Protein AF-0000000067407314 (afdb_homodimer)

Secondary structure (DSSP, 8-state):
-EEEEEEEETTTTEEEEEEEEPPPGGG-S--EEEEE--TTTB-TIIIIIIIISSSEEEPGGG--EEE-TT-GGGTSEEEEEE-STTSTT-B-S-GGGGGS--HHHHHHHHHHHHHHHHHH-GGGTTSEEEEEEETTHHHHHHHHHHHHHHHHTT-SS-SSEEEEEEEES---BHHHHHHHHHHHHHHTTSS-HHHHHHHHHHHTTS-SSS--HHHHHHHHHHHHHH-SS-TTSTTSPP---------------SSGGG-S-SSHHHHHHHHHHHT-HHHHHHTTSSTT----S---SB-HHHHHT-----SB-HHHHHHHHHTT-EEEEEEETT-SSS-HHHHHHHHHTT-PPEEEEEEEEEETTEEEEEEEEETTEEEEEETT--SSHHHH-HHHHHHHHHHHHHT-PPP-/-EEEEEEEETTTTEEEEEEEEPPPGGG-S--EEEEE--TTTB-TIIIIIIIISSSEEEPGGG--EEE-TT-GGGTSEEEEEE-STTSTT-B-S-GGGGGS--HHHHHHHHHHHHHHHHHH-GGGTTSEEEEEEETTHHHHHHHHHHHHHHHHTT-SS-SSEEEEEEEES---BHHHHHHHHHHHHHHTTSS-HHHHHHHHHHHTTS-SSS--HHHHHHHHHHHHHH-SS-TTSTTSPP---------------SSGGG-S-SSHHHHHHHHHHHT-HHHHHHTTSSTT----S---SB-HHHHHT-----SB-HHHHHHHHHTT-EEEEEEETT-SSS-HHHHHHHHHTT-PPEEEEEEEEEETTEEEEEEEEETTEEEEEETT--SSHHHH-HHHHHHHHHHHHHT-PPP-

Solvent-accessible surface area (backbone atoms only — not comparable to full-atom values): 41002 Å² total; per-residue (Å²): 116,47,55,35,74,42,75,50,34,81,92,48,42,27,25,36,24,38,43,33,38,59,36,48,76,89,47,55,88,46,36,39,34,40,39,31,44,19,68,57,24,18,15,5,52,43,40,43,35,25,56,35,37,22,59,37,30,54,32,76,80,25,77,42,74,41,82,37,93,45,24,48,26,65,69,20,24,37,35,25,38,14,45,41,51,54,6,45,80,8,32,52,73,36,75,67,51,40,57,59,38,30,50,68,60,39,30,52,40,50,50,43,36,52,57,51,46,38,66,73,41,54,88,58,43,57,34,52,26,37,38,31,27,23,32,38,11,26,48,52,41,55,51,32,50,49,52,52,52,62,70,36,60,93,46,92,78,36,59,74,30,70,50,32,38,37,29,26,26,33,50,45,27,31,45,34,33,43,51,18,27,50,50,44,38,41,50,58,54,43,37,40,73,66,48,44,53,45,35,56,75,45,32,35,90,34,44,78,91,63,54,47,71,65,22,47,53,35,49,50,53,36,48,64,28,44,50,78,60,34,53,37,25,60,77,49,82,61,67,75,67,74,71,78,77,72,74,67,62,66,59,84,42,91,47,57,89,57,56,60,54,79,46,68,67,52,48,56,14,41,33,51,34,63,58,32,66,71,51,22,50,76,43,56,36,65,66,85,57,72,64,88,62,82,56,40,50,50,28,64,61,38,46,76,32,52,56,59,69,79,63,54,38,59,68,56,52,54,53,42,33,73,72,67,33,48,38,38,39,35,21,14,49,32,15,57,75,47,12,34,34,8,48,50,44,39,57,56,70,68,69,61,56,74,74,38,72,59,34,42,22,55,55,96,89,32,62,41,24,30,35,33,32,34,70,49,37,36,42,37,40,32,59,70,8,14,46,55,33,36,56,62,32,34,62,62,38,38,52,53,50,51,27,58,78,69,72,43,77,75,54,103,116,48,54,34,74,42,76,50,36,78,90,46,42,27,25,37,25,38,42,35,38,60,36,48,76,88,47,55,89,44,36,39,33,40,37,31,41,18,69,58,24,17,14,4,52,42,40,44,34,25,55,36,38,21,59,38,29,54,34,77,80,26,76,43,73,41,81,37,92,45,24,47,28,67,70,19,24,37,34,25,38,15,45,41,53,55,6,44,80,8,32,53,73,37,73,65,53,41,56,60,38,30,49,66,60,35,28,53,40,50,50,44,37,51,56,50,47,39,66,76,41,55,88,58,43,57,34,51,25,37,38,30,27,24,32,40,10,26,48,52,41,55,52,32,49,49,51,52,50,61,70,35,60,93,45,92,79,36,58,75,30,70,49,32,39,36,29,27,25,34,51,45,26,29,45,34,33,45,52,17,26,49,50,43,38,42,49,59,54,44,37,40,73,64,48,45,53,45,36,56,76,46,33,35,88,34,44,78,90,62,53,47,72,63,22,48,54,37,50,49,54,37,49,63,29,46,51,78,60,36,51,36,26,62,77,48,82,61,68,73,66,74,70,80,76,72,74,68,62,66,62,83,41,91,50,57,89,56,58,59,54,80,45,69,67,52,50,58,14,41,32,50,33,62,58,31,65,70,50,21,50,75,43,55,35,66,67,84,57,72,65,88,62,80,55,40,51,52,28,64,60,37,43,76,32,52,56,58,69,80,63,55,40,59,69,56,50,54,52,43,32,74,70,66,35,47,37,38,40,35,21,14,48,32,15,56,75,46,11,34,34,8,48,51,44,39,57,56,70,67,69,61,57,75,75,40,73,58,34,42,21,54,53,94,89,33,62,41,24,29,34,32,33,34,70,48,37,36,42,37,40,33,60,71,8,14,47,55,34,34,55,63,32,33,63,62,38,38,52,53,50,52,27,58,77,69,72,43,77,75,54,104

Sequence (824 aa):
MYSGYITVNESAGRSLFYLLQEAPEEAQPAPLVLWLNGGPGCSSVAFGASEELGAFLVKPRGAGLVLNEYRWNKVANVLFLDSPAGVGFSYTNTSSDIYTSGDNRTAHDSYTFLAKLFERFPHYKYLDFYIAGESYAGHYVPELSQLVHWRNKGIENPVINFKGFMVGNGLIDDYHDYLGTFESWWNHGIISDNTYRRLKASCLNDSFIRPSPACDAAVDVATAEQDNIDMYSLYTPVCNITSSSSSRRRPRGRYPWMTGSYDPCTAGCSTAYYNRRDVQRALHANVTGAMDYTWATCSHTINTHWHDTPRSMLPIYKELIAAGLRIWVFSGDTDAVVPLAATRHSIGALGLPTTTSWYPWYDDQEVGGWSQVYKGLTLVSIRGAGHEVPLHRLRQALVLFQQFLQGKPMPGMYSGYITVNESAGRSLFYLLQEAPEEAQPAPLVLWLNGGPGCSSVAFGASEELGAFLVKPRGAGLVLNEYRWNKVANVLFLDSPAGVGFSYTNTSSDIYTSGDNRTAHDSYTFLAKLFERFPHYKYLDFYIAGESYAGHYVPELSQLVHWRNKGIENPVINFKGFMVGNGLIDDYHDYLGTFESWWNHGIISDNTYRRLKASCLNDSFIRPSPACDAAVDVATAEQDNIDMYSLYTPVCNITSSSSSRRRPRGRYPWMTGSYDPCTAGCSTAYYNRRDVQRALHANVTGAMDYTWATCSHTINTHWHDTPRSMLPIYKELIAAGLRIWVFSGDTDAVVPLAATRHSIGALGLPTTTSWYPWYDDQEVGGWSQVYKGLTLVSIRGAGHEVPLHRLRQALVLFQQFLQGKPMPG

pLDDT: mean 92.05, std 14.04, range [28.98, 98.94]

Radius of gyration: 29.42 Å; Cα contacts (8 Å, |Δi|>4): 1878; chains: 2; bounding box: 52×91×66 Å

Organism: Triticum aestivum (NCBI:txid4565)

InterPro domains:
  IPR001563 Peptidase S10, serine carboxypeptidase [PF00450] (1-407)
  IPR001563 Peptidase S10, serine carboxypeptidase [PR00724] (68-80)
  IPR001563 Peptidase S10, serine carboxypeptidase [PR00724] (81-91)
  IPR001563 Peptidase S10, serine carboxypeptidase [PR00724] (117-142)
  IPR001563 Peptidase S10, serine carboxypeptidase [PR00724] (377-390)
  IPR001563 Peptidase S10, serine carboxypeptidase [PTHR11802] (2-392)
  IPR018202 Serine carboxypeptidase, serine active site [PS00131] (131-138)
  IPR029058 Alpha/Beta hydrolase fold [G3DSA:3.40.50.1820] (1-241)
  IPR029058 Alpha/Beta hydrolase fold [SSF53474] (1-410)

Foldseek 3Di:
DAWDWDQLDPVFQWIKIKDKDAADPVQPPAAEEEEDEPLPFFFCCLPVQAQFAHQWHQDPLRPDTDGDPLHLNNHHTYMTIRDDAPHFLIHTPHPCCLQEAAQVVRLSSVLSVVVVVCVVPVVNFQGEYEYEYEAQCLRNRLSNLLVVVVVCPPPPRGRHNYFAYEYELYDFAQQLLLVQLLVLCVVVPQADPVLSVQLNVQFNPAAPLDGDPSNQVSVVNSCVSNDPADLQARPDDAQPPPDDPPPPPCPPQSPSNSSADSRNNRQSNSLSNSQDQVNCVVNVGCVVVPPPDRRGRGDPSSSNNHHDDDNHNLVSLLVVLVVVHEYEYEYEQRHSSRHPSSVVSNVVVNVFAWPADWDFADDPNDGQFIWTDTNSYIYTYGYSAGRSRSNRPVNSVSQVSVCSSVVHDGHD/DAWDWDQLDDVFRWIKIKDKDAADPVQPPAAEEEEDEPLPFFFCCLPVQAQFQHQWHQDPLRPDTDGDPLHLNNHHIYMTIRDDAPHFLTHTPHPCCLQEAAQVVRLSSVLSVVVVVCVVPVVNFQGEYEYEYEAQCLRNRLSNVLVVVVVCPPPPRGRHNYFAYEYELYDFAQQLLLVQLLVLCVVVPQADPVLSVQLNVQFNPAAPLDGDPSNQVSVVNSCVSNDPADLQAGPDDAQPPPDDDDPPPCPPQSPSNSSADSRNNRQSNSLSNSQDQVNCVVNVGCVVVPPPDRRGRGDSSSSNNHDDDDNHNLVSLLVVLVVVHEYEYEYEQRHSSRHPSSVVSNVVVNVFAWPADWDFADDPNDGQFIWTDTNSYIYTYGYSAGRSRSNRPVNSVSQVSVCSSVVHDGHD

Nearest PDB structures (foldseek):
  1wht-assembly1_A  TM=9.907E-01  e=1.207E-36  Triticum aestivum
  3sc2-assembly1_A-2  TM=9.926E-01  e=2.208E-35  Triticum aestivum
  4cia-assembly1_A-2  TM=8.808E-01  e=2.335E-35  Homo sapiens
  1ivy-assembly1_A  TM=8.515E-01  e=1.846E-34  Homo sapiens
  1bcs-assembly1_B  TM=9.767E-01  e=6.466E-21  Triticum aestivum

Structure (mmCIF, N/CA/C/O backbone):
data_AF-0000000067407314-model_v1
#
loop_
_entity.id
_entity.type
_entity.pdbx_description
1 polymer Carboxypeptidase
#
loop_
_atom_site.group_PDB
_atom_site.id
_atom_site.type_symbol
_atom_site.label_atom_id
_atom_site.label_alt_id
_atom_site.label_comp_id
_atom_site.label_asym_id
_atom_site.label_entity_id
_atom_site.label_seq_id
_atom_site.pdbx_PDB_ins_code
_atom_site.Cartn_x
_atom_site.Cartn_y
_atom_site.Cartn_z
_atom_site.occupancy
_atom_site.B_iso_or_equiv
_atom_site.auth_seq_id
_atom_site.auth_comp_id
_atom_site.auth_asym_id
_atom_site.auth_atom_id
_atom_site.pdbx_PDB_model_num
ATOM 1 N N . MET A 1 1 ? 7.66 -20.594 -31.953 1 91 1 MET A N 1
ATOM 2 C CA . MET A 1 1 ? 6.648 -20.938 -30.953 1 91 1 MET A CA 1
ATOM 3 C C . MET A 1 1 ? 5.984 -22.266 -31.281 1 91 1 MET A C 1
ATOM 5 O O . MET A 1 1 ? 5.711 -22.562 -32.438 1 91 1 MET A O 1
ATOM 9 N N . TYR A 1 2 ? 5.875 -23.094 -30.266 1 94.56 2 TYR A N 1
ATOM 10 C CA . TYR A 1 2 ? 5.246 -24.406 -30.406 1 94.56 2 TYR A CA 1
ATOM 11 C C . TYR A 1 2 ? 4.09 -24.562 -29.438 1 94.56 2 TYR A C 1
ATOM 13 O O . TYR A 1 2 ? 4.105 -24 -28.344 1 94.56 2 TYR A O 1
ATOM 21 N N . SER A 1 3 ? 3.09 -25.281 -29.906 1 97.25 3 SER A N 1
ATOM 22 C CA . SER A 1 3 ? 1.984 -25.625 -29.016 1 97.25 3 SER A CA 1
ATOM 23 C C . SER A 1 3 ? 1.396 -26.984 -29.391 1 97.25 3 SER A C 1
ATOM 25 O O . SER A 1 3 ? 1.616 -27.484 -30.484 1 97.25 3 SER A O 1
ATOM 27 N N . GLY A 1 4 ? 0.763 -27.562 -28.438 1 96.5 4 GLY A N 1
ATOM 28 C CA . GLY A 1 4 ? 0.138 -28.859 -28.688 1 96.5 4 GLY A CA 1
ATOM 29 C C . GLY A 1 4 ? -0.237 -29.594 -27.422 1 96.5 4 GLY A C 1
ATOM 30 O O . GLY A 1 4 ? -0.38 -28.984 -26.359 1 96.5 4 GLY A O 1
ATOM 31 N N . TYR A 1 5 ? -0.539 -30.875 -27.609 1 97.25 5 TYR A N 1
ATOM 32 C CA . TYR A 1 5 ? -0.979 -31.734 -26.516 1 97.25 5 TYR A CA 1
ATOM 33 C C . TYR A 1 5 ? 0.024 -32.844 -26.25 1 97.25 5 TYR A C 1
ATOM 35 O O . TYR A 1 5 ? 0.645 -33.375 -27.188 1 97.25 5 TYR A O 1
ATOM 43 N N . ILE A 1 6 ? 0.138 -33.125 -25.047 1 98.12 6 ILE A N 1
ATOM 44 C CA . ILE A 1 6 ? 0.835 -34.344 -24.641 1 98.12 6 ILE A CA 1
ATOM 45 C C . ILE A 1 6 ? -0.053 -35.156 -23.703 1 98.12 6 ILE A C 1
ATOM 47 O O . ILE A 1 6 ? -0.49 -34.688 -22.656 1 98.12 6 ILE A O 1
ATOM 51 N N . THR A 1 7 ? -0.304 -36.438 -24.094 1 98.19 7 THR A N 1
ATOM 52 C CA . THR A 1 7 ? -1.104 -37.344 -23.266 1 98.19 7 THR A CA 1
ATOM 53 C C . THR A 1 7 ? -0.282 -37.875 -22.109 1 98.19 7 THR A C 1
ATOM 55 O O . THR A 1 7 ? 0.774 -38.469 -22.312 1 98.19 7 THR A O 1
ATOM 58 N N . VAL A 1 8 ? -0.841 -37.688 -20.906 1 98.62 8 VAL A N 1
ATOM 59 C CA . VAL A 1 8 ? -0.045 -38 -19.719 1 98.62 8 VAL A CA 1
ATOM 60 C C . VAL A 1 8 ? -0.637 -39.25 -19.031 1 98.62 8 VAL A C 1
ATOM 62 O O . VAL A 1 8 ? 0.025 -39.875 -18.203 1 98.62 8 VAL A O 1
ATOM 65 N N . ASN A 1 9 ? -1.83 -39.531 -19.297 1 98.38 9 ASN A N 1
ATOM 66 C CA . ASN A 1 9 ? -2.504 -40.75 -18.844 1 98.38 9 ASN A CA 1
ATOM 67 C C . ASN A 1 9 ? -3.379 -41.344 -19.953 1 98.38 9 ASN A C 1
ATOM 69 O O . ASN A 1 9 ? -4.496 -40.875 -20.188 1 98.38 9 ASN A O 1
ATOM 73 N N . GLU A 1 10 ? -2.943 -42.406 -20.531 1 97.5 10 GLU A N 1
ATOM 74 C CA . GLU A 1 10 ? -3.607 -43 -21.703 1 97.5 10 GLU A CA 1
ATOM 75 C C . GLU A 1 10 ? -4.984 -43.531 -21.328 1 97.5 10 GLU A C 1
ATOM 77 O O . GLU A 1 10 ? -5.945 -43.375 -22.094 1 97.5 10 GLU A O 1
ATOM 82 N N . SER A 1 11 ? -5.051 -44.219 -20.266 1 97.62 11 SER A N 1
ATOM 83 C CA . SER A 1 11 ? -6.297 -44.875 -19.859 1 97.62 11 SER A CA 1
ATOM 84 C C . SER A 1 11 ? -7.387 -43.844 -19.578 1 97.62 11 SER A C 1
ATOM 86 O O . SER A 1 11 ? -8.539 -44.031 -19.969 1 97.62 11 SER A O 1
ATOM 88 N N . ALA A 1 12 ? -6.996 -42.75 -18.922 1 96.88 12 ALA A N 1
ATOM 89 C CA . ALA A 1 12 ? -7.965 -41.719 -18.578 1 96.88 12 ALA A CA 1
ATOM 90 C C . ALA A 1 12 ? -8.148 -40.75 -19.719 1 96.88 12 ALA A C 1
ATOM 92 O O . ALA A 1 12 ? -9.125 -40 -19.766 1 96.88 12 ALA A O 1
ATOM 93 N N . GLY A 1 13 ? -7.188 -40.75 -20.688 1 96.62 13 GLY A N 1
ATOM 94 C CA . GLY A 1 13 ? -7.211 -39.812 -21.781 1 96.62 13 GLY A CA 1
ATOM 95 C C . GLY A 1 13 ? -6.855 -38.406 -21.344 1 96.62 13 GLY A C 1
ATOM 96 O O . GLY A 1 13 ? -7.375 -37.406 -21.891 1 96.62 13 GLY A O 1
ATOM 97 N N . ARG A 1 14 ? -6.102 -38.25 -20.234 1 97.56 14 ARG A N 1
ATOM 98 C CA . ARG A 1 14 ? -5.656 -36.906 -19.812 1 97.56 14 ARG A CA 1
ATOM 99 C C . ARG A 1 14 ? -4.539 -36.406 -20.719 1 97.56 14 ARG A C 1
ATOM 101 O O . ARG A 1 14 ? -3.496 -37.062 -20.844 1 97.56 14 ARG A O 1
ATOM 108 N N . SER A 1 15 ? -4.793 -35.312 -21.328 1 96.94 15 SER A N 1
ATOM 109 C CA . SER A 1 15 ? -3.836 -34.656 -22.219 1 96.94 15 SER A CA 1
ATOM 110 C C . SER A 1 15 ? -3.641 -33.188 -21.828 1 96.94 15 SER A C 1
ATOM 112 O O . SER A 1 15 ? -4.605 -32.438 -21.75 1 96.94 15 SER A O 1
ATOM 114 N N . LEU A 1 16 ? -2.434 -32.812 -21.578 1 98.25 16 LEU A N 1
ATOM 115 C CA . LEU A 1 16 ? -2.125 -31.453 -21.156 1 98.25 16 LEU A CA 1
ATOM 116 C C . LEU A 1 16 ? -1.69 -30.609 -22.359 1 98.25 16 LEU A C 1
ATOM 118 O O . LEU A 1 16 ? -0.945 -31.094 -23.219 1 98.25 16 LEU A O 1
ATOM 122 N N . PHE A 1 17 ? -2.256 -29.453 -22.453 1 98 17 PHE A N 1
ATOM 123 C CA . PHE A 1 17 ? -1.914 -28.5 -23.484 1 98 17 PHE A CA 1
ATOM 124 C C . PHE A 1 17 ? -0.761 -27.609 -23.047 1 98 17 PHE A C 1
ATOM 126 O O . PHE A 1 17 ? -0.708 -27.172 -21.891 1 98 17 PHE A O 1
ATOM 133 N N . TYR A 1 18 ? 0.176 -27.328 -24 1 98.5 18 TYR A N 1
ATOM 134 C CA . TYR A 1 18 ? 1.312 -26.469 -23.688 1 98.5 18 TYR A CA 1
ATOM 135 C C . TYR A 1 18 ? 1.532 -25.438 -24.781 1 98.5 18 TYR A C 1
ATOM 137 O O . TYR A 1 18 ? 1.096 -25.625 -25.922 1 98.5 18 TYR A O 1
ATOM 145 N N . LEU A 1 19 ? 2.023 -24.344 -24.391 1 98.44 19 LEU A N 1
ATOM 146 C CA . LEU A 1 19 ? 2.549 -23.297 -25.266 1 98.44 19 LEU A CA 1
ATOM 147 C C . LEU A 1 19 ? 4.016 -23.031 -24.969 1 98.44 19 LEU A C 1
ATOM 149 O O . LEU A 1 19 ? 4.371 -22.688 -23.844 1 98.44 19 LEU A O 1
ATOM 153 N N . LEU A 1 20 ? 4.895 -23.266 -25.922 1 98.44 20 LEU A N 1
ATOM 154 C CA . LEU A 1 20 ? 6.332 -23.062 -25.781 1 98.44 20 LEU A CA 1
ATOM 155 C C . LEU A 1 20 ? 6.789 -21.859 -26.609 1 98.44 20 LEU A C 1
ATOM 157 O O . LEU A 1 20 ? 6.574 -21.797 -27.812 1 98.44 20 LEU A O 1
ATOM 161 N N . GLN A 1 21 ? 7.344 -20.922 -25.906 1 98.31 21 GLN A N 1
ATOM 162 C CA . GLN A 1 21 ? 7.941 -19.75 -26.531 1 98.31 21 GLN A CA 1
ATOM 163 C C . GLN A 1 21 ? 9.461 -19.766 -26.406 1 98.31 21 GLN A C 1
ATOM 165 O O . GLN A 1 21 ? 9.992 -19.516 -25.312 1 98.31 21 GLN A O 1
ATOM 170 N N . GLU A 1 22 ? 10.148 -19.953 -27.516 1 97.94 22 GLU A N 1
ATOM 171 C CA . GLU A 1 22 ? 11.602 -20.109 -27.5 1 97.94 22 GLU A CA 1
ATOM 172 C C . GLU A 1 22 ? 12.297 -18.75 -27.422 1 97.94 22 GLU A C 1
ATOM 174 O O . GLU A 1 22 ? 11.766 -17.75 -27.906 1 97.94 22 GLU A O 1
ATOM 179 N N . ALA A 1 23 ? 13.453 -18.797 -26.812 1 97.94 23 ALA A N 1
ATOM 180 C CA . ALA A 1 23 ? 14.328 -17.625 -26.891 1 97.94 23 ALA A CA 1
ATOM 181 C C . ALA A 1 23 ? 14.789 -17.391 -28.312 1 97.94 23 ALA A C 1
ATOM 183 O O . ALA A 1 23 ? 14.836 -18.312 -29.125 1 97.94 23 ALA A O 1
ATOM 184 N N . PRO A 1 24 ? 15.125 -16.141 -28.625 1 96.5 24 PRO A N 1
ATOM 185 C CA . PRO A 1 24 ? 15.656 -15.883 -29.969 1 96.5 24 PRO A CA 1
ATOM 186 C C . PRO A 1 24 ? 16.953 -16.625 -30.25 1 96.5 24 PRO A C 1
ATOM 188 O O . PRO A 1 24 ? 17.656 -17.031 -29.312 1 96.5 24 PRO A O 1
ATOM 191 N N . GLU A 1 25 ? 17.25 -16.75 -31.531 1 95.81 25 GLU A N 1
ATOM 192 C CA . GLU A 1 25 ? 18.406 -17.531 -31.953 1 95.81 25 GLU A CA 1
ATOM 193 C C . GLU A 1 25 ? 19.688 -16.969 -31.359 1 95.81 25 GLU A C 1
ATOM 195 O O . GLU A 1 25 ? 20.578 -17.734 -30.969 1 95.81 25 GLU A O 1
ATOM 200 N N . GLU A 1 26 ? 19.703 -15.727 -31.25 1 95.38 26 GLU A N 1
ATOM 201 C CA . GLU A 1 26 ? 20.922 -15.07 -30.766 1 95.38 26 GLU A CA 1
ATOM 202 C C . GLU A 1 26 ? 21.156 -15.359 -29.281 1 95.38 26 GLU A C 1
ATOM 204 O O . GLU A 1 26 ? 22.281 -15.25 -28.797 1 95.38 26 GLU A O 1
ATOM 209 N N . ALA A 1 27 ? 20.094 -15.82 -28.594 1 94.5 27 ALA A N 1
ATOM 210 C CA . AL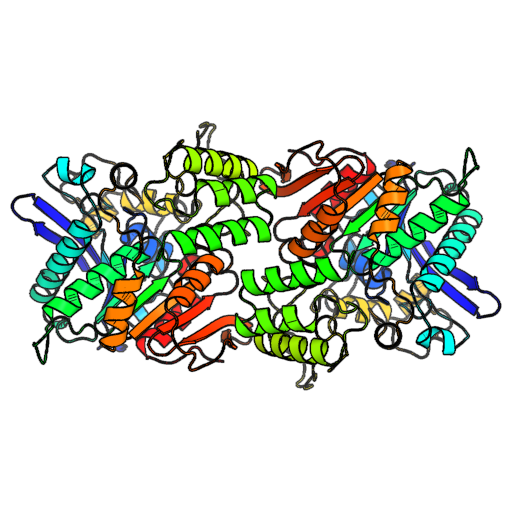A A 1 27 ? 20.188 -16.062 -27.156 1 94.5 27 ALA A CA 1
ATOM 211 C C . ALA A 1 27 ? 20.375 -17.547 -26.859 1 94.5 27 ALA A C 1
ATOM 213 O O . ALA A 1 27 ? 20.594 -17.922 -25.703 1 94.5 27 ALA A O 1
ATOM 214 N N . GLN A 1 28 ? 20.375 -18.312 -27.891 1 94.31 28 GLN A N 1
ATOM 215 C CA . GLN A 1 28 ? 20.516 -19.75 -27.672 1 94.31 28 GLN A CA 1
ATOM 216 C C . GLN A 1 28 ? 21.984 -20.125 -27.547 1 94.31 28 GLN A C 1
ATOM 218 O O . GLN A 1 28 ? 22.859 -19.516 -28.172 1 94.31 28 GLN A O 1
ATOM 223 N N . PRO A 1 29 ? 22.328 -21.109 -26.75 1 95.12 29 PRO A N 1
ATOM 224 C CA . PRO A 1 29 ? 21.438 -21.906 -25.906 1 95.12 29 PRO A CA 1
ATOM 225 C C . PRO A 1 29 ? 20.953 -21.141 -24.672 1 95.12 29 PRO A C 1
ATOM 227 O O . PRO A 1 29 ? 21.719 -20.391 -24.062 1 95.12 29 PRO A O 1
ATOM 230 N N . ALA A 1 30 ? 19.703 -21.297 -24.391 1 97.88 30 ALA A N 1
ATOM 231 C CA . ALA A 1 30 ? 19.047 -20.688 -23.25 1 97.88 30 ALA A CA 1
ATOM 232 C C . ALA A 1 30 ? 18.375 -21.734 -22.375 1 97.88 30 ALA A C 1
ATOM 234 O O . ALA A 1 30 ? 18 -22.812 -22.844 1 97.88 30 ALA A O 1
ATOM 235 N N . PRO A 1 31 ? 18.25 -21.391 -21.109 1 98.5 31 PRO A N 1
ATOM 236 C CA . PRO A 1 31 ? 17.547 -22.344 -20.234 1 98.5 31 PRO A CA 1
ATOM 237 C C . PRO A 1 31 ? 16.094 -22.516 -20.609 1 98.5 31 PRO A C 1
ATOM 239 O O . PRO A 1 31 ? 15.531 -21.703 -21.359 1 98.5 31 PRO A O 1
ATOM 242 N N . LEU A 1 32 ? 15.555 -23.656 -20.172 1 98.75 32 LEU A N 1
ATOM 243 C CA . LEU A 1 32 ? 14.125 -23.922 -20.281 1 98.75 32 LEU A CA 1
ATOM 244 C C . LEU A 1 32 ? 13.438 -23.688 -18.938 1 98.75 32 LEU A C 1
ATOM 246 O O . LEU A 1 32 ? 13.906 -24.156 -17.891 1 98.75 32 LEU A O 1
ATOM 250 N N . VAL A 1 33 ? 12.375 -22.922 -18.953 1 98.88 33 VAL A N 1
ATOM 251 C CA . VAL A 1 33 ? 11.633 -22.625 -17.734 1 98.88 33 VAL A CA 1
ATOM 252 C C . VAL A 1 33 ? 10.164 -23.016 -17.906 1 98.88 33 VAL A C 1
ATOM 254 O O . VAL A 1 33 ? 9.516 -22.594 -18.859 1 98.88 33 VAL A O 1
ATOM 257 N N . LEU A 1 34 ? 9.656 -23.828 -17 1 98.94 34 LEU A N 1
ATOM 258 C CA . LEU A 1 34 ? 8.227 -24.109 -16.938 1 98.94 34 LEU A CA 1
ATOM 259 C C . LEU A 1 34 ? 7.508 -23.094 -16.062 1 98.94 34 LEU A C 1
ATOM 261 O O . LEU A 1 34 ? 7.918 -22.828 -14.93 1 98.94 34 LEU A O 1
ATOM 265 N N . TRP A 1 35 ? 6.504 -22.5 -16.594 1 98.88 35 TRP A N 1
ATOM 266 C CA . TRP A 1 35 ? 5.684 -21.562 -15.844 1 98.88 35 TRP A CA 1
ATOM 267 C C . TRP A 1 35 ? 4.324 -22.172 -15.516 1 98.88 35 TRP A C 1
ATOM 269 O O . TRP A 1 35 ? 3.627 -22.672 -16.406 1 98.88 35 TRP A O 1
ATOM 279 N N . LEU A 1 36 ? 3.934 -22.016 -14.219 1 98.69 36 LEU A N 1
ATOM 280 C CA . LEU A 1 36 ? 2.662 -22.547 -13.734 1 98.69 36 LEU A CA 1
ATOM 281 C C . LEU A 1 36 ? 1.888 -21.469 -12.977 1 98.69 36 LEU A C 1
ATOM 283 O O . LEU A 1 36 ? 2.33 -21.016 -11.914 1 98.69 36 LEU A O 1
ATOM 287 N N . ASN A 1 37 ? 0.769 -21.094 -13.477 1 96.25 37 ASN A N 1
ATOM 288 C CA . ASN A 1 37 ? -0.153 -20.266 -12.703 1 96.25 37 ASN A CA 1
ATOM 289 C C . ASN A 1 37 ? -0.918 -21.094 -11.68 1 96.25 37 ASN A C 1
ATOM 291 O O . ASN A 1 37 ? -0.921 -22.328 -11.742 1 96.25 37 ASN A O 1
ATOM 295 N N . GLY A 1 38 ? -1.511 -20.391 -10.781 1 93.69 38 GLY A N 1
ATOM 296 C CA . GLY A 1 38 ? -2.152 -21.094 -9.672 1 93.69 38 GLY A CA 1
ATOM 297 C C . GLY A 1 38 ? -3.637 -21.312 -9.891 1 93.69 38 GLY A C 1
ATOM 298 O O . GLY A 1 38 ? -4.051 -21.812 -10.93 1 93.69 38 GLY A O 1
ATOM 299 N N . GLY A 1 39 ? -4.285 -20.953 -9.031 1 88.69 39 GLY A N 1
ATOM 300 C CA . GLY A 1 39 ? -5.711 -21.203 -8.93 1 88.69 39 GLY A CA 1
ATOM 301 C C . GLY A 1 39 ? -6.117 -21.812 -7.594 1 88.69 39 GLY A C 1
ATOM 302 O O . GLY A 1 39 ? -6.148 -21.109 -6.578 1 88.69 39 GLY A O 1
ATOM 303 N N . PRO A 1 40 ? -6.078 -22.969 -7.434 1 92.38 40 PRO A N 1
ATOM 304 C CA . PRO A 1 40 ? -5.781 -24 -8.438 1 92.38 40 PRO A CA 1
ATOM 305 C C . PRO A 1 40 ? -6.781 -24 -9.594 1 92.38 40 PRO A C 1
ATOM 307 O O . PRO A 1 40 ? -7.91 -23.531 -9.438 1 92.38 40 PRO A O 1
ATOM 310 N N . GLY A 1 41 ? -6.266 -24.422 -10.688 1 93.12 41 GLY A N 1
ATOM 311 C CA . GLY A 1 41 ? -7.137 -24.641 -11.828 1 93.12 41 GLY A CA 1
ATOM 312 C C . GLY A 1 41 ? -7.188 -23.469 -12.781 1 93.12 41 GLY A C 1
ATOM 313 O O . GLY A 1 41 ? -8.203 -23.234 -13.453 1 93.12 41 GLY A O 1
ATOM 314 N N . CYS A 1 42 ? -6.109 -22.656 -12.789 1 93.88 42 CYS A N 1
ATOM 315 C CA . CYS A 1 42 ? -6.09 -21.531 -13.711 1 93.88 42 CYS A CA 1
ATOM 316 C C . CYS A 1 42 ? -5.031 -21.734 -14.797 1 93.88 42 CYS A C 1
ATOM 318 O O . CYS A 1 42 ? -3.979 -22.312 -14.539 1 93.88 42 CYS A O 1
ATOM 320 N N . SER A 1 43 ? -5.289 -21.188 -15.914 1 95.81 43 SER A N 1
ATOM 321 C CA . SER A 1 43 ? -4.527 -21.453 -17.125 1 95.81 43 SER A CA 1
ATOM 322 C C . SER A 1 43 ? -3.238 -20.625 -17.156 1 95.81 43 SER A C 1
ATOM 324 O O . SER A 1 43 ? -3.268 -19.406 -17.016 1 95.81 43 SER A O 1
ATOM 326 N N . SER A 1 44 ? -2.137 -21.266 -17.422 1 97.38 44 SER A N 1
ATOM 327 C CA . SER A 1 44 ? -0.858 -20.578 -17.609 1 97.38 44 SER A CA 1
ATOM 328 C C . SER A 1 44 ? -0.781 -19.906 -18.969 1 97.38 44 SER A C 1
ATOM 330 O O . SER A 1 44 ? -0.019 -18.953 -19.156 1 97.38 44 SER A O 1
ATOM 332 N N . VAL A 1 45 ? -1.57 -20.391 -19.906 1 96.38 45 VAL A N 1
ATOM 333 C CA . VAL A 1 45 ? -1.636 -19.797 -21.219 1 96.38 45 VAL A CA 1
ATOM 334 C C . VAL A 1 45 ? -2.4 -18.469 -21.156 1 96.38 45 VAL A C 1
ATOM 336 O O . VAL A 1 45 ? -2.002 -17.484 -21.781 1 96.38 45 VAL A O 1
ATOM 339 N N . ALA A 1 46 ? -3.463 -18.5 -20.375 1 93.12 46 ALA A N 1
ATOM 340 C CA . ALA A 1 46 ? -4.27 -17.297 -20.219 1 93.12 46 ALA A CA 1
ATOM 341 C C . ALA A 1 46 ? -3.473 -16.188 -19.547 1 93.12 46 ALA A C 1
ATOM 343 O O . ALA A 1 46 ? -3.391 -15.07 -20.062 1 93.12 46 ALA A O 1
ATOM 344 N N . PHE A 1 47 ? -2.895 -16.5 -18.422 1 93.75 47 PHE A N 1
ATOM 345 C CA . PHE A 1 47 ? -2.262 -15.477 -17.594 1 93.75 47 PHE A CA 1
ATOM 346 C C . PHE A 1 47 ? -0.787 -15.328 -17.953 1 93.75 47 PHE A C 1
ATOM 348 O O . PHE A 1 47 ? -0.408 -14.422 -18.703 1 93.75 47 PHE A O 1
ATOM 355 N N . GLY A 1 48 ? 0.003 -16.281 -17.656 1 96.44 48 GLY A N 1
ATOM 356 C CA . GLY A 1 48 ? 1.436 -16.234 -17.906 1 96.44 48 GLY A CA 1
ATOM 357 C C . GLY A 1 48 ? 1.787 -15.852 -19.328 1 96.44 48 GLY A C 1
ATOM 358 O O . GLY A 1 48 ? 2.457 -14.844 -19.562 1 96.44 48 GLY A O 1
ATOM 359 N N . ALA A 1 49 ? 1.246 -16.516 -20.25 1 97.06 49 ALA A N 1
ATOM 360 C CA . ALA A 1 49 ? 1.659 -16.344 -21.641 1 97.06 49 ALA A CA 1
ATOM 361 C C . ALA A 1 49 ? 1.027 -15.102 -22.266 1 97.06 49 ALA A C 1
ATOM 363 O O . ALA A 1 49 ? 1.638 -14.445 -23.109 1 97.06 49 ALA A O 1
ATOM 364 N N . SER A 1 50 ? -0.16 -14.766 -21.797 1 95.06 50 SER A N 1
ATOM 365 C CA . SER A 1 50 ? -0.919 -13.828 -22.609 1 95.06 50 SER A CA 1
ATOM 366 C C . SER A 1 50 ? -1.158 -12.516 -21.875 1 95.06 50 SER A C 1
ATOM 368 O O . SER A 1 50 ? -1.52 -11.508 -22.5 1 95.06 50 SER A O 1
ATOM 370 N N . GLU A 1 51 ? -0.974 -12.547 -20.594 1 93.06 51 GLU A N 1
ATOM 371 C CA . GLU A 1 51 ? -1.281 -11.336 -19.844 1 93.06 51 GLU A CA 1
ATOM 372 C C . GLU A 1 51 ? -0.077 -10.867 -19.031 1 93.06 51 GLU A C 1
ATOM 374 O O . GLU A 1 51 ? -0.02 -9.719 -18.609 1 93.06 51 GLU A O 1
ATOM 379 N N . GLU A 1 52 ? 0.908 -11.695 -18.844 1 95.12 52 GLU A N 1
ATOM 380 C CA . GLU A 1 52 ? 1.979 -11.391 -17.891 1 95.12 52 GLU A CA 1
ATOM 381 C C . GLU A 1 52 ? 3.34 -11.398 -18.594 1 95.12 52 GLU A C 1
ATOM 383 O O . GLU A 1 52 ? 3.812 -10.359 -19.047 1 95.12 52 GLU A O 1
ATOM 388 N N . LEU A 1 53 ? 4.012 -12.5 -18.734 1 98.06 53 LEU A N 1
ATOM 389 C CA . LEU A 1 53 ? 5.438 -12.57 -19.047 1 98.06 53 LEU A CA 1
ATOM 390 C C . LEU A 1 53 ? 5.672 -13.133 -20.438 1 98.06 53 LEU A C 1
ATOM 392 O O . LEU A 1 53 ? 6.816 -13.25 -20.875 1 98.06 53 LEU A O 1
ATOM 396 N N . GLY A 1 54 ? 4.652 -13.461 -21.188 1 98.06 54 GLY A N 1
ATOM 397 C CA . GLY A 1 54 ? 4.793 -14.086 -22.5 1 98.06 54 GLY A CA 1
ATOM 398 C C . GLY A 1 54 ? 5.27 -13.117 -23.562 1 98.06 54 GLY A C 1
ATOM 399 O O . GLY A 1 54 ? 5.379 -11.914 -23.312 1 98.06 54 GLY A O 1
ATOM 400 N N . ALA A 1 55 ? 5.504 -13.688 -24.719 1 97.69 55 ALA A N 1
ATOM 401 C CA . ALA A 1 55 ? 6.027 -12.93 -25.859 1 97.69 55 ALA A CA 1
ATOM 402 C C . ALA A 1 55 ? 5.012 -11.906 -26.344 1 97.69 55 ALA A C 1
ATOM 404 O O . ALA A 1 55 ? 5.387 -10.812 -26.781 1 97.69 55 ALA A O 1
ATOM 405 N N . PHE A 1 56 ? 3.717 -12.32 -26.25 1 95.56 56 PHE A N 1
ATOM 406 C CA . PHE A 1 56 ? 2.643 -11.461 -26.719 1 95.56 56 PHE A CA 1
ATOM 407 C C . PHE A 1 56 ? 1.569 -11.289 -25.656 1 95.56 56 PHE A C 1
ATOM 409 O O . PHE A 1 56 ? 1.243 -12.242 -24.938 1 95.56 56 PHE A O 1
ATOM 416 N N . LEU A 1 57 ? 1.055 -10.078 -25.594 1 93.69 57 LEU A N 1
ATOM 417 C CA . LEU A 1 57 ? -0.048 -9.789 -24.688 1 93.69 57 LEU A CA 1
ATOM 418 C C . LEU A 1 57 ? -1.349 -9.578 -25.453 1 93.69 57 LEU A C 1
ATOM 420 O O . LEU A 1 57 ? -1.348 -8.984 -26.531 1 93.69 57 LEU A O 1
ATOM 424 N N . VAL A 1 58 ? -2.359 -10.062 -24.875 1 91.75 58 VAL A N 1
ATOM 425 C CA . VAL A 1 58 ? -3.668 -9.922 -25.5 1 91.75 58 VAL A CA 1
ATOM 426 C C . VAL A 1 58 ? -4.168 -8.484 -25.344 1 91.75 58 VAL A C 1
ATOM 428 O O . VAL A 1 58 ? -4.113 -7.922 -24.25 1 91.75 58 VAL A O 1
ATOM 431 N N . LYS A 1 59 ? -4.625 -7.859 -26.359 1 86.12 59 LYS A N 1
ATOM 432 C CA . LYS A 1 59 ? -5.195 -6.516 -26.359 1 86.12 59 LYS A CA 1
ATOM 433 C C . LYS A 1 59 ? -6.582 -6.508 -25.734 1 86.12 59 LYS A C 1
ATOM 435 O O . LYS A 1 59 ? -7.223 -7.559 -25.609 1 86.12 59 LYS A O 1
ATOM 440 N N . PRO A 1 60 ? -7.051 -5.371 -25.375 1 80.75 60 PRO A N 1
ATOM 441 C CA . PRO A 1 60 ? -8.406 -5.285 -24.844 1 80.75 60 PRO A CA 1
ATOM 442 C C . PRO A 1 60 ? -9.453 -5.906 -25.766 1 80.75 60 PRO A C 1
ATOM 444 O O . PRO A 1 60 ? -9.312 -5.848 -26.984 1 80.75 60 PRO A O 1
ATOM 447 N N . ARG A 1 61 ? -10.422 -6.539 -25.281 1 79.06 61 ARG A N 1
ATOM 448 C CA . ARG A 1 61 ? -11.562 -7.152 -25.938 1 79.06 61 ARG A CA 1
ATOM 449 C C . ARG A 1 61 ? -11.117 -8.297 -26.844 1 79.06 61 ARG A C 1
ATOM 451 O O . ARG A 1 61 ? -11.852 -8.711 -27.75 1 79.06 61 ARG A O 1
ATOM 458 N N . GLY A 1 62 ? -9.82 -8.727 -26.672 1 81.19 62 GLY A N 1
ATOM 459 C CA . GLY A 1 62 ? -9.305 -9.852 -27.438 1 81.19 62 GLY A CA 1
ATOM 460 C C . GLY A 1 62 ? -9.031 -9.523 -28.891 1 81.19 62 GLY A C 1
ATOM 461 O O . GLY A 1 62 ? -9.055 -10.406 -29.75 1 81.19 62 GLY A O 1
ATOM 462 N N . ALA A 1 63 ? -8.805 -8.305 -29.203 1 83.56 63 ALA A N 1
ATOM 463 C CA . ALA A 1 63 ? -8.758 -7.801 -30.578 1 83.56 63 ALA A CA 1
ATOM 464 C C . ALA A 1 63 ? -7.48 -8.25 -31.281 1 83.56 63 ALA A C 1
ATOM 466 O O . ALA A 1 63 ? -7.379 -8.172 -32.5 1 83.56 63 ALA A O 1
ATOM 467 N N . GLY A 1 64 ? -6.562 -8.758 -30.5 1 88.69 64 GLY A N 1
ATOM 468 C CA . GLY A 1 64 ? -5.289 -9.172 -31.078 1 88.69 64 GLY A CA 1
ATOM 469 C C . GLY A 1 64 ? -4.168 -9.227 -30.047 1 88.69 64 GLY A C 1
ATOM 470 O O . GLY A 1 64 ? -4.422 -9.359 -28.844 1 88.69 64 GLY A O 1
ATOM 471 N N . LEU A 1 65 ? -2.984 -9.359 -30.641 1 93.31 65 LEU A N 1
ATOM 472 C CA . LEU A 1 65 ? -1.804 -9.484 -29.797 1 93.31 65 LEU A CA 1
ATOM 473 C C . LEU A 1 65 ? -0.851 -8.32 -30.016 1 93.31 65 LEU A C 1
ATOM 475 O O . LEU A 1 65 ? -0.821 -7.727 -31.094 1 93.31 65 LEU A O 1
ATOM 479 N N . VAL A 1 66 ? -0.216 -7.949 -28.984 1 93.88 66 VAL A N 1
ATOM 480 C CA . VAL A 1 66 ? 0.86 -6.965 -29.078 1 93.88 66 VAL A CA 1
ATOM 481 C C . VAL A 1 66 ? 2.143 -7.555 -28.484 1 93.88 66 VAL A C 1
ATOM 483 O O . VAL A 1 66 ? 2.104 -8.281 -27.484 1 93.88 66 VAL A O 1
ATOM 486 N N . LEU A 1 67 ? 3.281 -7.23 -29.109 1 96.12 67 LEU A N 1
ATOM 487 C CA . LEU A 1 67 ? 4.57 -7.727 -28.641 1 96.12 67 LEU A CA 1
ATOM 488 C C . LEU A 1 67 ? 4.883 -7.18 -27.25 1 96.12 67 LEU A C 1
ATOM 490 O O . LEU A 1 67 ? 4.742 -5.98 -27 1 96.12 67 LEU A O 1
ATOM 494 N N . ASN A 1 68 ? 5.266 -8.047 -26.375 1 97.12 68 ASN A N 1
ATOM 495 C CA . ASN A 1 68 ? 5.691 -7.68 -25.016 1 97.12 68 ASN A CA 1
ATOM 496 C C . ASN A 1 68 ? 7.172 -7.309 -24.984 1 97.12 68 ASN A C 1
ATOM 498 O O . ASN A 1 68 ? 8.039 -8.172 -25.125 1 97.12 68 ASN A O 1
ATOM 502 N N . GLU A 1 69 ? 7.453 -6.066 -24.672 1 96.56 69 GLU A N 1
ATOM 503 C CA . GLU A 1 69 ? 8.836 -5.598 -24.656 1 96.56 69 GLU A CA 1
ATOM 504 C C . GLU A 1 69 ? 9.609 -6.199 -23.484 1 96.56 69 GLU A C 1
ATOM 506 O O . GLU A 1 69 ? 10.844 -6.238 -23.5 1 96.56 69 GLU A O 1
ATOM 511 N N . TYR A 1 70 ? 8.898 -6.688 -22.562 1 97.62 70 TYR A N 1
ATOM 512 C CA . TYR A 1 70 ? 9.531 -7.23 -21.375 1 97.62 70 TYR A CA 1
ATOM 513 C C . TYR A 1 70 ? 9.25 -8.719 -21.234 1 97.62 70 TYR A C 1
ATOM 515 O O . TYR A 1 70 ? 9.109 -9.234 -20.125 1 97.62 70 TYR A O 1
ATOM 523 N N . ARG A 1 71 ? 9.188 -9.359 -22.312 1 98.44 71 ARG A N 1
ATOM 524 C CA . ARG A 1 71 ? 8.93 -10.797 -22.406 1 98.44 71 ARG A CA 1
ATOM 525 C C . ARG A 1 71 ? 10.094 -11.594 -21.812 1 98.44 71 ARG A C 1
ATOM 527 O O . ARG A 1 71 ? 11.258 -11.227 -21.984 1 98.44 71 ARG A O 1
ATOM 534 N N . TRP A 1 72 ? 9.75 -12.656 -21.125 1 98.81 72 TRP A N 1
ATOM 535 C CA . TRP A 1 72 ? 10.766 -13.469 -20.469 1 98.81 72 TRP A CA 1
ATOM 536 C C . TRP A 1 72 ? 11.523 -14.32 -21.469 1 98.81 72 TRP A C 1
ATOM 538 O O . TRP A 1 72 ? 12.664 -14.719 -21.219 1 98.81 72 TRP A O 1
ATOM 548 N N . ASN A 1 73 ? 10.945 -14.562 -22.672 1 98.5 73 ASN A N 1
ATOM 549 C CA . ASN A 1 73 ? 11.641 -15.414 -23.641 1 98.5 73 ASN A CA 1
ATOM 550 C C . ASN A 1 73 ? 12.797 -14.68 -24.297 1 98.5 73 ASN A C 1
ATOM 552 O O . ASN A 1 73 ? 13.461 -15.227 -25.188 1 98.5 73 ASN A O 1
ATOM 556 N N . LYS A 1 74 ? 13.055 -13.484 -23.875 1 98.19 74 LYS A N 1
ATOM 557 C CA . LYS A 1 74 ? 14.297 -12.82 -24.266 1 98.19 74 LYS A CA 1
ATOM 558 C C . LYS A 1 74 ? 15.516 -13.578 -23.734 1 98.19 74 LYS A C 1
ATOM 560 O O . LYS A 1 74 ? 16.578 -13.539 -24.344 1 98.19 74 LYS A O 1
ATOM 565 N N . VAL A 1 75 ? 15.297 -14.312 -22.625 1 98.31 75 VAL A N 1
ATOM 566 C CA . VAL A 1 75 ? 16.484 -14.844 -21.969 1 98.31 75 VAL A CA 1
ATOM 567 C C . VAL A 1 75 ? 16.297 -16.328 -21.656 1 98.31 75 VAL A C 1
ATOM 569 O O . VAL A 1 75 ? 17.203 -16.984 -21.172 1 98.31 75 VAL A O 1
ATOM 572 N N . ALA A 1 76 ? 15.148 -16.875 -21.969 1 98.75 76 ALA A N 1
ATOM 573 C CA . ALA A 1 76 ? 14.883 -18.281 -21.703 1 98.75 76 ALA A CA 1
ATOM 574 C C . ALA A 1 76 ? 13.844 -18.844 -22.672 1 98.75 76 ALA A C 1
ATOM 576 O O . ALA A 1 76 ? 13.094 -18.094 -23.281 1 98.75 76 ALA A O 1
ATOM 577 N N . ASN A 1 77 ? 13.891 -20.156 -22.953 1 98.62 77 ASN A N 1
ATOM 578 C CA . ASN A 1 77 ? 12.734 -20.859 -23.5 1 98.62 77 ASN A CA 1
ATOM 579 C C . ASN A 1 77 ? 11.648 -21.047 -22.438 1 98.62 77 ASN A C 1
ATOM 581 O O . ASN A 1 77 ? 11.891 -21.656 -21.391 1 98.62 77 ASN A O 1
ATOM 585 N N . VAL A 1 78 ? 10.477 -20.516 -22.688 1 98.88 78 VAL A N 1
ATOM 586 C CA . VAL A 1 78 ? 9.453 -20.531 -21.641 1 98.88 78 VAL A CA 1
ATOM 587 C C . VAL A 1 78 ? 8.312 -21.469 -22.062 1 98.88 78 VAL A C 1
ATOM 589 O O . VAL A 1 78 ? 7.727 -21.297 -23.125 1 98.88 78 VAL A O 1
ATOM 592 N N . LEU A 1 79 ? 8.078 -22.359 -21.203 1 98.81 79 LEU A N 1
ATOM 593 C CA . LEU A 1 79 ? 7.031 -23.359 -21.391 1 98.81 79 LEU A CA 1
ATOM 594 C C . LEU A 1 79 ? 5.84 -23.062 -20.469 1 98.81 79 LEU A C 1
ATOM 596 O O . LEU A 1 79 ? 5.984 -23.031 -19.25 1 98.81 79 LEU A O 1
ATOM 600 N N . PHE A 1 80 ? 4.676 -22.797 -21.062 1 98.75 80 PHE A N 1
ATOM 601 C CA . PHE A 1 80 ? 3.432 -22.578 -20.328 1 98.75 80 PHE A CA 1
ATOM 602 C C . PHE A 1 80 ? 2.559 -23.828 -20.375 1 98.75 80 PHE A C 1
ATOM 604 O O . PHE A 1 80 ? 2.244 -24.328 -21.453 1 98.75 80 PHE A O 1
ATOM 611 N N . LEU A 1 81 ? 2.158 -24.25 -19.219 1 98.81 81 LEU A N 1
ATOM 612 C CA . LEU A 1 81 ? 1.416 -25.5 -19.141 1 98.81 81 LEU A CA 1
ATOM 613 C C . LEU A 1 81 ? 0.053 -25.297 -18.5 1 98.81 81 LEU A C 1
ATOM 615 O O . LEU A 1 81 ? -0.036 -24.766 -17.391 1 98.81 81 LEU A O 1
ATOM 619 N N . ASP A 1 82 ? -0.973 -25.672 -19.234 1 97.81 82 ASP A N 1
ATOM 620 C CA . ASP A 1 82 ? -2.295 -25.734 -18.609 1 97.81 82 ASP A CA 1
ATOM 621 C C . ASP A 1 82 ? -2.461 -27.031 -17.812 1 97.81 82 ASP A C 1
ATOM 623 O O . ASP A 1 82 ? -2.676 -28.094 -18.375 1 97.81 82 ASP A O 1
ATOM 627 N N . SER A 1 83 ? -2.352 -26.891 -16.594 1 97.19 83 SER A N 1
ATOM 628 C CA . SER A 1 83 ? -2.49 -28.016 -15.68 1 97.19 83 SER A CA 1
ATOM 629 C C . SER A 1 83 ? -3.355 -27.656 -14.477 1 97.19 83 SER A C 1
ATOM 631 O O . SER A 1 83 ? -3.375 -26.5 -14.047 1 97.19 83 SER A O 1
ATOM 633 N N . PRO A 1 84 ? -4.129 -28.734 -13.945 1 97.25 84 PRO A N 1
ATOM 634 C CA . PRO A 1 84 ? -4.312 -30.125 -14.375 1 97.25 84 PRO A CA 1
ATOM 635 C C . PRO A 1 84 ? -5.254 -30.25 -15.57 1 97.25 84 PRO A C 1
ATOM 637 O O . PRO A 1 84 ? -5.633 -29.234 -16.172 1 97.25 84 PRO A O 1
ATOM 640 N N . ALA A 1 85 ? -5.461 -31.5 -16 1 96.5 85 ALA A N 1
ATOM 641 C CA . ALA A 1 85 ? -6.461 -31.734 -17.031 1 96.5 85 ALA A CA 1
ATOM 642 C C . ALA A 1 85 ? -7.797 -31.094 -16.656 1 96.5 85 ALA A C 1
ATOM 644 O O . ALA A 1 85 ? -8.242 -31.203 -15.516 1 96.5 85 ALA A O 1
ATOM 645 N N . GLY A 1 86 ? -8.375 -30.406 -17.594 1 94.06 86 GLY A N 1
ATOM 646 C CA . GLY A 1 86 ? -9.602 -29.656 -17.344 1 94.06 86 GLY A CA 1
ATOM 647 C C . GLY A 1 86 ? -9.383 -28.156 -17.281 1 94.06 86 GLY A C 1
ATOM 648 O O . GLY A 1 86 ? -10.344 -27.391 -17.297 1 94.06 86 GLY A O 1
ATOM 649 N N . VAL A 1 87 ? -8.141 -27.75 -17.281 1 95.25 87 VAL A N 1
ATOM 650 C CA . VAL A 1 87 ? -7.785 -26.328 -17.25 1 95.25 87 VAL A CA 1
ATOM 651 C C . VAL A 1 87 ? -7.406 -25.844 -18.641 1 95.25 87 VAL A C 1
ATOM 653 O O . VAL A 1 87 ? -6.621 -26.5 -19.344 1 95.25 87 VAL A O 1
ATOM 656 N N . GLY A 1 88 ? -7.945 -24.672 -19.016 1 94.62 88 GLY A N 1
ATOM 657 C CA . GLY A 1 88 ? -7.645 -24.141 -20.344 1 94.62 88 GLY A CA 1
ATOM 658 C C . GLY A 1 88 ? -7.965 -25.125 -21.453 1 94.62 88 GLY A C 1
ATOM 659 O O . GLY A 1 88 ? -9.086 -25.625 -21.547 1 94.62 88 GLY A O 1
ATOM 660 N N . PHE A 1 89 ? -6.953 -25.422 -22.234 1 96.19 89 PHE A N 1
ATOM 661 C CA . PHE A 1 89 ? -7.168 -26.312 -23.375 1 96.19 89 PHE A CA 1
ATOM 662 C C . PHE A 1 89 ? -6.891 -27.75 -22.984 1 96.19 89 PHE A C 1
ATOM 664 O O . PHE A 1 89 ? -7.176 -28.672 -23.766 1 96.19 89 PHE A O 1
ATOM 671 N N . SER A 1 90 ? -6.32 -27.969 -21.812 1 96.25 90 SER A N 1
ATOM 672 C CA . SER A 1 90 ? -6.078 -29.344 -21.375 1 96.25 90 SER A CA 1
ATOM 673 C C . SER A 1 90 ? -7.387 -30.078 -21.141 1 96.25 90 SER A C 1
ATOM 675 O O . SER A 1 90 ? -8.375 -29.484 -20.719 1 96.25 90 SER A O 1
ATOM 677 N N . TYR A 1 91 ? -7.352 -31.422 -21.359 1 94.81 91 TYR A N 1
ATOM 678 C CA . TYR A 1 91 ? -8.617 -32.156 -21.266 1 94.81 91 TYR A CA 1
ATOM 679 C C . TYR A 1 91 ? -8.391 -33.562 -20.781 1 94.81 91 TYR A C 1
ATOM 681 O O . TYR A 1 91 ? -7.25 -34.031 -20.656 1 94.81 91 TYR A O 1
ATOM 689 N N . THR A 1 92 ? -9.461 -34.188 -20.391 1 95.25 92 THR A N 1
ATOM 690 C CA . THR A 1 92 ? -9.523 -35.594 -20.047 1 95.25 92 THR A CA 1
ATOM 691 C C . THR A 1 92 ? -10.734 -36.281 -20.703 1 95.25 92 THR A C 1
ATOM 693 O O . THR A 1 92 ? -11.734 -35.594 -20.984 1 95.25 92 THR A O 1
ATOM 696 N N . ASN A 1 93 ? -10.609 -37.531 -21 1 93.69 93 ASN A N 1
ATOM 697 C CA . ASN A 1 93 ? -11.742 -38.312 -21.516 1 93.69 93 ASN A CA 1
ATOM 698 C C . ASN A 1 93 ? -12.492 -39 -20.375 1 93.69 93 ASN A C 1
ATOM 700 O O . ASN A 1 93 ? -13.461 -39.719 -20.625 1 93.69 93 ASN A O 1
ATOM 704 N N . THR A 1 94 ? -12.039 -38.781 -19.203 1 95.38 94 THR A N 1
ATOM 705 C CA . THR A 1 94 ? -12.68 -39.312 -18 1 95.38 94 THR A CA 1
ATOM 706 C C . THR A 1 94 ? -13.258 -38.156 -17.156 1 95.38 94 THR A C 1
ATOM 708 O O . THR A 1 94 ? -12.531 -37.469 -16.438 1 95.38 94 THR A O 1
ATOM 711 N N . SER A 1 95 ? -14.547 -38.062 -17.172 1 91.25 95 SER A N 1
ATOM 712 C CA . SER A 1 95 ? -15.25 -36.938 -16.609 1 91.25 95 SER A CA 1
ATOM 713 C C . SER A 1 95 ? -14.969 -36.781 -15.109 1 91.25 95 SER A C 1
ATOM 715 O O . SER A 1 95 ? -14.898 -35.688 -14.586 1 91.25 95 SER A O 1
ATOM 717 N N . SER A 1 96 ? -14.797 -37.906 -14.414 1 94.62 96 SER A N 1
ATOM 718 C CA . SER A 1 96 ? -14.586 -37.875 -12.969 1 94.62 96 SER A CA 1
ATOM 719 C C . SER A 1 96 ? -13.281 -37.156 -12.617 1 94.62 96 SER A C 1
ATOM 721 O O . SER A 1 96 ? -13.117 -36.688 -11.492 1 94.62 96 SER A O 1
ATOM 723 N N . ASP A 1 97 ? -12.305 -37.094 -13.586 1 94.88 97 ASP A N 1
ATOM 724 C CA . ASP A 1 97 ? -11.016 -36.469 -13.336 1 94.88 97 ASP A CA 1
ATOM 725 C C . ASP A 1 97 ? -11.172 -34.969 -12.984 1 94.88 97 ASP A C 1
ATOM 727 O O . ASP A 1 97 ? -10.391 -34.438 -12.211 1 94.88 97 ASP A O 1
ATOM 731 N N . ILE A 1 98 ? -12.227 -34.375 -13.492 1 93.06 98 ILE A N 1
ATOM 732 C CA . ILE A 1 98 ? -12.438 -32.938 -13.297 1 93.06 98 ILE A CA 1
ATOM 733 C C . ILE A 1 98 ? -12.891 -32.688 -11.867 1 93.06 98 ILE A C 1
ATOM 735 O O . ILE A 1 98 ? -12.648 -31.609 -11.32 1 93.06 98 ILE A O 1
ATOM 739 N N . TYR A 1 99 ? -13.477 -33.688 -11.203 1 95.06 99 TYR A N 1
ATOM 740 C CA . TYR A 1 99 ? -14.047 -33.5 -9.875 1 95.06 99 TYR A CA 1
ATOM 741 C C . TYR A 1 99 ? -13.117 -34.062 -8.797 1 95.06 99 TYR A C 1
ATOM 743 O O . TYR A 1 99 ? -13.398 -33.938 -7.602 1 95.06 99 TYR A O 1
ATOM 751 N N . THR A 1 100 ? -12.016 -34.656 -9.227 1 95.88 100 THR A N 1
ATOM 752 C CA . THR A 1 100 ? -11.18 -35.344 -8.234 1 95.88 100 THR A CA 1
ATOM 753 C C . THR A 1 100 ? -9.734 -34.844 -8.344 1 95.88 100 THR A C 1
ATOM 755 O O . THR A 1 100 ? -8.82 -35.531 -7.836 1 95.88 100 THR A O 1
ATOM 758 N N . SER A 1 101 ? -9.508 -33.781 -9.039 1 95.5 101 SER A N 1
ATOM 759 C CA . SER A 1 101 ? -8.156 -33.25 -9.195 1 95.5 101 SER A CA 1
ATOM 760 C C . SER A 1 101 ? -7.59 -32.781 -7.859 1 95.5 101 SER A C 1
ATOM 762 O O . SER A 1 101 ? -8.344 -32.375 -6.969 1 95.5 101 SER A O 1
ATOM 764 N N . GLY A 1 102 ? -6.324 -32.844 -7.668 1 96.75 102 GLY A N 1
ATOM 765 C CA . GLY A 1 102 ? -5.566 -32.406 -6.512 1 96.75 102 GLY A CA 1
ATOM 766 C C . GLY A 1 102 ? -4.086 -32.25 -6.789 1 96.75 102 GLY A C 1
ATOM 767 O O . GLY A 1 102 ? -3.646 -32.375 -7.938 1 96.75 102 GLY A O 1
ATOM 768 N N . ASP A 1 103 ? -3.375 -31.984 -5.754 1 97.75 103 ASP A N 1
ATOM 769 C CA . ASP A 1 103 ? -1.949 -31.703 -5.879 1 97.75 103 ASP A CA 1
ATOM 770 C C . ASP A 1 103 ? -1.186 -32.906 -6.387 1 97.75 103 ASP A C 1
ATOM 772 O O . ASP A 1 103 ? -0.349 -32.812 -7.285 1 97.75 103 ASP A O 1
ATOM 776 N N . ASN A 1 104 ? -1.459 -34 -5.793 1 98.12 104 ASN A N 1
ATOM 777 C CA . ASN A 1 104 ? -0.7 -35.219 -6.105 1 98.12 104 ASN A CA 1
ATOM 778 C C . ASN A 1 104 ? -0.807 -35.562 -7.586 1 98.12 104 ASN A C 1
ATOM 780 O O . ASN A 1 104 ? 0.209 -35.75 -8.258 1 98.12 104 ASN A O 1
ATOM 784 N N . ARG A 1 105 ? -1.99 -35.688 -8.109 1 98 105 ARG A N 1
ATOM 785 C CA . ARG A 1 105 ? -2.178 -36.031 -9.523 1 98 105 ARG A CA 1
ATOM 786 C C . ARG A 1 105 ? -1.584 -34.938 -10.422 1 98 105 ARG A C 1
ATOM 788 O O . ARG A 1 105 ? -1.006 -35.25 -11.469 1 98 105 ARG A O 1
ATOM 795 N N . THR A 1 106 ? -1.792 -33.688 -10.047 1 98.44 106 THR A N 1
ATOM 796 C CA . THR A 1 106 ? -1.264 -32.594 -10.844 1 98.44 106 THR A CA 1
ATOM 797 C C . THR A 1 106 ? 0.255 -32.688 -10.961 1 98.44 106 THR A C 1
ATOM 799 O O . THR A 1 106 ? 0.811 -32.531 -12.047 1 98.44 106 THR A O 1
ATOM 802 N N . ALA A 1 107 ? 0.969 -32.969 -9.852 1 98.69 107 ALA A N 1
ATOM 803 C CA . ALA A 1 107 ? 2.424 -33.094 -9.859 1 98.69 107 ALA A CA 1
ATOM 804 C C . ALA A 1 107 ? 2.867 -34.25 -10.742 1 98.69 107 ALA A C 1
ATOM 806 O O . ALA A 1 107 ? 3.785 -34.125 -11.547 1 98.69 107 ALA A O 1
ATOM 807 N N . HIS A 1 108 ? 2.201 -35.375 -10.664 1 98.69 108 HIS A N 1
ATOM 808 C CA . HIS A 1 108 ? 2.605 -36.562 -11.398 1 98.69 108 HIS A CA 1
ATOM 809 C C . HIS A 1 108 ? 2.291 -36.438 -12.883 1 98.69 108 HIS A C 1
ATOM 811 O O . HIS A 1 108 ? 3.08 -36.844 -13.734 1 98.69 108 HIS A O 1
ATOM 817 N N . ASP A 1 109 ? 1.112 -35.875 -13.164 1 98.81 109 ASP A N 1
ATOM 818 C CA . ASP A 1 109 ? 0.79 -35.625 -14.562 1 98.81 109 ASP A CA 1
ATOM 819 C C . ASP A 1 109 ? 1.778 -34.625 -15.18 1 98.81 109 ASP A C 1
ATOM 821 O O . ASP A 1 109 ? 2.193 -34.812 -16.328 1 98.81 109 ASP A O 1
ATOM 825 N N . SER A 1 110 ? 2.145 -33.625 -14.414 1 98.88 110 SER A N 1
ATOM 826 C CA . SER A 1 110 ? 3.094 -32.656 -14.906 1 98.88 110 SER A CA 1
ATOM 827 C C . SER A 1 110 ? 4.473 -33.25 -15.125 1 98.88 110 SER A C 1
ATOM 829 O O . SER A 1 110 ? 5.172 -32.906 -16.078 1 98.88 110 SER A O 1
ATOM 831 N N . TYR A 1 111 ? 4.883 -34.094 -14.211 1 98.81 111 TYR A N 1
ATOM 832 C CA . TYR A 1 111 ? 6.156 -34.781 -14.406 1 98.81 111 TYR A CA 1
ATOM 833 C C . TYR A 1 111 ? 6.141 -35.625 -15.672 1 98.81 111 TYR A C 1
ATOM 835 O O . TYR A 1 111 ? 7.094 -35.594 -16.453 1 98.81 111 TYR A O 1
ATOM 843 N N . THR A 1 112 ? 5.055 -36.406 -15.883 1 98.75 112 THR A N 1
ATOM 844 C CA . THR A 1 112 ? 4.926 -37.25 -17.078 1 98.75 112 THR A CA 1
ATOM 845 C C . THR A 1 112 ? 4.957 -36.375 -18.344 1 98.75 112 THR A C 1
ATOM 847 O O . THR A 1 112 ? 5.566 -36.75 -19.344 1 98.75 112 THR A O 1
ATOM 850 N N . PHE A 1 113 ? 4.281 -35.312 -18.266 1 98.81 113 PHE A N 1
ATOM 851 C CA . PHE A 1 113 ? 4.305 -34.344 -19.375 1 98.81 113 PHE A CA 1
ATOM 852 C C . PHE A 1 113 ? 5.734 -33.938 -19.719 1 98.81 113 PHE A C 1
ATOM 854 O O . PHE A 1 113 ? 6.129 -33.969 -20.875 1 98.81 113 PHE A O 1
ATOM 861 N N . LEU A 1 114 ? 6.531 -33.531 -18.672 1 98.81 114 LEU A N 1
ATOM 862 C CA . LEU A 1 114 ? 7.91 -33.094 -18.875 1 98.81 114 LEU A CA 1
ATOM 863 C C . LEU A 1 114 ? 8.742 -34.219 -19.484 1 98.81 114 LEU A C 1
ATOM 865 O O . LEU A 1 114 ? 9.492 -34 -20.438 1 98.81 114 LEU A O 1
ATOM 869 N N . ALA A 1 115 ? 8.586 -35.406 -18.984 1 97.94 115 ALA A N 1
ATOM 870 C CA . ALA A 1 115 ? 9.328 -36.562 -19.516 1 97.94 115 ALA A CA 1
ATOM 871 C C . ALA A 1 115 ? 9.039 -36.781 -21 1 97.94 115 ALA A C 1
ATOM 873 O O . ALA A 1 115 ? 9.953 -36.969 -21.797 1 97.94 115 ALA A O 1
ATOM 874 N N . LYS A 1 116 ? 7.805 -36.719 -21.328 1 98.25 116 LYS A N 1
ATOM 875 C CA . LYS A 1 116 ? 7.398 -36.938 -22.719 1 98.25 116 LYS A CA 1
ATOM 876 C C . LYS A 1 116 ? 7.781 -35.75 -23.609 1 98.25 116 LYS A C 1
ATOM 878 O O . LYS A 1 116 ? 8.102 -35.938 -24.781 1 98.25 116 LYS A O 1
ATOM 883 N N . LEU A 1 117 ? 7.684 -34.531 -23.016 1 98 117 LEU A N 1
ATOM 884 C CA . LEU A 1 117 ? 8.109 -33.375 -23.766 1 98 117 LEU A CA 1
ATOM 885 C C . LEU A 1 117 ? 9.562 -33.5 -24.203 1 98 117 LEU A C 1
ATOM 887 O O . LEU A 1 117 ? 9.898 -33.188 -25.344 1 98 117 LEU A O 1
ATOM 891 N N . PHE A 1 118 ? 10.438 -33.906 -23.266 1 97.25 118 PHE A N 1
ATOM 892 C CA . PHE A 1 118 ? 11.867 -34 -23.547 1 97.25 118 PHE A CA 1
ATOM 893 C C . PHE A 1 118 ? 12.141 -35.125 -24.531 1 97.25 118 PHE A C 1
ATOM 895 O O . PHE A 1 118 ? 13.125 -35.094 -25.266 1 97.25 118 PHE A O 1
ATOM 902 N N . GLU A 1 119 ? 11.281 -36.094 -24.562 1 96.75 119 GLU A N 1
ATOM 903 C CA . GLU A 1 119 ? 11.383 -37.125 -25.578 1 96.75 119 GLU A CA 1
ATOM 904 C C . GLU A 1 119 ? 11 -36.594 -26.953 1 96.75 119 GLU A C 1
ATOM 906 O O . GLU A 1 119 ? 11.648 -36.906 -27.953 1 96.75 119 GLU A O 1
ATOM 911 N N . ARG A 1 120 ? 10.016 -35.844 -26.953 1 95.94 120 ARG A N 1
ATOM 912 C CA . ARG A 1 120 ? 9.5 -35.25 -28.203 1 95.94 120 ARG A CA 1
ATOM 913 C C . ARG A 1 120 ? 10.445 -34.219 -28.75 1 95.94 120 ARG A C 1
ATOM 915 O O . ARG A 1 120 ? 10.594 -34.062 -29.969 1 95.94 120 ARG A O 1
ATOM 922 N N . PHE A 1 121 ? 11.039 -33.406 -27.844 1 96.12 121 PHE A N 1
ATOM 923 C CA . PHE A 1 121 ? 11.961 -32.344 -28.219 1 96.12 121 PHE A CA 1
ATOM 924 C C . PHE A 1 121 ? 13.328 -32.562 -27.578 1 96.12 121 PHE A C 1
ATOM 926 O O . PHE A 1 121 ? 13.703 -31.844 -26.656 1 96.12 121 PHE A O 1
ATOM 933 N N . PRO A 1 122 ? 14.133 -33.375 -28.125 1 95.94 122 PRO A N 1
ATOM 934 C CA . PRO A 1 122 ? 15.383 -33.781 -27.484 1 95.94 122 PRO A CA 1
ATOM 935 C C . PRO A 1 122 ? 16.391 -32.656 -27.375 1 95.94 122 PRO A C 1
ATOM 937 O O . PRO A 1 122 ? 17.312 -32.719 -26.547 1 95.94 122 PRO A O 1
ATOM 940 N N . HIS A 1 123 ? 16.281 -31.641 -28.172 1 94.38 123 HIS A N 1
ATOM 941 C CA . HIS A 1 123 ? 17.234 -30.547 -28.125 1 94.38 123 HIS A CA 1
ATOM 942 C C . HIS A 1 123 ? 17.094 -29.734 -26.844 1 94.38 123 HIS A C 1
ATOM 944 O O . HIS A 1 123 ? 17.953 -28.922 -26.516 1 94.38 123 HIS A O 1
ATOM 950 N N . TYR A 1 124 ? 16.078 -29.953 -26.094 1 96.19 124 TYR A N 1
ATOM 951 C CA . TYR A 1 124 ? 15.914 -29.297 -24.797 1 96.19 124 TYR A CA 1
ATOM 952 C C . TYR A 1 124 ? 16.516 -30.125 -23.688 1 96.19 124 TYR A C 1
ATOM 954 O O . TYR A 1 124 ? 16.656 -29.656 -22.547 1 96.19 124 TYR A O 1
ATOM 962 N N . LYS A 1 125 ? 16.891 -31.312 -23.969 1 95.88 125 LYS A N 1
ATOM 963 C CA . LYS A 1 125 ? 17.5 -32.188 -22.969 1 95.88 125 LYS A CA 1
ATOM 964 C C . LYS A 1 125 ? 18.797 -31.578 -22.422 1 95.88 125 LYS A C 1
ATOM 966 O O . LYS A 1 125 ? 19.562 -30.969 -23.188 1 95.88 125 LYS A O 1
ATOM 971 N N . TYR A 1 126 ? 19.016 -31.656 -21.172 1 94.94 126 TYR A N 1
ATOM 972 C CA . TYR A 1 126 ? 20.266 -31.344 -20.484 1 94.94 126 TYR A CA 1
ATOM 973 C C . TYR A 1 126 ? 20.453 -29.844 -20.344 1 94.94 126 TYR A C 1
ATOM 975 O O . TYR A 1 126 ? 21.391 -29.391 -19.688 1 94.94 126 TYR A O 1
ATOM 983 N N . LEU A 1 127 ? 19.547 -29.062 -21.016 1 97.06 127 LEU A N 1
ATOM 984 C CA . LEU A 1 127 ? 19.578 -27.641 -20.719 1 97.06 127 LEU A CA 1
ATOM 985 C C . LEU A 1 127 ? 19.219 -27.359 -19.266 1 97.06 127 LEU A C 1
ATOM 987 O O . LEU A 1 127 ? 18.516 -28.156 -18.641 1 97.06 127 LEU A O 1
ATOM 991 N N . ASP A 1 128 ? 19.844 -26.297 -18.719 1 98.19 128 ASP A N 1
ATOM 992 C CA . ASP A 1 128 ? 19.359 -25.891 -17.391 1 98.19 128 ASP A CA 1
ATOM 993 C C . ASP A 1 128 ? 17.844 -25.75 -17.391 1 98.19 128 ASP A C 1
ATOM 995 O O . ASP A 1 128 ? 17.266 -25.109 -18.266 1 98.19 128 ASP A O 1
ATOM 999 N N . PHE A 1 129 ? 17.219 -26.375 -16.438 1 98.75 129 PHE A N 1
ATOM 1000 C CA . PHE A 1 129 ? 15.758 -26.391 -16.344 1 98.75 129 PHE A CA 1
ATOM 1001 C C . PHE A 1 129 ? 15.289 -25.812 -15.016 1 98.75 129 PHE A C 1
ATOM 1003 O O . PHE A 1 129 ? 15.852 -26.125 -13.961 1 98.75 129 PHE A O 1
ATOM 1010 N N . TYR A 1 130 ? 14.367 -24.938 -15.055 1 98.94 130 TYR A N 1
ATOM 1011 C CA . TYR A 1 130 ? 13.773 -24.312 -13.875 1 98.94 130 TYR A CA 1
ATOM 1012 C C . TYR A 1 130 ? 12.25 -24.422 -13.906 1 98.94 130 TYR A C 1
ATOM 1014 O O . TYR A 1 130 ? 11.656 -24.562 -14.977 1 98.94 130 TYR A O 1
ATOM 1022 N N . ILE A 1 131 ? 11.641 -24.406 -12.766 1 98.94 131 ILE A N 1
ATOM 1023 C CA . ILE A 1 131 ? 10.188 -24.344 -12.625 1 98.94 131 ILE A CA 1
ATOM 1024 C C . ILE A 1 131 ? 9.797 -23.062 -11.883 1 98.94 131 ILE A C 1
ATOM 1026 O O . ILE A 1 131 ? 10.344 -22.766 -10.82 1 98.94 131 ILE A O 1
ATOM 1030 N N . ALA A 1 132 ? 8.938 -22.312 -12.445 1 98.94 132 ALA A N 1
ATOM 1031 C CA . ALA A 1 132 ? 8.469 -21.062 -11.844 1 98.94 132 ALA A CA 1
ATOM 1032 C C . ALA A 1 132 ? 6.949 -20.984 -11.867 1 98.94 132 ALA A C 1
ATOM 1034 O O . ALA A 1 132 ? 6.293 -21.656 -12.656 1 98.94 132 ALA A O 1
ATOM 1035 N N . GLY A 1 133 ? 6.402 -20.234 -11.016 1 98.75 133 GLY A N 1
ATOM 1036 C CA . GLY A 1 133 ? 4.961 -20.031 -10.953 1 98.75 133 GLY A CA 1
ATOM 1037 C C . GLY A 1 133 ? 4.539 -19.016 -9.922 1 98.75 133 GLY A C 1
ATOM 1038 O O . GLY A 1 133 ? 5.383 -18.312 -9.359 1 98.75 133 GLY A O 1
ATOM 1039 N N . GLU A 1 134 ? 3.232 -18.844 -9.766 1 97.88 134 GLU A N 1
ATOM 1040 C CA . GLU A 1 134 ? 2.721 -17.875 -8.812 1 97.88 134 GLU A CA 1
ATOM 1041 C C . GLU A 1 134 ? 1.406 -18.344 -8.195 1 97.88 134 GLU A C 1
ATOM 1043 O O . GLU A 1 134 ? 0.747 -19.234 -8.727 1 97.88 134 GLU A O 1
ATOM 1048 N N . SER A 1 135 ? 1.075 -17.75 -7.098 1 96.62 135 SER A N 1
ATOM 1049 C CA . SER A 1 135 ? -0.198 -18.016 -6.438 1 96.62 135 SER A CA 1
ATOM 1050 C C . SER A 1 135 ? -0.26 -19.438 -5.91 1 96.62 135 SER A C 1
ATOM 1052 O O . SER A 1 135 ? 0.641 -19.891 -5.195 1 96.62 135 SER A O 1
ATOM 1054 N N . TYR A 1 136 ? -1.214 -20.219 -6.293 1 96.75 136 TYR A N 1
ATOM 1055 C CA . TYR A 1 136 ? -1.307 -21.578 -5.805 1 96.75 136 TYR A CA 1
ATOM 1056 C C . TYR A 1 136 ? -0.152 -22.422 -6.328 1 96.75 136 TYR A C 1
ATOM 1058 O O . TYR A 1 136 ? 0.104 -23.531 -5.824 1 96.75 136 TYR A O 1
ATOM 1066 N N . ALA A 1 137 ? 0.555 -21.891 -7.297 1 97.94 137 ALA A N 1
ATOM 1067 C CA . ALA A 1 137 ? 1.771 -22.578 -7.727 1 97.94 137 ALA A CA 1
ATOM 1068 C C . ALA A 1 137 ? 2.789 -22.656 -6.594 1 97.94 137 ALA A C 1
ATOM 1070 O O . ALA A 1 137 ? 3.789 -23.359 -6.695 1 97.94 137 ALA A O 1
ATOM 1071 N N . GLY A 1 138 ? 2.463 -22 -5.535 1 98.44 138 GLY A N 1
ATOM 1072 C CA . GLY A 1 138 ? 3.199 -22.266 -4.309 1 98.44 138 GLY A CA 1
ATOM 1073 C C . GLY A 1 138 ? 3.088 -23.703 -3.846 1 98.44 138 GLY A C 1
ATOM 1074 O O . GLY A 1 138 ? 3.869 -24.141 -3.006 1 98.44 138 GLY A O 1
ATOM 1075 N N . HIS A 1 139 ? 2.174 -24.422 -4.336 1 98.38 139 HIS A N 1
ATOM 1076 C CA . HIS A 1 139 ? 2.053 -25.859 -4.137 1 98.38 139 HIS A CA 1
ATOM 1077 C C . HIS A 1 139 ? 2.555 -26.625 -5.355 1 98.38 139 HIS A C 1
ATOM 1079 O O . HIS A 1 139 ? 3.363 -27.547 -5.227 1 98.38 139 HIS A O 1
ATOM 1085 N N . TYR A 1 140 ? 2.15 -26.203 -6.543 1 98.69 140 TYR A N 1
ATOM 1086 C CA . TYR A 1 140 ? 2.494 -26.891 -7.773 1 98.69 140 TYR A CA 1
ATOM 1087 C C . TYR A 1 140 ? 4.004 -27 -7.941 1 98.69 140 TYR A C 1
ATOM 1089 O O . TYR A 1 140 ? 4.535 -28.078 -8.195 1 98.69 140 TYR A O 1
ATOM 1097 N N . VAL A 1 141 ? 4.648 -25.875 -7.77 1 98.94 141 VAL A N 1
ATOM 1098 C CA . VAL A 1 141 ? 6.055 -25.734 -8.125 1 98.94 141 VAL A CA 1
ATOM 1099 C C . VAL A 1 141 ? 6.91 -26.578 -7.18 1 98.94 141 VAL A C 1
ATOM 1101 O O . VAL A 1 141 ? 7.688 -27.422 -7.621 1 98.94 141 VAL A O 1
ATOM 1104 N N . PRO A 1 142 ? 6.77 -26.438 -5.883 1 98.94 142 PRO A N 1
ATOM 1105 C CA . PRO A 1 142 ? 7.605 -27.25 -5.012 1 98.94 142 PRO A CA 1
ATOM 1106 C C . PRO A 1 142 ? 7.301 -28.75 -5.137 1 98.94 142 PRO A C 1
ATOM 1108 O O . PRO A 1 142 ? 8.211 -29.578 -5.074 1 98.94 142 PRO A O 1
ATOM 1111 N N . GLU A 1 143 ? 6.09 -29.109 -5.312 1 98.88 143 GLU A N 1
ATOM 1112 C CA . GLU A 1 143 ? 5.746 -30.531 -5.387 1 98.88 143 GLU A CA 1
ATOM 1113 C C . GLU A 1 143 ? 6.305 -31.172 -6.656 1 98.88 143 GLU A C 1
ATOM 1115 O O . GLU A 1 143 ? 6.832 -32.281 -6.617 1 98.88 143 GLU A O 1
ATOM 1120 N N . LEU A 1 144 ? 6.121 -30.484 -7.754 1 98.94 144 LEU A N 1
ATOM 1121 C CA . LEU A 1 144 ? 6.723 -30.984 -8.984 1 98.94 144 LEU A CA 1
ATOM 1122 C C . LEU A 1 144 ? 8.242 -31 -8.875 1 98.94 144 LEU A C 1
ATOM 1124 O O . LEU A 1 144 ? 8.891 -31.953 -9.336 1 98.94 144 LEU A O 1
ATOM 1128 N N . SER A 1 145 ? 8.812 -29.969 -8.297 1 98.94 145 SER A N 1
ATOM 1129 C CA . SER A 1 145 ? 10.25 -29.891 -8.102 1 98.94 145 SER A CA 1
ATOM 1130 C C . SER A 1 145 ? 10.766 -31.062 -7.281 1 98.94 145 SER A C 1
ATOM 1132 O O . SER A 1 145 ? 11.812 -31.641 -7.594 1 98.94 145 SER A O 1
ATOM 1134 N N . GLN A 1 146 ? 10.031 -31.359 -6.234 1 98.88 146 GLN A N 1
ATOM 1135 C CA . GLN A 1 146 ? 10.406 -32.5 -5.391 1 98.88 146 GLN A CA 1
ATOM 1136 C C . GLN A 1 146 ? 10.398 -33.812 -6.184 1 98.88 146 GLN A C 1
ATOM 1138 O O . GLN A 1 146 ? 11.32 -34.625 -6.059 1 98.88 146 GLN A O 1
ATOM 1143 N N . LEU A 1 147 ? 9.391 -34.031 -6.949 1 98.81 147 LEU A N 1
ATOM 1144 C CA . LEU A 1 147 ? 9.266 -35.219 -7.766 1 98.81 147 LEU A CA 1
ATOM 1145 C C . LEU A 1 147 ? 10.422 -35.312 -8.758 1 98.81 147 LEU A C 1
ATOM 1147 O O . LEU A 1 147 ? 11.008 -36.406 -8.93 1 98.81 147 LEU A O 1
ATOM 1151 N N . VAL A 1 148 ? 10.742 -34.219 -9.43 1 98.81 148 VAL A N 1
ATOM 1152 C CA . VAL A 1 148 ? 11.859 -34.188 -10.367 1 98.81 148 VAL A CA 1
ATOM 1153 C C . VAL A 1 148 ? 13.156 -34.531 -9.633 1 98.81 148 VAL A C 1
ATOM 1155 O O . VAL A 1 148 ? 13.969 -35.312 -10.125 1 98.81 148 VAL A O 1
ATOM 1158 N N . HIS A 1 149 ? 13.344 -33.906 -8.484 1 98.56 149 HIS A N 1
ATOM 1159 C CA . HIS A 1 149 ? 14.531 -34.156 -7.664 1 98.56 149 HIS A CA 1
ATOM 1160 C C . HIS A 1 149 ? 14.656 -35.625 -7.312 1 98.56 149 HIS A C 1
ATOM 1162 O O . HIS A 1 149 ? 15.734 -36.219 -7.445 1 98.56 149 HIS A O 1
ATOM 1168 N N . TRP A 1 150 ? 13.539 -36.25 -6.883 1 98.56 150 TRP A N 1
ATOM 1169 C CA . TRP A 1 150 ? 13.531 -37.656 -6.508 1 98.56 150 TRP A CA 1
ATOM 1170 C C . TRP A 1 150 ? 13.875 -38.531 -7.707 1 98.56 150 TRP A C 1
ATOM 1172 O O . TRP A 1 150 ? 14.617 -39.531 -7.578 1 98.56 150 TRP A O 1
ATOM 1182 N N . ARG A 1 151 ? 13.352 -38.188 -8.844 1 97.94 151 ARG A N 1
ATOM 1183 C CA . ARG A 1 151 ? 13.555 -39 -10.047 1 97.94 151 ARG A CA 1
ATOM 1184 C C . ARG A 1 151 ? 14.969 -38.844 -10.578 1 97.94 151 ARG A C 1
ATOM 1186 O O . ARG A 1 151 ? 15.477 -39.719 -11.273 1 97.94 151 ARG A O 1
ATOM 1193 N N . ASN A 1 152 ? 15.555 -37.75 -10.297 1 97.81 152 ASN A N 1
ATOM 1194 C CA . ASN A 1 152 ? 16.906 -37.469 -10.75 1 97.81 152 ASN A CA 1
ATOM 1195 C C . ASN A 1 152 ? 17.953 -38.094 -9.82 1 97.81 152 ASN A C 1
ATOM 1197 O O . ASN A 1 152 ? 19.125 -38.188 -10.164 1 97.81 152 ASN A O 1
ATOM 1201 N N . LYS A 1 153 ? 17.562 -38.5 -8.656 1 95.62 153 LYS A N 1
ATOM 1202 C CA . LYS A 1 153 ? 18.516 -38.969 -7.668 1 95.62 153 LYS A CA 1
ATOM 1203 C C . LYS A 1 153 ? 19.328 -40.156 -8.219 1 95.62 153 LYS A C 1
ATOM 1205 O O . LYS A 1 153 ? 18.766 -41.094 -8.766 1 95.62 153 LYS A O 1
ATOM 1210 N N . GLY A 1 154 ? 20.625 -40.062 -8.141 1 94.31 154 GLY A N 1
ATOM 1211 C CA . GLY A 1 154 ? 21.5 -41.156 -8.547 1 94.31 154 GLY A CA 1
ATOM 1212 C C . GLY A 1 154 ? 21.828 -41.125 -10.031 1 94.31 154 GLY A C 1
ATOM 1213 O O . GLY A 1 154 ? 22.594 -41.969 -10.508 1 94.31 154 GLY A O 1
ATOM 1214 N N . ILE A 1 155 ? 21.234 -40.188 -10.672 1 94.31 155 ILE A N 1
ATOM 1215 C CA . ILE A 1 155 ? 21.531 -40.062 -12.094 1 94.31 155 ILE A CA 1
ATOM 1216 C C . ILE A 1 155 ? 22.531 -38.938 -12.32 1 94.31 155 ILE A C 1
ATOM 1218 O O . ILE A 1 155 ? 22.281 -37.781 -11.961 1 94.31 155 ILE A O 1
ATOM 1222 N N . GLU A 1 156 ? 23.734 -39.188 -12.797 1 91.19 156 GLU A N 1
ATOM 1223 C CA . GLU A 1 156 ? 24.812 -38.219 -12.953 1 91.19 156 GLU A CA 1
ATOM 1224 C C . GLU A 1 156 ? 24.422 -37.094 -13.922 1 91.19 156 GLU A C 1
ATOM 1226 O O . GLU A 1 156 ? 24.672 -35.906 -13.656 1 91.19 156 GLU A O 1
ATOM 1231 N N . ASN A 1 157 ? 23.797 -37.438 -15.07 1 92.5 157 ASN A N 1
ATOM 1232 C CA . ASN A 1 157 ? 23.375 -36.469 -16.062 1 92.5 157 ASN A CA 1
ATOM 1233 C C . ASN A 1 157 ? 21.922 -36.688 -16.469 1 92.5 157 ASN A C 1
ATOM 1235 O O . ASN A 1 157 ? 21.641 -37.125 -17.578 1 92.5 157 ASN A O 1
ATOM 1239 N N . PRO A 1 158 ? 21.094 -36.188 -15.547 1 95.5 158 PRO A N 1
ATOM 1240 C CA . PRO A 1 158 ? 19.688 -36.469 -15.836 1 95.5 158 PRO A CA 1
ATOM 1241 C C . PRO A 1 158 ? 19.172 -35.656 -17.031 1 95.5 158 PRO A C 1
ATOM 1243 O O . PRO A 1 158 ? 19.609 -34.5 -17.25 1 95.5 158 PRO A O 1
ATOM 1246 N N . VAL A 1 159 ? 18.219 -36.188 -17.719 1 94.62 159 VAL A N 1
ATOM 1247 C CA . VAL A 1 159 ? 17.594 -35.562 -18.875 1 94.62 159 VAL A CA 1
ATOM 1248 C C . VAL A 1 159 ? 16.953 -34.25 -18.469 1 94.62 159 VAL A C 1
ATOM 1250 O O . VAL A 1 159 ? 17.109 -33.219 -19.156 1 94.62 159 VAL A O 1
ATOM 1253 N N . ILE A 1 160 ? 16.266 -34.25 -17.375 1 97.81 160 ILE A N 1
ATOM 1254 C CA . ILE A 1 160 ? 15.758 -33.031 -16.781 1 97.81 160 ILE A CA 1
ATOM 1255 C C . ILE A 1 160 ? 16.812 -32.406 -15.859 1 97.81 160 ILE A C 1
ATOM 1257 O O . ILE A 1 160 ? 16.906 -32.781 -14.688 1 97.81 160 ILE A O 1
ATOM 1261 N N . ASN A 1 161 ? 17.625 -31.531 -16.391 1 97.94 161 ASN A N 1
ATOM 1262 C CA . ASN A 1 161 ? 18.703 -30.891 -15.641 1 97.94 161 ASN A CA 1
ATOM 1263 C C . ASN A 1 161 ? 18.188 -29.797 -14.727 1 97.94 161 ASN A C 1
ATOM 1265 O O . ASN A 1 161 ? 18.5 -28.609 -14.922 1 97.94 161 ASN A O 1
ATOM 1269 N N . PHE A 1 162 ? 17.5 -30.25 -13.742 1 98.56 162 PHE A N 1
ATOM 1270 C CA . PHE A 1 162 ? 16.75 -29.375 -12.852 1 98.56 162 PHE A CA 1
ATOM 1271 C C . PHE A 1 162 ? 17.688 -28.578 -11.953 1 98.56 162 PHE A C 1
ATOM 1273 O O . PHE A 1 162 ? 18.484 -29.156 -11.211 1 98.56 162 PHE A O 1
ATOM 1280 N N . LYS A 1 163 ? 17.562 -27.188 -11.969 1 98.5 163 LYS A N 1
ATOM 1281 C CA . LYS A 1 163 ? 18.516 -26.328 -11.281 1 98.5 163 LYS A CA 1
ATOM 1282 C C . LYS A 1 163 ? 17.844 -25.562 -10.141 1 98.5 163 LYS A C 1
ATOM 1284 O O . LYS A 1 163 ? 18.531 -25.031 -9.258 1 98.5 163 LYS A O 1
ATOM 1289 N N . GLY A 1 164 ? 16.547 -25.453 -10.125 1 98.75 164 GLY A N 1
ATOM 1290 C CA . GLY A 1 164 ? 15.906 -24.688 -9.07 1 98.75 164 GLY A CA 1
ATOM 1291 C C . GLY A 1 164 ? 14.523 -24.188 -9.461 1 98.75 164 GLY A C 1
ATOM 1292 O O . GLY A 1 164 ? 14.023 -24.516 -10.539 1 98.75 164 GLY A O 1
ATOM 1293 N N . PHE A 1 165 ? 13.852 -23.406 -8.555 1 98.94 165 PHE A N 1
ATOM 1294 C CA . PHE A 1 165 ? 12.508 -22.922 -8.852 1 98.94 165 PHE A CA 1
ATOM 1295 C C . PHE A 1 165 ? 12.281 -21.547 -8.242 1 98.94 165 PHE A C 1
ATOM 1297 O O . PHE A 1 165 ? 13.062 -21.109 -7.398 1 98.94 165 PHE A O 1
ATOM 1304 N N . MET A 1 166 ? 11.266 -20.891 -8.68 1 98.88 166 MET A N 1
ATOM 1305 C CA . MET A 1 166 ? 10.859 -19.562 -8.234 1 98.88 166 MET A CA 1
ATOM 1306 C C . MET A 1 166 ? 9.344 -19.469 -8.109 1 98.88 166 MET A C 1
ATOM 1308 O O . MET A 1 166 ? 8.617 -19.922 -8.992 1 98.88 166 MET A O 1
ATOM 1312 N N . VAL A 1 167 ? 8.906 -18.906 -6.98 1 98.88 167 VAL A N 1
ATOM 1313 C CA . VAL A 1 167 ? 7.465 -18.812 -6.742 1 98.88 167 VAL A CA 1
ATOM 1314 C C . VAL A 1 167 ? 7.102 -17.375 -6.367 1 98.88 167 VAL A C 1
ATOM 1316 O O . VAL A 1 167 ? 7.734 -16.766 -5.496 1 98.88 167 VAL A O 1
ATOM 1319 N N . GLY A 1 168 ? 6.055 -16.812 -6.996 1 98.69 168 GLY A N 1
ATOM 1320 C CA . GLY A 1 168 ? 5.59 -15.453 -6.73 1 98.69 168 GLY A CA 1
ATOM 1321 C C . GLY A 1 168 ? 4.27 -15.414 -5.98 1 98.69 168 GLY A C 1
ATOM 1322 O O . GLY A 1 168 ? 3.305 -16.078 -6.375 1 98.69 168 GLY A O 1
ATOM 1323 N N . ASN A 1 169 ? 4.25 -14.594 -4.945 1 98.12 169 ASN A N 1
ATOM 1324 C CA . ASN A 1 169 ? 3.039 -14.484 -4.137 1 98.12 169 ASN A CA 1
ATOM 1325 C C . ASN A 1 169 ? 2.346 -15.836 -3.98 1 98.12 169 ASN A C 1
ATOM 1327 O O . ASN A 1 169 ? 1.143 -15.953 -4.219 1 98.12 169 ASN A O 1
ATOM 1331 N N . GLY A 1 170 ? 3.131 -16.828 -3.574 1 98.31 170 GLY A N 1
ATOM 1332 C CA . GLY A 1 170 ? 2.674 -18.219 -3.553 1 98.31 170 GLY A CA 1
ATOM 1333 C C . GLY A 1 170 ? 2.09 -18.625 -2.215 1 98.31 170 GLY A C 1
ATOM 1334 O O . GLY A 1 170 ? 2.59 -18.234 -1.162 1 98.31 170 GLY A O 1
ATOM 1335 N N . LEU A 1 171 ? 1.068 -19.422 -2.295 1 98.06 171 LEU A N 1
ATOM 1336 C CA . LEU A 1 171 ? 0.621 -20.109 -1.087 1 98.06 171 LEU A CA 1
ATOM 1337 C C . LEU A 1 171 ? 1.648 -21.141 -0.636 1 98.06 171 LEU A C 1
ATOM 1339 O O . LEU A 1 171 ? 2.008 -22.031 -1.4 1 98.06 171 LEU A O 1
ATOM 1343 N N . ILE A 1 172 ? 2.109 -21.031 0.621 1 98.62 172 ILE A N 1
ATOM 1344 C CA . ILE A 1 172 ? 3.232 -21.875 1.032 1 98.62 172 ILE A CA 1
ATOM 1345 C C . ILE A 1 172 ? 2.859 -22.656 2.287 1 98.62 172 ILE A C 1
ATOM 1347 O O . ILE A 1 172 ? 3.15 -23.844 2.391 1 98.62 172 ILE A O 1
ATOM 1351 N N . ASP A 1 173 ? 2.254 -21.938 3.246 1 98.56 173 ASP A N 1
ATOM 1352 C CA . ASP A 1 173 ? 1.949 -22.484 4.566 1 98.56 173 ASP A CA 1
ATOM 1353 C C . ASP A 1 173 ? 0.66 -21.875 5.121 1 98.56 173 ASP A C 1
ATOM 1355 O O . ASP A 1 173 ? 0.608 -20.688 5.438 1 98.56 173 ASP A O 1
ATOM 1359 N N . ASP A 1 174 ? -0.319 -22.75 5.371 1 97.62 174 ASP A N 1
ATOM 1360 C CA . ASP A 1 174 ? -1.662 -22.281 5.695 1 97.62 174 ASP A CA 1
ATOM 1361 C C . ASP A 1 174 ? -1.638 -21.328 6.891 1 97.62 174 ASP A C 1
ATOM 1363 O O . ASP A 1 174 ? -2.193 -20.234 6.828 1 97.62 174 ASP A O 1
ATOM 1367 N N . TYR A 1 175 ? -0.992 -21.703 7.996 1 98.31 175 TYR A N 1
ATOM 1368 C CA . TYR A 1 175 ? -1.016 -20.906 9.219 1 98.31 175 TYR A CA 1
ATOM 1369 C C . TYR A 1 175 ? -0.392 -19.531 8.992 1 98.31 175 TYR A C 1
ATOM 1371 O O . TYR A 1 175 ? -1.013 -18.5 9.281 1 98.31 175 TYR A O 1
ATOM 1379 N N . HIS A 1 176 ? 0.823 -19.5 8.469 1 98.62 176 HIS A N 1
ATOM 1380 C CA . HIS A 1 176 ? 1.559 -18.266 8.312 1 98.62 176 HIS A CA 1
ATOM 1381 C C . HIS A 1 176 ? 0.963 -17.406 7.199 1 98.62 176 HIS A C 1
ATOM 1383 O O . HIS A 1 176 ? 0.983 -16.172 7.277 1 98.62 176 HIS A O 1
ATOM 1389 N N . ASP A 1 177 ? 0.462 -18.062 6.164 1 98.31 177 ASP A N 1
ATOM 1390 C CA . ASP A 1 177 ? -0.206 -17.312 5.102 1 98.31 177 ASP A CA 1
ATOM 1391 C C . ASP A 1 177 ? -1.457 -16.609 5.621 1 98.31 177 ASP A C 1
ATOM 1393 O O . ASP A 1 177 ? -1.694 -15.445 5.312 1 98.31 177 ASP A O 1
ATOM 1397 N N . TYR A 1 178 ? -2.287 -17.344 6.441 1 98.31 178 TYR A N 1
ATOM 1398 C CA . TYR A 1 178 ? -3.436 -16.703 7.07 1 98.31 178 TYR A CA 1
ATOM 1399 C C . TYR A 1 178 ? -3 -15.539 7.953 1 98.31 178 TYR A C 1
ATOM 1401 O O . TYR A 1 178 ? -3.561 -14.445 7.867 1 98.31 178 TYR A O 1
ATOM 1409 N N . LEU A 1 179 ? -2.01 -15.797 8.797 1 98.56 179 LEU A N 1
ATOM 1410 C CA . LEU A 1 179 ? -1.52 -14.789 9.734 1 98.56 179 LEU A CA 1
ATOM 1411 C C . LEU A 1 179 ? -1.135 -13.508 8.992 1 98.56 179 LEU A C 1
ATOM 1413 O O . LEU A 1 179 ? -1.606 -12.422 9.336 1 98.56 179 LEU A O 1
ATOM 1417 N N . GLY A 1 180 ? -0.265 -13.688 7.977 1 98.62 180 GLY A N 1
ATOM 1418 C CA . GLY A 1 180 ? 0.204 -12.539 7.223 1 98.62 180 GLY A CA 1
ATOM 1419 C C . GLY A 1 180 ? -0.895 -11.852 6.43 1 98.62 180 GLY A C 1
ATOM 1420 O O . GLY A 1 180 ? -0.895 -10.633 6.285 1 98.62 180 GLY A O 1
ATOM 1421 N N . THR A 1 181 ? -1.811 -12.602 5.891 1 98.5 181 THR A N 1
ATOM 1422 C CA . THR A 1 181 ? -2.906 -12.055 5.102 1 98.5 181 THR A CA 1
ATOM 1423 C C . THR A 1 181 ? -3.799 -11.164 5.961 1 98.5 181 THR A C 1
ATOM 1425 O O . THR A 1 181 ? -4.109 -10.031 5.582 1 98.5 181 THR A O 1
ATOM 1428 N N . PHE A 1 182 ? -4.18 -11.656 7.141 1 98.62 182 PHE A N 1
ATOM 1429 C CA . PHE A 1 182 ? -5.074 -10.898 8 1 98.62 182 PHE A CA 1
ATOM 1430 C C . PHE A 1 182 ? -4.379 -9.648 8.539 1 98.62 182 PHE A C 1
ATOM 1432 O O . PHE A 1 182 ? -4.996 -8.594 8.656 1 98.62 182 PHE A O 1
ATOM 1439 N N . GLU A 1 183 ? -3.086 -9.789 8.867 1 98.38 183 GLU A N 1
ATOM 1440 C CA . GLU A 1 183 ? -2.309 -8.625 9.266 1 98.38 183 GLU A CA 1
ATOM 1441 C C . GLU A 1 183 ? -2.285 -7.57 8.164 1 98.38 183 GLU A C 1
ATOM 1443 O O . GLU A 1 183 ? -2.443 -6.375 8.43 1 98.38 183 GLU A O 1
ATOM 1448 N N . SER A 1 184 ? -2.047 -8.031 6.984 1 98.5 184 SER A N 1
ATOM 1449 C CA . SER A 1 184 ? -1.989 -7.125 5.84 1 98.5 184 SER A CA 1
ATOM 1450 C C . SER A 1 184 ? -3.328 -6.426 5.617 1 98.5 184 SER A C 1
ATOM 1452 O O . SER A 1 184 ? -3.371 -5.219 5.367 1 98.5 184 SER A O 1
ATOM 1454 N N . TRP A 1 185 ? -4.43 -7.203 5.676 1 98.44 185 TRP A N 1
ATOM 1455 C CA . TRP A 1 185 ? -5.754 -6.625 5.488 1 98.44 185 TRP A CA 1
ATOM 1456 C C . TRP A 1 185 ? -6.016 -5.527 6.516 1 98.44 185 TRP A C 1
ATOM 1458 O O . TRP A 1 185 ? -6.547 -4.465 6.176 1 98.44 185 TRP A O 1
ATOM 1468 N N . TRP A 1 186 ? -5.656 -5.801 7.742 1 98.69 186 TRP A N 1
ATOM 1469 C CA . TRP A 1 186 ? -5.875 -4.816 8.797 1 98.69 186 TRP A CA 1
ATOM 1470 C C . TRP A 1 186 ? -4.996 -3.588 8.586 1 98.69 186 TRP A C 1
ATOM 1472 O O . TRP A 1 186 ? -5.469 -2.453 8.695 1 98.69 186 TRP A O 1
ATOM 1482 N N . ASN A 1 187 ? -3.748 -3.805 8.258 1 97.81 187 ASN A N 1
ATOM 1483 C CA . ASN A 1 187 ? -2.781 -2.721 8.117 1 97.81 187 ASN A CA 1
ATOM 1484 C C . ASN A 1 187 ? -3.125 -1.814 6.938 1 97.81 187 ASN A C 1
ATOM 1486 O O . ASN A 1 187 ? -2.895 -0.605 6.992 1 97.81 187 ASN A O 1
ATOM 1490 N N . HIS A 1 188 ? -3.652 -2.402 5.906 1 97.31 188 HIS A N 1
ATOM 1491 C CA . HIS A 1 188 ? -4.039 -1.625 4.734 1 97.31 188 HIS A CA 1
ATOM 1492 C C . HIS A 1 188 ? -5.418 -1.005 4.914 1 97.31 188 HIS A C 1
ATOM 1494 O O . HIS A 1 188 ? -5.883 -0.255 4.055 1 97.31 188 HIS A O 1
ATOM 1500 N N . GLY A 1 189 ? -6.098 -1.34 5.973 1 97.62 189 GLY A N 1
ATOM 1501 C CA . GLY A 1 189 ? -7.328 -0.663 6.344 1 97.62 189 GLY A CA 1
ATOM 1502 C C . GLY A 1 189 ? -8.555 -1.242 5.668 1 97.62 189 GLY A C 1
ATOM 1503 O O . GLY A 1 189 ? -9.602 -0.589 5.598 1 97.62 189 GLY A O 1
ATOM 1504 N N . ILE A 1 190 ? -8.461 -2.488 5.156 1 98.06 190 ILE A N 1
ATOM 1505 C CA . ILE A 1 190 ? -9.594 -2.951 4.363 1 98.06 190 ILE A CA 1
ATOM 1506 C C . ILE A 1 190 ? -10.492 -3.846 5.215 1 98.06 190 ILE A C 1
ATOM 1508 O O . ILE A 1 190 ? -11.477 -4.398 4.719 1 98.06 190 ILE A O 1
ATOM 1512 N N . ILE A 1 191 ? -10.148 -4.047 6.504 1 98.5 191 ILE A N 1
ATOM 1513 C CA . ILE A 1 191 ? -11.039 -4.719 7.445 1 98.5 191 ILE A CA 1
ATOM 1514 C C . ILE A 1 191 ? -10.992 -4.004 8.797 1 98.5 191 ILE A C 1
ATOM 1516 O O . ILE A 1 191 ? -10.031 -3.291 9.094 1 98.5 191 ILE A O 1
ATOM 1520 N N . SER A 1 192 ? -12.039 -4.184 9.594 1 98.25 192 SER A N 1
ATOM 1521 C CA . SER A 1 192 ? -12.148 -3.588 10.922 1 98.25 192 SER A CA 1
ATOM 1522 C C . SER A 1 192 ? -11.328 -4.367 11.945 1 98.25 192 SER A C 1
ATOM 1524 O O . SER A 1 192 ? -10.859 -5.469 11.664 1 98.25 192 SER A O 1
ATOM 1526 N N . ASP A 1 193 ? -11.164 -3.76 13.125 1 97.75 193 ASP A N 1
ATOM 1527 C CA . ASP A 1 193 ? -10.562 -4.445 14.258 1 97.75 193 ASP A CA 1
ATOM 1528 C C . ASP A 1 193 ? -11.32 -5.727 14.594 1 97.75 193 ASP A C 1
ATOM 1530 O O . ASP A 1 193 ? -10.711 -6.766 14.867 1 97.75 193 ASP A O 1
ATOM 1534 N N . ASN A 1 194 ? -12.602 -5.613 14.633 1 97.38 194 ASN A N 1
ATOM 1535 C CA . ASN A 1 194 ? -13.43 -6.754 14.992 1 97.38 194 ASN A CA 1
ATOM 1536 C C . ASN A 1 194 ? -13.281 -7.898 13.992 1 97.38 194 ASN A C 1
ATOM 1538 O O . ASN A 1 194 ? -13.156 -9.062 14.383 1 97.38 194 ASN A O 1
ATOM 1542 N N . THR A 1 195 ? -13.359 -7.574 12.734 1 98.38 195 THR A N 1
ATOM 1543 C CA . THR A 1 195 ? -13.195 -8.586 11.695 1 98.38 195 THR A CA 1
ATOM 1544 C C . THR A 1 195 ? -11.82 -9.227 11.781 1 98.38 195 THR A C 1
ATOM 1546 O O . THR A 1 195 ? -11.688 -10.445 11.617 1 98.38 195 THR A O 1
ATOM 1549 N N . TYR A 1 196 ? -10.82 -8.414 12.031 1 98.62 196 TYR A N 1
ATOM 1550 C CA . TYR A 1 196 ? -9.461 -8.914 12.188 1 98.62 196 TYR A CA 1
ATOM 1551 C C . TYR A 1 196 ? -9.391 -9.961 13.297 1 98.62 196 TYR A C 1
ATOM 1553 O O . TYR A 1 196 ? -8.82 -11.039 13.102 1 98.62 196 TYR A O 1
ATOM 1561 N N . ARG A 1 197 ? -9.938 -9.695 14.438 1 98.19 197 ARG A N 1
ATOM 1562 C CA . ARG A 1 197 ? -9.953 -10.617 15.57 1 98.19 197 ARG A CA 1
ATOM 1563 C C . ARG A 1 197 ? -10.742 -11.883 15.242 1 98.19 197 ARG A C 1
ATOM 1565 O O . ARG A 1 197 ? -10.312 -12.984 15.578 1 98.19 197 ARG A O 1
ATOM 1572 N N . ARG A 1 198 ? -11.867 -11.719 14.586 1 98.19 198 ARG A N 1
ATOM 1573 C CA . ARG A 1 198 ? -12.711 -12.852 14.219 1 98.19 198 ARG A CA 1
ATOM 1574 C C . ARG A 1 198 ? -11.992 -13.781 13.258 1 98.19 198 ARG A C 1
ATOM 1576 O O . ARG A 1 198 ? -12.078 -15.008 13.383 1 98.19 198 ARG A O 1
ATOM 1583 N N . LEU A 1 199 ? -11.328 -13.227 12.289 1 98.56 199 LEU A N 1
ATOM 1584 C CA . LEU A 1 199 ? -10.578 -14.016 11.32 1 98.56 199 LEU A CA 1
ATOM 1585 C C . LEU A 1 199 ? -9.484 -14.828 12.008 1 98.56 199 LEU A C 1
ATOM 1587 O O . LEU A 1 199 ? -9.344 -16.031 11.758 1 98.56 199 LEU A O 1
ATOM 1591 N N . LYS A 1 200 ? -8.711 -14.164 12.867 1 98.5 200 LYS A N 1
ATOM 1592 C CA . LYS A 1 200 ? -7.645 -14.859 13.578 1 98.5 200 LYS A CA 1
ATOM 1593 C C . LYS A 1 200 ? -8.203 -15.992 14.438 1 98.5 200 LYS A C 1
ATOM 1595 O O . LYS A 1 200 ? -7.641 -17.094 14.477 1 98.5 200 LYS A O 1
ATOM 1600 N N . ALA A 1 201 ? -9.32 -15.773 15.086 1 98.44 201 ALA A N 1
ATOM 1601 C CA . ALA A 1 201 ? -9.922 -16.75 15.984 1 98.44 201 ALA A CA 1
ATOM 1602 C C . ALA A 1 201 ? -10.484 -17.938 15.211 1 98.44 201 ALA A C 1
ATOM 1604 O O . ALA A 1 201 ? -10.453 -19.078 15.688 1 98.44 201 ALA A O 1
ATOM 1605 N N . SER A 1 202 ? -10.914 -17.688 14.016 1 98.06 202 SER A N 1
ATOM 1606 C CA . SER A 1 202 ? -11.695 -18.703 13.32 1 98.06 202 SER A CA 1
ATOM 1607 C C . SER A 1 202 ? -10.875 -19.406 12.25 1 98.06 202 SER A C 1
ATOM 1609 O O . SER A 1 202 ? -11.18 -20.531 11.859 1 98.06 202 SER A O 1
ATOM 1611 N N . CYS A 1 203 ? -9.773 -18.797 11.742 1 98.06 203 CYS A N 1
ATOM 1612 C CA . CYS A 1 203 ? -9.25 -19.297 10.477 1 98.06 203 CYS A CA 1
ATOM 1613 C C . CYS A 1 203 ? -7.801 -19.75 10.633 1 98.06 203 CYS A C 1
ATOM 1615 O O . CYS A 1 203 ? -7.309 -20.547 9.828 1 98.06 203 CYS A O 1
ATOM 1617 N N . LEU A 1 204 ? -7.031 -19.281 11.586 1 97.81 204 LEU A N 1
ATOM 1618 C CA . LEU A 1 204 ? -5.582 -19.422 11.609 1 97.81 204 LEU A CA 1
ATOM 1619 C C . LEU A 1 204 ? -5.18 -20.891 11.555 1 97.81 204 LEU A C 1
ATOM 1621 O O . LEU A 1 204 ? -4.133 -21.234 10.992 1 97.81 204 LEU A O 1
ATOM 1625 N N . ASN A 1 205 ? -5.98 -21.812 12.094 1 96.5 205 ASN A N 1
ATOM 1626 C CA . ASN A 1 205 ? -5.621 -23.219 12.125 1 96.5 205 ASN A CA 1
ATOM 1627 C C . ASN A 1 205 ? -6.406 -24.016 11.086 1 96.5 205 ASN A C 1
ATOM 1629 O O . ASN A 1 205 ? -6.43 -25.25 11.141 1 96.5 205 ASN A O 1
ATOM 1633 N N . ASP A 1 206 ? -7.039 -23.344 10.188 1 95.06 206 ASP A N 1
ATOM 1634 C CA . ASP A 1 206 ? -7.801 -24 9.125 1 95.06 206 ASP A CA 1
ATOM 1635 C C . ASP A 1 206 ? -6.957 -24.172 7.867 1 95.06 206 ASP A C 1
ATOM 1637 O O . ASP A 1 206 ? -5.844 -23.641 7.781 1 95.06 206 ASP A O 1
ATOM 1641 N N . SER A 1 207 ? -7.547 -25.016 6.945 1 92.75 207 SER A N 1
ATOM 1642 C CA . SER A 1 207 ? -6.984 -25.094 5.602 1 92.75 207 SER A CA 1
ATOM 1643 C C . SER A 1 207 ? -7.328 -23.859 4.781 1 92.75 207 SER A C 1
ATOM 1645 O O . SER A 1 207 ? -8.453 -23.359 4.844 1 92.75 207 SER A O 1
ATOM 1647 N N . PHE A 1 208 ? -6.309 -23.391 4.129 1 90.69 208 PHE A N 1
ATOM 1648 C CA . PHE A 1 208 ? -6.52 -22.219 3.277 1 90.69 208 PHE A CA 1
ATOM 1649 C C . PHE A 1 208 ? -7.453 -22.547 2.123 1 90.69 208 PHE A C 1
ATOM 1651 O O . PHE A 1 208 ? -8.219 -21.703 1.673 1 90.69 208 PHE A O 1
ATOM 1658 N N . ILE A 1 209 ? -7.434 -23.781 1.604 1 88.25 209 ILE A N 1
ATOM 1659 C CA . ILE A 1 209 ? -8.164 -24.203 0.417 1 88.25 209 ILE A CA 1
ATOM 1660 C C . ILE A 1 209 ? -9.516 -24.797 0.827 1 88.25 209 ILE A C 1
ATOM 1662 O O . ILE A 1 209 ? -10.477 -24.75 0.059 1 88.25 209 ILE A O 1
ATOM 1666 N N . ARG A 1 210 ? -9.633 -25.344 2.061 1 88.62 210 ARG A N 1
ATOM 1667 C CA . ARG A 1 210 ? -10.859 -25.906 2.6 1 88.62 210 ARG A CA 1
ATOM 1668 C C . ARG A 1 210 ? -11.156 -25.359 3.988 1 88.62 210 ARG A C 1
ATOM 1670 O O . ARG A 1 210 ? -11.125 -26.094 4.977 1 88.62 210 ARG A O 1
ATOM 1677 N N . PRO A 1 211 ? -11.516 -24.125 3.963 1 92.19 211 PRO A N 1
ATOM 1678 C CA . PRO A 1 211 ? -11.781 -23.516 5.266 1 92.19 211 PRO A CA 1
ATOM 1679 C C . PRO A 1 211 ? -13.031 -24.078 5.938 1 92.19 211 PRO A C 1
ATOM 1681 O O . PRO A 1 211 ? -13.93 -24.578 5.258 1 92.19 211 PRO A O 1
ATOM 1684 N N . SER A 1 212 ? -13.07 -24.062 7.273 1 94.25 212 SER A N 1
ATOM 1685 C CA . SER A 1 212 ? -14.25 -24.438 8.039 1 94.25 212 SER A CA 1
ATOM 1686 C C . SER A 1 212 ? -15.391 -23.453 7.82 1 94.25 212 SER A C 1
ATOM 1688 O O . SER A 1 212 ? -15.172 -22.344 7.352 1 94.25 212 SER A O 1
ATOM 1690 N N . PRO A 1 213 ? -16.594 -23.891 8.141 1 95 213 PRO A N 1
ATOM 1691 C CA . PRO A 1 213 ? -17.719 -22.969 8.031 1 95 213 PRO A CA 1
ATOM 1692 C C . PRO A 1 213 ? -17.531 -21.688 8.859 1 95 213 PRO A C 1
ATOM 1694 O O . PRO A 1 213 ? -17.922 -20.609 8.438 1 95 213 PRO A O 1
ATOM 1697 N N . ALA A 1 214 ? -16.953 -21.812 10.062 1 96.81 214 ALA A N 1
ATOM 1698 C CA . ALA A 1 214 ? -16.688 -20.656 10.898 1 96.81 214 ALA A CA 1
ATOM 1699 C C . ALA A 1 214 ? -15.727 -19.688 10.219 1 96.81 214 ALA A C 1
ATOM 1701 O O . ALA A 1 214 ? -15.906 -18.469 10.289 1 96.81 214 ALA A O 1
ATOM 1702 N N . CYS A 1 215 ? -14.703 -20.203 9.609 1 96.94 215 CYS A N 1
ATOM 1703 C CA . CYS A 1 215 ? -13.758 -19.391 8.859 1 96.94 215 CYS A CA 1
ATOM 1704 C C . CYS A 1 215 ? -14.445 -18.734 7.66 1 96.94 215 CYS A C 1
ATOM 1706 O O . CYS A 1 215 ? -14.25 -17.547 7.398 1 96.94 215 CYS A O 1
ATOM 1708 N N . ASP A 1 216 ? -15.219 -19.469 7 1 94.94 216 ASP A N 1
ATOM 1709 C CA . ASP A 1 216 ? -15.961 -18.938 5.859 1 94.94 216 ASP A CA 1
ATOM 1710 C C . ASP A 1 216 ? -16.844 -17.766 6.277 1 94.94 216 ASP A C 1
ATOM 1712 O O . ASP A 1 216 ? -16.922 -16.75 5.566 1 94.94 216 ASP A O 1
ATOM 1716 N N . ALA A 1 217 ? -17.516 -17.938 7.371 1 96.25 217 ALA A N 1
ATOM 1717 C CA . ALA A 1 217 ? -18.391 -16.875 7.871 1 96.25 217 ALA A CA 1
ATOM 1718 C C . ALA A 1 217 ? -17.578 -15.609 8.172 1 96.25 217 ALA A C 1
ATOM 1720 O O . ALA A 1 217 ? -18.047 -14.5 7.895 1 96.25 217 ALA A O 1
ATOM 1721 N N . ALA A 1 218 ? -16.422 -15.773 8.781 1 97.25 218 ALA A N 1
ATOM 1722 C CA . ALA A 1 218 ? -15.562 -14.633 9.086 1 97.25 218 ALA A CA 1
ATOM 1723 C C . ALA A 1 218 ? -15.07 -13.961 7.809 1 97.25 218 ALA A C 1
ATOM 1725 O O . ALA A 1 218 ? -15.016 -12.734 7.73 1 97.25 218 ALA A O 1
ATOM 1726 N N . VAL A 1 219 ? -14.734 -14.742 6.84 1 96.19 219 VAL A N 1
ATOM 1727 C CA . VAL A 1 219 ? -14.25 -14.219 5.566 1 96.19 219 VAL A CA 1
ATOM 1728 C C . VAL A 1 219 ? -15.383 -13.477 4.852 1 96.19 219 VAL A C 1
ATOM 1730 O O . VAL A 1 219 ? -15.141 -12.469 4.18 1 96.19 219 VAL A O 1
ATOM 1733 N N . ASP A 1 220 ? -16.578 -13.953 4.973 1 94.94 220 ASP A N 1
ATOM 1734 C CA . ASP A 1 220 ? -17.734 -13.273 4.387 1 94.94 220 ASP A CA 1
ATOM 1735 C C . ASP A 1 220 ? -17.875 -11.859 4.949 1 94.94 220 ASP A C 1
ATOM 1737 O O . ASP A 1 220 ? -18.172 -10.914 4.207 1 94.94 220 ASP A O 1
ATOM 1741 N N . VAL A 1 221 ? -17.734 -11.75 6.23 1 96.38 221 VAL A N 1
ATOM 1742 C CA . VAL A 1 221 ? -17.812 -10.445 6.867 1 96.38 221 VAL A CA 1
ATOM 1743 C C . VAL A 1 221 ? -16.703 -9.539 6.32 1 96.38 221 VAL A C 1
ATOM 1745 O O . VAL A 1 221 ? -16.953 -8.375 6.008 1 96.38 221 VAL A O 1
ATOM 1748 N N . ALA A 1 222 ? -15.5 -10.078 6.207 1 97.5 222 ALA A N 1
ATOM 1749 C CA . ALA A 1 222 ? -14.375 -9.328 5.668 1 97.5 222 ALA A CA 1
ATOM 1750 C C . ALA A 1 222 ? -14.656 -8.852 4.246 1 97.5 222 ALA A C 1
ATOM 1752 O O . ALA A 1 222 ? -14.375 -7.703 3.896 1 97.5 222 ALA A O 1
ATOM 1753 N N . THR A 1 223 ? -15.172 -9.734 3.443 1 94.5 223 THR A N 1
ATOM 1754 C CA . THR A 1 223 ? -15.469 -9.422 2.051 1 94.5 223 THR A CA 1
ATOM 1755 C C . THR A 1 223 ? -16.484 -8.289 1.954 1 94.5 223 THR A C 1
ATOM 1757 O O . THR A 1 223 ? -16.375 -7.41 1.099 1 94.5 223 THR A O 1
ATOM 1760 N N . ALA A 1 224 ? -17.453 -8.352 2.785 1 94.12 224 ALA A N 1
ATOM 1761 C CA . ALA A 1 224 ? -18.469 -7.297 2.814 1 94.12 224 ALA A CA 1
ATOM 1762 C C . ALA A 1 224 ? -17.844 -5.957 3.189 1 94.12 224 ALA A C 1
ATOM 1764 O O . ALA A 1 224 ? -18.234 -4.914 2.648 1 94.12 224 ALA A O 1
ATOM 1765 N N . GLU A 1 225 ? -16.891 -5.961 4.082 1 96.5 225 GLU A N 1
ATOM 1766 C CA . GLU A 1 225 ? -16.203 -4.734 4.484 1 96.5 225 GLU A CA 1
ATOM 1767 C C . GLU A 1 225 ? -15.312 -4.219 3.365 1 96.5 225 GLU A C 1
ATOM 1769 O O . GLU A 1 225 ? -15.188 -3.006 3.172 1 96.5 225 GLU A O 1
ATOM 1774 N N . GLN A 1 226 ? -14.602 -5.09 2.717 1 95.31 226 GLN A N 1
ATOM 1775 C CA . GLN A 1 226 ? -13.688 -4.723 1.645 1 95.31 226 GLN A CA 1
ATOM 1776 C C . GLN A 1 226 ? -14.438 -4.156 0.445 1 95.31 226 GLN A C 1
ATOM 1778 O O . GLN A 1 226 ? -14.102 -3.084 -0.059 1 95.31 226 GLN A O 1
ATOM 1783 N N . ASP A 1 227 ? -15.414 -4.887 0.084 1 90.62 227 ASP A N 1
ATOM 1784 C CA . ASP A 1 227 ? -16.359 -4.57 -0.983 1 90.62 227 ASP A CA 1
ATOM 1785 C C . ASP A 1 227 ? -15.648 -4.484 -2.334 1 90.62 227 ASP A C 1
ATOM 1787 O O . ASP A 1 227 ? -14.859 -5.367 -2.684 1 90.62 227 ASP A O 1
ATOM 1791 N N . ASN A 1 228 ? -15.93 -3.475 -3.182 1 86.88 228 ASN A N 1
ATOM 1792 C CA . ASN A 1 228 ? -15.586 -3.447 -4.598 1 86.88 228 ASN A CA 1
ATOM 1793 C C . ASN A 1 228 ? -14.172 -2.92 -4.824 1 86.88 228 ASN A C 1
ATOM 1795 O O . ASN A 1 228 ? -13.992 -1.872 -5.449 1 86.88 228 ASN A O 1
ATOM 1799 N N . ILE A 1 229 ? -13.203 -3.646 -4.371 1 90.5 229 ILE A N 1
ATOM 1800 C CA . ILE A 1 229 ? -11.812 -3.348 -4.676 1 90.5 229 ILE A CA 1
ATOM 1801 C C . ILE A 1 229 ? -11.156 -4.555 -5.34 1 90.5 229 ILE A C 1
ATOM 1803 O O . ILE A 1 229 ? -11.688 -5.668 -5.285 1 90.5 229 ILE A O 1
ATOM 1807 N N . ASP A 1 230 ? -10.109 -4.328 -6.059 1 88 230 ASP A N 1
ATOM 1808 C CA . ASP A 1 230 ? -9.312 -5.402 -6.641 1 88 230 ASP A CA 1
ATOM 1809 C C . ASP A 1 230 ? -8.336 -5.98 -5.617 1 88 230 ASP A C 1
ATOM 1811 O O . ASP A 1 230 ? -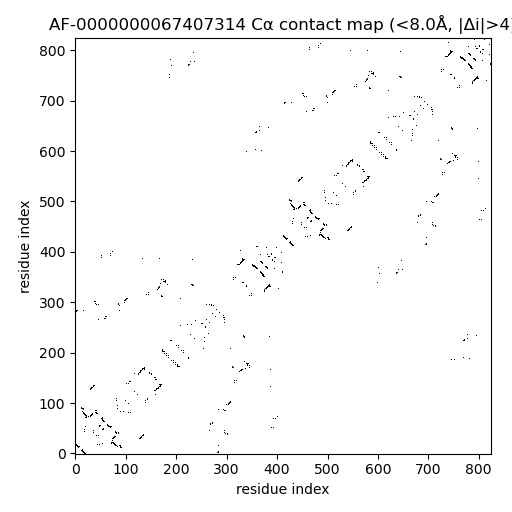7.293 -5.383 -5.348 1 88 230 ASP A O 1
ATOM 1815 N N . MET A 1 231 ? -8.641 -7.141 -5.086 1 91.94 231 MET A N 1
ATOM 1816 C CA . MET A 1 231 ? -7.801 -7.762 -4.066 1 91.94 231 MET A CA 1
ATOM 1817 C C . MET A 1 231 ? -6.445 -8.148 -4.645 1 91.94 231 MET A C 1
ATOM 1819 O O . MET A 1 231 ? -5.48 -8.344 -3.904 1 91.94 231 MET A O 1
ATOM 1823 N N . TYR A 1 232 ? -6.312 -8.25 -5.953 1 91.38 232 TYR A N 1
ATOM 1824 C CA . TYR A 1 232 ? -5.082 -8.672 -6.613 1 91.38 232 TYR A CA 1
ATOM 1825 C C . TYR A 1 232 ? -4.145 -7.492 -6.832 1 91.38 232 TYR A C 1
ATOM 1827 O O . TYR A 1 232 ? -2.996 -7.668 -7.238 1 91.38 232 TYR A O 1
ATOM 1835 N N . SER A 1 233 ? -4.641 -6.324 -6.57 1 91.75 233 SER A N 1
ATOM 1836 C CA . SER A 1 233 ? -3.875 -5.086 -6.656 1 91.75 233 SER A CA 1
ATOM 1837 C C . SER A 1 233 ? -4.57 -3.951 -5.91 1 91.75 233 SER A C 1
ATOM 1839 O O . SER A 1 233 ? -5.297 -3.158 -6.516 1 91.75 233 SER A O 1
ATOM 1841 N N . LEU A 1 234 ? -4.309 -3.711 -4.727 1 92.75 234 LEU A N 1
ATOM 1842 C CA . LEU A 1 234 ? -5.082 -2.938 -3.76 1 92.75 234 LEU A CA 1
ATOM 1843 C C . LEU A 1 234 ? -5.281 -1.507 -4.246 1 92.75 234 LEU A C 1
ATOM 1845 O O . LEU A 1 234 ? -6.332 -0.906 -4.004 1 92.75 234 LEU A O 1
ATOM 1849 N N . TYR A 1 235 ? -4.395 -0.93 -4.941 1 90.69 235 TYR A N 1
ATOM 1850 C CA . TYR A 1 235 ? -4.473 0.502 -5.207 1 90.69 235 TYR A CA 1
ATOM 1851 C C . TYR A 1 235 ? -4.695 0.77 -6.691 1 90.69 235 TYR A C 1
ATOM 1853 O O . TYR A 1 235 ? -4.578 1.909 -7.148 1 90.69 235 TYR A O 1
ATOM 1861 N N . THR A 1 236 ? -5.023 -0.327 -7.418 1 86.06 236 THR A N 1
ATOM 1862 C CA . THR A 1 236 ? -5.422 -0.197 -8.812 1 86.06 236 THR A CA 1
ATOM 1863 C C . THR A 1 236 ? -6.93 -0.006 -8.938 1 86.06 236 THR A C 1
ATOM 1865 O O . THR A 1 236 ? -7.699 -0.643 -8.211 1 86.06 236 THR A O 1
ATOM 1868 N N . PRO A 1 237 ? -7.344 0.932 -9.812 1 79.38 237 PRO A N 1
ATOM 1869 C CA . PRO A 1 237 ? -8.781 1.076 -10.039 1 79.38 237 PRO A CA 1
ATOM 1870 C C . PRO A 1 237 ? -9.438 -0.208 -10.539 1 79.38 237 PRO A C 1
ATOM 1872 O O . PRO A 1 237 ? -8.805 -0.98 -11.266 1 79.38 237 PRO A O 1
ATOM 1875 N N . VAL A 1 238 ? -10.688 -0.358 -10.102 1 77.44 238 VAL A N 1
ATOM 1876 C CA . VAL A 1 238 ? -11.438 -1.527 -10.555 1 77.44 238 VAL A CA 1
ATOM 1877 C C . VAL A 1 238 ? -11.883 -1.32 -12 1 77.44 238 VAL A C 1
ATOM 1879 O O . VAL A 1 238 ? -12 -0.183 -12.469 1 77.44 238 VAL A O 1
ATOM 1882 N N . CYS A 1 239 ? -11.922 -2.268 -12.789 1 68.19 239 CYS A N 1
ATOM 1883 C CA . CYS A 1 239 ? -12.383 -2.186 -14.172 1 68.19 239 CYS A CA 1
ATOM 1884 C C . CYS A 1 239 ? -13.875 -1.859 -14.219 1 68.19 239 CYS A C 1
ATOM 1886 O O . CYS A 1 239 ? -14.68 -2.508 -13.555 1 68.19 239 CYS A O 1
ATOM 1888 N N . ASN A 1 240 ? -14.328 -0.472 -14.148 1 52.69 240 ASN A N 1
ATOM 1889 C CA . ASN A 1 240 ? -15.742 -0.152 -14.297 1 52.69 240 ASN A CA 1
ATOM 1890 C C . ASN A 1 240 ? -16.328 -0.771 -15.562 1 52.69 240 ASN A C 1
ATOM 1892 O O . ASN A 1 240 ? -16.203 -0.202 -16.641 1 52.69 240 ASN A O 1
ATOM 1896 N N . ILE A 1 241 ? -16.062 -1.771 -15.93 1 43.59 241 ILE A N 1
ATOM 1897 C CA . ILE A 1 241 ? -16.781 -2.258 -17.094 1 43.59 241 ILE A CA 1
ATOM 1898 C C . ILE A 1 241 ? -18.25 -1.805 -17.031 1 43.59 241 ILE A C 1
ATOM 1900 O O . ILE A 1 241 ? -18.953 -2.086 -16.062 1 43.59 241 ILE A O 1
ATOM 1904 N N . THR A 1 242 ? -18.641 -0.559 -17.5 1 36.62 242 THR A N 1
ATOM 1905 C CA . THR A 1 242 ? -20.016 -0.256 -17.875 1 36.62 242 THR A CA 1
ATOM 1906 C C . THR A 1 242 ? -20.797 -1.538 -18.141 1 36.62 242 THR A C 1
ATOM 1908 O O . THR A 1 242 ? -21.938 -1.49 -18.578 1 36.62 242 THR A O 1
ATOM 1911 N N . SER A 1 243 ? -20.375 -2.492 -19.016 1 33.34 243 SER A N 1
ATOM 1912 C CA . SER A 1 243 ? -21.531 -3.242 -19.5 1 33.34 243 SER A CA 1
ATOM 1913 C C . SER A 1 243 ? -22.547 -3.467 -18.391 1 33.34 243 SER A C 1
ATOM 1915 O O . SER A 1 243 ? -22.234 -3.32 -17.219 1 33.34 243 SER A O 1
ATOM 1917 N N . SER A 1 244 ? -23.766 -4.293 -18.906 1 30.22 244 SER A N 1
ATOM 1918 C CA . SER A 1 244 ? -25.062 -4.711 -18.375 1 30.22 244 SER A CA 1
ATOM 1919 C C . SER A 1 244 ? -24.969 -5.051 -16.891 1 30.22 244 SER A C 1
ATOM 1921 O O . SER A 1 244 ? -23.891 -5.367 -16.391 1 30.22 244 SER A O 1
ATOM 1923 N N . SER A 1 245 ? -26.094 -4.699 -16.188 1 30.91 245 SER A N 1
ATOM 1924 C CA . SER A 1 245 ? -26.875 -5.016 -14.992 1 30.91 245 SER A CA 1
ATOM 1925 C C . SER A 1 245 ? -26.5 -6.387 -14.438 1 30.91 245 SER A C 1
ATOM 1927 O O . SER A 1 245 ? -27.203 -6.93 -13.578 1 30.91 245 SER A O 1
ATOM 1929 N N . SER A 1 246 ? -25.953 -7.285 -15.258 1 29.81 246 SER A N 1
ATOM 1930 C CA . SER A 1 246 ? -26.172 -8.523 -14.516 1 29.81 246 SER A CA 1
ATOM 1931 C C . SER A 1 246 ? -25.609 -8.414 -13.094 1 29.81 246 SER A C 1
ATOM 1933 O O . SER A 1 246 ? -24.531 -7.867 -12.883 1 29.81 246 SER A O 1
ATOM 1935 N N . SER A 1 247 ? -26.484 -8.211 -12.164 1 31.97 247 SER A N 1
ATOM 1936 C CA . SER A 1 247 ? -26.391 -8.594 -10.758 1 31.97 247 SER A CA 1
ATOM 1937 C C . SER A 1 247 ? -25.281 -9.609 -10.531 1 31.97 247 SER A C 1
ATOM 1939 O O . SER A 1 247 ? -25.484 -10.812 -10.656 1 31.97 247 SER A O 1
ATOM 1941 N N . ARG A 1 248 ? -24.188 -9.477 -11.164 1 32.59 248 ARG A N 1
ATOM 1942 C CA . ARG A 1 248 ? -23.297 -10.586 -10.844 1 32.59 248 ARG A CA 1
ATOM 1943 C C . ARG A 1 248 ? -23.125 -10.734 -9.336 1 32.59 248 ARG A C 1
ATOM 1945 O O . ARG A 1 248 ? -22.578 -9.852 -8.68 1 32.59 248 ARG A O 1
ATOM 1952 N N . ARG A 1 249 ? -24.156 -11.219 -8.797 1 32.47 249 ARG A N 1
ATOM 1953 C CA . ARG A 1 249 ? -23.938 -12 -7.586 1 32.47 249 ARG A CA 1
ATOM 1954 C C . ARG A 1 249 ? -22.516 -12.57 -7.566 1 32.47 249 ARG A C 1
ATOM 1956 O O . ARG A 1 249 ? -22.109 -13.258 -8.5 1 32.47 249 ARG A O 1
ATOM 1963 N N . ARG A 1 250 ? -21.594 -11.719 -7.031 1 39.81 250 ARG A N 1
ATOM 1964 C CA . ARG A 1 250 ? -20.328 -12.375 -6.699 1 39.81 250 ARG A CA 1
ATOM 1965 C C . ARG A 1 250 ? -20.531 -13.875 -6.508 1 39.81 250 ARG A C 1
ATOM 1967 O O . ARG A 1 250 ? -21.359 -14.305 -5.699 1 39.81 250 ARG A O 1
ATOM 1974 N N . PRO A 1 251 ? -20.453 -14.609 -7.488 1 35.84 251 PRO A N 1
ATOM 1975 C CA . PRO A 1 251 ? -20.672 -15.992 -7.062 1 35.84 251 PRO A CA 1
ATOM 1976 C C . PRO A 1 251 ? -20.188 -16.25 -5.637 1 35.84 251 PRO A C 1
ATOM 1978 O O . PRO A 1 251 ? -19.172 -15.711 -5.215 1 35.84 251 PRO A O 1
ATOM 1981 N N . ARG A 1 252 ? -21.156 -16.375 -4.734 1 38.72 252 ARG A N 1
ATOM 1982 C CA . ARG A 1 252 ? -20.859 -16.969 -3.432 1 38.72 252 ARG A CA 1
ATOM 1983 C C . ARG A 1 252 ? -19.875 -18.125 -3.566 1 38.72 252 ARG A C 1
ATOM 1985 O O . ARG A 1 252 ? -20.281 -19.297 -3.543 1 38.72 252 ARG A O 1
ATOM 1992 N N . GLY A 1 253 ? -18.953 -18.016 -4.57 1 36.31 253 GLY A N 1
ATOM 1993 C CA . GLY A 1 253 ? -18.109 -19.203 -4.492 1 36.31 253 GLY A CA 1
ATOM 1994 C C . GLY A 1 253 ? -17.375 -19.312 -3.172 1 36.31 253 GLY A C 1
ATOM 1995 O O . GLY A 1 253 ? -17.422 -18.406 -2.346 1 36.31 253 GLY A O 1
ATOM 1996 N N . ARG A 1 254 ? -16.969 -20.422 -2.867 1 42.09 254 ARG A N 1
ATOM 1997 C CA . ARG A 1 254 ? -16.328 -20.859 -1.625 1 42.09 254 ARG A CA 1
ATOM 1998 C C . ARG A 1 254 ? -15.195 -19.922 -1.234 1 42.09 254 ARG A C 1
ATOM 2000 O O . ARG A 1 254 ? -14.875 -19.781 -0.051 1 42.09 254 ARG A O 1
ATOM 2007 N N . TYR A 1 255 ? -14.43 -19.578 -2.195 1 43.88 255 TYR A N 1
ATOM 2008 C CA . TYR A 1 255 ? -13.312 -18.703 -1.858 1 43.88 255 TYR A CA 1
ATOM 2009 C C . TYR A 1 255 ? -13.578 -17.281 -2.35 1 43.88 255 TYR A C 1
ATOM 2011 O O . TYR A 1 255 ? -13.102 -16.891 -3.414 1 43.88 255 TYR A O 1
ATOM 2019 N N . PRO A 1 256 ? -14.641 -16.703 -1.739 1 41.78 256 PRO A N 1
ATOM 2020 C CA . PRO A 1 256 ? -15.047 -15.398 -2.283 1 41.78 256 PRO A CA 1
ATOM 2021 C C . PRO A 1 256 ? -13.859 -14.492 -2.6 1 41.78 256 PRO A C 1
ATOM 2023 O O . PRO A 1 256 ? -13.977 -13.586 -3.43 1 41.78 256 PRO A O 1
ATOM 2026 N N . TRP A 1 257 ? -12.953 -14.641 -1.795 1 42.25 257 TRP A N 1
ATOM 2027 C CA . TRP A 1 257 ? -11.805 -13.789 -2.061 1 42.25 257 TRP A CA 1
ATOM 2028 C C . TRP A 1 257 ? -11.148 -14.148 -3.387 1 42.25 257 TRP A C 1
ATOM 2030 O O . TRP A 1 257 ? -10.289 -13.422 -3.885 1 42.25 257 TRP A O 1
ATOM 2040 N N . MET A 1 258 ? -11.305 -15.484 -3.691 1 44.38 258 MET A N 1
ATOM 2041 C CA . MET A 1 258 ? -10.742 -15.938 -4.961 1 44.38 258 MET A CA 1
ATOM 2042 C C . MET A 1 258 ? -11.75 -15.75 -6.098 1 44.38 258 MET A C 1
ATOM 2044 O O . MET A 1 258 ? -11.633 -16.391 -7.141 1 44.38 258 MET A O 1
ATOM 2048 N N . THR A 1 259 ? -12.914 -15.539 -5.656 1 41.22 259 THR A N 1
ATOM 2049 C CA . THR A 1 259 ? -13.852 -15.672 -6.766 1 41.22 259 THR A CA 1
ATOM 2050 C C . THR A 1 259 ? -13.25 -15.117 -8.055 1 41.22 259 THR A C 1
ATOM 2052 O O . THR A 1 259 ? -13.703 -15.445 -9.148 1 41.22 259 THR A O 1
ATOM 2055 N N . GLY A 1 260 ? -12.531 -14.031 -7.992 1 44.75 260 GLY A N 1
ATOM 2056 C CA . GLY A 1 260 ? -12.273 -13.367 -9.266 1 44.75 260 GLY A CA 1
ATOM 2057 C C . GLY A 1 260 ? -10.969 -13.797 -9.906 1 44.75 260 GLY A C 1
ATOM 2058 O O . GLY A 1 260 ? -10.172 -14.516 -9.297 1 44.75 260 GLY A O 1
ATOM 2059 N N . SER A 1 261 ? -11.031 -13.805 -11.227 1 51.34 261 SER A N 1
ATOM 2060 C CA . SER A 1 261 ? -9.883 -13.828 -12.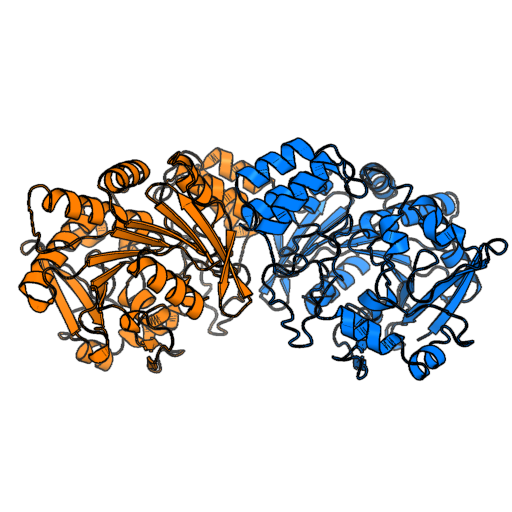133 1 51.34 261 SER A CA 1
ATOM 2061 C C . SER A 1 261 ? -8.734 -12.992 -11.586 1 51.34 261 SER A C 1
ATOM 2063 O O . SER A 1 261 ? -8.945 -12.125 -10.734 1 51.34 261 SER A O 1
ATOM 2065 N N . TYR A 1 262 ? -7.5 -13.617 -11.625 1 56.09 262 TYR A N 1
ATOM 2066 C CA . TYR A 1 262 ? -6.277 -12.867 -11.359 1 56.09 262 TYR A CA 1
ATOM 2067 C C . TYR A 1 262 ? -6.508 -11.367 -11.516 1 56.09 262 TYR A C 1
ATOM 2069 O O . TYR A 1 262 ? -6.297 -10.602 -10.57 1 56.09 262 TYR A O 1
ATOM 2077 N N . ASP A 1 263 ? -6.652 -10.844 -12.609 1 59.38 263 ASP A N 1
ATOM 2078 C CA . ASP A 1 263 ? -6.945 -9.445 -12.914 1 59.38 263 ASP A CA 1
ATOM 2079 C C . ASP A 1 263 ? -8.273 -9.312 -13.648 1 59.38 263 ASP A C 1
ATOM 2081 O O . ASP A 1 263 ? -8.359 -9.609 -14.844 1 59.38 263 ASP A O 1
ATOM 2085 N N . PRO A 1 264 ? -9.242 -8.953 -12.773 1 58.88 264 PRO A N 1
ATOM 2086 C CA . PRO A 1 264 ? -10.586 -8.945 -13.359 1 58.88 264 PRO A CA 1
ATOM 2087 C C . PRO A 1 264 ? -10.688 -8.086 -14.609 1 58.88 264 PRO A C 1
ATOM 2089 O O . PRO A 1 264 ? -11.57 -8.297 -15.445 1 58.88 264 PRO A O 1
ATOM 2092 N N . CYS A 1 265 ? -9.758 -7.156 -14.688 1 65.81 265 CYS A N 1
ATOM 2093 C CA . CYS A 1 265 ? -9.883 -6.254 -15.828 1 65.81 265 CYS A CA 1
ATOM 2094 C C . CYS A 1 265 ? -9.312 -6.891 -17.094 1 65.81 265 CYS A C 1
ATOM 2096 O O . CYS A 1 265 ? -9.75 -6.578 -18.203 1 65.81 265 CYS A O 1
ATOM 2098 N N . THR A 1 266 ? -8.43 -7.918 -16.891 1 66.5 266 THR A N 1
ATOM 2099 C CA . THR A 1 266 ? -7.75 -8.477 -18.062 1 66.5 266 THR A CA 1
ATOM 2100 C C . THR A 1 266 ? -8.32 -9.844 -18.406 1 66.5 266 THR A C 1
ATOM 2102 O O . THR A 1 266 ? -8.172 -10.312 -19.547 1 66.5 266 THR A O 1
ATOM 2105 N N . ALA A 1 267 ? -8.891 -10.508 -17.453 1 68.44 267 ALA A N 1
ATOM 2106 C CA . ALA A 1 267 ? -9.344 -11.883 -17.656 1 68.44 267 ALA A CA 1
ATOM 2107 C C . ALA A 1 267 ? -10.352 -11.953 -18.797 1 68.44 267 ALA A C 1
ATOM 2109 O O . ALA A 1 267 ? -10.367 -12.922 -19.562 1 68.44 267 ALA A O 1
ATOM 2110 N N . GLY A 1 268 ? -10.992 -10.914 -19.016 1 75.5 268 GLY A N 1
ATOM 2111 C CA . GLY A 1 268 ? -11.961 -10.898 -20.094 1 75.5 268 GLY A CA 1
ATOM 2112 C C . GLY A 1 268 ? -11.32 -10.898 -21.469 1 75.5 268 GLY A C 1
ATOM 2113 O O . GLY A 1 268 ? -11.867 -11.469 -22.422 1 75.5 268 GLY A O 1
ATOM 2114 N N . CYS A 1 269 ? -10.164 -10.43 -21.5 1 83.12 269 CYS A N 1
ATOM 2115 C CA . CYS A 1 269 ? -9.484 -10.312 -22.781 1 83.12 269 CYS A CA 1
ATOM 2116 C C . CYS A 1 269 ? -9 -11.672 -23.266 1 83.12 269 CYS A C 1
ATOM 2118 O O . CYS A 1 269 ? -9.195 -12.039 -24.438 1 83.12 269 CYS A O 1
ATOM 2120 N N . SER A 1 270 ? -8.414 -12.445 -22.391 1 89.5 270 SER A N 1
ATOM 2121 C CA . SER A 1 270 ? -7.922 -13.766 -22.766 1 89.5 270 SER A CA 1
ATOM 2122 C C . SER A 1 270 ? -9.07 -14.719 -23.094 1 89.5 270 SER A C 1
ATOM 2124 O O . SER A 1 270 ? -8.961 -15.547 -24 1 89.5 270 SER A O 1
ATOM 2126 N N . THR A 1 271 ? -10.133 -14.57 -22.312 1 90.38 271 THR A N 1
ATOM 2127 C CA . THR A 1 271 ? -11.297 -15.422 -22.578 1 90.38 271 THR A CA 1
ATOM 2128 C C . THR A 1 271 ? -11.828 -15.172 -23.984 1 90.38 271 THR A C 1
ATOM 2130 O O . THR A 1 271 ? -12.125 -16.125 -24.719 1 90.38 271 THR A O 1
ATOM 2133 N N . ALA A 1 272 ? -11.961 -13.914 -24.359 1 89.81 272 ALA A N 1
ATOM 2134 C CA . ALA A 1 272 ? -12.438 -13.578 -25.703 1 89.81 272 ALA A CA 1
ATOM 2135 C C . ALA A 1 272 ? -11.469 -14.07 -26.766 1 89.81 272 ALA A C 1
ATOM 2137 O O . ALA A 1 272 ? -11.891 -14.617 -27.797 1 89.81 272 ALA A O 1
ATOM 2138 N N . TYR A 1 273 ? -10.25 -13.977 -26.578 1 93.5 273 TYR A N 1
ATOM 2139 C CA . TYR A 1 273 ? -9.211 -14.297 -27.562 1 93.5 273 TYR A CA 1
ATOM 2140 C C . TYR A 1 273 ? -9.141 -15.797 -27.797 1 93.5 273 TYR A C 1
ATOM 2142 O O . TYR A 1 273 ? -9.125 -16.25 -28.938 1 93.5 273 TYR A O 1
ATOM 2150 N N . TYR A 1 274 ? -9.164 -16.578 -26.766 1 94.44 274 TYR A N 1
ATOM 2151 C CA . TYR A 1 274 ? -8.891 -18 -26.875 1 94.44 274 TYR A CA 1
ATOM 2152 C C . TYR A 1 274 ? -10.164 -18.781 -27.219 1 94.44 274 TYR A C 1
ATOM 2154 O O . TYR A 1 274 ? -10.109 -19.984 -27.484 1 94.44 274 TYR A O 1
ATOM 2162 N N . ASN A 1 275 ? -11.266 -18.125 -27.234 1 93.75 275 ASN A N 1
ATOM 2163 C CA . ASN A 1 275 ? -12.492 -18.766 -27.703 1 93.75 275 ASN A CA 1
ATOM 2164 C C . ASN A 1 275 ? -12.688 -18.578 -29.203 1 93.75 275 ASN A C 1
ATOM 2166 O O . ASN A 1 275 ? -13.602 -19.156 -29.797 1 93.75 275 ASN A O 1
ATOM 2170 N N . ARG A 1 276 ? -11.844 -17.844 -29.797 1 93 276 ARG A N 1
ATOM 2171 C CA . ARG A 1 276 ? -11.898 -17.688 -31.25 1 93 276 ARG A CA 1
ATOM 2172 C C . ARG A 1 276 ? -11.43 -18.953 -31.953 1 93 276 ARG A C 1
ATOM 2174 O O . ARG A 1 276 ? -10.367 -19.5 -31.625 1 93 276 ARG A O 1
ATOM 2181 N N . ARG A 1 277 ? -12.078 -19.281 -33 1 93.06 277 ARG A N 1
ATOM 2182 C CA . ARG A 1 277 ? -11.773 -20.516 -33.75 1 93.06 277 ARG A CA 1
ATOM 2183 C C . ARG A 1 277 ? -10.453 -20.391 -34.5 1 93.06 277 ARG A C 1
ATOM 2185 O O . ARG A 1 277 ? -9.703 -21.359 -34.625 1 93.06 277 ARG A O 1
ATOM 2192 N N . ASP A 1 278 ? -10.195 -19.25 -35.094 1 93.88 278 ASP A N 1
ATOM 2193 C CA . ASP A 1 278 ? -8.953 -19.062 -35.844 1 93.88 278 ASP A CA 1
ATOM 2194 C C . ASP A 1 278 ? -7.738 -19.172 -34.906 1 93.88 278 ASP A C 1
ATOM 2196 O O . ASP A 1 278 ? -6.703 -19.719 -35.281 1 93.88 278 ASP A O 1
ATOM 2200 N N . VAL A 1 279 ? -7.938 -18.672 -33.656 1 94.69 279 VAL A N 1
ATOM 2201 C CA . VAL A 1 279 ? -6.867 -18.75 -32.656 1 94.69 279 VAL A CA 1
ATOM 2202 C C . VAL A 1 279 ? -6.664 -20.203 -32.25 1 94.69 279 VAL A C 1
ATOM 2204 O O . VAL A 1 279 ? -5.531 -20.688 -32.156 1 94.69 279 VAL A O 1
ATOM 2207 N N . GLN A 1 280 ? -7.703 -20.922 -31.969 1 95.31 280 GLN A N 1
ATOM 2208 C CA . GLN A 1 280 ? -7.629 -22.312 -31.578 1 95.31 280 GLN A CA 1
ATOM 2209 C C . GLN A 1 280 ? -6.945 -23.156 -32.656 1 95.31 280 GLN A C 1
ATOM 2211 O O . GLN A 1 280 ? -6.086 -23.984 -32.344 1 95.31 280 GLN A O 1
ATOM 2216 N N . ARG A 1 281 ? -7.227 -22.891 -33.875 1 94.38 281 ARG A N 1
ATOM 2217 C CA . ARG A 1 281 ? -6.609 -23.625 -34.969 1 94.38 281 ARG A CA 1
ATOM 2218 C C . ARG A 1 281 ? -5.125 -23.297 -35.094 1 94.38 281 ARG A C 1
ATOM 2220 O O . ARG A 1 281 ? -4.301 -24.188 -35.281 1 94.38 281 ARG A O 1
ATOM 2227 N N . ALA A 1 282 ? -4.844 -22.016 -34.938 1 94.12 282 ALA A N 1
ATOM 2228 C CA . ALA A 1 282 ? -3.451 -21.578 -35.062 1 94.12 282 ALA A CA 1
ATOM 2229 C C . ALA A 1 282 ? -2.596 -22.219 -33.969 1 94.12 282 ALA A C 1
ATOM 2231 O O . ALA A 1 282 ? -1.418 -22.516 -34.188 1 94.12 282 ALA A O 1
ATOM 2232 N N . LEU A 1 283 ? -3.246 -22.516 -32.812 1 95.62 283 LEU A N 1
ATOM 2233 C CA . LEU A 1 283 ? -2.521 -23.062 -31.672 1 95.62 283 LEU A CA 1
ATOM 2234 C C . LEU A 1 283 ? -2.607 -24.578 -31.641 1 95.62 283 LEU A C 1
ATOM 2236 O O . LEU A 1 283 ? -2.049 -25.234 -30.75 1 95.62 283 LEU A O 1
ATOM 2240 N N . HIS A 1 284 ? -3.318 -25.125 -32.594 1 94.31 284 HIS A N 1
ATOM 2241 C CA . HIS A 1 284 ? -3.596 -26.562 -32.594 1 94.31 284 HIS A CA 1
ATOM 2242 C C . HIS A 1 284 ? -4.309 -27 -31.328 1 94.31 284 HIS A C 1
ATOM 2244 O O . HIS A 1 284 ? -4.016 -28.078 -30.797 1 94.31 284 HIS A O 1
ATOM 2250 N N . ALA A 1 285 ? -5.105 -26.125 -30.844 1 94.19 285 ALA A N 1
ATOM 2251 C CA . ALA A 1 285 ? -5.945 -26.391 -29.688 1 94.19 285 ALA A CA 1
ATOM 2252 C C . ALA A 1 285 ? -7.402 -26.594 -30.094 1 94.19 285 ALA A C 1
ATOM 2254 O O . ALA A 1 285 ? -7.945 -25.844 -30.891 1 94.19 285 ALA A O 1
ATOM 2255 N N . ASN A 1 286 ? -7.945 -27.625 -29.578 1 92 286 ASN A N 1
ATOM 2256 C CA . ASN A 1 286 ? -9.352 -27.875 -29.844 1 92 286 ASN A CA 1
ATOM 2257 C C . ASN A 1 286 ? -9.648 -27.844 -31.344 1 92 286 ASN A C 1
ATOM 2259 O O . ASN A 1 286 ? -10.617 -27.219 -31.781 1 92 286 ASN A O 1
ATOM 2263 N N . VAL A 1 287 ? -8.805 -28.391 -32.031 1 86.5 287 VAL A N 1
ATOM 2264 C CA . VAL A 1 287 ? -8.891 -28.328 -33.5 1 86.5 287 VAL A CA 1
ATOM 2265 C C . VAL A 1 287 ? -10.172 -29.016 -33.969 1 86.5 287 VAL A C 1
ATOM 2267 O O . VAL A 1 287 ? -10.797 -28.562 -34.938 1 86.5 287 VAL A O 1
ATOM 2270 N N . THR A 1 288 ? -10.547 -30.047 -33.25 1 80.69 288 THR A N 1
ATOM 2271 C CA . THR A 1 288 ? -11.727 -30.797 -33.688 1 80.69 288 THR A CA 1
ATOM 2272 C C . THR A 1 288 ? -13 -30.047 -33.312 1 80.69 288 THR A C 1
ATOM 2274 O O . THR A 1 288 ? -14.078 -30.328 -33.844 1 80.69 288 THR A O 1
ATOM 2277 N N . GLY A 1 289 ? -12.828 -29.141 -32.406 1 77.19 289 GLY A N 1
ATOM 2278 C CA . GLY A 1 289 ? -14 -28.438 -31.891 1 77.19 289 GLY A CA 1
ATOM 2279 C C . GLY A 1 289 ? -14.82 -29.281 -30.938 1 77.19 289 GLY A C 1
ATOM 2280 O O . GLY A 1 289 ? -15.984 -28.984 -30.688 1 77.19 289 GLY A O 1
ATOM 2281 N N . ALA A 1 290 ? -14.227 -30.25 -30.438 1 73.75 290 ALA A N 1
ATOM 2282 C CA . ALA A 1 290 ? -14.961 -31.219 -29.609 1 73.75 290 ALA A CA 1
ATOM 2283 C C . ALA A 1 290 ? -15.156 -30.688 -28.203 1 73.75 290 ALA A C 1
ATOM 2285 O O . ALA A 1 290 ? -15.961 -31.219 -27.438 1 73.75 290 ALA A O 1
ATOM 2286 N N . MET A 1 291 ? -14.406 -29.688 -27.953 1 76.56 291 MET A N 1
ATOM 2287 C CA . MET A 1 291 ? -14.609 -29.094 -26.625 1 76.56 291 MET A CA 1
ATOM 2288 C C . MET A 1 291 ? -16.031 -28.578 -26.484 1 76.56 291 MET A C 1
ATOM 2290 O O . MET A 1 291 ? -16.484 -27.766 -27.297 1 76.56 291 MET A O 1
ATOM 2294 N N . ASP A 1 292 ? -16.734 -29.062 -25.562 1 69.38 292 ASP A N 1
ATOM 2295 C CA . ASP A 1 292 ? -18.156 -28.75 -25.391 1 69.38 292 ASP A CA 1
ATOM 2296 C C . ASP A 1 292 ? -18.344 -27.641 -24.359 1 69.38 292 ASP A C 1
ATOM 2298 O O . ASP A 1 292 ? -19.453 -27.438 -23.844 1 69.38 292 ASP A O 1
ATOM 2302 N N . TYR A 1 293 ? -17.297 -27.078 -23.969 1 75.06 293 TYR A N 1
ATOM 2303 C CA . TYR A 1 293 ? -17.422 -25.969 -23.031 1 75.06 293 TYR A CA 1
ATOM 2304 C C . TYR A 1 293 ? -16.656 -24.75 -23.516 1 75.06 293 TYR A C 1
ATOM 2306 O O . TYR A 1 293 ? -15.766 -24.859 -24.359 1 75.06 293 TYR A O 1
ATOM 2314 N N . THR A 1 294 ? -17.141 -23.609 -23.016 1 85.06 294 THR A N 1
ATOM 2315 C CA . THR A 1 294 ? -16.438 -22.359 -23.328 1 85.06 294 THR A CA 1
ATOM 2316 C C . THR A 1 294 ? -15.109 -22.297 -22.578 1 85.06 294 THR A C 1
ATOM 2318 O O . THR A 1 294 ? -15.047 -22.562 -21.391 1 85.06 294 THR A O 1
ATOM 2321 N N . TRP A 1 295 ? -14.094 -22.062 -23.391 1 91.69 295 TRP A N 1
ATOM 2322 C CA . TRP A 1 295 ? -12.781 -21.875 -22.797 1 91.69 295 TRP A CA 1
ATOM 2323 C C . TRP A 1 295 ? -12.812 -20.781 -21.734 1 91.69 295 TRP A C 1
ATOM 2325 O O . TRP A 1 295 ? -13.414 -19.719 -21.953 1 91.69 295 TRP A O 1
ATOM 2335 N N . ALA A 1 296 ? -12.227 -21 -20.531 1 90.38 296 ALA A N 1
ATOM 2336 C CA . ALA A 1 296 ? -12.172 -20.031 -19.438 1 90.38 296 ALA A CA 1
ATOM 2337 C C . ALA A 1 296 ? -10.766 -19.953 -18.859 1 90.38 296 ALA A C 1
ATOM 2339 O O . ALA A 1 296 ? -9.977 -20.891 -18.969 1 90.38 296 ALA A O 1
ATOM 2340 N N . THR A 1 297 ? -10.523 -18.828 -18.281 1 91.62 297 THR A N 1
ATOM 2341 C CA . THR A 1 297 ? -9.203 -18.609 -17.703 1 91.62 297 THR A CA 1
ATOM 2342 C C . THR A 1 297 ? -8.977 -19.531 -16.516 1 91.62 297 THR A C 1
ATOM 2344 O O . THR A 1 297 ? -7.863 -20.016 -16.297 1 91.62 297 THR A O 1
ATOM 2347 N N . CYS A 1 298 ? -10.008 -19.781 -15.734 1 91.69 298 CYS A N 1
ATOM 2348 C CA . CYS A 1 298 ? -9.961 -20.688 -14.602 1 91.69 298 CYS A CA 1
ATOM 2349 C C . CYS A 1 298 ? -11.156 -21.625 -14.609 1 91.69 298 CYS A C 1
ATOM 2351 O O . CYS A 1 298 ? -12.25 -21.25 -15.031 1 91.69 298 CYS A O 1
ATOM 2353 N N . SER A 1 299 ? -10.938 -22.828 -14.1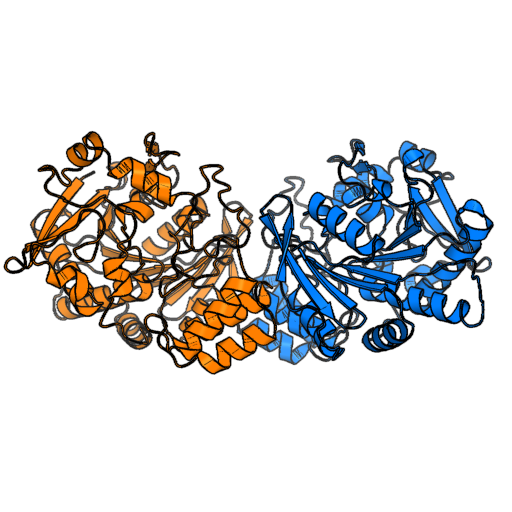56 1 91.56 299 SER A N 1
ATOM 2354 C CA . SER A 1 299 ? -12.031 -23.797 -14.039 1 91.56 299 SER A CA 1
ATOM 2355 C C . SER A 1 299 ? -12.688 -23.719 -12.664 1 91.56 299 SER A C 1
ATOM 2357 O O . SER A 1 299 ? -12.094 -24.109 -11.664 1 91.56 299 SER A O 1
ATOM 2359 N N . HIS A 1 300 ? -13.891 -23.328 -12.711 1 87.94 300 HIS A N 1
ATOM 2360 C CA . HIS A 1 300 ? -14.648 -23.234 -11.469 1 87.94 300 HIS A CA 1
ATOM 2361 C C . HIS A 1 300 ? -14.836 -24.609 -10.828 1 87.94 300 HIS A C 1
ATOM 2363 O O . HIS A 1 300 ? -14.742 -24.75 -9.609 1 87.94 300 HIS A O 1
ATOM 2369 N N . THR A 1 301 ? -15.086 -25.562 -11.656 1 90.69 301 THR A N 1
ATOM 2370 C CA . THR A 1 301 ? -15.344 -26.922 -11.18 1 90.69 301 THR A CA 1
ATOM 2371 C C . THR A 1 301 ? -14.102 -27.484 -10.5 1 90.69 301 THR A C 1
ATOM 2373 O O . THR A 1 301 ? -14.195 -28.078 -9.414 1 90.69 301 THR A O 1
ATOM 2376 N N . ILE A 1 302 ? -12.969 -27.344 -11.133 1 92.5 302 ILE A N 1
ATOM 2377 C CA . ILE A 1 302 ? -11.727 -27.844 -10.555 1 92.5 302 ILE A CA 1
ATOM 2378 C C . ILE A 1 302 ? -11.438 -27.109 -9.242 1 92.5 302 ILE A C 1
ATOM 2380 O O . ILE A 1 302 ? -11.07 -27.734 -8.242 1 92.5 302 ILE A O 1
ATOM 2384 N N . ASN A 1 303 ? -11.633 -25.859 -9.25 1 89.69 303 ASN A N 1
ATOM 2385 C CA . ASN A 1 303 ? -11.375 -25.047 -8.062 1 89.69 303 ASN A CA 1
ATOM 2386 C C . ASN A 1 303 ? -12.25 -25.484 -6.891 1 89.69 303 ASN A C 1
ATOM 2388 O O . ASN A 1 303 ? -11.75 -25.688 -5.777 1 89.69 303 ASN A O 1
ATOM 2392 N N . THR A 1 304 ? -13.508 -25.703 -7.102 1 88.56 304 THR A N 1
ATOM 2393 C CA . THR A 1 304 ? -14.484 -26 -6.059 1 88.56 304 THR A CA 1
ATOM 2394 C C . THR A 1 304 ? -14.281 -27.406 -5.516 1 88.56 304 THR A C 1
ATOM 2396 O O . THR A 1 304 ? -14.625 -27.688 -4.367 1 88.56 304 THR A O 1
ATOM 2399 N N . HIS A 1 305 ? -13.711 -28.281 -6.383 1 91.81 305 HIS A N 1
ATOM 2400 C CA . HIS A 1 305 ? -13.617 -29.688 -5.973 1 91.81 305 HIS A CA 1
ATOM 2401 C C . HIS A 1 305 ? -12.164 -30.094 -5.762 1 91.81 305 HIS A C 1
ATOM 2403 O O . HIS A 1 305 ? -11.844 -31.281 -5.828 1 91.81 305 HIS A O 1
ATOM 2409 N N . TRP A 1 306 ? -11.391 -29.141 -5.484 1 93.75 306 TRP A N 1
ATOM 2410 C CA . TRP A 1 306 ? -9.977 -29.469 -5.281 1 93.75 306 TRP A CA 1
ATOM 2411 C C . TRP A 1 306 ? -9.797 -30.391 -4.086 1 93.75 306 TRP A C 1
ATOM 2413 O O . TRP A 1 306 ? -10.25 -30.078 -2.979 1 93.75 306 TRP A O 1
ATOM 2423 N N . HIS A 1 307 ? -9.18 -31.516 -4.23 1 90.12 307 HIS A N 1
ATOM 2424 C CA . HIS A 1 307 ? -9.133 -32.594 -3.236 1 90.12 307 HIS A CA 1
ATOM 2425 C C . HIS A 1 307 ? -7.902 -32.438 -2.342 1 90.12 307 HIS A C 1
ATOM 2427 O O . HIS A 1 307 ? -7.836 -31.547 -1.499 1 90.12 307 HIS A O 1
ATOM 2433 N N . ASP A 1 308 ? -6.797 -33.25 -2.639 1 92.69 308 ASP A N 1
ATOM 2434 C CA . ASP A 1 308 ? -5.656 -33.281 -1.729 1 92.69 308 ASP A CA 1
ATOM 2435 C C . ASP A 1 308 ? -4.812 -32 -1.869 1 92.69 308 ASP A C 1
ATOM 2437 O O . ASP A 1 308 ? -4.473 -31.609 -2.982 1 92.69 308 ASP A O 1
ATOM 2441 N N . THR A 1 309 ? -4.547 -31.406 -0.83 1 93.94 309 THR A N 1
ATOM 2442 C CA . THR A 1 309 ? -3.723 -30.219 -0.676 1 93.94 309 THR A CA 1
ATOM 2443 C C . THR A 1 309 ? -3.051 -30.188 0.695 1 93.94 309 THR A C 1
ATOM 2445 O O . THR A 1 309 ? -3.709 -29.953 1.71 1 93.94 309 THR A O 1
ATOM 2448 N N . PRO A 1 310 ? -1.78 -30.438 0.717 1 95.88 310 PRO A N 1
ATOM 2449 C CA . PRO A 1 310 ? -1.086 -30.344 2.004 1 95.88 310 PRO A CA 1
ATOM 2450 C C . PRO A 1 310 ? -1.187 -28.969 2.637 1 95.88 310 PRO A C 1
ATOM 2452 O O . PRO A 1 310 ? -1.249 -27.953 1.925 1 95.88 310 PRO A O 1
ATOM 2455 N N . ARG A 1 311 ? -1.064 -28.938 3.945 1 96.56 311 ARG A N 1
ATOM 2456 C CA . ARG A 1 311 ? -1.225 -27.688 4.695 1 96.56 311 ARG A CA 1
ATOM 2457 C C . ARG A 1 311 ? 0.033 -26.844 4.609 1 96.56 311 ARG A C 1
ATOM 2459 O O . ARG A 1 311 ? -0.016 -25.625 4.852 1 96.56 311 ARG A O 1
ATOM 2466 N N . SER A 1 312 ? 1.173 -27.531 4.305 1 98.31 312 SER A N 1
ATOM 2467 C CA . SER A 1 312 ? 2.432 -26.797 4.316 1 98.31 312 SER A CA 1
ATOM 2468 C C . SER A 1 312 ? 3.4 -27.328 3.27 1 98.31 312 SER A C 1
ATOM 2470 O O . SER A 1 312 ? 3.502 -28.547 3.082 1 98.31 312 SER A O 1
ATOM 2472 N N . MET A 1 313 ? 4.035 -26.453 2.58 1 98.75 313 MET A N 1
ATOM 2473 C CA . MET A 1 313 ? 5.09 -26.812 1.632 1 98.75 313 MET A CA 1
ATOM 2474 C C . MET A 1 313 ? 6.465 -26.672 2.271 1 98.75 313 MET A C 1
ATOM 2476 O O . MET A 1 313 ? 7.477 -27 1.651 1 98.75 313 MET A O 1
ATOM 2480 N N . LEU A 1 314 ? 6.562 -26.234 3.549 1 98.81 314 LEU A N 1
ATOM 2481 C CA . LEU A 1 314 ? 7.828 -25.938 4.203 1 98.81 314 LEU A CA 1
ATOM 2482 C C . LEU A 1 314 ? 8.727 -27.156 4.258 1 98.81 314 LEU A C 1
ATOM 2484 O O . LEU A 1 314 ? 9.938 -27.062 4.043 1 98.81 314 LEU A O 1
ATOM 2488 N N . PRO A 1 315 ? 8.148 -28.375 4.508 1 98.81 315 PRO A N 1
ATOM 2489 C CA . PRO A 1 315 ? 9.031 -29.547 4.496 1 98.81 315 PRO A CA 1
ATOM 2490 C C . PRO A 1 315 ? 9.695 -29.781 3.139 1 98.81 315 PRO A C 1
ATOM 2492 O O . PRO A 1 315 ? 10.859 -30.172 3.078 1 98.81 315 PRO A O 1
ATOM 2495 N N . ILE A 1 316 ? 8.977 -29.531 2.088 1 98.88 316 ILE A N 1
ATOM 2496 C CA . ILE A 1 316 ? 9.539 -29.719 0.753 1 98.88 316 ILE A CA 1
ATOM 2497 C C . ILE A 1 316 ? 10.625 -28.672 0.509 1 98.88 316 ILE A C 1
ATOM 2499 O O . ILE A 1 316 ? 11.68 -28.969 -0.051 1 98.88 316 ILE A O 1
ATOM 2503 N N . TYR A 1 317 ? 10.391 -27.391 0.888 1 98.94 317 TYR A N 1
ATOM 2504 C CA . TYR A 1 317 ? 11.414 -26.359 0.784 1 98.94 317 TYR A CA 1
ATOM 2505 C C . TYR A 1 317 ? 12.695 -26.781 1.49 1 98.94 317 TYR A C 1
ATOM 2507 O O . TYR A 1 317 ? 13.789 -26.656 0.936 1 98.94 317 TYR A O 1
ATOM 2515 N N . LYS A 1 318 ? 12.57 -27.266 2.73 1 98.81 318 LYS A N 1
ATOM 2516 C CA . LYS A 1 318 ? 13.734 -27.672 3.5 1 98.81 318 LYS A CA 1
ATOM 2517 C C . LYS A 1 318 ? 14.516 -28.766 2.768 1 98.81 318 LYS A C 1
ATOM 2519 O O . LYS A 1 318 ? 15.742 -28.719 2.701 1 98.81 318 LYS A O 1
ATOM 2524 N N . GLU A 1 319 ? 13.805 -29.734 2.205 1 98.81 319 GLU A N 1
ATOM 2525 C CA . GLU A 1 319 ? 14.438 -30.828 1.47 1 98.81 319 GLU A CA 1
ATOM 2526 C C . GLU A 1 319 ? 15.203 -30.312 0.258 1 98.81 319 GLU A C 1
ATOM 2528 O O . GLU A 1 319 ? 16.359 -30.703 0.032 1 98.81 319 GLU A O 1
ATOM 2533 N N . LEU A 1 320 ? 14.57 -29.469 -0.492 1 98.88 320 LEU A N 1
ATOM 2534 C CA . LEU A 1 320 ? 15.148 -29.016 -1.755 1 98.88 320 LEU A CA 1
ATOM 2535 C C . LEU A 1 320 ? 16.266 -28.016 -1.515 1 98.88 320 LEU A C 1
ATOM 2537 O O . LEU A 1 320 ? 17.219 -27.953 -2.295 1 98.88 320 LEU A O 1
ATOM 2541 N N . ILE A 1 321 ? 16.172 -27.219 -0.414 1 98.81 321 ILE A N 1
ATOM 2542 C CA . ILE A 1 321 ? 17.281 -26.359 -0.003 1 98.81 321 ILE A CA 1
ATOM 2543 C C . ILE A 1 321 ? 18.484 -27.219 0.342 1 98.81 321 ILE A C 1
ATOM 2545 O O . ILE A 1 321 ? 19.609 -26.938 -0.088 1 98.81 321 ILE A O 1
ATOM 2549 N N . ALA A 1 322 ? 18.297 -28.25 1.083 1 98.38 322 ALA A N 1
ATOM 2550 C CA . ALA A 1 322 ? 19.375 -29.172 1.456 1 98.38 322 ALA A CA 1
ATOM 2551 C C . ALA A 1 322 ? 19.984 -29.812 0.222 1 98.38 322 ALA A C 1
ATOM 2553 O O . ALA A 1 322 ? 21.172 -30.141 0.216 1 98.38 322 ALA A O 1
ATOM 2554 N N . ALA A 1 323 ? 19.219 -30 -0.835 1 98.12 323 ALA A N 1
ATOM 2555 C CA . ALA A 1 323 ? 19.688 -30.625 -2.074 1 98.12 323 ALA A CA 1
ATOM 2556 C C . ALA A 1 323 ? 20.516 -29.656 -2.898 1 98.12 323 ALA A C 1
ATOM 2558 O O . ALA A 1 323 ? 21.125 -30.047 -3.902 1 98.12 323 ALA A O 1
ATOM 2559 N N . GLY A 1 324 ? 20.516 -28.359 -2.559 1 97.94 324 GLY A N 1
ATOM 2560 C CA . GLY A 1 324 ? 21.375 -27.391 -3.203 1 97.94 324 GLY A CA 1
ATOM 2561 C C . GLY A 1 324 ? 20.734 -26.719 -4.398 1 97.94 324 GLY A C 1
ATOM 2562 O O . GLY A 1 324 ? 21.406 -26.094 -5.207 1 97.94 324 GLY A O 1
ATOM 2563 N N . LEU A 1 325 ? 19.453 -26.828 -4.543 1 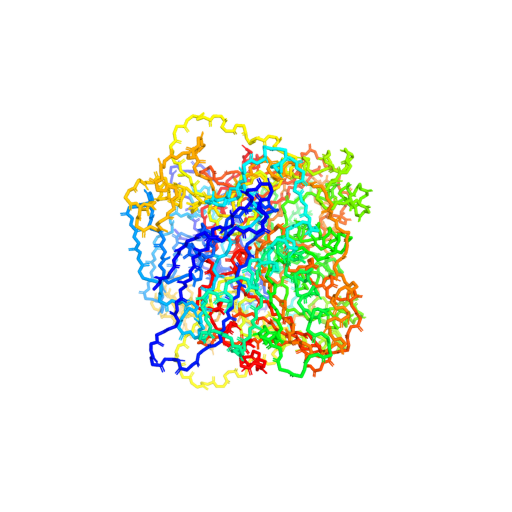98.5 325 LEU A N 1
ATOM 2564 C CA . LEU A 1 325 ? 18.734 -26.203 -5.645 1 98.5 325 LEU A CA 1
ATOM 2565 C C . LEU A 1 325 ? 18.594 -24.703 -5.418 1 98.5 325 LEU A C 1
ATOM 2567 O O . LEU A 1 325 ? 18.562 -24.25 -4.273 1 98.5 325 LEU A O 1
ATOM 2571 N N . ARG A 1 326 ? 18.547 -23.938 -6.48 1 98.69 326 ARG A N 1
ATOM 2572 C CA . ARG A 1 326 ? 18.312 -22.5 -6.406 1 98.69 326 ARG A CA 1
ATOM 2573 C C . ARG A 1 326 ? 16.828 -22.188 -6.184 1 98.69 326 ARG A C 1
ATOM 2575 O O . ARG A 1 326 ? 16 -22.469 -7.051 1 98.69 326 ARG A O 1
ATOM 2582 N N . ILE A 1 327 ? 16.531 -21.562 -5.078 1 98.94 327 ILE A N 1
ATOM 2583 C CA . ILE A 1 327 ? 15.133 -21.312 -4.738 1 98.94 327 ILE A CA 1
ATOM 2584 C C . ILE A 1 327 ? 14.914 -19.828 -4.484 1 98.94 327 ILE A C 1
ATOM 2586 O O . ILE A 1 327 ? 15.594 -19.234 -3.646 1 98.94 327 ILE A O 1
ATOM 2590 N N . TRP A 1 328 ? 14 -19.219 -5.219 1 98.94 328 TRP A N 1
ATOM 2591 C CA . TRP A 1 328 ? 13.602 -17.828 -5.023 1 98.94 328 TRP A CA 1
ATOM 2592 C C . TRP A 1 328 ? 12.109 -17.734 -4.734 1 98.94 328 TRP A C 1
ATOM 2594 O O . TRP A 1 328 ? 11.312 -18.516 -5.254 1 98.94 328 TRP A O 1
ATOM 2604 N N . VAL A 1 329 ? 11.789 -16.875 -3.863 1 98.94 329 VAL A N 1
ATOM 2605 C CA . VAL A 1 329 ? 10.414 -16.469 -3.623 1 98.94 329 VAL A CA 1
ATOM 2606 C C . VAL A 1 329 ? 10.281 -14.953 -3.832 1 98.94 329 VAL A C 1
ATOM 2608 O O . VAL A 1 329 ? 11.133 -14.18 -3.391 1 98.94 329 VAL A O 1
ATOM 2611 N N . PHE A 1 330 ? 9.289 -14.516 -4.582 1 98.94 330 PHE A N 1
ATOM 2612 C CA . PHE A 1 330 ? 9.086 -13.086 -4.789 1 98.94 330 PHE A CA 1
ATOM 2613 C C . PHE A 1 330 ? 7.637 -12.695 -4.5 1 98.94 330 PHE A C 1
ATOM 2615 O O . PHE A 1 330 ? 6.75 -13.555 -4.484 1 98.94 330 PHE A O 1
ATOM 2622 N N . SER A 1 331 ? 7.418 -11.492 -4.156 1 98.81 331 SER A N 1
ATOM 2623 C CA . SER A 1 331 ? 6.09 -11.047 -3.746 1 98.81 331 SER A CA 1
ATOM 2624 C C . SER A 1 331 ? 5.867 -9.578 -4.094 1 98.81 331 SER A C 1
ATOM 2626 O O . SER A 1 331 ? 6.695 -8.719 -3.768 1 98.81 331 SER A O 1
ATOM 2628 N N . GLY A 1 332 ? 4.77 -9.344 -4.871 1 98.44 332 GLY A N 1
ATOM 2629 C CA . GLY A 1 332 ? 4.301 -7.969 -4.957 1 98.44 332 GLY A CA 1
ATOM 2630 C C . GLY A 1 332 ? 3.736 -7.449 -3.648 1 98.44 332 GLY A C 1
ATOM 2631 O O . GLY A 1 332 ? 3.059 -8.188 -2.924 1 98.44 332 GLY A O 1
ATOM 2632 N N . ASP A 1 333 ? 3.947 -6.195 -3.365 1 98 333 ASP A N 1
ATOM 2633 C CA . ASP A 1 333 ? 3.686 -5.738 -2.004 1 98 333 ASP A CA 1
ATOM 2634 C C . ASP A 1 333 ? 2.346 -5.012 -1.918 1 98 333 ASP A C 1
ATOM 2636 O O . ASP A 1 333 ? 1.996 -4.469 -0.869 1 98 333 ASP A O 1
ATOM 2640 N N . THR A 1 334 ? 1.549 -4.977 -2.988 1 96.38 334 THR A N 1
ATOM 2641 C CA . THR A 1 334 ? 0.195 -4.438 -2.918 1 96.38 334 THR A CA 1
ATOM 2642 C C . THR A 1 334 ? -0.837 -5.523 -3.205 1 96.38 334 THR A C 1
ATOM 2644 O O . THR A 1 334 ? -1.967 -5.227 -3.598 1 96.38 334 THR A O 1
ATOM 2647 N N . ASP A 1 335 ? -0.412 -6.758 -3.123 1 96.38 335 ASP A N 1
ATOM 2648 C CA . ASP A 1 335 ? -1.274 -7.93 -3.223 1 96.38 335 ASP A CA 1
ATOM 2649 C C . ASP A 1 335 ? -2.018 -8.18 -1.912 1 96.38 335 ASP A C 1
ATOM 2651 O O . ASP A 1 335 ? -1.418 -8.141 -0.835 1 96.38 335 ASP A O 1
ATOM 2655 N N . ALA A 1 336 ? -3.277 -8.492 -2.033 1 95.88 336 ALA A N 1
ATOM 2656 C CA . ALA A 1 336 ? -4.035 -8.773 -0.816 1 95.88 336 ALA A CA 1
ATOM 2657 C C . ALA A 1 336 ? -4.496 -10.227 -0.783 1 95.88 336 ALA A C 1
ATOM 2659 O O . ALA A 1 336 ? -5.102 -10.672 0.195 1 95.88 336 ALA A O 1
ATOM 2660 N N . VAL A 1 337 ? -4.195 -11 -1.769 1 95 337 VAL A N 1
ATOM 2661 C CA . VAL A 1 337 ? -4.617 -12.398 -1.837 1 95 337 VAL A CA 1
ATOM 2662 C C . VAL A 1 337 ? -3.619 -13.273 -1.092 1 95 337 VAL A C 1
ATOM 2664 O O . VAL A 1 337 ? -4 -14.047 -0.211 1 95 337 VAL A O 1
ATOM 2667 N N . VAL A 1 338 ? -2.412 -13.164 -1.44 1 97.12 338 VAL A N 1
ATOM 2668 C CA . VAL A 1 338 ? -1.276 -13.703 -0.697 1 97.12 338 VAL A CA 1
ATOM 2669 C C . VAL A 1 338 ? -0.22 -12.617 -0.511 1 97.12 338 VAL A C 1
ATOM 2671 O O . VAL A 1 338 ? 0.811 -12.617 -1.188 1 97.12 338 VAL A O 1
ATOM 2674 N N . PRO A 1 339 ? -0.46 -11.805 0.45 1 98.25 339 PRO A N 1
ATOM 2675 C CA . PRO A 1 339 ? 0.342 -10.586 0.564 1 98.25 339 PRO A CA 1
ATOM 2676 C C . PRO A 1 339 ? 1.782 -10.859 0.99 1 98.25 339 PRO A C 1
ATOM 2678 O O . PRO A 1 339 ? 2.104 -11.977 1.404 1 98.25 339 PRO A O 1
ATOM 2681 N N . LEU A 1 340 ? 2.598 -9.875 0.783 1 98.75 340 LEU A N 1
ATOM 2682 C CA . LEU A 1 340 ? 4.012 -9.945 1.136 1 98.75 340 LEU A CA 1
ATOM 2683 C C . LEU A 1 340 ? 4.188 -10.391 2.584 1 98.75 340 LEU A C 1
ATOM 2685 O O . LEU A 1 340 ? 5.09 -11.172 2.893 1 98.75 340 LEU A O 1
ATOM 2689 N N . ALA A 1 341 ? 3.332 -9.875 3.504 1 98.75 341 ALA A N 1
ATOM 2690 C CA . ALA A 1 341 ? 3.422 -10.258 4.91 1 98.75 341 ALA A CA 1
ATOM 2691 C C . ALA A 1 341 ? 3.277 -11.773 5.078 1 98.75 341 ALA A C 1
ATOM 2693 O O . ALA A 1 341 ? 3.965 -12.383 5.898 1 98.75 341 ALA A O 1
ATOM 2694 N N . ALA A 1 342 ? 2.385 -12.383 4.34 1 98.75 342 ALA A N 1
ATOM 2695 C CA . ALA A 1 342 ? 2.217 -13.836 4.367 1 98.75 342 ALA A CA 1
ATOM 2696 C C . ALA A 1 342 ? 3.494 -14.547 3.926 1 98.75 342 ALA A C 1
ATOM 2698 O O . ALA A 1 342 ? 3.955 -15.477 4.59 1 98.75 342 ALA A O 1
ATOM 2699 N N . THR A 1 343 ? 4.039 -14.109 2.828 1 98.88 343 THR A N 1
ATOM 2700 C CA . THR A 1 343 ? 5.277 -14.672 2.307 1 98.88 343 THR A CA 1
ATOM 2701 C C . THR A 1 343 ? 6.398 -14.57 3.338 1 98.88 343 THR A C 1
ATOM 2703 O O . THR A 1 343 ? 7.129 -15.539 3.568 1 98.88 343 THR A O 1
ATOM 2706 N N . ARG A 1 344 ? 6.48 -13.414 3.943 1 98.75 344 ARG A N 1
ATOM 2707 C CA . ARG A 1 344 ? 7.547 -13.188 4.914 1 98.75 344 ARG A CA 1
ATOM 2708 C C . ARG A 1 344 ? 7.387 -14.094 6.125 1 98.75 344 ARG A C 1
ATOM 2710 O O . ARG A 1 344 ? 8.367 -14.648 6.625 1 98.75 344 ARG A O 1
ATOM 2717 N N . HIS A 1 345 ? 6.176 -14.242 6.629 1 98.75 345 HIS A N 1
ATOM 2718 C CA . HIS A 1 345 ? 5.941 -15.148 7.75 1 98.75 345 HIS A CA 1
ATOM 2719 C C . HIS A 1 345 ? 6.285 -16.578 7.375 1 98.75 345 HIS A C 1
ATOM 2721 O O . HIS A 1 345 ? 6.879 -17.312 8.172 1 98.75 345 HIS A O 1
ATOM 2727 N N . SER A 1 346 ? 5.922 -17.047 6.195 1 98.75 346 SER A N 1
ATOM 2728 C CA . SER A 1 346 ? 6.176 -18.406 5.758 1 98.75 346 SER A CA 1
ATOM 2729 C C . SER A 1 346 ? 7.672 -18.672 5.605 1 98.75 346 SER A C 1
ATOM 2731 O O . SER A 1 346 ? 8.172 -19.703 6.062 1 98.75 346 SER A O 1
ATOM 2733 N N . ILE A 1 347 ? 8.359 -17.75 4.949 1 98.69 347 ILE A N 1
ATOM 2734 C CA . ILE A 1 347 ? 9.797 -17.922 4.762 1 98.69 347 ILE A CA 1
ATOM 2735 C C . ILE A 1 347 ? 10.508 -17.859 6.113 1 98.69 347 ILE A C 1
ATOM 2737 O O . ILE A 1 347 ? 11.461 -18.609 6.355 1 98.69 347 ILE A O 1
ATOM 2741 N N . GLY A 1 348 ? 9.992 -16.922 6.973 1 98.31 348 GLY A N 1
ATOM 2742 C CA . GLY A 1 348 ? 10.547 -16.859 8.32 1 98.31 348 GLY A CA 1
ATOM 2743 C C . GLY A 1 348 ? 10.453 -18.172 9.07 1 98.31 348 GLY A C 1
ATOM 2744 O O . GLY A 1 348 ? 11.328 -18.484 9.875 1 98.31 348 GLY A O 1
ATOM 2745 N N . ALA A 1 349 ? 9.461 -18.922 8.836 1 98.56 349 ALA A N 1
ATOM 2746 C CA . ALA A 1 349 ? 9.203 -20.172 9.539 1 98.56 349 ALA A CA 1
ATOM 2747 C C . ALA A 1 349 ? 10.227 -21.234 9.148 1 98.56 349 ALA A C 1
ATOM 2749 O O . ALA A 1 349 ? 10.367 -22.266 9.836 1 98.56 349 ALA A O 1
ATOM 2750 N N . LEU A 1 350 ? 10.953 -21.047 8.062 1 98.62 350 LEU A N 1
ATOM 2751 C CA . LEU A 1 350 ? 11.992 -21.984 7.648 1 98.62 350 LEU A CA 1
ATOM 2752 C C . LEU A 1 350 ? 13.203 -21.891 8.562 1 98.62 350 LEU A C 1
ATOM 2754 O O . LEU A 1 350 ? 14.023 -22.812 8.602 1 98.62 350 LEU A O 1
ATOM 2758 N N . GLY A 1 351 ? 13.383 -20.75 9.266 1 98 351 GLY A N 1
ATOM 2759 C CA . GLY A 1 351 ? 14.484 -20.578 10.195 1 98 351 GLY A CA 1
ATOM 2760 C C . GLY A 1 351 ? 15.844 -20.547 9.508 1 98 351 GLY A C 1
ATOM 2761 O O . GLY A 1 351 ? 16.828 -21.031 10.07 1 98 351 GLY A O 1
ATOM 2762 N N . LEU A 1 352 ? 15.922 -20.078 8.297 1 98.44 352 LEU A N 1
ATOM 2763 C CA . LEU A 1 352 ? 17.172 -20.062 7.535 1 98.44 352 LEU A CA 1
ATOM 2764 C C . LEU A 1 352 ? 18.062 -18.922 7.98 1 98.44 352 LEU A C 1
ATOM 2766 O O . LEU A 1 352 ? 17.594 -17.828 8.273 1 98.44 352 LEU A O 1
ATOM 2770 N N . PRO A 1 353 ? 19.375 -19.156 8.047 1 97.88 353 PRO A N 1
ATOM 2771 C CA . PRO A 1 353 ? 20.281 -18.047 8.352 1 97.88 353 PRO A CA 1
ATOM 2772 C C . PRO A 1 353 ? 20.359 -17.016 7.23 1 97.88 353 PRO A C 1
ATOM 2774 O O . PRO A 1 353 ? 20.359 -17.375 6.055 1 97.88 353 PRO A O 1
ATOM 2777 N N . THR A 1 354 ? 20.438 -15.75 7.582 1 97.69 354 THR A N 1
ATOM 2778 C CA . THR A 1 354 ? 20.594 -14.664 6.621 1 97.69 354 THR A CA 1
ATOM 2779 C C . THR A 1 354 ? 22.031 -14.539 6.156 1 97.69 354 THR A C 1
ATOM 2781 O O . THR A 1 354 ? 22.953 -14.539 6.973 1 97.69 354 THR A O 1
ATOM 2784 N N . THR A 1 355 ? 22.281 -14.469 4.859 1 97.94 355 THR A N 1
ATOM 2785 C CA . THR A 1 355 ? 23.609 -14.242 4.309 1 97.94 355 THR A CA 1
ATOM 2786 C C . THR A 1 355 ? 23.75 -12.797 3.824 1 97.94 355 THR A C 1
ATOM 2788 O O . THR A 1 355 ? 24.828 -12.203 3.932 1 97.94 355 THR A O 1
ATOM 2791 N N . THR A 1 356 ? 22.766 -12.219 3.238 1 97.88 356 THR A N 1
ATOM 2792 C CA . THR A 1 356 ? 22.672 -10.805 2.891 1 97.88 356 THR A CA 1
ATOM 2793 C C . THR A 1 356 ? 21.406 -10.195 3.49 1 97.88 356 THR A C 1
ATOM 2795 O O . THR A 1 356 ? 20.297 -10.633 3.188 1 97.88 356 THR A O 1
ATOM 2798 N N . SER A 1 357 ? 21.594 -9.195 4.305 1 97.12 357 SER A N 1
ATOM 2799 C CA . SER A 1 357 ? 20.469 -8.57 5.008 1 97.12 357 SER A CA 1
ATOM 2800 C C . SER A 1 357 ? 19.547 -7.84 4.039 1 97.12 357 SER A C 1
ATOM 2802 O O . SER A 1 357 ? 19.953 -7.52 2.916 1 97.12 357 SER A O 1
ATOM 2804 N N . TRP A 1 358 ? 18.391 -7.633 4.523 1 97.88 358 TRP A N 1
ATOM 2805 C CA . TRP A 1 358 ? 17.328 -6.941 3.793 1 97.88 358 TRP A CA 1
ATOM 2806 C C . TRP A 1 358 ? 17.828 -5.613 3.238 1 97.88 358 TRP A C 1
ATOM 2808 O O . TRP A 1 358 ? 18.344 -4.773 3.984 1 97.88 358 TRP A O 1
ATOM 2818 N N . TYR A 1 359 ? 17.75 -5.414 1.878 1 97.81 359 TYR A N 1
ATOM 2819 C CA . TYR A 1 359 ? 18.266 -4.219 1.227 1 97.81 359 TYR A CA 1
ATOM 2820 C C . TYR A 1 359 ? 17.422 -3.844 0.017 1 97.81 359 TYR A C 1
ATOM 2822 O O . TYR A 1 359 ? 16.766 -4.703 -0.577 1 97.81 359 TYR A O 1
ATOM 2830 N N . PRO A 1 360 ? 17.422 -2.551 -0.349 1 97.5 360 PRO A N 1
ATOM 2831 C CA . PRO A 1 360 ? 16.719 -2.145 -1.571 1 97.5 360 PRO A CA 1
ATOM 2832 C C . PRO A 1 360 ? 17.484 -2.529 -2.84 1 97.5 360 PRO A C 1
ATOM 2834 O O . PRO A 1 360 ? 18.719 -2.451 -2.875 1 97.5 360 PRO A O 1
ATOM 2837 N N . TRP A 1 361 ? 16.766 -3.039 -3.787 1 97.88 361 TRP A N 1
ATOM 2838 C CA . TRP A 1 361 ? 17.344 -3.188 -5.117 1 97.88 361 TRP A CA 1
ATOM 2839 C C . TRP A 1 361 ? 16.781 -2.146 -6.078 1 97.88 361 TRP A C 1
ATOM 2841 O O . TRP A 1 361 ? 15.68 -1.626 -5.859 1 97.88 361 TRP A O 1
ATOM 2851 N N . TYR A 1 362 ? 17.531 -1.806 -7.137 1 94.69 362 TYR A N 1
ATOM 2852 C CA . TYR A 1 362 ? 17.203 -0.637 -7.945 1 94.69 362 TYR A CA 1
ATOM 2853 C C . TYR A 1 362 ? 16.969 -1.028 -9.398 1 94.69 362 TYR A C 1
ATOM 2855 O O . TYR A 1 362 ? 17.625 -1.938 -9.922 1 94.69 362 TYR A O 1
ATOM 2863 N N . ASP A 1 363 ? 15.992 -0.427 -9.953 1 90.06 363 ASP A N 1
ATOM 2864 C CA . ASP A 1 363 ? 15.766 -0.368 -11.398 1 90.06 363 ASP A CA 1
ATOM 2865 C C . ASP A 1 363 ? 15.734 1.077 -11.891 1 90.06 363 ASP A C 1
ATOM 2867 O O . ASP A 1 363 ? 14.766 1.799 -11.641 1 90.06 363 ASP A O 1
ATOM 2871 N N . ASP A 1 364 ? 16.656 1.519 -12.695 1 83.62 364 ASP A N 1
ATOM 2872 C CA . ASP A 1 364 ? 16.75 2.871 -13.234 1 83.62 364 ASP A CA 1
ATOM 2873 C C . ASP A 1 364 ? 16.641 3.914 -12.125 1 83.62 364 ASP A C 1
ATOM 2875 O O . ASP A 1 364 ? 15.812 4.82 -12.203 1 83.62 364 ASP A O 1
ATOM 2879 N N . GLN A 1 365 ? 17.312 3.77 -11.016 1 82.69 365 GLN A N 1
ATOM 2880 C CA . GLN A 1 365 ? 17.5 4.719 -9.922 1 82.69 365 GLN A CA 1
ATOM 2881 C C . GLN A 1 365 ? 16.281 4.746 -9.008 1 82.69 365 GLN A C 1
ATOM 2883 O O . GLN A 1 365 ? 16.203 5.57 -8.094 1 82.69 365 GLN A O 1
ATOM 2888 N N . GLU A 1 366 ? 15.367 3.986 -9.305 1 88.44 366 GLU A N 1
ATOM 2889 C CA . GLU A 1 366 ? 14.219 3.846 -8.414 1 88.44 366 GLU A CA 1
ATOM 2890 C C . GLU A 1 366 ? 14.266 2.521 -7.656 1 88.44 366 GLU A C 1
ATOM 2892 O O . GLU A 1 366 ? 14.711 1.507 -8.195 1 88.44 366 GLU A O 1
ATOM 2897 N N . VAL A 1 367 ? 13.836 2.6 -6.484 1 93.81 367 VAL A N 1
ATOM 2898 C CA . VAL A 1 367 ? 13.75 1.363 -5.715 1 93.81 367 VAL A CA 1
ATOM 2899 C C . VAL A 1 367 ? 12.703 0.439 -6.336 1 93.81 367 VAL A C 1
ATOM 2901 O O . VAL A 1 367 ? 11.523 0.778 -6.387 1 93.81 367 VAL A O 1
ATOM 2904 N N . GLY A 1 368 ? 13.133 -0.684 -6.84 1 96.38 368 GLY A N 1
ATOM 2905 C CA . GLY A 1 368 ? 12.234 -1.672 -7.406 1 96.38 368 GLY A CA 1
ATOM 2906 C C . GLY A 1 368 ? 11.547 -2.527 -6.355 1 96.38 368 GLY A C 1
ATOM 2907 O O . GLY A 1 368 ? 10.492 -3.105 -6.609 1 96.38 368 GLY A O 1
ATOM 2908 N N . GLY A 1 369 ? 12.148 -2.625 -5.215 1 97.81 369 GLY A N 1
ATOM 2909 C CA . GLY A 1 369 ? 11.727 -3.416 -4.07 1 97.81 369 GLY A CA 1
ATOM 2910 C C . GLY A 1 369 ? 12.867 -3.729 -3.113 1 97.81 369 GLY A C 1
ATOM 2911 O O . GLY A 1 369 ? 13.797 -2.938 -2.977 1 97.81 369 GLY A O 1
ATOM 2912 N N . TRP A 1 370 ? 12.727 -4.75 -2.393 1 98.69 370 TRP A N 1
ATOM 2913 C CA . TRP A 1 370 ? 13.742 -5.152 -1.422 1 98.69 370 TRP A CA 1
ATOM 2914 C C . TRP A 1 370 ? 14.039 -6.645 -1.525 1 98.69 370 TRP A C 1
ATOM 2916 O O . TRP A 1 370 ? 13.266 -7.395 -2.125 1 98.69 370 TRP A O 1
ATOM 2926 N N . SER A 1 371 ? 15.172 -7.027 -0.992 1 98.69 371 SER A N 1
ATOM 2927 C CA . SER A 1 371 ? 15.586 -8.422 -1.075 1 98.69 371 SER A CA 1
ATOM 2928 C C . SER A 1 371 ? 16.375 -8.836 0.158 1 98.69 371 SER A C 1
ATOM 2930 O O . SER A 1 371 ? 17 -8 0.812 1 98.69 371 SER A O 1
ATOM 2932 N N . GLN A 1 372 ? 16.266 -10.023 0.507 1 98.56 372 GLN A N 1
ATOM 2933 C CA . GLN A 1 372 ? 17.062 -10.695 1.532 1 98.56 372 GLN A CA 1
ATOM 2934 C C . GLN A 1 372 ? 17.516 -12.07 1.058 1 98.56 372 GLN A C 1
ATOM 2936 O O . GLN A 1 372 ? 16.75 -12.812 0.454 1 98.56 372 GLN A O 1
ATOM 2941 N N . VAL A 1 373 ? 18.797 -12.359 1.212 1 98.62 373 VAL A N 1
ATOM 2942 C CA . VAL A 1 373 ? 19.359 -13.656 0.818 1 98.62 373 VAL A CA 1
ATOM 2943 C C . VAL A 1 373 ? 19.609 -14.508 2.059 1 98.62 373 VAL A C 1
ATOM 2945 O O . VAL A 1 373 ? 20.281 -14.086 2.992 1 98.62 373 VAL A O 1
ATOM 2948 N N . TYR A 1 374 ? 18.938 -15.609 2.072 1 98.44 374 TYR A N 1
ATOM 2949 C CA . TYR A 1 374 ? 19.172 -16.641 3.07 1 98.44 374 TYR A CA 1
ATOM 2950 C C . TYR A 1 374 ? 20.078 -17.734 2.516 1 98.44 374 TYR A C 1
ATOM 2952 O O . TYR A 1 374 ? 20.297 -17.828 1.304 1 98.44 374 TYR A O 1
ATOM 2960 N N . LYS A 1 375 ? 20.656 -18.516 3.455 1 98.31 375 LYS A N 1
ATOM 2961 C CA . LYS A 1 375 ? 21.328 -19.734 2.988 1 98.31 375 LYS A CA 1
ATOM 2962 C C . LYS A 1 375 ? 20.344 -20.672 2.291 1 98.31 375 LYS A C 1
ATOM 2964 O O . LYS A 1 375 ? 19.547 -21.344 2.947 1 98.31 375 LYS A O 1
ATOM 2969 N N . GLY A 1 376 ? 20.375 -20.703 0.98 1 98.38 376 GLY A N 1
ATOM 2970 C CA . GLY A 1 376 ? 19.562 -21.641 0.214 1 98.38 376 GLY A CA 1
ATOM 2971 C C . GLY A 1 376 ? 18.328 -21.016 -0.383 1 98.38 376 GLY A C 1
ATOM 2972 O O . GLY A 1 376 ? 17.594 -21.672 -1.139 1 98.38 376 GLY A O 1
ATOM 2973 N N . LEU A 1 377 ? 18.031 -19.766 -0.055 1 98.81 377 LEU A N 1
ATOM 2974 C CA . LEU A 1 377 ? 16.797 -19.141 -0.55 1 98.81 377 LEU A CA 1
ATOM 2975 C C . LEU A 1 377 ? 16.953 -17.641 -0.658 1 98.81 377 LEU A C 1
ATOM 2977 O O . LEU A 1 377 ? 17.547 -17 0.218 1 98.81 377 LEU A O 1
ATOM 2981 N N . THR A 1 378 ? 16.422 -17.031 -1.706 1 98.88 378 THR A N 1
ATOM 2982 C CA . THR A 1 378 ? 16.375 -15.586 -1.863 1 98.88 378 THR A CA 1
ATOM 2983 C C . THR A 1 378 ? 14.938 -15.086 -1.882 1 98.88 378 THR A C 1
ATOM 2985 O O . THR A 1 378 ? 14.094 -15.633 -2.59 1 98.88 378 THR A O 1
ATOM 2988 N N . LEU A 1 379 ? 14.656 -14.141 -1.044 1 98.88 379 LEU A N 1
ATOM 2989 C CA . LEU A 1 379 ? 13.359 -13.469 -1.021 1 98.88 379 LEU A CA 1
ATOM 2990 C C . LEU A 1 379 ? 13.453 -12.102 -1.681 1 98.88 379 LEU A C 1
ATOM 2992 O O . LEU A 1 379 ? 14.367 -11.328 -1.396 1 98.88 379 LEU A O 1
ATOM 2996 N N . VAL A 1 380 ? 12.516 -11.797 -2.605 1 98.88 380 VAL A N 1
ATOM 2997 C CA . VAL A 1 380 ? 12.5 -10.516 -3.307 1 98.88 380 VAL A CA 1
ATOM 2998 C C . VAL A 1 380 ? 11.094 -9.922 -3.268 1 98.88 380 VAL A C 1
ATOM 3000 O O . VAL A 1 380 ? 10.117 -10.609 -3.557 1 98.88 380 VAL A O 1
ATOM 3003 N N . SER A 1 381 ? 10.984 -8.711 -2.824 1 98.75 381 SER A N 1
ATOM 3004 C CA . SER A 1 381 ? 9.727 -7.988 -2.973 1 98.75 381 SER A CA 1
ATOM 3005 C C . SER A 1 381 ? 9.781 -7.023 -4.152 1 98.75 381 SER A C 1
ATOM 3007 O O . SER A 1 381 ? 10.859 -6.562 -4.539 1 98.75 381 SER A O 1
ATOM 3009 N N . ILE A 1 382 ? 8.703 -6.797 -4.797 1 98.5 382 ILE A N 1
ATOM 3010 C CA . ILE A 1 382 ? 8.562 -5.832 -5.883 1 98.5 382 ILE A CA 1
ATOM 3011 C C . ILE A 1 382 ? 7.602 -4.723 -5.465 1 98.5 382 ILE A C 1
ATOM 3013 O O . ILE A 1 382 ? 6.414 -4.969 -5.25 1 98.5 382 ILE A O 1
ATOM 3017 N N . ARG A 1 383 ? 8.062 -3.508 -5.391 1 96.88 383 ARG A N 1
ATOM 3018 C CA . ARG A 1 383 ? 7.324 -2.357 -4.883 1 96.88 383 ARG A CA 1
ATOM 3019 C C . ARG A 1 383 ? 6.207 -1.961 -5.84 1 96.88 383 ARG A C 1
ATOM 3021 O O . ARG A 1 383 ? 6.445 -1.759 -7.031 1 96.88 383 ARG A O 1
ATOM 3028 N N . GLY A 1 384 ? 5.008 -1.872 -5.301 1 94.94 384 GLY A N 1
ATOM 3029 C CA . GLY A 1 384 ? 3.867 -1.386 -6.062 1 94.94 384 GLY A CA 1
ATOM 3030 C C . GLY A 1 384 ? 3.24 -2.451 -6.945 1 94.94 384 GLY A C 1
ATOM 3031 O O . GLY A 1 384 ? 2.299 -2.172 -7.691 1 94.94 384 GLY A O 1
ATOM 3032 N N . ALA A 1 385 ? 3.727 -3.662 -6.871 1 96.25 385 ALA A N 1
ATOM 3033 C CA . ALA A 1 385 ? 3.17 -4.73 -7.699 1 96.25 385 ALA A CA 1
ATOM 3034 C C . ALA A 1 385 ? 2.057 -5.469 -6.965 1 96.25 385 ALA A C 1
ATOM 3036 O O . ALA A 1 385 ? 2.164 -5.734 -5.766 1 96.25 385 ALA A O 1
ATOM 3037 N N . GLY A 1 386 ? 1.005 -5.809 -7.707 1 95 386 GLY A N 1
ATOM 3038 C CA . GLY A 1 386 ? -0.037 -6.68 -7.184 1 95 386 GLY A CA 1
ATOM 3039 C C . GLY A 1 386 ? 0.337 -8.148 -7.219 1 95 386 GLY A C 1
ATOM 3040 O O . GLY A 1 386 ? 1.517 -8.5 -7.125 1 95 386 GLY A O 1
ATOM 3041 N N . HIS A 1 387 ? -0.639 -8.984 -7.289 1 95 387 HIS A N 1
ATOM 3042 C CA . HIS A 1 387 ? -0.521 -10.438 -7.188 1 95 387 HIS A CA 1
ATOM 3043 C C . HIS A 1 387 ? 0.289 -11.008 -8.344 1 95 387 HIS A C 1
ATOM 3045 O O . HIS A 1 387 ? 1.153 -11.859 -8.141 1 95 387 HIS A O 1
ATOM 3051 N N . GLU A 1 388 ? -0.085 -10.562 -9.547 1 95.06 388 GLU A N 1
ATOM 3052 C CA . GLU A 1 388 ? 0.642 -10.953 -10.75 1 95.06 388 GLU A CA 1
ATOM 3053 C C . GLU A 1 388 ? 1.759 -9.961 -11.062 1 95.06 388 GLU A C 1
ATOM 3055 O O . GLU A 1 388 ? 1.607 -9.102 -11.938 1 95.06 388 GLU A O 1
ATOM 3060 N N . VAL A 1 389 ? 2.863 -10.18 -10.445 1 97.5 389 VAL A N 1
ATOM 3061 C CA . VAL A 1 389 ? 3.975 -9.234 -10.492 1 97.5 389 VAL A CA 1
ATOM 3062 C C . VAL A 1 389 ? 4.324 -8.914 -11.945 1 97.5 389 VAL A C 1
ATOM 3064 O O . VAL A 1 389 ? 4.445 -7.746 -12.32 1 97.5 389 VAL A O 1
ATOM 3067 N N . PRO A 1 390 ? 4.402 -9.891 -12.859 1 96.56 390 PRO A N 1
ATOM 3068 C CA . PRO A 1 390 ? 4.785 -9.555 -14.227 1 96.56 390 PRO A CA 1
ATOM 3069 C C . PRO A 1 390 ? 3.703 -8.773 -14.977 1 96.56 390 PRO A C 1
ATOM 3071 O O . PRO A 1 390 ? 3.965 -8.211 -16.031 1 96.56 390 PRO A O 1
ATOM 3074 N N . LEU A 1 391 ? 2.484 -8.828 -14.477 1 93.19 391 LEU A N 1
ATOM 3075 C CA . LEU A 1 391 ? 1.422 -8.016 -15.062 1 93.19 391 LEU A CA 1
ATOM 3076 C C . LEU A 1 391 ? 1.552 -6.562 -14.633 1 93.19 391 LEU A C 1
ATOM 3078 O O . LEU A 1 391 ? 1.381 -5.652 -15.445 1 93.19 391 LEU A O 1
ATOM 3082 N N . HIS A 1 392 ? 1.924 -6.324 -13.398 1 92.31 392 HIS A N 1
ATOM 3083 C CA . HIS A 1 392 ? 1.87 -4.992 -12.805 1 92.31 392 HIS A CA 1
ATOM 3084 C C . HIS A 1 392 ? 3.197 -4.262 -12.977 1 92.31 392 HIS A C 1
ATOM 3086 O O . HIS A 1 392 ? 3.229 -3.029 -13.023 1 92.31 392 HIS A O 1
ATOM 3092 N N . ARG A 1 393 ? 4.238 -5.047 -12.938 1 95.38 393 ARG A N 1
ATOM 3093 C CA . ARG A 1 393 ? 5.59 -4.504 -13.055 1 95.38 393 ARG A CA 1
ATOM 3094 C C . ARG A 1 393 ? 6.434 -5.332 -14.016 1 95.38 393 ARG A C 1
ATOM 3096 O O . ARG A 1 393 ? 7.375 -6.012 -13.594 1 95.38 393 ARG A O 1
ATOM 3103 N N . LEU A 1 394 ? 6.219 -5.168 -15.312 1 95.38 394 LEU A N 1
ATOM 3104 C CA . LEU A 1 394 ? 6.785 -6.02 -16.359 1 95.38 394 LEU A CA 1
ATOM 3105 C C . LEU A 1 394 ? 8.305 -5.914 -16.375 1 95.38 394 LEU A C 1
ATOM 3107 O O . LEU A 1 394 ? 9 -6.926 -16.422 1 95.38 394 LEU A O 1
ATOM 3111 N N . ARG A 1 395 ? 8.766 -4.691 -16.312 1 96 395 ARG A N 1
ATOM 3112 C CA . ARG A 1 395 ? 10.203 -4.473 -16.391 1 96 395 ARG A CA 1
ATOM 3113 C C . ARG A 1 395 ? 10.914 -5.074 -15.188 1 96 395 ARG A C 1
ATOM 3115 O O . ARG A 1 395 ? 11.891 -5.812 -15.336 1 96 395 ARG A O 1
ATOM 3122 N N . GLN A 1 396 ? 10.422 -4.719 -14.008 1 97.31 396 GLN A N 1
ATOM 3123 C CA . GLN A 1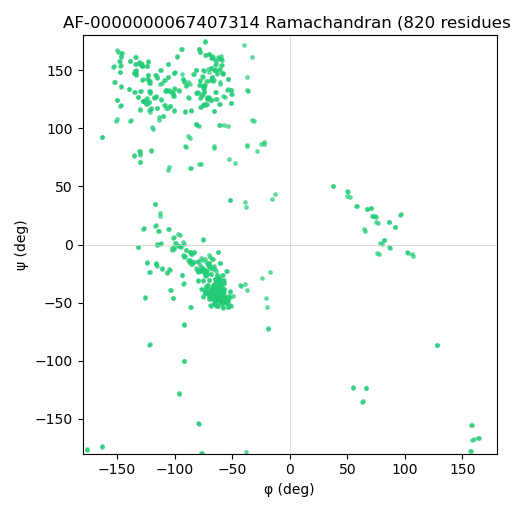 396 ? 11.031 -5.223 -12.781 1 97.31 396 GLN A CA 1
ATOM 3124 C C . GLN A 1 396 ? 10.953 -6.746 -12.711 1 97.31 396 GLN A C 1
ATOM 3126 O O . GLN A 1 396 ? 11.859 -7.395 -12.188 1 97.31 396 GLN A O 1
ATOM 3131 N N . ALA A 1 397 ? 9.898 -7.324 -13.227 1 98.31 397 ALA A N 1
ATOM 3132 C CA . ALA A 1 397 ? 9.75 -8.773 -13.258 1 98.31 397 ALA A CA 1
ATOM 3133 C C . ALA A 1 397 ? 10.82 -9.422 -14.125 1 98.31 397 ALA A C 1
ATOM 3135 O O . ALA A 1 397 ? 11.352 -10.484 -13.789 1 98.31 397 ALA A O 1
ATOM 3136 N N . LEU A 1 398 ? 11.125 -8.812 -15.258 1 98.31 398 LEU A N 1
ATOM 3137 C CA . LEU A 1 398 ? 12.164 -9.344 -16.125 1 98.31 398 LEU A CA 1
ATOM 3138 C C . LEU A 1 398 ? 13.531 -9.242 -15.469 1 98.31 398 LEU A C 1
ATOM 3140 O O . LEU A 1 398 ? 14.352 -10.156 -15.586 1 98.31 398 LEU A O 1
ATOM 3144 N N . VAL A 1 399 ? 13.797 -8.133 -14.742 1 97.94 399 VAL A N 1
ATOM 3145 C CA . VAL A 1 399 ? 15.055 -7.984 -14.023 1 97.94 399 VAL A CA 1
ATOM 3146 C C . VAL A 1 399 ? 15.188 -9.094 -12.977 1 97.94 399 VAL A C 1
ATOM 3148 O O . VAL A 1 399 ? 16.234 -9.734 -12.867 1 97.94 399 VAL A O 1
ATOM 3151 N N . LEU A 1 400 ? 14.125 -9.289 -12.234 1 98.75 400 LEU A N 1
ATOM 3152 C CA . LEU A 1 400 ? 14.062 -10.359 -11.242 1 98.75 400 LEU A CA 1
ATOM 3153 C C . LEU A 1 400 ? 14.391 -11.703 -11.891 1 98.75 400 LEU A C 1
ATOM 3155 O O . LEU A 1 400 ? 15.211 -12.461 -11.367 1 98.75 400 LEU A O 1
ATOM 3159 N N . PHE A 1 401 ? 13.781 -11.984 -13.016 1 98.81 401 PHE A N 1
ATOM 3160 C CA . PHE A 1 401 ? 13.906 -13.258 -13.711 1 98.81 401 PHE A CA 1
ATOM 3161 C C . PHE A 1 401 ? 15.336 -13.469 -14.203 1 98.81 401 PHE A C 1
ATOM 3163 O O . PHE A 1 401 ? 15.891 -14.555 -14.062 1 98.81 401 PHE A O 1
ATOM 3170 N N . GLN A 1 402 ? 15.898 -12.469 -14.742 1 98.5 402 GLN A N 1
ATOM 3171 C CA . GLN A 1 402 ? 17.266 -12.531 -15.234 1 98.5 402 GLN A CA 1
ATOM 3172 C C . GLN A 1 402 ? 18.25 -12.812 -14.102 1 98.5 402 GLN A C 1
ATOM 3174 O O . GLN A 1 402 ? 19.156 -13.641 -14.242 1 98.5 402 GLN A O 1
ATOM 3179 N N . GLN A 1 403 ? 18.078 -12.086 -12.992 1 98.62 403 GLN A N 1
ATOM 3180 C CA . GLN A 1 403 ? 18.938 -12.312 -11.836 1 98.62 403 GLN A CA 1
ATOM 3181 C C . GLN A 1 403 ? 18.797 -13.742 -11.312 1 98.62 403 GLN A C 1
ATOM 3183 O O . GLN A 1 403 ? 19.781 -14.375 -10.945 1 98.62 403 GLN A O 1
ATOM 3188 N N . PHE A 1 404 ? 17.609 -14.242 -11.281 1 98.88 404 PHE A N 1
ATOM 3189 C CA . PHE A 1 404 ? 17.344 -15.609 -10.852 1 98.88 404 PHE A CA 1
ATOM 3190 C C . PHE A 1 404 ? 18.094 -16.609 -11.719 1 98.88 404 PHE A C 1
ATOM 3192 O O . PHE A 1 404 ? 18.781 -17.5 -11.211 1 98.88 404 PHE A O 1
ATOM 3199 N N . LEU A 1 405 ? 17.953 -16.469 -13.047 1 98.69 405 LEU A N 1
ATOM 3200 C CA . LEU A 1 405 ? 18.578 -17.406 -13.984 1 98.69 405 LEU A CA 1
ATOM 3201 C C . LEU A 1 405 ? 20.094 -17.375 -13.859 1 98.69 405 LEU A C 1
ATOM 3203 O O . LEU A 1 405 ? 20.75 -18.391 -14.008 1 98.69 405 LEU A O 1
ATOM 3207 N N . GLN A 1 406 ? 20.625 -16.203 -13.516 1 97.62 406 GLN A N 1
ATOM 3208 C CA . GLN A 1 406 ? 22.078 -16.047 -13.422 1 97.62 406 GLN A CA 1
ATOM 3209 C C . GLN A 1 406 ? 22.594 -16.438 -12.039 1 97.62 406 GLN A C 1
ATOM 3211 O O . GLN A 1 406 ? 23.797 -16.594 -11.836 1 97.62 406 GLN A O 1
ATOM 3216 N N . GLY A 1 407 ? 21.703 -16.578 -11.102 1 97.44 407 GLY A N 1
ATOM 3217 C CA . GLY A 1 407 ? 22.109 -16.891 -9.734 1 97.44 407 GLY A CA 1
ATOM 3218 C C . GLY A 1 407 ? 22.797 -15.734 -9.039 1 97.44 407 GLY A C 1
ATOM 3219 O O . GLY A 1 407 ? 23.719 -15.938 -8.25 1 97.44 407 GLY A O 1
ATOM 3220 N N . LYS A 1 408 ? 22.375 -14.555 -9.414 1 97.38 408 LYS A N 1
ATOM 3221 C CA . LYS A 1 408 ? 22.938 -13.336 -8.828 1 97.38 408 LYS A CA 1
ATOM 3222 C C . LYS A 1 408 ? 21.906 -12.609 -7.977 1 97.38 408 LYS A C 1
ATOM 3224 O O . LYS A 1 408 ? 20.734 -12.547 -8.344 1 97.38 408 LYS A O 1
ATOM 3229 N N . PRO A 1 409 ? 22.391 -12.133 -6.82 1 97.31 409 PRO A N 1
ATOM 3230 C CA . PRO A 1 409 ? 21.453 -11.352 -6.023 1 97.31 409 PRO A CA 1
ATOM 3231 C C . PRO A 1 409 ? 20.922 -10.133 -6.773 1 97.31 409 PRO A C 1
ATOM 3233 O O . PRO A 1 409 ? 21.516 -9.711 -7.773 1 97.31 409 PRO A O 1
ATOM 3236 N N . MET A 1 410 ? 19.828 -9.68 -6.305 1 98.12 410 MET A N 1
ATOM 3237 C CA . MET A 1 410 ? 19.266 -8.469 -6.918 1 98.12 410 MET A CA 1
ATOM 3238 C C . MET A 1 410 ? 20.266 -7.316 -6.836 1 98.12 410 MET A C 1
ATOM 3240 O O . MET A 1 410 ? 21.016 -7.211 -5.871 1 98.12 410 MET A O 1
ATOM 3244 N N . PRO A 1 411 ? 20.281 -6.414 -7.805 1 93.31 411 PRO A N 1
ATOM 3245 C CA . PRO A 1 411 ? 21.25 -5.316 -7.805 1 93.31 411 PRO A CA 1
ATOM 3246 C C . PRO A 1 411 ? 20.906 -4.227 -6.793 1 93.31 411 PRO A C 1
ATOM 3248 O O . PRO A 1 411 ? 19.844 -3.617 -6.871 1 93.31 411 PRO A O 1
ATOM 3251 N N . GLY A 1 412 ? 21.828 -4.004 -5.848 1 90.19 412 GLY A N 1
ATOM 3252 C CA . GLY A 1 412 ? 21.641 -2.992 -4.82 1 90.19 412 GLY A CA 1
ATOM 3253 C C . GLY A 1 412 ? 22.094 -1.612 -5.25 1 90.19 412 GLY A C 1
ATOM 3254 O O . GLY A 1 412 ? 22.875 -1.48 -6.195 1 90.19 412 GLY A O 1
ATOM 3255 N N . MET B 1 1 ? -9.898 37.094 -1.711 1 91.12 1 MET B N 1
ATOM 3256 C CA . MET B 1 1 ? -8.758 36.562 -0.964 1 91.12 1 MET B CA 1
ATOM 3257 C C . MET B 1 1 ? -8.062 37.656 -0.172 1 91.12 1 MET B C 1
ATOM 3259 O O . MET B 1 1 ? -7.91 38.781 -0.662 1 91.12 1 MET B O 1
ATOM 3263 N N . TYR B 1 2 ? -7.797 37.375 1.082 1 94.62 2 TYR B N 1
ATOM 3264 C CA . TYR B 1 2 ? -7.117 38.312 1.969 1 94.62 2 TYR B CA 1
ATOM 3265 C C . TYR B 1 2 ? -5.852 37.688 2.549 1 94.62 2 TYR B C 1
ATOM 3267 O O . TYR B 1 2 ? -5.777 36.469 2.742 1 94.62 2 TYR B O 1
ATOM 3275 N N . SER B 1 3 ? -4.875 38.531 2.725 1 97.25 3 SER B N 1
ATOM 3276 C CA . SER B 1 3 ? -3.658 38.094 3.402 1 97.25 3 SER B CA 1
ATOM 3277 C C . SER B 1 3 ? -3.039 39.25 4.207 1 97.25 3 SER B C 1
ATOM 3279 O O . SER B 1 3 ? -3.352 40.406 3.975 1 97.25 3 SER B O 1
ATOM 3281 N N . GLY B 1 4 ? -2.262 38.875 5.156 1 96.5 4 GLY B N 1
ATOM 3282 C CA . GLY B 1 4 ? -1.597 39.875 5.969 1 96.5 4 GLY B CA 1
ATOM 3283 C C . GLY B 1 4 ? -1.041 39.312 7.266 1 96.5 4 GLY B C 1
ATOM 3284 O O . GLY B 1 4 ? -0.818 38.125 7.387 1 96.5 4 GLY B O 1
ATOM 3285 N N . TYR B 1 5 ? -0.69 40.25 8.141 1 97.25 5 TYR B N 1
ATOM 3286 C CA . TYR B 1 5 ? -0.083 39.906 9.422 1 97.25 5 TYR B CA 1
ATOM 3287 C C . TYR B 1 5 ? -0.988 40.312 10.578 1 97.25 5 TYR B C 1
ATOM 3289 O O . TYR B 1 5 ? -1.681 41.344 10.508 1 97.25 5 TYR B O 1
ATOM 3297 N N . ILE B 1 6 ? -0.958 39.531 11.531 1 98.12 6 ILE B N 1
ATOM 3298 C CA . ILE B 1 6 ? -1.536 39.906 12.82 1 98.12 6 ILE B CA 1
ATOM 3299 C C . ILE B 1 6 ? -0.505 39.688 13.93 1 98.12 6 ILE B C 1
ATOM 3301 O O . ILE B 1 6 ? 0.014 38.594 14.102 1 98.12 6 ILE B O 1
ATOM 3305 N N . THR B 1 7 ? -0.224 40.781 14.68 1 98.19 7 THR B N 1
ATOM 3306 C CA . THR B 1 7 ? 0.713 40.688 15.789 1 98.19 7 THR B CA 1
ATOM 3307 C C . THR B 1 7 ? 0.059 40.031 17 1 98.19 7 THR B C 1
ATOM 3309 O O . THR B 1 7 ? -0.979 40.5 17.484 1 98.19 7 THR B O 1
ATOM 3312 N N . VAL B 1 8 ? 0.737 39 17.5 1 98.62 8 VAL B N 1
ATOM 3313 C CA . VAL B 1 8 ? 0.099 38.219 18.562 1 98.62 8 VAL B CA 1
ATOM 3314 C C . VAL B 1 8 ? 0.833 38.438 19.875 1 98.62 8 VAL B C 1
ATOM 3316 O O . VAL B 1 8 ? 0.302 38.125 20.953 1 98.62 8 VAL B O 1
ATOM 3319 N N . ASN B 1 9 ? 2.004 38.875 19.844 1 98.38 9 ASN B N 1
ATOM 3320 C CA . ASN B 1 9 ? 2.791 39.312 21 1 98.38 9 ASN B CA 1
ATOM 3321 C C . ASN B 1 9 ? 3.568 40.594 20.719 1 98.38 9 ASN B C 1
ATOM 3323 O O . ASN B 1 9 ? 4.621 40.562 20.078 1 98.38 9 ASN B O 1
ATOM 3327 N N . GLU B 1 10 ? 3.129 41.656 21.281 1 97.5 10 GLU B N 1
ATOM 3328 C CA . GLU B 1 10 ? 3.688 42.969 20.984 1 97.5 10 GLU B CA 1
ATOM 3329 C C . GLU B 1 10 ? 5.125 43.094 21.484 1 97.5 10 GLU B C 1
ATOM 3331 O O . GLU B 1 10 ? 5.984 43.656 20.797 1 97.5 10 GLU B O 1
ATOM 3336 N N . SER B 1 11 ? 5.355 42.656 22.641 1 97.62 11 SER B N 1
ATOM 3337 C CA . SER B 1 11 ? 6.672 42.781 23.266 1 97.62 11 SER B CA 1
ATOM 3338 C C . SER B 1 11 ? 7.73 42 22.484 1 97.62 11 SER B C 1
ATOM 3340 O O . SER B 1 11 ? 8.844 42.5 22.281 1 97.62 11 SER B O 1
ATOM 3342 N N . ALA B 1 12 ? 7.352 40.812 22.062 1 96.88 12 ALA B N 1
ATOM 3343 C CA . ALA B 1 12 ? 8.297 39.969 21.328 1 96.88 12 ALA B CA 1
ATOM 3344 C C . ALA B 1 12 ? 8.297 40.312 19.844 1 96.88 12 ALA B C 1
ATOM 3346 O O . ALA B 1 12 ? 9.219 39.938 19.109 1 96.88 12 ALA B O 1
ATOM 3347 N N . GLY B 1 13 ? 7.234 41.031 19.391 1 96.56 13 GLY B N 1
ATOM 3348 C CA . GLY B 1 13 ? 7.078 41.344 17.984 1 96.56 13 GLY B CA 1
ATOM 3349 C C . GLY B 1 13 ? 6.699 40.125 17.156 1 96.56 13 GLY B C 1
ATOM 3350 O O . GLY B 1 13 ? 7.098 40 15.992 1 96.56 13 GLY B O 1
ATOM 3351 N N . ARG B 1 14 ? 6.066 39.094 17.766 1 97.62 14 ARG B N 1
ATOM 3352 C CA . ARG B 1 14 ? 5.598 37.938 17 1 97.62 14 ARG B CA 1
ATOM 3353 C C . ARG B 1 14 ? 4.355 38.312 16.188 1 97.62 14 ARG B C 1
ATOM 3355 O O . ARG B 1 14 ? 3.344 38.719 16.75 1 97.62 14 ARG B O 1
ATOM 3362 N N . SER B 1 15 ? 4.48 38.156 14.922 1 97 15 SER B N 1
ATOM 3363 C CA . SER B 1 15 ? 3.393 38.406 13.977 1 97 15 SER B CA 1
ATOM 3364 C C . SER B 1 15 ? 3.164 37.219 13.062 1 97 15 SER B C 1
ATOM 3366 O O . SER B 1 15 ? 4.09 36.75 12.398 1 97 15 SER B O 1
ATOM 3368 N N . LEU B 1 16 ? 1.971 36.719 13.055 1 98.25 16 LEU B N 1
ATOM 3369 C CA . LEU B 1 16 ? 1.638 35.562 12.242 1 98.25 16 LEU B CA 1
ATOM 3370 C C . LEU B 1 16 ? 1.025 35.969 10.914 1 98.25 16 LEU B C 1
ATOM 3372 O O . LEU B 1 16 ? 0.217 36.906 10.867 1 98.25 16 LEU B O 1
ATOM 3376 N N . PHE B 1 17 ? 1.508 35.406 9.867 1 98 17 PHE B N 1
ATOM 3377 C CA . PHE B 1 17 ? 0.999 35.625 8.523 1 98 17 PHE B CA 1
ATOM 3378 C C . PHE B 1 17 ? -0.145 34.688 8.195 1 98 17 PHE B C 1
ATOM 3380 O O . PHE B 1 17 ? -0.091 33.5 8.547 1 98 17 PHE B O 1
ATOM 3387 N N . TYR B 1 18 ? -1.198 35.219 7.535 1 98.5 18 TYR B N 1
ATOM 3388 C CA . TYR B 1 18 ? -2.336 34.375 7.16 1 98.5 18 TYR B CA 1
ATOM 3389 C C . TYR B 1 18 ? -2.734 34.625 5.707 1 98.5 18 TYR B C 1
ATOM 3391 O O . TYR B 1 18 ? -2.416 35.688 5.141 1 98.5 18 TYR B O 1
ATOM 3399 N N . LEU B 1 19 ? -3.24 33.656 5.113 1 98.44 19 LEU B N 1
ATOM 3400 C CA . LEU B 1 19 ? -3.918 33.688 3.822 1 98.44 19 LEU B CA 1
ATOM 3401 C C . LEU B 1 19 ? -5.355 33.188 3.945 1 98.44 19 LEU B C 1
ATOM 3403 O O . LEU B 1 19 ? -5.598 32.062 4.387 1 98.44 19 LEU B O 1
ATOM 3407 N N . LEU B 1 20 ? -6.32 34.062 3.666 1 98.44 20 LEU B N 1
ATOM 3408 C CA . LEU B 1 20 ? -7.742 33.75 3.746 1 98.44 20 LEU B CA 1
ATOM 3409 C C . LEU B 1 20 ? -8.359 33.656 2.354 1 98.44 20 LEU B C 1
ATOM 3411 O O . LEU B 1 20 ? -8.281 34.594 1.571 1 98.44 20 LEU B O 1
ATOM 3415 N N . GLN B 1 21 ? -8.883 32.5 2.082 1 98.31 21 GLN B N 1
ATOM 3416 C CA . GLN B 1 21 ? -9.617 32.25 0.839 1 98.31 21 GLN B CA 1
ATOM 3417 C C . GLN B 1 21 ? -11.109 32.062 1.103 1 98.31 21 GLN B C 1
ATOM 3419 O O . GLN B 1 21 ? -11.523 31.031 1.609 1 98.31 21 GLN B O 1
ATOM 3424 N N . GLU B 1 22 ? -11.898 33.031 0.667 1 97.94 22 GLU B N 1
ATOM 3425 C CA . GLU B 1 22 ? -13.328 33.031 0.96 1 97.94 22 GLU B CA 1
ATOM 3426 C C . GLU B 1 22 ? -14.086 32.125 -0 1 97.94 22 GLU B C 1
ATOM 3428 O O . GLU B 1 22 ? -13.664 31.922 -1.145 1 97.94 22 GLU B O 1
ATOM 3433 N N . ALA B 1 23 ? -15.164 31.594 0.531 1 97.94 23 ALA B N 1
ATOM 3434 C CA . ALA B 1 23 ? -16.109 30.906 -0.349 1 97.94 23 ALA B CA 1
ATOM 3435 C C . ALA B 1 23 ? -16.734 31.875 -1.338 1 97.94 23 ALA B C 1
ATOM 3437 O O . ALA B 1 23 ? -16.812 33.094 -1.075 1 97.94 23 ALA B O 1
ATOM 3438 N N . PRO B 1 24 ? -17.188 31.359 -2.479 1 96.5 24 PRO B N 1
ATOM 3439 C CA . PRO B 1 24 ? -17.875 32.25 -3.422 1 96.5 24 PRO B CA 1
ATOM 3440 C C . PRO B 1 24 ? -19.156 32.844 -2.842 1 96.5 24 PRO B C 1
ATOM 3442 O O . PRO B 1 24 ? -19.719 32.281 -1.89 1 96.5 24 PRO B O 1
ATOM 3445 N N . GLU B 1 25 ? -19.562 33.906 -3.473 1 95.75 25 GLU B N 1
ATOM 3446 C CA . GLU B 1 25 ? -20.719 34.656 -2.982 1 95.75 25 GLU B CA 1
ATOM 3447 C C . GLU B 1 25 ? -21.969 33.781 -2.92 1 95.75 25 GLU B C 1
ATOM 3449 O O . GLU B 1 25 ? -22.766 33.875 -1.984 1 95.75 25 GLU B O 1
ATOM 3454 N N . GLU B 1 26 ? -22.047 32.938 -3.84 1 95.25 26 GLU B N 1
ATOM 3455 C CA . GLU B 1 26 ? -23.234 32.094 -3.941 1 95.25 26 GLU B CA 1
ATOM 3456 C C . GLU B 1 26 ? -23.281 31.062 -2.812 1 95.25 26 GLU B C 1
ATOM 3458 O O . GLU B 1 26 ? -24.344 30.547 -2.486 1 95.25 26 GLU B O 1
ATOM 3463 N N . ALA B 1 27 ? -22.125 30.859 -2.166 1 94.38 27 ALA B N 1
ATOM 3464 C CA . ALA B 1 27 ? -22.047 29.844 -1.114 1 94.38 27 ALA B CA 1
ATOM 3465 C C . ALA B 1 27 ? -22.125 30.484 0.269 1 94.38 27 ALA B C 1
ATOM 3467 O O . ALA B 1 27 ? -22.188 29.781 1.282 1 94.38 27 ALA B O 1
ATOM 3468 N N . GLN B 1 28 ? -22.172 31.766 0.273 1 94.25 28 GLN B N 1
ATOM 3469 C CA . GLN B 1 28 ? -22.219 32.438 1.563 1 94.25 28 GLN B CA 1
ATOM 3470 C C . GLN B 1 28 ? -23.641 32.5 2.113 1 94.25 28 GLN B C 1
ATOM 3472 O O . GLN B 1 28 ? -24.609 32.562 1.349 1 94.25 28 GLN B O 1
ATOM 3477 N N . PRO B 1 29 ? -23.844 32.438 3.406 1 95.06 29 PRO B N 1
ATOM 3478 C CA . PRO B 1 29 ? -22.828 32.281 4.445 1 95.06 29 PRO B CA 1
ATOM 3479 C C . PRO B 1 29 ? -22.25 30.875 4.508 1 95.06 29 PRO B C 1
ATOM 3481 O O . PRO B 1 29 ? -22.969 29.906 4.352 1 95.06 29 PRO B O 1
ATOM 3484 N N . ALA B 1 30 ? -20.953 30.828 4.66 1 97.88 30 ALA B N 1
ATOM 3485 C CA . ALA B 1 30 ? -20.219 29.578 4.773 1 97.88 30 ALA B CA 1
ATOM 3486 C C . ALA B 1 30 ? -19.391 29.547 6.055 1 97.88 30 ALA B C 1
ATOM 3488 O O . ALA B 1 30 ? -19.016 30.594 6.586 1 97.88 30 ALA B O 1
ATOM 3489 N N . PRO B 1 31 ? -19.141 28.328 6.52 1 98.5 31 PRO B N 1
ATOM 3490 C CA . PRO B 1 31 ? -18.297 28.234 7.711 1 98.5 31 PRO B CA 1
ATOM 3491 C C . PRO B 1 31 ? -16.875 28.734 7.465 1 98.5 31 PRO B C 1
ATOM 3493 O O . PRO B 1 31 ? -16.453 28.875 6.316 1 98.5 31 PRO B O 1
ATOM 3496 N N . LEU B 1 32 ? -16.234 29.094 8.57 1 98.75 32 LEU B N 1
ATOM 3497 C CA . LEU B 1 32 ? -14.812 29.406 8.555 1 98.75 32 LEU B CA 1
ATOM 3498 C C . LEU B 1 32 ? -13.992 28.234 9.086 1 98.75 32 LEU B C 1
ATOM 3500 O O . LEU B 1 32 ? -14.32 27.672 10.125 1 98.75 32 LEU B O 1
ATOM 3504 N N . VAL B 1 33 ? -12.984 27.859 8.352 1 98.88 33 VAL B N 1
ATOM 3505 C CA . VAL B 1 33 ? -12.125 26.75 8.75 1 98.88 33 VAL B CA 1
ATOM 3506 C C . VAL B 1 33 ? -10.672 27.203 8.789 1 98.88 33 VAL B C 1
ATOM 3508 O O . VAL B 1 33 ? -10.156 27.75 7.816 1 98.88 33 VAL B O 1
ATOM 3511 N N . LEU B 1 34 ? -10.023 27 9.914 1 98.94 34 LEU B N 1
ATOM 3512 C CA . LEU B 1 34 ? -8.586 27.188 10.031 1 98.94 34 LEU B CA 1
ATOM 3513 C C . LEU B 1 34 ? -7.824 25.922 9.648 1 98.94 34 LEU B C 1
ATOM 3515 O O . LEU B 1 34 ? -8.125 24.844 10.148 1 98.94 34 LEU B O 1
ATOM 3519 N N . TRP B 1 35 ? -6.918 26.062 8.75 1 98.88 35 TRP B N 1
ATOM 3520 C CA . TRP B 1 35 ? -6.074 24.938 8.352 1 98.88 35 TRP B CA 1
ATOM 3521 C C . TRP B 1 35 ? -4.652 25.109 8.875 1 98.88 35 TRP B C 1
ATOM 3523 O O . TRP B 1 35 ? -4.031 26.156 8.672 1 98.88 35 TRP B O 1
ATOM 3533 N N . LEU B 1 36 ? -4.125 24.016 9.469 1 98.75 36 LEU B N 1
ATOM 3534 C CA . LEU B 1 36 ? -2.779 24.016 10.031 1 98.75 36 LEU B CA 1
ATOM 3535 C C . LEU B 1 36 ? -1.985 22.812 9.539 1 98.75 36 LEU B C 1
ATOM 3537 O O . LEU B 1 36 ? -2.332 21.656 9.844 1 98.75 36 LEU B O 1
ATOM 3541 N N . ASN B 1 37 ? -0.957 23.047 8.828 1 96.31 37 ASN B N 1
ATOM 3542 C CA . ASN B 1 37 ? -0.002 21.984 8.523 1 96.31 37 ASN B CA 1
ATOM 3543 C C . ASN B 1 37 ? 0.923 21.703 9.703 1 96.31 37 ASN B C 1
ATOM 3545 O O . ASN B 1 37 ? 0.994 22.5 10.641 1 96.31 37 ASN B O 1
ATOM 3549 N N . GLY B 1 38 ? 1.577 20.609 9.602 1 93.62 38 GLY B N 1
ATOM 3550 C CA . GLY B 1 38 ? 2.375 20.172 10.734 1 93.62 38 GLY B CA 1
ATOM 3551 C C . GLY B 1 38 ? 3.838 20.562 10.625 1 93.62 38 GLY B C 1
ATOM 3552 O O . GLY B 1 38 ? 4.16 21.719 10.367 1 93.62 38 GLY B O 1
ATOM 3553 N N . GLY B 1 39 ? 4.562 19.703 10.773 1 88.75 39 GLY B N 1
ATOM 3554 C CA . GLY B 1 39 ? 6.004 19.844 10.875 1 88.75 39 GLY B CA 1
ATOM 3555 C C . GLY B 1 39 ? 6.586 19.156 12.102 1 88.75 39 GLY B C 1
ATOM 3556 O O . GLY B 1 39 ? 6.68 17.922 12.141 1 88.75 39 GLY B O 1
ATOM 3557 N N . PRO B 1 40 ? 6.633 19.734 13.141 1 92.44 40 PRO B N 1
ATOM 3558 C CA . PRO B 1 40 ? 6.277 21.125 13.398 1 92.44 40 PRO B CA 1
ATOM 3559 C C . PRO B 1 40 ? 7.137 22.109 12.602 1 92.44 40 PRO B C 1
ATOM 3561 O O . PRO B 1 40 ? 8.25 21.781 12.195 1 92.44 40 PRO B O 1
ATOM 3564 N N . GLY B 1 41 ? 6.523 23.203 12.336 1 93.19 41 GLY B N 1
ATOM 3565 C CA . GLY B 1 41 ? 7.273 24.297 11.75 1 93.19 41 GLY B CA 1
ATOM 3566 C C . GLY B 1 41 ? 7.148 24.359 10.234 1 93.19 41 GLY B C 1
ATOM 3567 O O . GLY B 1 41 ? 8.07 24.812 9.555 1 93.19 41 GLY B O 1
ATOM 3568 N N . CYS B 1 42 ? 6.035 23.828 9.719 1 94 42 CYS B N 1
ATOM 3569 C CA . CYS B 1 42 ? 5.848 23.891 8.273 1 94 42 CYS B CA 1
ATOM 3570 C C . CYS B 1 42 ? 4.691 24.812 7.91 1 94 42 CYS B C 1
ATOM 3572 O O . CYS B 1 42 ? 3.711 24.906 8.648 1 94 42 CYS B O 1
ATOM 3574 N N . SER B 1 43 ? 4.793 25.391 6.789 1 95.94 43 SER B N 1
ATOM 3575 C CA . SER B 1 43 ? 3.912 26.484 6.359 1 95.94 43 SER B CA 1
ATOM 3576 C C . SER B 1 43 ? 2.584 25.938 5.836 1 95.94 43 SER B C 1
ATOM 3578 O O . SER B 1 43 ? 2.562 25.094 4.941 1 95.94 43 SER B O 1
ATOM 3580 N N . SER B 1 44 ? 1.497 26.469 6.305 1 97.44 44 SER B N 1
ATOM 3581 C CA . SER B 1 44 ? 0.172 26.125 5.797 1 97.44 44 SER B CA 1
ATOM 3582 C C . SER B 1 44 ? -0.097 26.812 4.461 1 97.44 44 SER B C 1
ATOM 3584 O O . SER B 1 44 ? -0.93 26.344 3.678 1 97.44 44 SER B O 1
ATOM 3586 N N . VAL B 1 45 ? 0.607 27.891 4.211 1 96.5 45 VAL B N 1
ATOM 3587 C CA . VAL B 1 45 ? 0.491 28.594 2.938 1 96.5 45 VAL B CA 1
ATOM 3588 C C . VAL B 1 45 ? 1.186 27.781 1.84 1 96.5 45 VAL B C 1
ATOM 3590 O O . VAL B 1 45 ? 0.668 27.672 0.726 1 96.5 45 VAL B O 1
ATOM 3593 N N . ALA B 1 46 ? 2.33 27.25 2.201 1 93.25 46 ALA B N 1
ATOM 3594 C CA . ALA B 1 46 ? 3.084 26.453 1.242 1 93.25 46 ALA B CA 1
ATOM 3595 C C . ALA B 1 46 ? 2.311 25.188 0.844 1 93.25 46 ALA B C 1
ATOM 3597 O O . ALA B 1 46 ? 2.123 24.922 -0.344 1 93.25 46 ALA B O 1
ATOM 3598 N N . PHE B 1 47 ? 1.881 24.438 1.816 1 93.81 47 PHE B N 1
ATOM 3599 C CA . PHE B 1 47 ? 1.288 23.141 1.554 1 93.81 47 PHE B CA 1
ATOM 3600 C C . PHE B 1 47 ? -0.224 23.25 1.396 1 93.81 47 PHE B C 1
ATOM 3602 O O . PHE B 1 47 ? -0.736 23.281 0.275 1 93.81 47 PHE B O 1
ATOM 3609 N N . GLY B 1 48 ? -0.92 23.547 2.422 1 96.56 48 GLY B N 1
ATOM 3610 C CA . GLY B 1 48 ? -2.373 23.625 2.404 1 96.56 48 GLY B CA 1
ATOM 3611 C C . GLY B 1 48 ? -2.906 24.516 1.295 1 96.56 48 GLY B C 1
ATOM 3612 O O . GLY B 1 48 ? -3.656 24.047 0.432 1 96.56 48 GLY B O 1
ATOM 3613 N N . ALA B 1 49 ? -2.439 25.688 1.214 1 97.19 49 ALA B N 1
ATOM 3614 C CA . ALA B 1 49 ? -3.016 26.672 0.304 1 97.19 49 ALA B CA 1
ATOM 3615 C C . ALA B 1 49 ? -2.527 26.453 -1.125 1 97.19 49 ALA B C 1
ATOM 3617 O O . ALA B 1 49 ? -3.266 26.688 -2.084 1 97.19 49 ALA B O 1
ATOM 3618 N N . SER B 1 50 ? -1.315 25.953 -1.251 1 95.25 50 SER B N 1
ATOM 3619 C CA . SER B 1 50 ? -0.707 26.094 -2.57 1 95.25 50 SER B CA 1
ATOM 3620 C C . SER B 1 50 ? -0.463 24.734 -3.209 1 95.25 50 SER B C 1
ATOM 3622 O O . SER B 1 50 ? -0.225 24.641 -4.414 1 95.25 50 SER B O 1
ATOM 3624 N N . GLU B 1 51 ? -0.507 23.719 -2.404 1 93.19 51 GLU B N 1
ATOM 3625 C CA . GLU B 1 51 ? -0.188 22.406 -2.967 1 93.19 51 GLU B CA 1
ATOM 3626 C C . GLU B 1 51 ? -1.32 21.406 -2.727 1 93.19 51 GLU B C 1
ATOM 3628 O O . GLU B 1 51 ? -1.394 20.375 -3.391 1 93.19 51 GLU B O 1
ATOM 3633 N N . GLU B 1 52 ? -2.223 21.688 -1.838 1 95.31 52 GLU B N 1
ATOM 3634 C CA . GLU B 1 52 ? -3.197 20.703 -1.405 1 95.31 52 GLU B CA 1
ATOM 3635 C C . GLU B 1 52 ? -4.625 21.172 -1.654 1 95.31 52 GLU B C 1
ATOM 3637 O O . GLU B 1 52 ? -5.199 20.922 -2.713 1 95.31 52 GLU B O 1
ATOM 3642 N N . LEU B 1 53 ? -5.242 21.906 -0.79 1 98.12 53 LEU B N 1
ATOM 3643 C CA . LEU B 1 53 ? -6.688 22.109 -0.752 1 98.12 53 LEU B CA 1
ATOM 3644 C C . LEU B 1 53 ? -7.043 23.562 -1.099 1 98.12 53 LEU B C 1
ATOM 3646 O O . LEU B 1 53 ? -8.227 23.922 -1.135 1 98.12 53 LEU B O 1
ATOM 3650 N N . GLY B 1 54 ? -6.098 24.406 -1.388 1 98.12 54 GLY B N 1
ATOM 3651 C CA . GLY B 1 54 ? -6.348 25.812 -1.65 1 98.12 54 GLY B CA 1
ATOM 3652 C C . GLY B 1 54 ? -7 26.062 -2.998 1 98.12 54 GLY B C 1
ATOM 3653 O O . GLY B 1 54 ? -7.152 25.141 -3.799 1 98.12 54 GLY B O 1
ATOM 3654 N N . ALA B 1 55 ? -7.336 27.312 -3.193 1 97.69 55 ALA B N 1
ATOM 3655 C CA . ALA B 1 55 ? -8.023 27.734 -4.41 1 97.69 55 ALA B CA 1
ATOM 3656 C C . ALA B 1 55 ? -7.133 27.562 -5.633 1 97.69 55 ALA B C 1
ATOM 3658 O O . ALA B 1 55 ? -7.613 27.25 -6.723 1 97.69 55 ALA B O 1
ATOM 3659 N N . PHE B 1 56 ? -5.812 27.828 -5.391 1 95.62 56 PHE B N 1
ATOM 3660 C CA . PHE B 1 56 ? -4.848 27.75 -6.48 1 95.62 56 PHE B CA 1
ATOM 3661 C C . PHE B 1 56 ? -3.672 26.844 -6.105 1 95.62 56 PHE B C 1
ATOM 3663 O O . PHE B 1 56 ? -3.219 26.859 -4.957 1 95.62 56 PHE B O 1
ATOM 3670 N N . LEU B 1 57 ? -3.219 26.109 -7.102 1 93.88 57 LEU B N 1
ATOM 3671 C CA . LEU B 1 57 ? -2.039 25.266 -6.922 1 93.88 57 LEU B CA 1
ATOM 3672 C C . LEU B 1 57 ? -0.848 25.828 -7.688 1 93.88 57 LEU B C 1
ATOM 3674 O O . LEU B 1 57 ? -1.005 26.344 -8.797 1 93.88 57 LEU B O 1
ATOM 3678 N N . VAL B 1 58 ? 0.248 25.719 -7.078 1 92.06 58 VAL B N 1
ATOM 3679 C CA . VAL B 1 58 ? 1.466 26.219 -7.711 1 92.06 58 VAL B CA 1
ATOM 3680 C C . VAL B 1 58 ? 1.902 25.266 -8.82 1 92.06 58 VAL B C 1
ATOM 3682 O O . VAL B 1 58 ? 1.943 24.047 -8.617 1 92.06 58 VAL B O 1
ATOM 3685 N N . LYS B 1 59 ? 2.205 25.734 -9.969 1 86.38 59 LYS B N 1
ATOM 3686 C CA . LYS B 1 59 ? 2.695 24.969 -11.109 1 86.38 59 LYS B CA 1
ATOM 3687 C C . LYS B 1 59 ? 4.145 24.531 -10.898 1 86.38 59 LYS B C 1
ATOM 3689 O O . LYS B 1 59 ? 4.852 25.094 -10.062 1 86.38 59 LYS B O 1
ATOM 3694 N N . PRO B 1 60 ? 4.578 23.594 -11.656 1 81 60 PRO B N 1
ATOM 3695 C CA . PRO B 1 60 ? 5.98 23.188 -11.562 1 81 60 PRO B CA 1
ATOM 3696 C C . PRO B 1 60 ? 6.949 24.359 -11.727 1 81 60 PRO B C 1
ATOM 3698 O O . PRO B 1 60 ? 6.668 25.297 -12.477 1 81 60 PRO B O 1
ATOM 3701 N N . ARG B 1 61 ? 8.008 24.391 -11.023 1 79.38 61 ARG B N 1
ATOM 3702 C CA . ARG B 1 61 ? 9.102 25.359 -11.055 1 79.38 61 ARG B CA 1
ATOM 3703 C C . ARG B 1 61 ? 8.617 26.734 -10.617 1 79.38 61 ARG B C 1
ATOM 3705 O O . ARG B 1 61 ? 9.273 27.75 -10.891 1 79.38 61 ARG B O 1
ATOM 3712 N N . GLY B 1 62 ? 7.363 26.797 -10.039 1 81.62 62 GLY B N 1
ATOM 3713 C CA . GLY B 1 62 ? 6.836 28.047 -9.523 1 81.62 62 GLY B CA 1
ATOM 3714 C C . GLY B 1 62 ? 6.383 29 -10.609 1 81.62 62 GLY B C 1
ATOM 3715 O O . GLY B 1 62 ? 6.359 30.219 -10.414 1 81.62 62 GLY B O 1
ATOM 3716 N N . ALA B 1 63 ? 6.055 28.516 -11.742 1 83.62 63 ALA B N 1
ATOM 3717 C CA . ALA B 1 63 ? 5.824 29.312 -12.945 1 83.62 63 ALA B CA 1
ATOM 3718 C C . ALA B 1 63 ? 4.508 30.078 -12.852 1 83.62 63 ALA B C 1
ATOM 3720 O O . ALA B 1 63 ? 4.277 31.016 -13.617 1 83.62 63 ALA B O 1
ATOM 3721 N N . GLY B 1 64 ? 3.699 29.688 -11.914 1 88.94 64 GLY B N 1
ATOM 3722 C CA . GLY B 1 64 ? 2.398 30.328 -11.766 1 88.94 64 GLY B CA 1
ATOM 3723 C C . GLY B 1 64 ? 1.406 29.469 -10.992 1 88.94 64 GLY B C 1
ATOM 3724 O O . GLY B 1 64 ? 1.801 28.594 -10.219 1 88.94 64 GLY B O 1
ATOM 3725 N N . LEU B 1 65 ? 0.177 29.953 -11.102 1 93.38 65 LEU B N 1
ATOM 3726 C CA . LEU B 1 65 ? -0.892 29.297 -10.367 1 93.38 65 LEU B CA 1
ATOM 3727 C C . LEU B 1 65 ? -1.926 28.703 -11.328 1 93.38 65 LEU B C 1
ATOM 3729 O O . LEU B 1 65 ? -2.111 29.219 -12.438 1 93.38 65 LEU B O 1
ATOM 3733 N N . VAL B 1 66 ? -2.455 27.625 -10.945 1 93.94 66 VAL B N 1
ATOM 3734 C CA . VAL B 1 66 ? -3.586 27.047 -11.664 1 93.94 66 VAL B CA 1
ATOM 3735 C C . VAL B 1 66 ? -4.762 26.859 -10.703 1 93.94 66 VAL B C 1
ATOM 3737 O O . VAL B 1 66 ? -4.57 26.5 -9.539 1 93.94 66 VAL B O 1
ATOM 3740 N N . LEU B 1 67 ? -5.98 27.094 -11.203 1 96.25 67 LEU B N 1
ATOM 3741 C CA . LEU B 1 67 ? -7.176 26.938 -10.383 1 96.25 67 LEU B CA 1
ATOM 3742 C C . LEU B 1 67 ? -7.363 25.484 -9.969 1 96.25 67 LEU B C 1
ATOM 3744 O O . LEU B 1 67 ? -7.254 24.578 -10.797 1 96.25 67 LEU B O 1
ATOM 3748 N N . ASN B 1 68 ? -7.602 25.266 -8.719 1 97.19 68 ASN B N 1
ATOM 3749 C CA . ASN B 1 68 ? -7.891 23.953 -8.164 1 97.19 68 ASN B CA 1
ATOM 3750 C C . ASN B 1 68 ? -9.375 23.609 -8.273 1 97.19 68 ASN B C 1
ATOM 3752 O O . ASN B 1 68 ? -10.203 24.203 -7.574 1 97.19 68 ASN B O 1
ATOM 3756 N N . GLU B 1 69 ? -9.688 22.609 -9.047 1 96.62 69 GLU B N 1
ATOM 3757 C CA . GLU B 1 69 ? -11.086 22.25 -9.258 1 96.62 69 GLU B CA 1
ATOM 3758 C C . GLU B 1 69 ? -11.688 21.625 -7.996 1 96.62 69 GLU B C 1
ATOM 3760 O O . GLU B 1 69 ? -12.906 21.594 -7.84 1 96.62 69 GLU B O 1
ATOM 3765 N N . TYR B 1 70 ? -10.852 21.219 -7.145 1 97.69 70 TYR B N 1
ATOM 3766 C CA . TYR B 1 70 ? -11.312 20.562 -5.93 1 97.69 70 TYR B CA 1
ATOM 3767 C C . TYR B 1 70 ? -10.938 21.359 -4.691 1 97.69 70 TYR B C 1
ATOM 3769 O O . TYR B 1 70 ? -10.641 20.781 -3.641 1 97.69 70 TYR B O 1
ATOM 3777 N N . ARG B 1 71 ? -10.953 22.609 -4.828 1 98.44 71 ARG B N 1
ATOM 3778 C CA . ARG B 1 71 ? -10.633 23.547 -3.764 1 98.44 71 ARG B CA 1
ATOM 3779 C C . ARG B 1 71 ? -11.672 23.484 -2.648 1 98.44 71 ARG B C 1
ATOM 3781 O O . ARG B 1 71 ? -12.867 23.344 -2.914 1 98.44 71 ARG B O 1
ATOM 3788 N N . TRP B 1 72 ? -11.195 23.594 -1.436 1 98.81 72 TRP B N 1
ATOM 3789 C CA . TRP B 1 72 ? -12.086 23.5 -0.281 1 98.81 72 TRP B CA 1
ATOM 3790 C C . TRP B 1 72 ? -12.906 24.766 -0.108 1 98.81 72 TRP B C 1
ATOM 3792 O O . TRP B 1 72 ? -13.984 24.75 0.486 1 98.81 72 TRP B O 1
ATOM 3802 N N . ASN B 1 73 ? -12.453 25.906 -0.68 1 98.5 73 ASN B N 1
ATOM 3803 C CA . ASN B 1 73 ? -13.195 27.141 -0.496 1 98.5 73 ASN B CA 1
ATOM 3804 C C . ASN B 1 73 ? -14.461 27.172 -1.347 1 98.5 73 ASN B C 1
ATOM 3806 O O . ASN B 1 73 ? -15.18 28.172 -1.371 1 98.5 73 ASN B O 1
ATOM 3810 N N . LYS B 1 74 ? -14.734 26.094 -2.014 1 98.19 74 LYS B N 1
ATOM 3811 C CA . LYS B 1 74 ? -16.047 25.938 -2.637 1 98.19 74 LYS B CA 1
ATOM 3812 C C . LYS B 1 74 ? -17.156 25.906 -1.587 1 98.19 74 LYS B C 1
ATOM 3814 O O . LYS B 1 74 ? -18.281 26.312 -1.859 1 98.19 74 LYS B O 1
ATOM 3819 N N . VAL B 1 75 ? -16.766 25.469 -0.363 1 98.31 75 VAL B N 1
ATOM 3820 C CA . VAL B 1 75 ? -17.859 25.203 0.578 1 98.31 75 VAL B CA 1
ATOM 3821 C C . VAL B 1 75 ? -17.547 25.859 1.922 1 98.31 75 VAL B C 1
ATOM 3823 O O . VAL B 1 75 ? -18.359 25.812 2.844 1 98.31 75 VAL B O 1
ATOM 3826 N N . ALA B 1 76 ? -16.406 26.484 2.055 1 98.75 76 ALA B N 1
ATOM 3827 C CA . ALA B 1 76 ? -16.047 27.141 3.311 1 98.75 76 ALA B CA 1
ATOM 3828 C C . ALA B 1 76 ? -15.094 28.312 3.062 1 98.75 76 ALA B C 1
ATOM 3830 O O . ALA B 1 76 ? -14.445 28.375 2.014 1 98.75 76 ALA B O 1
ATOM 3831 N N . ASN B 1 77 ? -15.094 29.312 3.945 1 98.62 77 ASN B N 1
ATOM 3832 C CA . ASN B 1 77 ? -13.961 30.219 4.059 1 98.62 77 ASN B CA 1
ATOM 3833 C C . ASN B 1 77 ? -12.758 29.547 4.711 1 98.62 77 ASN B C 1
ATOM 3835 O O . ASN B 1 77 ? -12.852 29.078 5.844 1 98.62 77 ASN B O 1
ATOM 3839 N N . VAL B 1 78 ? -11.656 29.5 4.016 1 98.88 78 VAL B N 1
ATOM 3840 C CA . VAL B 1 78 ? -10.523 28.75 4.527 1 98.88 78 VAL B CA 1
ATOM 3841 C C . VAL B 1 78 ? -9.391 29.703 4.898 1 98.88 78 VAL B C 1
ATOM 3843 O O . VAL B 1 78 ? -8.938 30.484 4.07 1 98.88 78 VAL B O 1
ATOM 3846 N N . LEU B 1 79 ? -9.008 29.578 6.09 1 98.81 79 LEU B N 1
ATOM 3847 C CA . LEU B 1 79 ? -7.926 30.375 6.664 1 98.81 79 LEU B CA 1
ATOM 3848 C C . LEU B 1 79 ? -6.66 29.531 6.824 1 98.81 79 LEU B C 1
ATOM 3850 O O . LEU B 1 79 ? -6.668 28.516 7.535 1 98.81 79 LEU B O 1
ATOM 3854 N N . PHE B 1 80 ? -5.594 29.906 6.129 1 98.75 80 PHE B N 1
ATOM 3855 C CA . PHE B 1 80 ? -4.293 29.266 6.254 1 98.75 80 PHE B CA 1
ATOM 3856 C C . PHE B 1 80 ? -3.359 30.094 7.129 1 98.75 80 PHE B C 1
ATOM 3858 O O . PHE B 1 80 ? -3.141 31.281 6.859 1 98.75 80 PHE B O 1
ATOM 3865 N N . LEU B 1 81 ? -2.799 29.453 8.109 1 98.81 81 LEU B N 1
ATOM 3866 C CA . LEU B 1 81 ? -1.986 30.188 9.07 1 98.81 81 LEU B CA 1
ATOM 3867 C C . LEU B 1 81 ? -0.573 29.625 9.133 1 98.81 81 LEU B C 1
ATOM 3869 O O . LEU B 1 81 ? -0.391 28.422 9.352 1 98.81 81 LEU B O 1
ATOM 3873 N N . ASP B 1 82 ? 0.386 30.484 8.883 1 97.81 82 ASP B N 1
ATOM 3874 C CA . ASP B 1 82 ? 1.771 30.109 9.156 1 97.81 82 ASP B CA 1
ATOM 3875 C C . ASP B 1 82 ?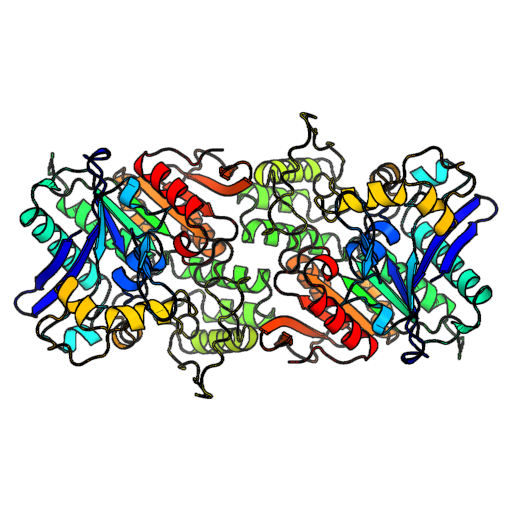 2.096 30.234 10.641 1 97.81 82 ASP B C 1
ATOM 3877 O O . ASP B 1 82 ? 2.311 31.344 11.141 1 97.81 82 ASP B O 1
ATOM 3881 N N . SER B 1 83 ? 2.113 29.188 11.266 1 97.19 83 SER B N 1
ATOM 3882 C CA . SER B 1 83 ? 2.414 29.141 12.688 1 97.19 83 SER B CA 1
ATOM 3883 C C . SER B 1 83 ? 3.391 28.016 13.016 1 97.19 83 SER B C 1
ATOM 3885 O O . SER B 1 83 ? 3.398 26.984 12.344 1 97.19 83 SER B O 1
ATOM 3887 N N . PRO B 1 84 ? 4.277 28.266 14.102 1 97.31 84 PRO B N 1
ATOM 3888 C CA . PRO B 1 84 ? 4.484 29.453 14.938 1 97.31 84 PRO B CA 1
ATOM 3889 C C . PRO B 1 84 ? 5.289 30.547 14.227 1 97.31 84 PRO B C 1
ATOM 3891 O O . PRO B 1 84 ? 5.547 30.438 13.031 1 97.31 84 PRO B O 1
ATOM 3894 N N . ALA B 1 85 ? 5.512 31.656 14.961 1 96.5 85 ALA B N 1
ATOM 3895 C CA . ALA B 1 85 ? 6.406 32.688 14.43 1 96.5 85 ALA B CA 1
ATOM 3896 C C . ALA B 1 85 ? 7.734 32.062 13.984 1 96.5 85 ALA B C 1
ATOM 3898 O O . ALA B 1 85 ? 8.312 31.25 14.695 1 96.5 85 ALA B O 1
ATOM 3899 N N . GLY B 1 86 ? 8.164 32.438 12.812 1 94.06 86 GLY B N 1
ATOM 3900 C CA . GLY B 1 86 ? 9.367 31.859 12.227 1 94.06 86 GLY B CA 1
ATOM 3901 C C . GLY B 1 86 ? 9.078 30.906 11.094 1 94.06 86 GLY B C 1
ATOM 3902 O O . GLY B 1 86 ? 9.992 30.5 10.359 1 94.06 86 GLY B O 1
ATOM 3903 N N . VAL B 1 87 ? 7.832 30.562 10.898 1 95.31 87 VAL B N 1
ATOM 3904 C CA . VAL B 1 87 ? 7.406 29.672 9.836 1 95.31 87 VAL B CA 1
ATOM 3905 C C . VAL B 1 87 ? 6.844 30.469 8.664 1 95.31 87 VAL B C 1
ATOM 3907 O O . VAL B 1 87 ? 6.023 31.375 8.859 1 95.31 87 VAL B O 1
ATOM 3910 N N . GLY B 1 88 ? 7.27 30.109 7.445 1 94.75 88 GLY B N 1
ATOM 3911 C CA . GLY B 1 88 ? 6.797 30.828 6.277 1 94.75 88 GLY B CA 1
ATOM 3912 C C . GLY B 1 88 ? 7.043 32.312 6.363 1 94.75 88 GLY B C 1
ATOM 3913 O O . GLY B 1 88 ? 8.172 32.75 6.59 1 94.75 88 GLY B O 1
ATOM 3914 N N . PHE B 1 89 ? 5.969 33.062 6.242 1 96.25 89 PHE B N 1
ATOM 3915 C CA . PHE B 1 89 ? 6.105 34.531 6.258 1 96.25 89 PHE B CA 1
ATOM 3916 C C . PHE B 1 89 ? 5.957 35.062 7.672 1 96.25 89 PHE B C 1
ATOM 3918 O O . PHE B 1 89 ? 6.207 36.25 7.922 1 96.25 89 PHE B O 1
ATOM 3925 N N . SER B 1 90 ? 5.523 34.219 8.602 1 96.31 90 SER B N 1
ATOM 3926 C CA . SER B 1 90 ? 5.41 34.688 9.977 1 96.31 90 SER B CA 1
ATOM 3927 C C . SER B 1 90 ? 6.777 35.031 10.57 1 96.31 90 SER B C 1
ATOM 3929 O O . SER B 1 90 ? 7.773 34.375 10.227 1 96.31 90 SER B O 1
ATOM 3931 N N . TYR B 1 91 ? 6.801 36 11.516 1 94.88 91 TYR B N 1
ATOM 3932 C CA . TYR B 1 91 ? 8.102 36.406 12.016 1 94.88 91 TYR B CA 1
ATOM 3933 C C . TYR B 1 91 ? 8.016 36.875 13.461 1 94.88 91 TYR B C 1
ATOM 3935 O O . TYR B 1 91 ? 6.922 37 14.023 1 94.88 91 TYR B O 1
ATOM 3943 N N . THR B 1 92 ? 9.148 37 14.055 1 95.25 92 THR B N 1
ATOM 3944 C CA . THR B 1 92 ? 9.328 37.562 15.383 1 95.25 92 THR B CA 1
ATOM 3945 C C . THR B 1 92 ? 10.5 38.562 15.398 1 95.25 92 THR B C 1
ATOM 3947 O O . THR B 1 92 ? 11.414 38.438 14.578 1 95.25 92 THR B O 1
ATOM 3950 N N . ASN B 1 93 ? 10.406 39.562 16.25 1 93.75 93 ASN B N 1
ATOM 3951 C CA . ASN B 1 93 ? 11.516 40.5 16.438 1 93.75 93 ASN B CA 1
ATOM 3952 C C . ASN B 1 93 ? 12.43 40.062 17.578 1 93.75 93 ASN B C 1
ATOM 3954 O O . ASN B 1 93 ? 13.398 40.75 17.906 1 93.75 93 ASN B O 1
ATOM 3958 N N . THR B 1 94 ? 12.102 38.938 18.156 1 95.38 94 THR B N 1
ATOM 3959 C CA . THR B 1 94 ? 12.906 38.344 19.203 1 95.38 94 THR B CA 1
ATOM 3960 C C . THR B 1 94 ? 13.508 37.031 18.719 1 95.38 94 THR B C 1
ATOM 3962 O O . THR B 1 94 ? 12.828 36 18.688 1 95.38 94 THR B O 1
ATOM 3965 N N . SER B 1 95 ? 14.789 37.031 18.516 1 91.19 95 SER B N 1
ATOM 3966 C CA . SER B 1 95 ? 15.477 35.938 17.844 1 91.19 95 SER B CA 1
ATOM 3967 C C . SER B 1 95 ? 15.359 34.656 18.656 1 91.19 95 SER B C 1
ATOM 3969 O O . SER B 1 95 ? 15.297 33.562 18.078 1 91.19 95 SER B O 1
ATOM 3971 N N . SER B 1 96 ? 15.328 34.75 19.969 1 94.56 96 SER B N 1
ATOM 3972 C CA . SER B 1 96 ? 15.281 33.562 20.812 1 94.56 96 SER B CA 1
ATOM 3973 C C . SER B 1 96 ? 13.992 32.781 20.609 1 94.56 96 SER B C 1
ATOM 3975 O O . SER B 1 96 ? 13.93 31.594 20.891 1 94.56 96 SER B O 1
ATOM 3977 N N . ASP B 1 97 ? 12.914 33.438 20.078 1 94.88 97 ASP B N 1
ATOM 3978 C CA . ASP B 1 97 ? 11.625 32.812 19.859 1 94.88 97 ASP B CA 1
ATOM 3979 C C . ASP B 1 97 ? 11.742 31.641 18.875 1 94.88 97 ASP B C 1
ATOM 3981 O O . ASP B 1 97 ? 11.016 30.656 18.984 1 94.88 97 ASP B O 1
ATOM 3985 N N . ILE B 1 98 ? 12.68 31.75 17.984 1 92.94 98 ILE B N 1
ATOM 3986 C CA . ILE B 1 98 ? 12.836 30.75 16.938 1 92.94 98 ILE B CA 1
ATOM 3987 C C . ILE B 1 98 ? 13.438 29.469 17.516 1 92.94 98 ILE B C 1
ATOM 3989 O O . ILE B 1 98 ? 13.195 28.375 17 1 92.94 98 ILE B O 1
ATOM 3993 N N . TYR B 1 99 ? 14.133 29.594 18.641 1 95.06 99 TYR B N 1
ATOM 3994 C CA . TYR B 1 99 ? 14.844 28.453 19.219 1 95.06 99 TYR B CA 1
ATOM 3995 C C . TYR B 1 99 ? 14.062 27.875 20.391 1 95.06 99 TYR B C 1
ATOM 3997 O O . TYR B 1 99 ? 14.461 26.844 20.969 1 95.06 99 TYR B O 1
ATOM 4005 N N . THR B 1 100 ? 12.969 28.516 20.75 1 95.81 100 THR B N 1
ATOM 4006 C CA . THR B 1 100 ? 12.289 28.078 21.969 1 95.81 100 THR B CA 1
ATOM 4007 C C . THR B 1 100 ? 10.812 27.797 21.688 1 95.81 100 THR B C 1
ATOM 4009 O O . THR B 1 100 ? 10 27.75 22.609 1 95.81 100 THR B O 1
ATOM 4012 N N . SER B 1 101 ? 10.445 27.703 20.438 1 95.44 101 SER B N 1
ATOM 4013 C CA . SER B 1 101 ? 9.062 27.438 20.078 1 95.44 101 SER B CA 1
ATOM 4014 C C . SER B 1 101 ? 8.625 26.047 20.562 1 95.44 101 SER B C 1
ATOM 4016 O O . SER B 1 101 ? 9.445 25.141 20.688 1 95.44 101 SER B O 1
ATOM 4018 N N . GLY B 1 102 ? 7.395 25.859 20.859 1 96.75 102 GLY B N 1
ATOM 4019 C CA . GLY B 1 102 ? 6.754 24.625 21.266 1 96.75 102 GLY B CA 1
ATOM 4020 C C . GLY B 1 102 ? 5.242 24.672 21.141 1 96.75 102 GLY B C 1
ATOM 4021 O O . GLY B 1 102 ? 4.684 25.625 20.625 1 96.75 102 GLY B O 1
ATOM 4022 N N . ASP B 1 103 ? 4.633 23.641 21.625 1 97.69 103 ASP B N 1
ATOM 4023 C CA . ASP B 1 103 ? 3.188 23.484 21.484 1 97.69 103 ASP B CA 1
ATOM 4024 C C . ASP B 1 103 ? 2.439 24.578 22.234 1 97.69 103 ASP B C 1
ATOM 4026 O O . ASP B 1 103 ? 1.502 25.172 21.719 1 97.69 103 ASP B O 1
ATOM 4030 N N . ASN B 1 104 ? 2.834 24.766 23.438 1 98.06 104 ASN B N 1
ATOM 4031 C CA . ASN B 1 104 ? 2.111 25.703 24.297 1 98.06 104 ASN B CA 1
ATOM 4032 C C . ASN B 1 104 ? 2.074 27.094 23.703 1 98.06 104 ASN B C 1
ATOM 4034 O O . ASN B 1 104 ? 1.001 27.688 23.562 1 98.06 104 ASN B O 1
ATOM 4038 N N . ARG B 1 105 ? 3.203 27.656 23.359 1 98 105 ARG B N 1
ATOM 4039 C CA . ARG B 1 105 ? 3.252 28.984 22.766 1 98 105 ARG B CA 1
ATOM 4040 C C . ARG B 1 105 ? 2.504 29.031 21.438 1 98 105 ARG B C 1
ATOM 4042 O O . ARG B 1 105 ? 1.828 30.016 21.141 1 98 105 ARG B O 1
ATOM 4049 N N . THR B 1 106 ? 2.682 28 20.641 1 98.44 106 THR B N 1
ATOM 4050 C CA . THR B 1 106 ? 2.008 27.938 19.344 1 98.44 106 THR B CA 1
ATOM 4051 C C . THR B 1 106 ? 0.494 28.016 19.516 1 98.44 106 THR B C 1
ATOM 4053 O O . THR B 1 106 ? -0.188 28.75 18.797 1 98.44 106 THR B O 1
ATOM 4056 N N . ALA B 1 107 ? -0.074 27.25 20.469 1 98.62 107 ALA B N 1
ATOM 4057 C CA . ALA B 1 107 ? -1.511 27.25 20.734 1 98.62 107 ALA B CA 1
ATOM 4058 C C . ALA B 1 107 ? -1.986 28.625 21.188 1 98.62 107 ALA B C 1
ATOM 4060 O O . ALA B 1 107 ? -2.998 29.125 20.703 1 98.62 107 ALA B O 1
ATOM 4061 N N . HIS B 1 108 ? -1.26 29.266 22.062 1 98.69 108 HIS B N 1
ATOM 4062 C CA . HIS B 1 108 ? -1.677 30.547 22.625 1 98.69 108 HIS B CA 1
ATOM 4063 C C . HIS B 1 108 ? -1.539 31.672 21.594 1 98.69 108 HIS B C 1
ATOM 4065 O O . HIS B 1 108 ? -2.395 32.562 21.516 1 98.69 108 HIS B O 1
ATOM 4071 N N . ASP B 1 109 ? -0.429 31.641 20.859 1 98.81 109 ASP B N 1
ATOM 4072 C CA . ASP B 1 109 ? -0.281 32.625 19.797 1 98.81 109 ASP B CA 1
ATOM 4073 C C . ASP B 1 109 ? -1.385 32.469 18.75 1 98.81 109 ASP B C 1
ATOM 4075 O O . ASP B 1 109 ? -1.918 33.438 18.25 1 98.81 109 ASP B O 1
ATOM 4079 N N . SER B 1 110 ? -1.717 31.234 18.438 1 98.88 110 SER B N 1
ATOM 4080 C CA . SER B 1 110 ? -2.77 30.969 17.469 1 98.88 110 SER B CA 1
ATOM 4081 C C . SER B 1 110 ? -4.129 31.438 17.984 1 98.88 110 SER B C 1
ATOM 4083 O O . SER B 1 110 ? -4.949 31.953 17.219 1 98.88 110 SER B O 1
ATOM 4085 N N . TYR B 1 111 ? -4.387 31.188 19.25 1 98.81 111 TYR B N 1
ATOM 4086 C CA . TYR B 1 111 ? -5.637 31.672 19.828 1 98.81 111 TYR B CA 1
ATOM 4087 C C . TYR B 1 111 ? -5.715 33.188 19.75 1 98.81 111 TYR B C 1
ATOM 4089 O O . TYR B 1 111 ? -6.754 33.75 19.375 1 98.81 111 TYR B O 1
ATOM 4097 N N . THR B 1 112 ? -4.621 33.906 20.125 1 98.75 112 THR B N 1
ATOM 4098 C CA . THR B 1 112 ? -4.582 35.344 20.062 1 98.75 112 THR B CA 1
ATOM 4099 C C . THR B 1 112 ? -4.805 35.844 18.625 1 98.75 112 THR B C 1
ATOM 4101 O O . THR B 1 112 ? -5.5 36.844 18.406 1 98.75 112 THR B O 1
ATOM 4104 N N . PHE B 1 113 ? -4.18 35.188 17.734 1 98.81 113 PHE B N 1
ATOM 4105 C CA . PHE B 1 113 ? -4.383 35.5 16.328 1 98.81 113 PHE B CA 1
ATOM 4106 C C . PHE B 1 113 ? -5.863 35.438 15.969 1 98.81 113 PHE B C 1
ATOM 4108 O O . PHE B 1 113 ? -6.383 36.375 15.344 1 98.81 113 PHE B O 1
ATOM 4115 N N . LEU B 1 114 ? -6.566 34.312 16.344 1 98.75 114 LEU B N 1
ATOM 4116 C CA . LEU B 1 114 ? -7.98 34.156 16.031 1 98.75 114 LEU B CA 1
ATOM 4117 C C . LEU B 1 114 ? -8.805 35.25 16.656 1 98.75 114 LEU B C 1
ATOM 4119 O O . LEU B 1 114 ? -9.68 35.844 16 1 98.75 114 LEU B O 1
ATOM 4123 N N . ALA B 1 115 ? -8.531 35.594 17.875 1 97.94 115 ALA B N 1
ATOM 4124 C CA . ALA B 1 115 ? -9.266 36.656 18.562 1 97.94 115 ALA B CA 1
ATOM 4125 C C . ALA B 1 115 ? -9.133 37.969 17.828 1 97.94 115 ALA B C 1
ATOM 4127 O O . ALA B 1 115 ? -10.117 38.688 17.609 1 97.94 115 ALA B O 1
ATOM 4128 N N . LYS B 1 116 ? -7.945 38.281 17.438 1 98.25 116 LYS B N 1
ATOM 4129 C CA . LYS B 1 116 ? -7.688 39.531 16.766 1 98.25 116 LYS B CA 1
ATOM 4130 C C . LYS B 1 116 ? -8.234 39.5 15.336 1 98.25 116 LYS B C 1
ATOM 4132 O O . LYS B 1 116 ? -8.672 40.531 14.82 1 98.25 116 LYS B O 1
ATOM 4137 N N . LEU B 1 117 ? -8.141 38.344 14.703 1 98 117 LEU B N 1
ATOM 4138 C CA . LEU B 1 117 ? -8.703 38.188 13.359 1 98 117 LEU B CA 1
ATOM 4139 C C . LEU B 1 117 ? -10.195 38.531 13.367 1 98 117 LEU B C 1
ATOM 4141 O O . LEU B 1 117 ? -10.672 39.25 12.484 1 98 117 LEU B O 1
ATOM 4145 N N . PHE B 1 118 ? -10.938 37.969 14.352 1 97.25 118 PHE B N 1
ATOM 4146 C CA . PHE B 1 118 ? -12.375 38.188 14.43 1 97.25 118 PHE B CA 1
ATOM 4147 C C . PHE B 1 118 ? -12.703 39.625 14.781 1 97.25 118 PHE B C 1
ATOM 4149 O O . PHE B 1 118 ? -13.766 40.156 14.422 1 97.25 118 PHE B O 1
ATOM 4156 N N . GLU B 1 119 ? -11.797 40.281 15.438 1 96.75 119 GLU B N 1
ATOM 4157 C CA . GLU B 1 119 ? -11.961 41.719 15.664 1 96.75 119 GLU B CA 1
ATOM 4158 C C . GLU B 1 119 ? -11.766 42.5 14.375 1 96.75 119 GLU B C 1
ATOM 4160 O O . GLU B 1 119 ? -12.5 43.438 14.109 1 96.75 119 GLU B O 1
ATOM 4165 N N . ARG B 1 120 ? -10.82 42.094 13.672 1 95.94 120 ARG B N 1
ATOM 4166 C CA . ARG B 1 120 ? -10.484 42.781 12.422 1 95.94 120 ARG B CA 1
ATOM 4167 C C . ARG B 1 120 ? -11.547 42.531 11.359 1 95.94 120 ARG B C 1
ATOM 4169 O O . ARG B 1 120 ? -11.844 43.438 10.555 1 95.94 120 ARG B O 1
ATOM 4176 N N . PHE B 1 121 ? -12.078 41.312 11.328 1 96.19 121 PHE B N 1
ATOM 4177 C CA . PHE B 1 121 ? -13.094 40.906 10.359 1 96.19 121 PHE B CA 1
ATOM 4178 C C . PHE B 1 121 ? -14.359 40.469 11.062 1 96.19 121 PHE B C 1
ATOM 4180 O O . PHE B 1 121 ? -14.672 39.25 11.086 1 96.19 121 PHE B O 1
ATOM 4187 N N . PRO B 1 122 ? -15.188 41.344 11.477 1 95.88 122 PRO B N 1
ATOM 4188 C CA . PRO B 1 122 ? -16.328 41 12.328 1 95.88 122 PRO B CA 1
ATOM 4189 C C . PRO B 1 122 ? -17.375 40.188 11.594 1 95.88 122 PRO B C 1
ATOM 4191 O O . PRO B 1 122 ? -18.203 39.5 12.234 1 95.88 122 PRO B O 1
ATOM 4194 N N . HIS B 1 123 ? -17.406 40.219 10.297 1 94.38 123 HIS B N 1
ATOM 4195 C CA . HIS B 1 123 ? -18.422 39.469 9.555 1 94.38 123 HIS B CA 1
ATOM 4196 C C . HIS B 1 123 ? -18.172 37.969 9.648 1 94.38 123 HIS B C 1
ATOM 4198 O O . HIS B 1 123 ? -19.047 37.156 9.289 1 94.38 123 HIS B O 1
ATOM 4204 N N . TYR B 1 124 ? -17.078 37.562 10.164 1 96.12 124 TYR B N 1
ATOM 4205 C CA . TYR B 1 124 ? -16.812 36.125 10.375 1 96.12 124 TYR B CA 1
ATOM 4206 C C . TYR B 1 124 ? -17.234 35.719 11.773 1 96.12 124 TYR B C 1
ATOM 4208 O O . TYR B 1 124 ? -17.266 34.531 12.086 1 96.12 124 TYR B O 1
ATOM 4216 N N . LYS B 1 125 ? -17.562 36.625 12.594 1 95.88 125 LYS B N 1
ATOM 4217 C CA . LYS B 1 125 ? -18 36.312 13.945 1 95.88 125 LYS B CA 1
ATOM 4218 C C . LYS B 1 125 ? -19.266 35.438 13.93 1 95.88 125 LYS B C 1
ATOM 4220 O O . LYS B 1 125 ? -20.141 35.625 13.086 1 95.88 125 LYS B O 1
ATOM 4225 N N . TYR B 1 126 ? -19.344 34.5 14.766 1 94.88 126 TYR B N 1
ATOM 4226 C CA . TYR B 1 126 ? -20.516 33.688 15.07 1 94.88 126 TYR B CA 1
ATOM 4227 C C . TYR B 1 126 ? -20.781 32.656 13.969 1 94.88 126 TYR B C 1
ATOM 4229 O O . TYR B 1 126 ? -21.641 31.797 14.102 1 94.88 126 TYR B O 1
ATOM 4237 N N . LEU B 1 127 ? -20 32.781 12.852 1 97.06 127 LEU B N 1
ATOM 4238 C CA . LEU B 1 127 ? -20.078 31.688 11.883 1 97.06 127 LEU B CA 1
ATOM 4239 C C . LEU B 1 127 ? -19.578 30.375 12.492 1 97.06 127 LEU B C 1
ATOM 4241 O O . LEU B 1 127 ? -18.766 30.391 13.414 1 97.06 127 LEU B O 1
ATOM 4245 N N . ASP B 1 128 ? -20.188 29.266 12.016 1 98.19 128 ASP B N 1
ATOM 4246 C CA . ASP B 1 128 ? -19.594 28 12.414 1 98.19 128 ASP B CA 1
ATOM 4247 C C . ASP B 1 128 ? -18.094 28 12.141 1 98.19 128 ASP B C 1
ATOM 4249 O O . ASP B 1 128 ? -17.641 28.344 11.047 1 98.19 128 ASP B O 1
ATOM 4253 N N . PHE B 1 129 ? -17.312 27.641 13.141 1 98.75 129 PHE B N 1
ATOM 4254 C CA . PHE B 1 129 ? -15.859 27.672 13.039 1 98.75 129 PHE B CA 1
ATOM 4255 C C . PHE B 1 129 ? -15.281 26.281 13.305 1 98.75 129 PHE B C 1
ATOM 4257 O O . PHE B 1 129 ? -15.703 25.594 14.234 1 98.75 129 PHE B O 1
ATOM 4264 N N . TYR B 1 130 ? -14.406 25.844 12.477 1 98.94 130 TYR B N 1
ATOM 4265 C CA . TYR B 1 130 ? -13.719 24.562 12.617 1 98.94 130 TYR B CA 1
ATOM 4266 C C . TYR B 1 130 ? -12.211 24.734 12.516 1 98.94 130 TYR B C 1
ATOM 4268 O O . TYR B 1 130 ? -11.734 25.719 11.938 1 98.94 130 TYR B O 1
ATOM 4276 N N . ILE B 1 131 ? -11.477 23.859 13.109 1 98.94 131 ILE B N 1
ATOM 4277 C CA . ILE B 1 131 ? -10.031 23.781 12.984 1 98.94 131 ILE B CA 1
ATOM 4278 C C . ILE B 1 131 ? -9.625 22.453 12.359 1 98.94 131 ILE B C 1
ATOM 4280 O O . IL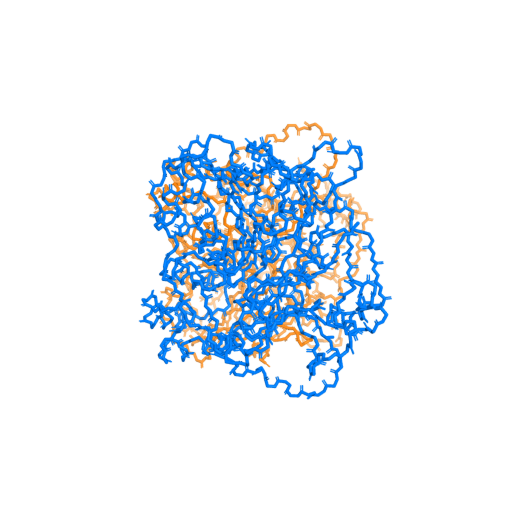E B 1 131 ? -10.062 21.391 12.812 1 98.94 131 ILE B O 1
ATOM 4284 N N . ALA B 1 132 ? -8.875 22.5 11.328 1 98.94 132 ALA B N 1
ATOM 4285 C CA . ALA B 1 132 ? -8.422 21.297 10.633 1 98.94 132 ALA B CA 1
ATOM 4286 C C . ALA B 1 132 ? -6.914 21.344 10.383 1 98.94 132 ALA B C 1
ATOM 4288 O O . ALA B 1 132 ? -6.312 22.422 10.391 1 98.94 132 ALA B O 1
ATOM 4289 N N . GLY B 1 133 ? -6.316 20.25 10.211 1 98.75 133 GLY B N 1
ATOM 4290 C CA . GLY B 1 133 ? -4.891 20.172 9.938 1 98.75 133 GLY B CA 1
ATOM 4291 C C . GLY B 1 133 ? -4.418 18.75 9.68 1 98.75 133 GLY B C 1
ATOM 4292 O O . GLY B 1 133 ? -5.23 17.828 9.547 1 98.75 133 GLY B O 1
ATOM 4293 N N . GLU B 1 134 ? -3.113 18.609 9.492 1 97.88 134 GLU B N 1
ATOM 4294 C CA . GLU B 1 134 ? -2.555 17.281 9.219 1 97.88 134 GLU B CA 1
ATOM 4295 C C . GLU B 1 134 ? -1.157 17.141 9.812 1 97.88 134 GLU B C 1
ATOM 4297 O O . GLU B 1 134 ? -0.512 18.141 10.141 1 97.88 134 GLU B O 1
ATOM 4302 N N . SER B 1 135 ? -0.738 15.93 9.938 1 96.62 135 SER B N 1
ATOM 4303 C CA . SER B 1 135 ? 0.614 15.633 10.398 1 96.62 135 SER B CA 1
ATOM 4304 C C . SER B 1 135 ? 0.815 16.062 11.852 1 96.62 135 SER B C 1
ATOM 4306 O O . SER B 1 135 ? 0.025 15.711 12.727 1 96.62 135 SER B O 1
ATOM 4308 N N . TYR B 1 136 ? 1.771 16.875 12.133 1 96.75 136 TYR B N 1
ATOM 4309 C CA . TYR B 1 136 ? 1.997 17.312 13.508 1 96.75 136 TYR B CA 1
ATOM 4310 C C . TYR B 1 136 ? 0.839 18.172 14 1 96.75 136 TYR B C 1
ATOM 4312 O O . TYR B 1 136 ? 0.705 18.406 15.211 1 96.75 136 TYR B O 1
ATOM 4320 N N . ALA B 1 137 ? 0.002 18.578 13.078 1 97.94 137 ALA B N 1
ATOM 4321 C CA . ALA B 1 137 ? -1.212 19.266 13.508 1 97.94 137 ALA B CA 1
ATOM 4322 C C . ALA B 1 137 ? -2.094 18.359 14.352 1 97.94 137 ALA B C 1
ATOM 4324 O O . ALA B 1 137 ? -3.061 18.812 14.969 1 97.94 137 ALA B O 1
ATOM 4325 N N . GLY B 1 138 ? -1.689 17.141 14.422 1 98.44 138 GLY B N 1
ATOM 4326 C CA . GLY B 1 138 ? -2.268 16.281 15.445 1 98.44 138 GLY B CA 1
ATOM 4327 C C . GLY B 1 138 ? -2.025 16.781 16.859 1 98.44 138 GLY B C 1
ATOM 4328 O O . GLY B 1 138 ? -2.684 16.328 17.797 1 98.44 138 GLY B O 1
ATOM 4329 N N . HIS B 1 139 ? -1.133 17.656 17.047 1 98.38 139 HIS B N 1
ATOM 4330 C CA . HIS B 1 139 ? -0.91 18.375 18.297 1 98.38 139 HIS B CA 1
ATOM 4331 C C . HIS B 1 139 ? -1.501 19.781 18.234 1 98.38 139 HIS B C 1
ATOM 4333 O O . HIS B 1 139 ? -2.24 20.172 19.141 1 98.38 139 HIS B O 1
ATOM 4339 N N . TYR B 1 140 ? -1.257 20.484 17.156 1 98.69 140 TYR B N 1
ATOM 4340 C CA . TYR B 1 140 ? -1.697 21.875 17.016 1 98.69 140 TYR B CA 1
ATOM 4341 C C . TYR B 1 140 ? -3.209 21.984 17.172 1 98.69 140 TYR B C 1
ATOM 4343 O O . TYR B 1 140 ? -3.705 22.797 17.938 1 98.69 140 TYR B O 1
ATOM 4351 N N . VAL B 1 141 ? -3.893 21.125 16.453 1 98.94 141 VAL B N 1
ATOM 4352 C CA . VAL B 1 141 ? -5.336 21.25 16.297 1 98.94 141 VAL B CA 1
ATOM 4353 C C . VAL B 1 141 ? -6.031 20.953 17.609 1 98.94 141 VAL B C 1
ATOM 4355 O O . VAL B 1 141 ? -6.805 21.766 18.125 1 98.94 141 VAL B O 1
ATOM 4358 N N . PRO B 1 142 ? -5.758 19.844 18.234 1 98.94 142 PRO B N 1
ATOM 4359 C CA . PRO B 1 142 ? -6.445 19.594 19.516 1 98.94 142 PRO B CA 1
ATOM 4360 C C . PRO B 1 142 ? -6.074 20.594 20.594 1 98.94 142 PRO B C 1
ATOM 4362 O O . PRO B 1 142 ? -6.926 21 21.391 1 98.94 142 PRO B O 1
ATOM 4365 N N . GLU B 1 143 ? -4.875 21.016 20.641 1 98.88 143 GLU B N 1
ATOM 4366 C CA . GLU B 1 143 ? -4.461 21.953 21.688 1 98.88 143 GLU B CA 1
ATOM 4367 C C . GLU B 1 143 ? -5.125 23.312 21.516 1 98.88 143 GLU B C 1
ATOM 4369 O O . GLU B 1 143 ? -5.582 23.922 22.484 1 98.88 143 GLU B O 1
ATOM 4374 N N . LEU B 1 144 ? -5.098 23.781 20.297 1 98.94 144 LEU B N 1
ATOM 4375 C CA . LEU B 1 144 ? -5.805 25.031 20.031 1 98.94 144 LEU B CA 1
ATOM 4376 C C . LEU B 1 144 ? -7.301 24.875 20.297 1 98.94 144 LEU B C 1
ATOM 4378 O O . LEU B 1 144 ? -7.938 25.781 20.844 1 98.94 144 LEU B O 1
ATOM 4382 N N . SER B 1 145 ? -7.852 23.766 19.859 1 98.94 145 SER B N 1
ATOM 4383 C CA . SER B 1 145 ? -9.266 23.484 20.078 1 98.94 145 SER B CA 1
ATOM 4384 C C . SER B 1 145 ? -9.617 23.5 21.562 1 98.94 145 SER B C 1
ATOM 4386 O O . SER B 1 145 ? -10.656 24.031 21.953 1 98.94 145 SER B O 1
ATOM 4388 N N . GLN B 1 146 ? -8.758 22.875 22.344 1 98.88 146 GLN B N 1
ATOM 4389 C CA . GLN B 1 146 ? -8.969 22.859 23.781 1 98.88 146 GLN B CA 1
ATOM 4390 C C . GLN B 1 146 ? -8.977 24.281 24.359 1 98.88 146 GLN B C 1
ATOM 4392 O O . GLN B 1 146 ? -9.828 24.609 25.188 1 98.88 146 GLN B O 1
ATOM 4397 N N . LEU B 1 147 ? -8.047 25.078 23.969 1 98.81 147 LEU B N 1
ATOM 4398 C CA . LEU B 1 147 ? -7.957 26.453 24.422 1 98.81 147 LEU B CA 1
ATOM 4399 C C . LEU B 1 147 ? -9.211 27.25 24.062 1 98.81 147 LEU B C 1
ATOM 4401 O O . LEU B 1 147 ? -9.742 28 24.875 1 98.81 147 LEU B O 1
ATOM 4405 N N . VAL B 1 148 ? -9.656 27.109 22.812 1 98.81 148 VAL B N 1
ATOM 4406 C CA . VAL B 1 148 ? -10.875 27.781 22.375 1 98.81 148 VAL B CA 1
ATOM 4407 C C . VAL B 1 148 ? -12.055 27.328 23.219 1 98.81 148 VAL B C 1
ATOM 4409 O O . VAL B 1 148 ? -12.883 28.141 23.641 1 98.81 148 VAL B O 1
ATOM 4412 N N . HIS B 1 149 ? -12.148 26.031 23.422 1 98.56 149 HIS B N 1
ATOM 4413 C CA . HIS B 1 149 ? -13.219 25.453 24.234 1 98.56 149 HIS B CA 1
ATOM 4414 C C . HIS B 1 149 ? -13.219 26.047 25.641 1 98.56 149 HIS B C 1
ATOM 4416 O O . HIS B 1 149 ? -14.273 26.453 26.156 1 98.56 149 HIS B O 1
ATOM 4422 N N . TRP B 1 150 ? -12.031 26.125 26.266 1 98.56 150 TRP B N 1
ATOM 4423 C CA . TRP B 1 150 ? -11.898 26.688 27.609 1 98.56 150 TRP B CA 1
ATOM 4424 C C . TRP B 1 150 ? -12.32 28.141 27.641 1 98.56 150 TRP B C 1
ATOM 4426 O O . TRP B 1 150 ? -12.992 28.578 28.578 1 98.56 150 TRP B O 1
ATOM 4436 N N . ARG B 1 151 ? -11.953 28.875 26.641 1 98 151 ARG B N 1
ATOM 4437 C CA . ARG B 1 151 ? -12.234 30.297 26.594 1 98 151 ARG B CA 1
ATOM 4438 C C . ARG B 1 151 ? -13.711 30.562 26.312 1 98 151 ARG B C 1
ATOM 4440 O O . ARG B 1 151 ? -14.242 31.609 26.672 1 98 151 ARG B O 1
ATOM 4447 N N . ASN B 1 152 ? -14.328 29.641 25.672 1 97.81 152 ASN B N 1
ATOM 4448 C CA . ASN B 1 152 ? -15.742 29.766 25.344 1 97.81 152 ASN B CA 1
ATOM 4449 C C . ASN B 1 152 ? -16.625 29.328 26.5 1 97.81 152 ASN B C 1
ATOM 4451 O O . ASN B 1 152 ? -17.828 29.594 26.5 1 97.81 152 ASN B O 1
ATOM 4455 N N . LYS B 1 153 ? -16.125 28.656 27.469 1 95.62 153 LYS B N 1
ATOM 4456 C CA . LYS B 1 153 ? -16.922 28.125 28.547 1 95.62 153 LYS B CA 1
ATOM 4457 C C . LYS B 1 153 ? -17.719 29.219 29.25 1 95.62 153 LYS B C 1
ATOM 4459 O O . LYS B 1 153 ? -17.172 30.25 29.609 1 95.62 153 LYS B O 1
ATOM 4464 N N . GLY B 1 154 ? -19 29.031 29.375 1 94.25 154 GLY B N 1
ATOM 4465 C CA . GLY B 1 154 ? -19.859 29.953 30.094 1 94.25 154 GLY B CA 1
ATOM 4466 C C . GLY B 1 154 ? -20.359 31.109 29.234 1 94.25 154 GLY B C 1
ATOM 4467 O O . GLY B 1 154 ? -21.125 31.953 29.703 1 94.25 154 GLY B O 1
ATOM 4468 N N . ILE B 1 155 ? -19.891 31.078 28.031 1 94.38 155 ILE B N 1
ATOM 4469 C CA . ILE B 1 155 ? -20.344 32.125 27.125 1 94.38 155 ILE B CA 1
ATOM 4470 C C . ILE B 1 155 ? -21.438 31.578 26.203 1 94.38 155 ILE B C 1
ATOM 4472 O O . ILE B 1 155 ? -21.203 30.609 25.469 1 94.38 155 ILE B O 1
ATOM 4476 N N . GLU B 1 156 ? -22.656 32 26.219 1 91.12 156 GLU B N 1
ATOM 4477 C CA . GLU B 1 156 ? -23.797 31.484 25.484 1 91.12 156 GLU B CA 1
ATOM 4478 C C . GLU B 1 156 ? -23.594 31.625 23.984 1 91.12 156 GLU B C 1
ATOM 4480 O O . GLU B 1 156 ? -23.859 30.688 23.219 1 91.12 156 GLU B O 1
ATOM 4485 N N . ASN B 1 157 ? -23.078 32.781 23.5 1 92.5 157 ASN B N 1
ATOM 4486 C CA . ASN B 1 157 ? -22.828 33.031 22.078 1 92.5 157 ASN B CA 1
ATOM 4487 C C . ASN B 1 157 ? -21.422 33.562 21.844 1 92.5 157 ASN B C 1
ATOM 4489 O O . ASN B 1 157 ? -21.234 34.719 21.516 1 92.5 157 ASN B O 1
ATOM 4493 N N . PRO B 1 158 ? -20.516 32.594 21.922 1 95.5 158 PRO B N 1
ATOM 4494 C CA . PRO B 1 158 ? -19.141 33.062 21.797 1 95.5 158 PRO B CA 1
ATOM 4495 C C . PRO B 1 158 ? -18.797 33.531 20.391 1 95.5 158 PRO B C 1
ATOM 4497 O O . PRO B 1 158 ? -19.312 33 19.406 1 95.5 158 PRO B O 1
ATOM 4500 N N . VAL B 1 159 ? -17.922 34.5 20.312 1 94.75 159 VAL B N 1
ATOM 4501 C CA . VAL B 1 159 ? -17.453 35.062 19.062 1 94.75 159 VAL B CA 1
ATOM 4502 C C . VAL B 1 159 ? -16.844 34 18.188 1 94.75 159 VAL B C 1
ATOM 4504 O O . VAL B 1 159 ? -17.109 33.938 16.984 1 94.75 159 VAL B O 1
ATOM 4507 N N . ILE B 1 160 ? -16.047 33.156 18.766 1 97.88 160 ILE B N 1
ATOM 4508 C CA . ILE B 1 160 ? -15.539 31.984 18.078 1 97.88 160 ILE B CA 1
ATOM 4509 C C . ILE B 1 160 ? -16.516 30.828 18.266 1 97.88 160 ILE B C 1
ATOM 4511 O O . ILE B 1 160 ? -16.453 30.109 19.25 1 97.88 160 ILE B O 1
ATOM 4515 N N . ASN B 1 161 ? -17.422 30.672 17.328 1 98 161 ASN B N 1
ATOM 4516 C CA . ASN B 1 161 ? -18.438 29.625 17.391 1 98 161 ASN B CA 1
ATOM 4517 C C . ASN B 1 161 ? -17.891 28.266 16.984 1 98 161 ASN B C 1
ATOM 4519 O O . ASN B 1 161 ? -18.281 27.703 15.969 1 98 161 ASN B O 1
ATOM 4523 N N . PHE B 1 162 ? -17.062 27.797 17.859 1 98.56 162 PHE B N 1
ATOM 4524 C CA . PHE B 1 162 ? -16.266 26.609 17.594 1 98.56 162 PHE B CA 1
ATOM 4525 C C . PHE B 1 162 ? -17.156 25.359 17.609 1 98.56 162 PHE B C 1
ATOM 4527 O O . PHE B 1 162 ? -17.828 25.078 18.594 1 98.56 162 PHE B O 1
ATOM 4534 N N . LYS B 1 163 ? -17.094 24.547 16.469 1 98.5 163 LYS B N 1
ATOM 4535 C CA . LYS B 1 163 ? -18.016 23.422 16.297 1 98.5 163 LYS B CA 1
ATOM 4536 C C . LYS B 1 163 ? -17.281 22.094 16.266 1 98.5 163 LYS B C 1
ATOM 4538 O O . LYS B 1 163 ? -17.875 21.031 16.453 1 98.5 163 LYS B O 1
ATOM 4543 N N . GLY B 1 164 ? -16 22.078 16.062 1 98.75 164 GLY B N 1
ATOM 4544 C CA . GLY B 1 164 ? -15.281 20.828 15.984 1 98.75 164 GLY B CA 1
ATOM 4545 C C . GLY B 1 164 ? -13.977 20.922 15.211 1 98.75 164 GLY B C 1
ATOM 4546 O O . GLY B 1 164 ? -13.578 22 14.789 1 98.75 164 GLY B O 1
ATOM 4547 N N . PHE B 1 165 ? -13.25 19.766 15.055 1 98.94 165 PHE B N 1
ATOM 4548 C CA . PHE B 1 165 ? -11.977 19.781 14.344 1 98.94 165 PHE B CA 1
ATOM 4549 C C . PHE B 1 165 ? -11.766 18.484 13.57 1 98.94 165 PHE B C 1
ATOM 4551 O O . PHE B 1 165 ? -12.477 17.5 13.797 1 98.94 165 PHE B O 1
ATOM 4558 N N . MET B 1 166 ? -10.844 18.5 12.68 1 98.88 166 MET B N 1
ATOM 4559 C CA . MET B 1 166 ? -10.469 17.375 11.836 1 98.88 166 MET B CA 1
ATOM 4560 C C . MET B 1 166 ? -8.953 17.297 11.664 1 98.88 166 MET B C 1
ATOM 4562 O O . MET B 1 166 ? -8.305 18.312 11.422 1 98.88 166 MET B O 1
ATOM 4566 N N . VAL B 1 167 ? -8.414 16.078 11.82 1 98.88 167 VAL B N 1
ATOM 4567 C CA . VAL B 1 167 ? -6.969 15.922 11.719 1 98.88 167 VAL B CA 1
ATOM 4568 C C . VAL B 1 167 ? -6.645 14.781 10.758 1 98.88 167 VAL B C 1
ATOM 4570 O O . VAL B 1 167 ? -7.203 13.688 10.867 1 98.88 167 VAL B O 1
ATOM 4573 N N . GLY B 1 168 ? -5.719 15 9.812 1 98.69 168 GLY B N 1
ATOM 4574 C CA . GLY B 1 168 ? -5.297 14.008 8.836 1 98.69 168 GLY B CA 1
ATOM 4575 C C . GLY B 1 168 ? -3.908 13.461 9.102 1 98.69 168 GLY B C 1
ATOM 4576 O O . GLY B 1 168 ? -2.959 14.227 9.281 1 98.69 168 GLY B O 1
ATOM 4577 N N . ASN B 1 169 ? -3.814 12.141 9.055 1 98.12 169 ASN B N 1
ATOM 4578 C CA . ASN B 1 169 ? -2.527 11.5 9.305 1 98.12 169 ASN B CA 1
ATOM 4579 C C . ASN B 1 169 ? -1.746 12.227 10.398 1 98.12 169 ASN B C 1
ATOM 4581 O O . ASN B 1 169 ? -0.574 12.555 10.211 1 98.12 169 ASN B O 1
ATOM 4585 N N . GLY B 1 170 ? -2.424 12.461 11.523 1 98.31 170 GLY B N 1
ATOM 4586 C CA . GLY B 1 170 ? -1.892 13.297 12.594 1 98.31 170 GLY B CA 1
ATOM 4587 C C . GLY B 1 170 ? -1.142 12.508 13.648 1 98.31 170 GLY B C 1
ATOM 4588 O O . GLY B 1 170 ? -1.546 11.398 14.008 1 98.31 170 GLY B O 1
ATOM 4589 N N . LEU B 1 171 ? -0.091 13.094 14.125 1 98.06 171 LEU B N 1
ATOM 4590 C CA . LEU B 1 171 ? 0.527 12.562 15.328 1 98.06 171 LEU B CA 1
ATOM 4591 C C . LEU B 1 171 ? -0.382 12.766 16.547 1 98.06 171 LEU B C 1
ATOM 4593 O O . LEU B 1 171 ? -0.771 13.891 16.844 1 98.06 171 LEU B O 1
ATOM 4597 N N . ILE B 1 172 ? -0.699 11.68 17.25 1 98.56 172 ILE B N 1
ATOM 4598 C CA . ILE B 1 172 ? -1.719 11.789 18.281 1 98.56 172 ILE B CA 1
ATOM 4599 C C . ILE B 1 172 ? -1.163 11.273 19.609 1 98.56 172 ILE B C 1
ATOM 4601 O O . ILE B 1 172 ? -1.371 11.883 20.656 1 98.56 172 ILE B O 1
ATOM 4605 N N . ASP B 1 173 ? -0.508 10.109 19.547 1 98.56 173 ASP B N 1
ATOM 4606 C CA . ASP B 1 173 ? -0.03 9.398 20.719 1 98.56 173 ASP B CA 1
ATOM 4607 C C . ASP B 1 173 ? 1.277 8.664 20.422 1 98.56 173 ASP B C 1
ATOM 4609 O O . ASP B 1 173 ? 1.298 7.703 19.656 1 98.56 173 ASP B O 1
ATOM 4613 N N . ASP B 1 174 ? 2.324 9.039 21.172 1 97.62 174 ASP B N 1
ATOM 4614 C CA . ASP B 1 174 ? 3.668 8.57 20.828 1 97.62 174 ASP B CA 1
ATOM 4615 C C . ASP B 1 174 ? 3.725 7.047 20.781 1 97.62 174 ASP B C 1
ATOM 4617 O O . ASP B 1 174 ? 4.207 6.473 19.797 1 97.62 174 ASP B O 1
ATOM 4621 N N . TYR B 1 175 ? 3.229 6.348 21.797 1 98.31 175 TYR B N 1
ATOM 4622 C CA . TYR B 1 175 ? 3.346 4.898 21.875 1 98.31 175 TYR B CA 1
ATOM 4623 C C . TYR B 1 175 ? 2.621 4.227 20.719 1 98.31 175 TYR B C 1
ATOM 4625 O O . TYR B 1 175 ? 3.211 3.414 20 1 98.31 175 TYR B O 1
ATOM 4633 N N . HIS B 1 176 ? 1.359 4.555 20.531 1 98.62 176 HIS B N 1
ATOM 4634 C CA . HIS B 1 176 ? 0.54 3.893 19.516 1 98.62 176 HIS B CA 1
ATOM 4635 C C . HIS B 1 176 ? 0.957 4.305 18.109 1 98.62 176 HIS B C 1
ATOM 4637 O O . HIS B 1 176 ? 0.875 3.504 17.172 1 98.62 176 HIS B O 1
ATOM 4643 N N . ASP B 1 177 ? 1.367 5.555 17.969 1 98.31 177 ASP B N 1
ATOM 4644 C CA . ASP B 1 177 ? 1.867 5.996 16.672 1 98.31 177 ASP B CA 1
ATOM 4645 C C . ASP B 1 177 ? 3.127 5.227 16.266 1 98.31 177 ASP B C 1
ATOM 4647 O O . ASP B 1 177 ? 3.258 4.785 15.133 1 98.31 177 ASP B O 1
ATOM 4651 N N . TYR B 1 178 ? 4.09 5.059 17.25 1 98.31 178 TYR B N 1
ATOM 4652 C CA . TYR B 1 178 ? 5.266 4.242 16.984 1 98.31 178 TYR B CA 1
ATOM 4653 C C . TYR B 1 178 ? 4.871 2.814 16.625 1 98.31 178 TYR B C 1
ATOM 4655 O O . TYR B 1 178 ? 5.355 2.258 15.633 1 98.31 178 TYR B O 1
ATOM 4663 N N . LEU B 1 179 ? 4.004 2.234 17.438 1 98.56 179 LEU B N 1
ATOM 4664 C CA . LEU B 1 179 ? 3.566 0.857 17.25 1 98.56 179 LEU B CA 1
ATOM 4665 C C . LEU B 1 179 ? 3.029 0.657 15.828 1 98.56 179 LEU B C 1
ATOM 4667 O O . LEU B 1 179 ? 3.473 -0.243 15.117 1 98.56 179 LEU B O 1
ATOM 4671 N N . GLY B 1 180 ? 2.059 1.523 15.469 1 98.62 180 GLY B N 1
ATOM 4672 C CA . GLY B 1 180 ? 1.445 1.408 14.156 1 98.62 180 GLY B CA 1
ATOM 4673 C C . GLY B 1 180 ? 2.408 1.693 13.016 1 98.62 180 GLY B C 1
ATOM 4674 O O . GLY B 1 180 ? 2.322 1.075 11.953 1 98.62 180 GLY B O 1
ATOM 4675 N N . THR B 1 181 ? 3.293 2.631 13.188 1 98.5 181 THR B N 1
ATOM 4676 C CA . THR B 1 181 ? 4.262 2.992 12.156 1 98.5 181 THR B CA 1
ATOM 4677 C C . THR B 1 181 ? 5.195 1.822 11.852 1 98.5 181 THR B C 1
ATOM 4679 O O . THR B 1 181 ? 5.398 1.466 10.695 1 98.5 181 THR B O 1
ATOM 4682 N N . PHE B 1 182 ? 5.734 1.201 12.906 1 98.62 182 PHE B N 1
ATOM 4683 C CA . PHE B 1 182 ? 6.68 0.108 12.703 1 98.62 182 PHE B CA 1
ATOM 4684 C C . PHE B 1 182 ? 5.98 -1.107 12.109 1 98.62 182 PHE B C 1
ATOM 4686 O O . PHE B 1 182 ? 6.543 -1.804 11.266 1 98.62 182 PHE B O 1
ATOM 4693 N N . GLU B 1 183 ? 4.742 -1.363 12.555 1 98.38 183 GLU B N 1
ATOM 4694 C CA . GLU B 1 183 ? 3.951 -2.43 11.945 1 98.38 183 GLU B CA 1
ATOM 4695 C C . GLU B 1 183 ? 3.74 -2.178 10.453 1 98.38 183 GLU B C 1
ATOM 4697 O O . GLU B 1 183 ? 3.861 -3.098 9.641 1 98.38 183 GLU B O 1
ATOM 4702 N N . SER B 1 184 ? 3.393 -0.972 10.156 1 98.5 184 SER B N 1
ATOM 4703 C CA . SER B 1 184 ? 3.154 -0.604 8.766 1 98.5 184 SER B CA 1
ATOM 4704 C C . SER B 1 184 ? 4.418 -0.766 7.926 1 98.5 184 SER B C 1
ATOM 4706 O O . SER B 1 184 ? 4.363 -1.285 6.809 1 98.5 184 SER B O 1
ATOM 4708 N N . TRP B 1 185 ? 5.562 -0.28 8.453 1 98.44 185 TRP B N 1
ATOM 4709 C CA . TRP B 1 185 ? 6.824 -0.401 7.727 1 98.44 185 TRP B CA 1
ATOM 4710 C C . TRP B 1 185 ? 7.141 -1.862 7.426 1 98.44 185 TRP B C 1
ATOM 4712 O O . TRP B 1 185 ? 7.562 -2.197 6.316 1 98.44 185 TRP B O 1
ATOM 4722 N N . TRP B 1 186 ? 6.941 -2.697 8.414 1 98.69 186 TRP B N 1
ATOM 4723 C CA . TRP B 1 186 ? 7.223 -4.117 8.227 1 98.69 186 TRP B CA 1
ATOM 4724 C C . TRP B 1 186 ? 6.258 -4.738 7.223 1 98.69 186 TRP B C 1
ATOM 4726 O O . TRP B 1 186 ? 6.676 -5.473 6.324 1 98.69 186 TRP B O 1
ATOM 4736 N N . ASN B 1 187 ? 4.996 -4.422 7.344 1 97.94 187 ASN B N 1
ATOM 4737 C CA . ASN B 1 187 ? 3.961 -5.012 6.504 1 97.94 187 ASN B CA 1
ATOM 4738 C C . ASN B 1 187 ? 4.121 -4.602 5.043 1 97.94 187 ASN B C 1
ATOM 4740 O O . ASN B 1 187 ? 3.84 -5.391 4.141 1 97.94 187 ASN B O 1
ATOM 4744 N N . HIS B 1 188 ? 4.555 -3.389 4.844 1 97.44 188 HIS B N 1
ATOM 4745 C CA . HIS B 1 188 ? 4.762 -2.9 3.484 1 97.44 188 HIS B CA 1
ATOM 4746 C C . HIS B 1 188 ? 6.117 -3.338 2.939 1 97.44 188 HIS B C 1
ATOM 4748 O O . HIS B 1 188 ? 6.438 -3.076 1.778 1 97.44 188 HIS B O 1
ATOM 4754 N N . GLY B 1 189 ? 6.93 -3.939 3.756 1 97.69 189 GLY B N 1
ATOM 4755 C CA . GLY B 1 189 ? 8.156 -4.57 3.297 1 97.69 189 GLY B CA 1
ATOM 4756 C C . GLY B 1 189 ? 9.328 -3.611 3.223 1 97.69 189 GLY B C 1
ATOM 4757 O O . GLY B 1 189 ? 10.32 -3.887 2.545 1 97.69 189 GLY B O 1
ATOM 4758 N N . ILE B 1 190 ? 9.25 -2.459 3.922 1 98.06 190 ILE B N 1
ATOM 4759 C CA . ILE B 1 190 ? 10.312 -1.481 3.695 1 98.06 190 ILE B CA 1
ATOM 4760 C C . ILE B 1 190 ? 11.352 -1.575 4.812 1 98.06 190 ILE B C 1
ATOM 4762 O O . ILE B 1 190 ? 12.305 -0.794 4.852 1 98.06 190 ILE B O 1
ATOM 4766 N N . ILE B 1 191 ? 11.156 -2.506 5.77 1 98.5 191 ILE B N 1
ATOM 4767 C CA . ILE B 1 191 ? 12.188 -2.805 6.762 1 98.5 191 ILE B CA 1
ATOM 4768 C C . ILE B 1 191 ? 12.258 -4.312 6.996 1 98.5 191 ILE B C 1
ATOM 4770 O O . ILE B 1 191 ? 11.297 -5.035 6.711 1 98.5 191 ILE B O 1
ATOM 4774 N N . SER B 1 192 ? 13.391 -4.785 7.5 1 98.25 192 SER B N 1
ATOM 4775 C CA . SER B 1 192 ? 13.617 -6.195 7.797 1 98.25 192 SER B CA 1
ATOM 4776 C C . SER B 1 192 ? 12.953 -6.594 9.117 1 98.25 192 SER B C 1
ATOM 4778 O O . SER B 1 192 ? 12.516 -5.734 9.883 1 98.25 192 SER B O 1
ATOM 4780 N N . ASP B 1 193 ? 12.891 -7.914 9.344 1 97.75 193 ASP B N 1
ATOM 4781 C CA . ASP B 1 193 ? 12.453 -8.445 10.633 1 97.75 193 ASP B CA 1
ATOM 4782 C C . ASP B 1 193 ? 13.32 -7.906 11.773 1 97.75 193 ASP B C 1
ATOM 4784 O O . ASP B 1 193 ? 12.805 -7.531 12.828 1 97.75 193 ASP B O 1
ATOM 4788 N N . ASN B 1 194 ? 14.578 -7.926 11.555 1 97.44 194 ASN B N 1
ATOM 4789 C CA . ASN B 1 194 ? 15.508 -7.484 12.594 1 97.44 194 ASN B CA 1
ATOM 4790 C C . ASN B 1 194 ? 15.312 -6.012 12.93 1 97.44 194 ASN B C 1
ATOM 4792 O O . ASN B 1 194 ? 15.297 -5.637 14.102 1 97.44 194 ASN B O 1
ATOM 4796 N N . THR B 1 195 ? 15.242 -5.195 11.914 1 98.44 195 THR B N 1
ATOM 4797 C CA . THR B 1 195 ? 15.023 -3.77 12.133 1 98.44 195 THR B CA 1
ATOM 4798 C C . THR B 1 195 ? 13.695 -3.525 12.852 1 98.44 195 THR B C 1
ATOM 4800 O O . THR B 1 195 ? 13.617 -2.676 13.734 1 98.44 195 THR B O 1
ATOM 4803 N N . TYR B 1 196 ? 12.695 -4.262 12.461 1 98.62 196 TYR B N 1
ATOM 4804 C CA . TYR B 1 196 ? 11.391 -4.172 13.109 1 98.62 196 TYR B CA 1
ATOM 4805 C C . TYR B 1 196 ? 11.508 -4.434 14.609 1 98.62 196 TYR B C 1
ATOM 4807 O O . TYR B 1 196 ? 10.977 -3.67 15.422 1 98.62 196 TYR B O 1
ATOM 4815 N N . ARG B 1 197 ? 12.164 -5.469 15.008 1 98.25 197 ARG B N 1
ATOM 4816 C CA . ARG B 1 197 ? 12.359 -5.824 16.406 1 98.25 197 ARG B CA 1
ATOM 4817 C C . ARG B 1 197 ? 13.172 -4.758 17.141 1 98.25 197 ARG B C 1
ATOM 4819 O O . ARG B 1 197 ? 12.852 -4.391 18.266 1 98.25 197 ARG B O 1
ATOM 4826 N N . ARG B 1 198 ? 14.203 -4.27 16.5 1 98.25 198 ARG B N 1
ATOM 4827 C CA . ARG B 1 198 ? 15.062 -3.256 17.094 1 98.25 198 ARG B CA 1
ATOM 4828 C C . ARG B 1 198 ? 14.289 -1.965 17.344 1 98.25 198 ARG B C 1
ATOM 4830 O O . ARG B 1 198 ? 14.461 -1.331 18.391 1 98.25 198 ARG B O 1
ATOM 4837 N N . LEU B 1 199 ? 13.492 -1.561 16.391 1 98.62 199 LEU B N 1
ATOM 4838 C CA . LEU B 1 199 ? 12.68 -0.358 16.531 1 98.62 199 LEU B CA 1
ATOM 4839 C C . LEU B 1 199 ? 11.727 -0.485 17.719 1 98.62 199 LEU B C 1
ATOM 4841 O O . LEU B 1 199 ? 11.625 0.428 18.547 1 98.62 199 LEU B O 1
ATOM 4845 N N . LYS B 1 200 ? 11.031 -1.613 17.797 1 98.5 200 LYS B N 1
ATOM 4846 C CA . LYS B 1 200 ? 10.086 -1.823 18.891 1 98.5 200 LYS B CA 1
ATOM 4847 C C . LYS B 1 200 ? 10.805 -1.799 20.234 1 98.5 200 LYS B C 1
ATOM 4849 O O . LYS B 1 200 ? 10.312 -1.197 21.188 1 98.5 200 LYS B O 1
ATOM 4854 N N . ALA B 1 201 ? 11.961 -2.383 20.312 1 98.44 201 ALA B N 1
ATOM 4855 C CA . ALA B 1 201 ? 12.719 -2.479 21.562 1 98.44 201 ALA B CA 1
ATOM 4856 C C . ALA B 1 201 ? 13.25 -1.114 21.984 1 98.44 201 ALA B C 1
ATOM 4858 O O . ALA B 1 201 ? 13.344 -0.821 23.188 1 98.44 201 ALA B O 1
ATOM 4859 N N . SER B 1 202 ? 13.531 -0.285 21.031 1 98.12 202 SER B N 1
ATOM 4860 C CA . SER B 1 202 ? 14.289 0.922 21.344 1 98.12 202 SER B CA 1
ATOM 4861 C C . SER B 1 202 ? 13.391 2.152 21.359 1 98.12 202 SER B C 1
ATOM 4863 O O . SER B 1 202 ? 13.719 3.16 22 1 98.12 202 SER B O 1
ATOM 4865 N N . CYS B 1 203 ? 12.211 2.127 20.703 1 98.12 203 CYS B N 1
ATOM 4866 C CA . CYS B 1 203 ? 11.57 3.402 20.406 1 98.12 203 CYS B CA 1
ATOM 4867 C C . CYS B 1 203 ? 10.18 3.467 21.016 1 98.12 203 CYS B C 1
ATOM 4869 O O . CYS B 1 203 ? 9.641 4.555 21.234 1 98.12 203 CYS B O 1
ATOM 4871 N N . LEU B 1 204 ? 9.5 2.367 21.297 1 97.81 204 LEU B N 1
ATOM 4872 C CA . LEU B 1 204 ? 8.07 2.355 21.594 1 97.81 204 LEU B CA 1
ATOM 4873 C C . LEU B 1 204 ? 7.75 3.258 22.781 1 97.81 204 LEU B C 1
ATOM 4875 O O . LEU B 1 204 ? 6.668 3.848 22.844 1 97.81 204 LEU B O 1
ATOM 4879 N N . ASN B 1 205 ? 8.656 3.424 23.734 1 96.5 205 ASN B N 1
ATOM 4880 C CA . ASN B 1 205 ? 8.375 4.223 24.922 1 96.5 205 ASN B CA 1
ATOM 4881 C C . ASN B 1 205 ? 9.086 5.574 24.875 1 96.5 205 ASN B C 1
ATOM 4883 O O . ASN B 1 205 ? 9.164 6.277 25.875 1 96.5 205 ASN B O 1
ATOM 4887 N N . ASP B 1 206 ? 9.578 5.914 23.703 1 95.06 206 ASP B N 1
ATOM 4888 C CA . ASP B 1 206 ? 10.25 7.195 23.531 1 95.06 206 ASP B CA 1
ATOM 4889 C C . ASP B 1 206 ? 9.281 8.258 23.016 1 95.06 206 ASP B C 1
ATOM 4891 O O . ASP B 1 206 ? 8.141 7.949 22.672 1 95.06 206 ASP B O 1
ATOM 4895 N N . SER B 1 207 ? 9.805 9.531 23.078 1 92.81 207 SER B N 1
ATOM 4896 C CA . SER B 1 207 ? 9.102 10.617 22.422 1 92.81 207 SER B CA 1
ATOM 4897 C C . SER B 1 207 ? 9.281 10.562 20.906 1 92.81 207 SER B C 1
ATOM 4899 O O . SER B 1 207 ? 10.375 10.281 20.422 1 92.81 207 SER B O 1
ATOM 4901 N N . PHE B 1 208 ? 8.164 10.742 20.266 1 90.81 208 PHE B N 1
ATOM 4902 C CA . PHE B 1 208 ? 8.211 10.742 18.812 1 90.81 208 PHE B CA 1
ATOM 4903 C C . PHE B 1 208 ? 9.031 11.914 18.281 1 90.81 208 PHE B C 1
ATOM 4905 O O . PHE B 1 208 ? 9.703 11.812 17.25 1 90.81 208 PHE B O 1
ATOM 4912 N N . ILE B 1 209 ? 9.023 13.062 18.953 1 88.25 209 ILE B N 1
ATOM 4913 C CA . ILE B 1 209 ? 9.648 14.305 18.516 1 88.25 209 ILE B CA 1
ATOM 4914 C C . ILE B 1 209 ? 11.062 14.406 19.094 1 88.25 209 ILE B C 1
ATOM 4916 O O . ILE B 1 209 ? 11.93 15.055 18.5 1 88.25 209 ILE B O 1
ATOM 4920 N N . ARG B 1 210 ? 11.352 13.758 20.234 1 88.62 210 ARG B N 1
ATOM 4921 C CA . ARG B 1 210 ? 12.664 13.734 20.875 1 88.62 210 ARG B CA 1
ATOM 4922 C C . ARG B 1 210 ? 13.078 12.312 21.219 1 88.62 210 ARG B C 1
ATOM 4924 O O . ARG B 1 210 ? 13.195 11.961 22.391 1 88.62 210 ARG B O 1
ATOM 4931 N N . PRO B 1 211 ? 13.359 11.625 20.188 1 92.25 211 PRO B N 1
ATOM 4932 C CA . PRO B 1 211 ? 13.734 10.227 20.422 1 92.25 211 PRO B CA 1
ATOM 4933 C C . PRO B 1 211 ? 15.086 10.094 21.141 1 92.25 211 PRO B C 1
ATOM 4935 O O . PRO B 1 211 ? 15.93 10.992 21.031 1 92.25 211 PRO B O 1
ATOM 4938 N N . SER B 1 212 ? 15.273 9.008 21.906 1 94.38 212 SER B N 1
ATOM 4939 C CA . SER B 1 212 ? 16.562 8.695 22.531 1 94.38 212 SER B CA 1
ATOM 4940 C C . SER B 1 212 ? 17.609 8.344 21.484 1 94.38 212 SER B C 1
ATOM 4942 O O . SER B 1 212 ? 17.266 8.047 20.328 1 94.38 212 SER B O 1
ATOM 4944 N N . PRO B 1 213 ? 18.859 8.414 21.891 1 95.12 213 PRO B N 1
ATOM 4945 C CA . PRO B 1 213 ? 19.922 8.016 20.953 1 95.12 213 PRO B CA 1
ATOM 4946 C C . PRO B 1 213 ? 19.75 6.586 20.453 1 95.12 213 PRO B C 1
ATOM 4948 O O . PRO B 1 213 ? 20.031 6.301 19.281 1 95.12 213 PRO B O 1
ATOM 4951 N N . ALA B 1 214 ? 19.312 5.664 21.312 1 96.88 214 ALA B N 1
ATOM 4952 C CA . ALA B 1 214 ? 19.078 4.281 20.906 1 96.88 214 ALA B CA 1
ATOM 4953 C C . ALA B 1 214 ? 18 4.199 19.844 1 96.88 214 ALA B C 1
ATOM 4955 O O . ALA B 1 214 ? 18.109 3.428 18.891 1 96.88 214 ALA B O 1
ATOM 4956 N N . CYS B 1 215 ? 16.938 4.93 20.031 1 97 215 CYS B N 1
ATOM 4957 C CA . CYS B 1 215 ? 15.867 4.988 19.031 1 97 215 CYS B CA 1
ATOM 4958 C C . CYS B 1 215 ? 16.375 5.602 17.734 1 97 215 CYS B C 1
ATOM 4960 O O . CYS B 1 215 ? 16.078 5.09 16.641 1 97 215 CYS B O 1
ATOM 4962 N N . ASP B 1 216 ? 17.109 6.617 17.844 1 95.06 216 ASP B N 1
ATOM 4963 C CA . ASP B 1 216 ? 17.688 7.254 16.656 1 95.06 216 ASP B CA 1
ATOM 4964 C C . ASP B 1 216 ? 18.531 6.266 15.859 1 95.06 216 ASP B C 1
ATOM 4966 O O . ASP B 1 216 ? 18.484 6.238 14.633 1 95.06 216 ASP B O 1
ATOM 4970 N N . ALA B 1 217 ? 19.344 5.535 16.578 1 96.44 217 ALA B N 1
ATOM 4971 C CA . ALA B 1 217 ? 20.203 4.551 15.922 1 96.44 217 ALA B CA 1
ATOM 4972 C C . ALA B 1 217 ? 19.375 3.508 15.18 1 96.44 217 ALA B C 1
ATOM 4974 O O . ALA B 1 217 ? 19.734 3.094 14.07 1 96.44 217 ALA B O 1
ATOM 4975 N N . ALA B 1 218 ? 18.297 3.041 15.805 1 97.38 218 ALA B N 1
ATOM 4976 C CA . ALA B 1 218 ? 17.422 2.066 15.164 1 97.38 218 ALA B CA 1
ATOM 4977 C C . ALA B 1 218 ? 16.75 2.658 13.93 1 97.38 218 ALA B C 1
ATOM 4979 O O . ALA B 1 218 ? 16.609 1.979 12.906 1 97.38 218 ALA B O 1
ATOM 4980 N N . VAL B 1 219 ? 16.344 3.881 14.008 1 96.25 219 VAL B N 1
ATOM 4981 C CA . VAL B 1 219 ? 15.695 4.559 12.898 1 96.25 219 VAL B CA 1
ATOM 4982 C C . VAL B 1 219 ? 16.703 4.754 11.758 1 96.25 219 VAL B C 1
ATOM 4984 O O . VAL B 1 219 ? 16.328 4.672 10.578 1 96.25 219 VAL B O 1
ATOM 4987 N N . ASP B 1 220 ? 17.922 5.004 12.07 1 95.06 220 ASP B N 1
ATOM 4988 C CA . ASP B 1 220 ? 18.953 5.133 11.047 1 95.06 220 ASP B CA 1
ATOM 4989 C C . ASP B 1 220 ? 19.094 3.844 10.242 1 95.06 220 ASP B C 1
ATOM 4991 O O . ASP B 1 220 ? 19.234 3.887 9.016 1 95.06 220 ASP B O 1
ATOM 4995 N N . VAL B 1 221 ? 19.094 2.752 10.922 1 96.5 221 VAL B N 1
ATOM 4996 C CA . VAL B 1 221 ? 19.172 1.464 10.242 1 96.5 221 VAL B CA 1
ATOM 4997 C C . VAL B 1 221 ? 17.969 1.293 9.328 1 96.5 221 VAL B C 1
ATOM 4999 O O . VAL B 1 221 ? 18.094 0.856 8.188 1 96.5 221 VAL B O 1
ATOM 5002 N N . ALA B 1 222 ? 16.781 1.631 9.828 1 97.56 222 ALA B N 1
ATOM 5003 C CA . ALA B 1 222 ? 15.555 1.548 9.031 1 97.56 222 ALA B CA 1
ATOM 5004 C C . ALA B 1 222 ? 15.656 2.416 7.781 1 97.56 222 ALA B C 1
ATOM 5006 O O . ALA B 1 222 ? 15.266 1.989 6.691 1 97.56 222 ALA B O 1
ATOM 5007 N N . THR B 1 223 ? 16.125 3.613 7.945 1 94.62 223 THR B N 1
ATOM 5008 C CA . THR B 1 223 ? 16.234 4.555 6.84 1 94.62 223 THR B CA 1
ATOM 5009 C C . THR B 1 223 ? 17.172 4.012 5.766 1 94.62 223 THR B C 1
ATOM 5011 O O . THR B 1 223 ? 16.906 4.16 4.57 1 94.62 223 THR B O 1
ATOM 5014 N N . ALA B 1 224 ? 18.234 3.439 6.203 1 94.31 224 ALA B N 1
ATOM 5015 C CA . ALA B 1 224 ? 19.188 2.84 5.262 1 94.31 224 ALA B CA 1
ATOM 5016 C C . ALA B 1 224 ? 18.531 1.703 4.48 1 94.31 224 ALA B C 1
ATOM 5018 O O . ALA B 1 224 ? 18.797 1.533 3.287 1 94.31 224 ALA B O 1
ATOM 5019 N N . GLU B 1 225 ? 17.688 0.942 5.121 1 96.56 225 GLU B N 1
ATOM 5020 C CA . GLU B 1 225 ? 16.984 -0.15 4.457 1 96.56 225 GLU B CA 1
ATOM 5021 C C . GLU B 1 225 ? 15.93 0.383 3.484 1 96.56 225 GLU B C 1
ATOM 5023 O O . GLU B 1 225 ? 15.727 -0.193 2.414 1 96.56 225 GLU B O 1
ATOM 5028 N N . GLN B 1 226 ? 15.211 1.383 3.879 1 95.44 226 GLN B N 1
ATOM 5029 C CA . GLN B 1 226 ? 14.156 1.966 3.055 1 95.44 226 GLN B CA 1
ATOM 5030 C C . GLN B 1 226 ? 14.742 2.625 1.807 1 95.44 226 GLN B C 1
ATOM 5032 O O . GLN B 1 226 ? 14.289 2.357 0.69 1 95.44 226 GLN B O 1
ATOM 5037 N N . ASP B 1 227 ? 15.703 3.412 2.066 1 90.88 227 ASP B N 1
ATOM 5038 C CA . ASP B 1 227 ? 16.5 4.125 1.075 1 90.88 227 ASP B CA 1
ATOM 5039 C C . ASP B 1 227 ? 15.656 5.117 0.289 1 90.88 227 ASP B C 1
ATOM 5041 O O . ASP B 1 227 ? 14.883 5.883 0.875 1 90.88 227 ASP B O 1
ATOM 5045 N N . ASN B 1 228 ? 15.773 5.199 -1.053 1 87.12 228 ASN B N 1
ATOM 5046 C CA . ASN B 1 228 ? 15.281 6.293 -1.879 1 87.12 228 ASN B CA 1
ATOM 5047 C C . ASN B 1 228 ? 13.82 6.082 -2.277 1 87.12 228 ASN B C 1
ATOM 5049 O O . ASN B 1 228 ? 13.508 5.941 -3.461 1 87.12 228 ASN B O 1
ATOM 5053 N N . ILE B 1 229 ? 12.945 6.105 -1.319 1 90.56 229 ILE B N 1
ATOM 5054 C CA . ILE B 1 229 ? 11.516 6.094 -1.58 1 90.56 229 ILE B CA 1
ATOM 5055 C C . ILE B 1 229 ? 10.859 7.312 -0.934 1 90.56 229 ILE B C 1
ATOM 5057 O O . ILE B 1 229 ? 11.461 7.961 -0.074 1 90.56 229 ILE B O 1
ATOM 5061 N N . ASP B 1 230 ? 9.727 7.695 -1.424 1 88.12 230 ASP B N 1
ATOM 5062 C CA . ASP B 1 230 ? 8.93 8.758 -0.82 1 88.12 230 ASP B CA 1
ATOM 5063 C C . ASP B 1 230 ? 8.109 8.234 0.351 1 88.12 230 ASP B C 1
ATOM 5065 O O . ASP B 1 230 ? 7.066 7.605 0.151 1 88.12 230 ASP B O 1
ATOM 5069 N N . MET B 1 231 ? 8.531 8.516 1.562 1 92 231 MET B N 1
ATOM 5070 C CA . MET B 1 231 ? 7.844 8.023 2.752 1 92 231 MET B CA 1
ATOM 5071 C C . MET B 1 231 ? 6.457 8.648 2.875 1 92 231 MET B C 1
ATOM 5073 O O . MET B 1 231 ? 5.594 8.117 3.576 1 92 231 MET B O 1
ATOM 5077 N N . TYR B 1 232 ? 6.191 9.75 2.213 1 91.44 232 TYR B N 1
ATOM 5078 C CA . TYR B 1 232 ? 4.918 10.461 2.299 1 91.44 232 TYR B CA 1
ATOM 5079 C C . TYR B 1 232 ? 3.9 9.875 1.33 1 91.44 232 TYR B C 1
ATOM 5081 O O . TYR B 1 232 ? 2.723 10.234 1.362 1 91.44 232 TYR B O 1
ATOM 5089 N N . SER B 1 233 ? 4.355 8.984 0.493 1 91.88 233 SER B N 1
ATOM 5090 C CA . SER B 1 233 ? 3.516 8.273 -0.461 1 91.88 233 SER B CA 1
ATOM 5091 C C . SER B 1 233 ? 4.227 7.035 -1.006 1 91.88 233 SER B C 1
ATOM 5093 O O . SER B 1 233 ? 4.836 7.086 -2.076 1 91.88 233 SER B O 1
ATOM 5095 N N . LEU B 1 234 ? 4.082 5.938 -0.474 1 92.88 234 LEU B N 1
ATOM 5096 C CA . LEU B 1 234 ? 4.914 4.746 -0.609 1 92.88 234 LEU B CA 1
ATOM 5097 C C . LEU B 1 234 ? 4.977 4.285 -2.062 1 92.88 234 LEU B C 1
ATOM 5099 O O . LEU B 1 234 ? 6.008 3.793 -2.518 1 92.88 234 LEU B O 1
ATOM 5103 N N . TYR B 1 235 ? 3.98 4.445 -2.824 1 90.94 235 TYR B N 1
ATOM 5104 C CA . TYR B 1 235 ? 3.943 3.803 -4.137 1 90.94 235 TYR B CA 1
ATOM 5105 C C . TYR B 1 235 ? 3.984 4.84 -5.25 1 90.94 235 TYR B C 1
ATOM 5107 O O . TYR B 1 235 ? 3.748 4.516 -6.418 1 90.94 235 TYR B O 1
ATOM 5115 N N . THR B 1 236 ? 4.297 6.09 -4.848 1 86.31 236 THR B N 1
ATOM 5116 C CA . THR B 1 236 ? 4.527 7.152 -5.82 1 86.31 236 THR B CA 1
ATOM 5117 C C . THR B 1 236 ? 6 7.219 -6.211 1 86.31 236 THR B C 1
ATOM 5119 O O . THR B 1 236 ? 6.879 7.059 -5.363 1 86.31 236 THR B O 1
ATOM 5122 N N . PRO B 1 237 ? 6.258 7.391 -7.527 1 79.69 237 PRO B N 1
ATOM 5123 C CA . PRO B 1 237 ? 7.652 7.562 -7.934 1 79.69 237 PRO B CA 1
ATOM 5124 C C . PRO B 1 237 ? 8.312 8.766 -7.27 1 79.69 237 PRO B C 1
ATOM 5126 O O . PRO B 1 237 ? 7.648 9.766 -6.996 1 79.69 237 PRO B O 1
ATOM 5129 N N . VAL B 1 238 ? 9.625 8.578 -7.039 1 77.75 238 VAL B N 1
ATOM 5130 C CA . VAL B 1 238 ? 10.375 9.68 -6.453 1 77.75 238 VAL B CA 1
ATOM 5131 C C . VAL B 1 238 ? 10.648 10.742 -7.516 1 77.75 238 VAL B C 1
ATOM 5133 O O . VAL B 1 238 ? 10.617 10.453 -8.719 1 77.75 238 VAL B O 1
ATOM 5136 N N . CYS B 1 239 ? 10.656 11.945 -7.219 1 68.56 239 CYS B N 1
ATOM 5137 C CA . CYS B 1 239 ? 10.953 13.031 -8.148 1 68.56 239 CYS B CA 1
ATOM 5138 C C . CYS B 1 239 ? 12.398 12.969 -8.625 1 68.56 239 CYS B C 1
ATOM 5140 O O . CYS B 1 239 ? 13.32 12.859 -7.812 1 68.56 239 CYS B O 1
ATOM 5142 N N . ASN B 1 240 ? 12.766 12.086 -9.727 1 52.69 240 ASN B N 1
ATOM 5143 C CA . ASN B 1 240 ? 14.133 12.094 -10.242 1 52.69 240 ASN B CA 1
ATOM 5144 C C . ASN B 1 240 ? 14.594 13.508 -10.586 1 52.69 240 ASN B C 1
ATOM 5146 O O . ASN B 1 240 ? 14.289 14.016 -11.664 1 52.69 240 ASN B O 1
ATOM 5150 N N . ILE B 1 241 ? 14.336 14.383 -9.984 1 43.12 241 ILE B N 1
ATOM 5151 C CA . ILE B 1 241 ? 14.93 15.656 -10.391 1 43.12 241 ILE B CA 1
ATOM 5152 C C . ILE B 1 241 ? 16.359 15.43 -10.875 1 43.12 241 ILE B C 1
ATOM 5154 O O . ILE B 1 241 ? 17.188 14.875 -10.148 1 43.12 241 ILE B O 1
ATOM 5158 N N . THR B 1 242 ? 16.609 15.07 -12.195 1 36.66 242 THR B N 1
ATOM 5159 C CA . THR B 1 242 ? 17.922 15.305 -12.805 1 36.66 242 THR B CA 1
ATOM 5160 C C . THR B 1 242 ? 18.688 16.375 -12.031 1 36.66 242 THR B C 1
ATOM 5162 O O . THR B 1 242 ? 19.734 16.844 -12.492 1 36.66 242 THR B O 1
ATOM 5165 N N . SER B 1 243 ? 18.203 17.516 -11.617 1 33.44 243 SER B N 1
ATOM 5166 C CA . SER B 1 243 ? 19.312 18.438 -11.398 1 33.44 243 SER B CA 1
ATOM 5167 C C . SER B 1 243 ? 20.5 17.734 -10.773 1 33.44 243 SER B C 1
ATOM 5169 O O . SER B 1 243 ? 20.359 16.641 -10.211 1 33.44 243 SER B O 1
ATOM 5171 N N . SER B 1 244 ? 21.781 18.594 -10.695 1 30.14 244 SER B N 1
ATOM 5172 C CA . SER B 1 244 ? 23.172 18.453 -10.281 1 30.14 244 SER B CA 1
ATOM 5173 C C . SER B 1 244 ? 23.312 17.484 -9.117 1 30.14 244 SER B C 1
ATOM 5175 O O . SER B 1 244 ? 22.328 17.203 -8.422 1 30.14 244 SER B O 1
ATOM 5177 N N . SER B 1 245 ? 24.609 16.984 -8.938 1 30.67 245 SER B N 1
ATOM 5178 C CA . SER B 1 245 ? 25.578 16.344 -8.062 1 30.67 245 SER B CA 1
ATOM 5179 C C . SER B 1 245 ? 25.234 16.578 -6.594 1 30.67 245 SER B C 1
ATOM 5181 O O . SER B 1 245 ? 26.047 16.281 -5.711 1 30.67 245 SER B O 1
ATOM 5183 N N . SER B 1 246 ? 24.594 17.656 -6.238 1 28.98 246 SER B N 1
ATOM 5184 C CA . SER B 1 246 ? 24.953 17.781 -4.832 1 28.98 246 SER B CA 1
ATOM 5185 C C . SER B 1 246 ? 24.578 16.516 -4.051 1 28.98 246 SER B C 1
ATOM 5187 O O . SER B 1 246 ? 23.516 15.945 -4.258 1 28.98 246 SER B O 1
ATOM 5189 N N . SER B 1 247 ? 25.547 15.727 -3.777 1 31.22 247 SER B N 1
ATOM 5190 C CA . SER B 1 247 ? 25.641 14.812 -2.648 1 31.22 247 SER B CA 1
ATOM 5191 C C . SER B 1 247 ? 24.578 15.102 -1.603 1 31.22 247 SER B C 1
ATOM 5193 O O . SER B 1 247 ? 24.734 15.992 -0.766 1 31.22 247 SER B O 1
ATOM 5195 N N . ARG B 1 248 ? 23.406 15.336 -2.062 1 35.38 248 ARG B N 1
ATOM 5196 C CA . ARG B 1 248 ? 22.531 15.656 -0.937 1 35.38 248 ARG B CA 1
ATOM 5197 C C . ARG B 1 248 ? 22.703 14.648 0.193 1 35.38 248 ARG B C 1
ATOM 5199 O O . ARG B 1 248 ? 22.344 13.477 0.045 1 35.38 248 ARG B O 1
ATOM 5206 N N . ARG B 1 249 ? 23.766 14.758 0.753 1 35 249 ARG B N 1
ATOM 5207 C CA . ARG B 1 249 ? 23.75 14.352 2.154 1 35 249 ARG B CA 1
ATOM 5208 C C . ARG B 1 249 ? 22.359 14.555 2.764 1 35 249 ARG B C 1
ATOM 5210 O O . ARG B 1 249 ? 21.828 15.672 2.744 1 35 249 ARG B O 1
ATOM 5217 N N . ARG B 1 250 ? 21.484 13.672 2.539 1 39.56 250 ARG B N 1
ATOM 5218 C CA . ARG B 1 250 ? 20.328 13.719 3.432 1 39.56 250 ARG B CA 1
ATOM 5219 C C . ARG B 1 250 ? 20.672 14.422 4.738 1 39.56 250 ARG B C 1
ATOM 5221 O O . ARG B 1 250 ? 21.594 14.016 5.445 1 39.56 250 ARG B O 1
ATOM 5228 N N . PRO B 1 251 ? 20.562 15.68 4.789 1 35.84 251 PRO B N 1
ATOM 5229 C CA . PRO B 1 251 ? 20.922 16.141 6.129 1 35.84 251 PRO B CA 1
ATOM 5230 C C . PRO B 1 251 ? 20.562 15.148 7.223 1 35.84 251 PRO B C 1
ATOM 5232 O O . PRO B 1 251 ? 19.516 14.484 7.137 1 35.84 251 PRO B O 1
ATOM 5235 N N . ARG B 1 252 ? 21.547 14.508 7.766 1 39.22 252 ARG B N 1
ATOM 5236 C CA . ARG B 1 252 ? 21.375 13.797 9.031 1 39.22 252 ARG B CA 1
ATOM 5237 C C . ARG B 1 252 ? 20.484 14.578 9.984 1 39.22 252 ARG B C 1
ATOM 5239 O O . ARG B 1 252 ? 20.969 15.289 10.867 1 39.22 252 ARG B O 1
ATOM 5246 N N . GLY B 1 253 ? 19.438 15.273 9.414 1 36.44 253 GLY B N 1
ATOM 5247 C CA . GLY B 1 253 ? 18.688 15.875 10.508 1 36.44 253 GLY B CA 1
ATOM 5248 C C . GLY B 1 253 ? 18.141 14.852 11.477 1 36.44 253 GLY B C 1
ATOM 5249 O O . GLY B 1 253 ? 18.25 13.648 11.258 1 36.44 253 GLY B O 1
ATOM 5250 N N . ARG B 1 254 ? 17.797 15.273 12.586 1 42 254 ARG B N 1
ATOM 5251 C CA . ARG B 1 254 ? 17.359 14.5 13.734 1 42 254 ARG B CA 1
ATOM 5252 C C . ARG B 1 254 ? 16.25 13.539 13.344 1 42 254 ARG B C 1
ATOM 5254 O O . ARG B 1 254 ? 16.094 12.477 13.961 1 42 254 ARG B O 1
ATOM 5261 N N . TYR B 1 255 ? 15.32 14.047 12.594 1 43.59 255 TYR B N 1
ATOM 5262 C CA . TYR B 1 255 ? 14.227 13.148 12.227 1 43.59 255 TYR B CA 1
ATOM 5263 C C . TYR B 1 255 ? 14.367 12.695 10.773 1 43.59 255 TYR B C 1
ATOM 5265 O O . TYR B 1 255 ? 13.742 13.266 9.875 1 43.59 255 TYR B O 1
ATOM 5273 N N . PRO B 1 256 ? 15.438 11.922 10.547 1 41.66 256 PRO B N 1
ATOM 5274 C CA . PRO B 1 256 ? 15.719 11.586 9.148 1 41.66 256 PRO B CA 1
ATOM 5275 C C . PRO B 1 256 ? 14.453 11.203 8.375 1 41.66 256 PRO B C 1
ATOM 5277 O O . PRO B 1 256 ? 14.422 11.32 7.148 1 41.66 256 PRO B O 1
ATOM 5280 N N . TRP B 1 257 ? 13.641 10.594 9.062 1 42.5 257 TRP B N 1
ATOM 5281 C CA . TRP B 1 257 ? 12.422 10.203 8.359 1 42.5 257 TRP B CA 1
ATOM 5282 C C . TRP B 1 257 ? 11.633 11.43 7.922 1 42.5 257 TRP B C 1
ATOM 5284 O O . TRP B 1 257 ? 10.688 11.312 7.137 1 42.5 257 TRP B O 1
ATOM 5294 N N . MET B 1 258 ? 11.82 12.5 8.773 1 44.72 258 MET B N 1
ATOM 5295 C CA . MET B 1 258 ? 11.133 13.742 8.438 1 44.72 258 MET B CA 1
ATOM 5296 C C . MET B 1 258 ? 11.984 14.602 7.504 1 44.72 258 MET B C 1
ATOM 5298 O O . MET B 1 258 ? 11.781 15.812 7.414 1 44.72 258 MET B O 1
ATOM 5302 N N . THR B 1 259 ? 13.188 14.203 7.434 1 41.84 259 THR B N 1
ATOM 5303 C CA . THR B 1 259 ? 14.016 15.211 6.797 1 41.84 259 THR B CA 1
ATOM 5304 C C . THR B 1 259 ? 13.273 15.883 5.648 1 41.84 259 THR B C 1
ATOM 5306 O O . THR B 1 259 ? 13.633 16.984 5.219 1 41.84 259 THR B O 1
ATOM 5309 N N . GLY B 1 260 ? 12.43 15.203 4.934 1 45.75 260 GLY B N 1
ATOM 5310 C CA . GLY B 1 260 ? 12.016 15.828 3.693 1 45.75 260 GLY B CA 1
ATOM 5311 C C . GLY B 1 260 ? 10.656 16.5 3.791 1 45.75 260 GLY B C 1
ATOM 5312 O O . GLY B 1 260 ? 9.969 16.375 4.805 1 45.75 260 GLY B O 1
ATOM 5313 N N . SER B 1 261 ? 10.57 17.562 3.008 1 52.28 261 SER B N 1
ATOM 5314 C CA . SER B 1 261 ? 9.336 18.219 2.607 1 52.28 261 SER B CA 1
ATOM 5315 C C . SER B 1 261 ? 8.211 17.203 2.395 1 52.28 261 SER B C 1
ATOM 5317 O O . SER B 1 261 ? 8.477 16.031 2.18 1 52.28 261 SER B O 1
ATOM 5319 N N . TYR B 1 262 ? 7.016 17.547 3.012 1 57.22 262 TYR B N 1
ATOM 5320 C CA . TYR B 1 262 ? 5.797 16.812 2.709 1 57.22 262 TYR B CA 1
ATOM 5321 C C . TYR B 1 262 ? 5.93 16.047 1.393 1 57.22 262 TYR B C 1
ATOM 5323 O O . TYR B 1 262 ? 5.801 14.828 1.356 1 57.22 262 TYR B O 1
ATOM 5331 N N . ASP B 1 263 ? 5.934 16.625 0.327 1 60.12 263 ASP B N 1
ATOM 5332 C CA . ASP B 1 263 ? 6.113 16.047 -0.999 1 60.12 263 ASP B CA 1
ATOM 5333 C C . ASP B 1 263 ? 7.34 16.625 -1.697 1 60.12 263 ASP B C 1
ATOM 5335 O O . ASP B 1 263 ? 7.312 17.766 -2.16 1 60.12 263 ASP B O 1
ATOM 5339 N N . PRO B 1 264 ? 8.352 15.766 -1.604 1 59.56 264 PRO B N 1
ATOM 5340 C CA . PRO B 1 264 ? 9.625 16.297 -2.102 1 59.56 264 PRO B CA 1
ATOM 5341 C C . PRO B 1 264 ? 9.531 16.797 -3.543 1 59.56 264 PRO B C 1
ATOM 5343 O O . PRO B 1 264 ? 10.336 17.625 -3.967 1 59.56 264 PRO B O 1
ATOM 5346 N N . CYS B 1 265 ? 8.555 16.266 -4.219 1 66.56 265 CYS B N 1
ATOM 5347 C CA . CYS B 1 265 ? 8.484 16.641 -5.625 1 66.56 265 CYS B CA 1
ATOM 5348 C C . CYS B 1 265 ? 7.824 18.016 -5.785 1 66.56 265 CYS B C 1
ATOM 5350 O O . CYS B 1 265 ? 8.117 18.734 -6.738 1 66.56 265 CYS B O 1
ATOM 5352 N N . THR B 1 266 ? 7.023 18.422 -4.746 1 67.56 266 THR B N 1
ATOM 5353 C CA . THR B 1 266 ? 6.254 19.656 -4.914 1 67.56 266 THR B CA 1
ATOM 5354 C C . THR B 1 266 ? 6.859 20.781 -4.086 1 67.56 266 THR B C 1
ATOM 5356 O O . THR B 1 266 ? 6.613 21.953 -4.363 1 67.56 266 THR B O 1
ATOM 5359 N N . ALA B 1 267 ? 7.574 20.438 -3.057 1 69.81 267 ALA B N 1
ATOM 5360 C CA . ALA B 1 267 ? 8.094 21.453 -2.137 1 69.81 267 ALA B CA 1
ATOM 5361 C C . ALA B 1 267 ? 8.969 22.453 -2.869 1 69.81 267 ALA B C 1
ATOM 5363 O O . ALA B 1 267 ? 8.953 23.656 -2.543 1 69.81 267 ALA B O 1
ATOM 5364 N N . GLY B 1 268 ? 9.516 22.047 -3.891 1 76.12 268 GLY B N 1
ATOM 5365 C CA . GLY B 1 268 ? 10.359 22.953 -4.656 1 76.12 268 GLY B CA 1
ATOM 5366 C C . GLY B 1 268 ? 9.57 24.016 -5.398 1 76.12 268 GLY B C 1
ATOM 5367 O O . GLY B 1 268 ? 10.047 25.141 -5.566 1 76.12 268 GLY B O 1
ATOM 5368 N N . CYS B 1 269 ? 8.406 23.703 -5.664 1 83.56 269 CYS B N 1
ATOM 5369 C CA . CYS B 1 269 ? 7.582 24.625 -6.438 1 83.56 269 CYS B CA 1
ATOM 5370 C C . CYS B 1 269 ? 7.117 25.797 -5.578 1 83.56 269 CYS B C 1
ATOM 5372 O O . CYS B 1 269 ? 7.207 26.953 -5.996 1 83.56 269 CYS B O 1
ATOM 5374 N N . SER B 1 270 ? 6.672 25.516 -4.395 1 89.75 270 SER B N 1
ATOM 5375 C CA . SER B 1 270 ? 6.211 26.578 -3.506 1 89.75 270 SER B CA 1
ATOM 5376 C C . SER B 1 270 ? 7.367 27.469 -3.061 1 89.75 270 SER B C 1
ATOM 5378 O O . SER B 1 270 ? 7.207 28.688 -2.916 1 89.75 270 SER B O 1
ATOM 5380 N N . THR B 1 271 ? 8.5 26.812 -2.83 1 90.62 271 THR B N 1
ATOM 5381 C CA . THR B 1 271 ? 9.672 27.594 -2.441 1 90.62 271 THR B CA 1
ATOM 5382 C C . THR B 1 271 ? 10.031 28.609 -3.527 1 90.62 271 THR B C 1
ATOM 5384 O O . THR B 1 271 ? 10.289 29.781 -3.232 1 90.62 271 THR B O 1
ATOM 5387 N N . ALA B 1 272 ? 10.055 28.172 -4.758 1 89.94 272 ALA B N 1
ATOM 5388 C CA . ALA B 1 272 ? 10.359 29.062 -5.871 1 89.94 272 ALA B CA 1
ATOM 5389 C C . ALA B 1 272 ? 9.312 30.156 -6 1 89.94 272 ALA B C 1
ATOM 5391 O O . ALA B 1 272 ? 9.648 31.328 -6.219 1 89.94 272 ALA B O 1
ATOM 5392 N N . TYR B 1 273 ? 8.109 29.875 -5.828 1 93.56 273 TYR B N 1
ATOM 5393 C CA . TYR B 1 273 ? 6.992 30.797 -6.035 1 93.56 273 TYR B CA 1
ATOM 5394 C C . TYR B 1 273 ? 6.973 31.875 -4.965 1 93.56 273 TYR B C 1
ATOM 5396 O O . TYR B 1 273 ? 6.859 33.062 -5.277 1 93.56 273 TYR B O 1
ATOM 5404 N N . TYR B 1 274 ? 7.156 31.516 -3.74 1 94.5 274 TYR B N 1
ATOM 5405 C CA . TYR B 1 274 ? 6.949 32.438 -2.635 1 94.5 274 TYR B CA 1
ATOM 5406 C C . TYR B 1 274 ? 8.211 33.25 -2.359 1 94.5 274 TYR B C 1
ATOM 5408 O O . TYR B 1 274 ? 8.195 34.188 -1.556 1 94.5 274 TYR B O 1
ATOM 5416 N N . ASN B 1 275 ? 9.273 32.938 -3.018 1 93.88 275 ASN B N 1
ATOM 5417 C CA . ASN B 1 275 ? 10.469 33.781 -2.91 1 93.88 275 ASN B CA 1
ATOM 5418 C C . ASN B 1 275 ? 10.484 34.875 -3.971 1 93.88 275 ASN B C 1
ATOM 5420 O O . ASN B 1 275 ? 11.352 35.75 -3.951 1 93.88 275 ASN B O 1
ATOM 5424 N N . ARG B 1 276 ? 9.555 34.844 -4.809 1 93.06 276 ARG B N 1
ATOM 5425 C CA . ARG B 1 276 ? 9.43 35.906 -5.797 1 93.06 276 ARG B CA 1
ATOM 5426 C C . ARG B 1 276 ? 8.961 37.219 -5.148 1 93.06 276 ARG B C 1
ATOM 5428 O O . ARG B 1 276 ? 7.977 37.219 -4.398 1 93.06 276 ARG B O 1
ATOM 5435 N N . ARG B 1 277 ? 9.5 38.312 -5.59 1 93.12 277 ARG B N 1
ATOM 5436 C CA . ARG B 1 277 ? 9.18 39.594 -5.008 1 93.12 277 ARG B CA 1
ATOM 5437 C C . ARG B 1 277 ? 7.781 40.062 -5.414 1 93.12 277 ARG B C 1
ATOM 5439 O O . ARG B 1 277 ? 7.074 40.688 -4.617 1 93.12 277 ARG B O 1
ATOM 5446 N N . ASP B 1 278 ? 7.395 39.844 -6.641 1 93.88 278 ASP B N 1
ATOM 5447 C CA . ASP B 1 278 ? 6.066 40.25 -7.094 1 93.88 278 ASP B CA 1
ATOM 5448 C C . ASP B 1 278 ? 4.977 39.5 -6.32 1 93.88 278 ASP B C 1
ATOM 5450 O O . ASP B 1 278 ? 3.934 40.062 -6.004 1 93.88 278 ASP B O 1
ATOM 5454 N N . VAL B 1 279 ? 5.293 38.219 -6 1 94.75 279 VAL B N 1
ATOM 5455 C CA . VAL B 1 279 ? 4.344 37.406 -5.238 1 94.75 279 VAL B CA 1
ATOM 5456 C C . VAL B 1 279 ? 4.266 37.938 -3.803 1 94.75 279 VAL B C 1
ATOM 5458 O O . VAL B 1 279 ? 3.176 38.094 -3.252 1 94.75 279 VAL B O 1
ATOM 5461 N N . GLN B 1 280 ? 5.371 38.188 -3.188 1 95.38 280 GLN B N 1
ATOM 5462 C CA . GLN B 1 280 ? 5.418 38.719 -1.824 1 95.38 280 GLN B CA 1
ATOM 5463 C C . GLN B 1 280 ? 4.664 40.031 -1.714 1 95.38 280 GLN B C 1
ATOM 5465 O O . GLN B 1 280 ? 3.898 40.25 -0.771 1 95.38 280 GLN B O 1
ATOM 5470 N N . ARG B 1 281 ? 4.789 40.875 -2.672 1 94.38 281 ARG B N 1
ATOM 5471 C CA . ARG B 1 281 ? 4.098 42.156 -2.676 1 94.38 281 ARG B CA 1
ATOM 5472 C C . ARG B 1 281 ? 2.592 41.969 -2.834 1 94.38 281 ARG B C 1
ATOM 5474 O O . ARG B 1 281 ? 1.802 42.625 -2.148 1 94.38 281 ARG B O 1
ATOM 5481 N N . ALA B 1 282 ? 2.258 41.062 -3.74 1 94.12 282 ALA B N 1
ATOM 5482 C CA . ALA B 1 282 ? 0.842 40.812 -3.996 1 94.12 282 ALA B CA 1
ATOM 5483 C C . ALA B 1 282 ? 0.149 40.281 -2.746 1 94.12 282 ALA B C 1
ATOM 5485 O O . ALA B 1 282 ? -1.027 40.562 -2.51 1 94.12 282 ALA B O 1
ATOM 5486 N N . LEU B 1 283 ? 0.942 39.562 -1.909 1 95.62 283 LEU B N 1
ATOM 5487 C CA . LEU B 1 283 ? 0.381 38.938 -0.717 1 95.62 283 LEU B CA 1
ATOM 5488 C C . LEU B 1 283 ? 0.55 39.844 0.501 1 95.62 283 LEU B C 1
ATOM 5490 O O . LEU B 1 283 ? 0.125 39.5 1.604 1 95.62 283 LEU B O 1
ATOM 5494 N N . HIS B 1 284 ? 1.178 40.969 0.301 1 94.31 284 HIS B N 1
ATOM 5495 C CA . HIS B 1 284 ? 1.528 41.844 1.401 1 94.31 284 HIS B CA 1
ATOM 5496 C C . HIS B 1 284 ? 2.402 41.156 2.43 1 94.31 284 HIS B C 1
ATOM 5498 O O . HIS B 1 284 ? 2.229 41.344 3.635 1 94.31 284 HIS B O 1
ATOM 5504 N N . ALA B 1 285 ? 3.197 40.281 1.928 1 94.06 285 ALA B N 1
ATOM 5505 C CA . ALA B 1 285 ? 4.176 39.562 2.727 1 94.06 285 ALA B CA 1
ATOM 5506 C C . ALA B 1 285 ? 5.586 40.094 2.494 1 94.06 285 ALA B C 1
ATOM 5508 O O . ALA B 1 285 ? 5.992 40.312 1.352 1 94.06 285 ALA B O 1
ATOM 5509 N N . ASN B 1 286 ? 6.242 40.312 3.561 1 91.94 286 ASN B N 1
ATOM 5510 C CA . ASN B 1 286 ? 7.625 40.781 3.439 1 91.94 286 ASN B CA 1
ATOM 5511 C C . ASN B 1 286 ? 7.746 41.969 2.488 1 91.94 286 ASN B C 1
ATOM 5513 O O . ASN B 1 286 ? 8.617 41.969 1.618 1 91.94 286 ASN B O 1
ATOM 5517 N N . VAL B 1 287 ? 6.863 42.781 2.619 1 86.44 287 VAL B N 1
ATOM 5518 C CA . VAL B 1 287 ? 6.785 43.906 1.688 1 86.44 287 VAL B CA 1
ATOM 5519 C C . VAL B 1 287 ? 8.039 44.781 1.808 1 86.44 287 VAL B C 1
ATOM 5521 O O . VAL B 1 287 ? 8.531 45.312 0.81 1 86.44 287 VAL B O 1
ATOM 5524 N N . THR B 1 288 ? 8.547 44.844 3.004 1 80.56 288 THR B N 1
ATOM 5525 C CA . THR B 1 288 ? 9.711 45.688 3.219 1 80.56 288 THR B CA 1
ATOM 5526 C C . THR B 1 288 ? 10.977 45.031 2.703 1 80.56 288 THR B C 1
ATOM 5528 O O . THR B 1 288 ? 12 45.688 2.502 1 80.56 288 THR B O 1
ATOM 5531 N N . GLY B 1 289 ? 10.852 43.75 2.547 1 77.06 289 GLY B N 1
ATOM 5532 C CA . GLY B 1 289 ? 12.031 43 2.164 1 77.06 289 GLY B CA 1
ATOM 5533 C C . GLY B 1 289 ? 13 42.781 3.314 1 77.06 289 GLY B C 1
ATOM 5534 O O . GLY B 1 289 ? 14.172 42.469 3.096 1 77.06 289 GLY B O 1
ATOM 5535 N N . ALA B 1 290 ? 12.523 42.938 4.453 1 74.12 290 ALA B N 1
ATOM 5536 C CA . ALA B 1 290 ? 13.398 42.875 5.621 1 74.12 290 ALA B CA 1
ATOM 5537 C C . ALA B 1 290 ? 13.711 41.438 6.031 1 74.12 290 ALA B C 1
ATOM 5539 O O . ALA B 1 290 ? 14.617 41.219 6.828 1 74.12 290 ALA B O 1
ATOM 5540 N N . MET B 1 291 ? 12.93 40.625 5.465 1 76.81 291 MET B N 1
ATOM 5541 C CA . MET B 1 291 ? 13.242 39.219 5.766 1 76.81 291 MET B CA 1
ATOM 5542 C C . MET B 1 291 ? 14.656 38.875 5.297 1 76.81 291 MET B C 1
ATOM 5544 O O . MET B 1 291 ? 14.984 39.062 4.125 1 76.81 291 MET B O 1
ATOM 5548 N N . ASP B 1 292 ? 15.461 38.469 6.172 1 69.69 292 ASP B N 1
ATOM 5549 C CA . ASP B 1 292 ? 16.875 38.219 5.887 1 69.69 292 ASP B CA 1
ATOM 5550 C C . ASP B 1 292 ? 17.125 36.75 5.574 1 69.69 292 ASP B C 1
ATOM 5552 O O . ASP B 1 292 ? 18.25 36.281 5.625 1 69.69 292 ASP B O 1
ATOM 5556 N N . TYR B 1 293 ? 16.094 36.031 5.445 1 75.06 293 TYR B N 1
ATOM 5557 C CA . TYR B 1 293 ? 16.266 34.625 5.098 1 75.06 293 TYR B CA 1
ATOM 5558 C C . TYR B 1 293 ? 15.383 34.25 3.916 1 75.06 293 TYR B C 1
ATOM 5560 O O . TYR B 1 293 ? 14.414 34.938 3.607 1 75.06 293 TYR B O 1
ATOM 5568 N N . THR B 1 294 ? 15.859 33.188 3.25 1 85.25 294 THR B N 1
ATOM 5569 C CA . THR B 1 294 ? 15.078 32.656 2.143 1 85.25 294 THR B CA 1
ATOM 5570 C C . THR B 1 294 ? 13.836 31.938 2.658 1 85.25 294 THR B C 1
ATOM 5572 O O . THR B 1 294 ? 13.914 31.141 3.594 1 85.25 294 THR B O 1
ATOM 5575 N N . TRP B 1 295 ? 12.727 32.406 2.109 1 91.75 295 TRP B N 1
ATOM 5576 C CA . TRP B 1 295 ? 11.469 31.734 2.451 1 91.75 295 TRP B CA 1
ATOM 5577 C C . TRP B 1 295 ? 11.57 30.234 2.186 1 91.75 295 TRP B C 1
ATOM 5579 O O . TRP B 1 295 ? 12.078 29.812 1.145 1 91.75 295 TRP B O 1
ATOM 5589 N N . ALA B 1 296 ? 11.125 29.375 3.129 1 90.62 296 ALA B N 1
ATOM 5590 C CA . ALA B 1 296 ? 11.141 27.922 3.002 1 90.62 296 ALA B CA 1
ATOM 5591 C C . ALA B 1 296 ? 9.812 27.312 3.445 1 90.62 296 ALA B C 1
ATOM 5593 O O . ALA B 1 296 ? 9.07 27.922 4.215 1 90.62 296 ALA B O 1
ATOM 5594 N N . THR B 1 297 ? 9.578 26.172 2.914 1 91.81 297 THR B N 1
ATOM 5595 C CA . THR B 1 297 ? 8.328 25.484 3.225 1 91.81 297 THR B CA 1
ATOM 5596 C C . THR B 1 297 ? 8.289 25.078 4.691 1 91.81 297 THR B C 1
ATOM 5598 O O . THR B 1 297 ? 7.227 25.109 5.324 1 91.81 297 THR B O 1
ATOM 5601 N N . CYS B 1 298 ? 9.414 24.672 5.234 1 91.88 298 CYS B N 1
ATOM 5602 C CA . CYS B 1 298 ? 9.547 24.312 6.645 1 91.88 298 CYS B CA 1
ATOM 5603 C C . CYS B 1 298 ? 10.781 24.953 7.254 1 91.88 298 CYS B C 1
ATOM 5605 O O . CYS B 1 298 ? 11.797 25.125 6.574 1 91.88 298 CYS B O 1
ATOM 5607 N N . SER B 1 299 ? 10.68 25.297 8.516 1 91.69 299 SER B N 1
ATOM 5608 C CA . SER B 1 299 ? 11.828 25.844 9.227 1 91.69 299 SER B CA 1
ATOM 5609 C C . SER B 1 299 ? 12.633 24.75 9.906 1 91.69 299 SER B C 1
ATOM 5611 O O . SER B 1 299 ? 12.172 24.141 10.883 1 91.69 299 SER B O 1
ATOM 5613 N N . HIS B 1 300 ? 13.797 24.609 9.43 1 88.12 300 HIS B N 1
ATOM 5614 C CA . HIS B 1 300 ? 14.68 23.609 10.008 1 88.12 300 HIS B CA 1
ATOM 5615 C C . HIS B 1 300 ? 15.016 23.922 11.453 1 88.12 300 HIS B C 1
ATOM 5617 O O . HIS B 1 300 ? 15.07 23.031 12.305 1 88.12 300 HIS B O 1
ATOM 5623 N N . THR B 1 301 ? 15.234 25.188 11.703 1 90.81 301 THR B N 1
ATOM 5624 C CA . THR B 1 301 ? 15.609 25.625 13.047 1 90.81 301 THR B CA 1
ATOM 5625 C C . THR B 1 301 ? 14.492 25.344 14.039 1 90.81 301 THR B C 1
ATOM 5627 O O . THR B 1 301 ? 14.734 24.844 15.141 1 90.81 301 THR B O 1
ATOM 5630 N N . ILE B 1 302 ? 13.297 25.688 13.68 1 92.56 302 ILE B N 1
ATOM 5631 C CA . ILE B 1 302 ? 12.148 25.469 14.555 1 92.56 302 ILE B CA 1
ATOM 5632 C C . ILE B 1 302 ? 11.969 23.969 14.773 1 92.56 302 ILE B C 1
ATOM 5634 O O . ILE B 1 302 ? 11.75 23.516 15.906 1 92.56 302 ILE B O 1
ATOM 5638 N N . ASN B 1 303 ? 12.086 23.234 13.742 1 89.69 303 ASN B N 1
ATOM 5639 C CA . ASN B 1 303 ? 11.922 21.781 13.836 1 89.69 303 ASN B CA 1
ATOM 5640 C C . ASN B 1 303 ? 12.945 21.156 14.773 1 89.69 303 ASN B C 1
ATOM 5642 O O . ASN B 1 303 ? 12.594 20.359 15.641 1 89.69 303 ASN B O 1
ATOM 5646 N N . THR B 1 304 ? 14.18 21.531 14.672 1 88.69 304 THR B N 1
ATOM 5647 C CA . THR B 1 304 ? 15.281 20.922 15.414 1 88.69 304 THR B CA 1
ATOM 5648 C C . THR B 1 304 ? 15.219 21.328 16.891 1 88.69 304 THR B C 1
ATOM 5650 O O . THR B 1 304 ? 15.695 20.594 17.75 1 88.69 304 THR B O 1
ATOM 5653 N N . HIS B 1 305 ? 14.609 22.516 17.141 1 91.88 305 HIS B N 1
ATOM 5654 C CA . HIS B 1 305 ? 14.641 23.016 18.516 1 91.88 305 HIS B CA 1
ATOM 5655 C C . HIS B 1 305 ? 13.242 23.016 19.125 1 91.88 305 HIS B C 1
ATOM 5657 O O . HIS B 1 305 ? 12.977 23.766 20.078 1 91.88 305 HIS B O 1
ATOM 5663 N N . TRP B 1 306 ? 12.461 22.156 18.625 1 93.81 306 TRP B N 1
ATOM 5664 C CA . TRP B 1 306 ? 11.102 22.125 19.156 1 93.81 306 TRP B CA 1
ATOM 5665 C C . TRP B 1 306 ? 11.109 21.703 20.625 1 93.81 306 TRP B C 1
ATOM 5667 O O . TRP B 1 306 ? 11.656 20.656 20.984 1 93.81 306 TRP B O 1
ATOM 5677 N N . HIS B 1 307 ? 10.531 22.469 21.5 1 90 307 HIS B N 1
ATOM 5678 C CA . HIS B 1 307 ? 10.648 22.312 22.953 1 90 307 HIS B CA 1
ATOM 5679 C C . HIS B 1 307 ? 9.523 21.438 23.5 1 90 307 HIS B C 1
ATOM 5681 O O . HIS B 1 307 ? 9.508 20.234 23.297 1 90 307 HIS B O 1
ATOM 5687 N N . ASP B 1 308 ? 8.445 22.094 24.094 1 92.62 308 ASP B N 1
ATOM 5688 C CA . ASP B 1 308 ? 7.418 21.312 24.781 1 92.62 308 ASP B CA 1
ATOM 5689 C C . ASP B 1 308 ? 6.492 20.625 23.797 1 92.62 308 ASP B C 1
ATOM 5691 O O . ASP B 1 308 ? 6.008 21.25 22.844 1 92.62 308 ASP B O 1
ATOM 5695 N N . THR B 1 309 ? 6.316 19.422 23.953 1 93.62 309 THR B N 1
ATOM 5696 C CA . THR B 1 309 ? 5.441 18.531 23.188 1 93.62 309 THR B CA 1
ATOM 5697 C C . THR B 1 309 ? 4.93 17.391 24.047 1 93.62 309 THR B C 1
ATOM 5699 O O . THR B 1 309 ? 5.684 16.484 24.406 1 93.62 309 THR B O 1
ATOM 5702 N N . PRO B 1 310 ? 3.684 17.453 24.375 1 95.75 310 PRO B N 1
ATOM 5703 C CA . PRO B 1 310 ? 3.133 16.328 25.141 1 95.75 310 PRO B CA 1
ATOM 5704 C C . PRO B 1 310 ? 3.232 15 24.406 1 95.75 310 PRO B C 1
ATOM 5706 O O . PRO B 1 310 ? 3.162 14.969 23.172 1 95.75 310 PRO B O 1
ATOM 5709 N N . ARG B 1 311 ? 3.254 13.93 25.172 1 96.56 311 ARG B N 1
ATOM 5710 C CA . ARG B 1 311 ? 3.432 12.594 24.609 1 96.56 311 ARG B CA 1
ATOM 5711 C C . ARG B 1 311 ? 2.127 12.078 24.016 1 96.56 311 ARG B C 1
ATOM 5713 O O . ARG B 1 311 ? 2.137 11.164 23.188 1 96.56 311 ARG B O 1
ATOM 5720 N N . SER B 1 312 ? 1.003 12.664 24.516 1 98.31 312 SER B N 1
ATOM 5721 C CA . SER B 1 312 ? -0.286 12.141 24.078 1 98.31 312 SER B CA 1
ATOM 5722 C C . SER B 1 312 ? -1.334 13.242 24 1 98.31 312 SER B C 1
ATOM 5724 O O . SER B 1 312 ? -1.392 14.117 24.875 1 98.31 312 SER B O 1
ATOM 5726 N N . MET B 1 313 ? -2.084 13.234 22.953 1 98.75 313 MET B N 1
ATOM 5727 C CA . MET B 1 313 ? -3.215 14.148 22.797 1 98.75 313 MET B CA 1
ATOM 5728 C C . MET B 1 313 ? -4.52 13.477 23.219 1 98.75 313 MET B C 1
ATOM 5730 O O . MET B 1 313 ? -5.574 14.109 23.219 1 98.75 313 MET B O 1
ATOM 5734 N N . LEU B 1 314 ? -4.496 12.188 23.641 1 98.81 314 LEU B N 1
ATOM 5735 C CA . LEU B 1 314 ? -5.695 11.406 23.922 1 98.81 314 LEU B CA 1
ATOM 5736 C C . LEU B 1 314 ? -6.516 12.055 25.047 1 98.81 314 LEU B C 1
ATOM 5738 O O . LEU B 1 314 ? -7.746 12.094 24.969 1 98.81 314 LEU B O 1
ATOM 5742 N N . PRO B 1 315 ? -5.848 12.617 26.094 1 98.81 315 PRO B N 1
ATOM 5743 C CA . PRO B 1 315 ? -6.656 13.273 27.125 1 98.81 315 PRO B CA 1
ATOM 5744 C C . PRO B 1 315 ? -7.453 14.453 26.578 1 98.81 315 PRO B C 1
ATOM 5746 O O . PRO B 1 315 ? -8.602 14.672 26.984 1 98.81 315 PRO B O 1
ATOM 5749 N N . ILE B 1 316 ? -6.875 15.203 25.672 1 98.88 316 ILE B N 1
ATOM 5750 C CA . ILE B 1 316 ? -7.57 16.344 25.094 1 98.88 316 ILE B CA 1
ATOM 5751 C C . ILE B 1 316 ? -8.734 15.844 24.234 1 98.88 316 ILE B C 1
ATOM 5753 O O . ILE B 1 316 ? -9.828 16.422 24.266 1 98.88 316 ILE B O 1
ATOM 5757 N N . TYR B 1 317 ? -8.531 14.797 23.422 1 98.94 317 TYR B N 1
ATOM 5758 C CA . TYR B 1 317 ? -9.617 14.203 22.641 1 98.94 317 TYR B CA 1
ATOM 5759 C C . TYR B 1 317 ? -10.781 13.82 23.547 1 98.94 317 TYR B C 1
ATOM 5761 O O . TYR B 1 317 ? -11.938 14.125 23.234 1 98.94 317 TYR B O 1
ATOM 5769 N N . LYS B 1 318 ? -10.492 13.125 24.641 1 98.81 318 LYS B N 1
ATOM 5770 C CA . LYS B 1 318 ? -11.547 12.695 25.562 1 98.81 318 LYS B CA 1
ATOM 5771 C C . LYS B 1 318 ? -12.336 13.891 26.094 1 98.81 318 LYS B C 1
ATOM 5773 O O . LYS B 1 318 ? -13.57 13.844 26.156 1 98.81 318 LYS B O 1
ATOM 5778 N N . GLU B 1 319 ? -11.641 14.953 26.453 1 98.81 319 GLU B N 1
ATOM 5779 C CA . GLU B 1 319 ? -12.289 16.156 26.953 1 98.81 319 GLU B CA 1
ATOM 5780 C C . GLU B 1 319 ? -13.211 16.781 25.922 1 98.81 319 GLU B C 1
ATOM 5782 O O . GLU B 1 319 ? -14.359 17.125 26.219 1 98.81 319 GLU B O 1
ATOM 5787 N N . LEU B 1 320 ? -12.719 16.922 24.719 1 98.88 320 LEU B N 1
ATOM 5788 C CA . LEU B 1 320 ? -13.453 17.625 23.688 1 98.88 320 LEU B CA 1
ATOM 5789 C C . LEU B 1 320 ? -14.602 16.766 23.156 1 98.88 320 LEU B C 1
ATOM 5791 O O . LEU B 1 320 ? -15.641 17.297 22.734 1 98.88 320 LEU B O 1
ATOM 5795 N N . ILE B 1 321 ? -14.422 15.406 23.156 1 98.81 321 ILE B N 1
ATOM 5796 C CA . ILE B 1 321 ? -15.523 14.508 22.844 1 98.81 321 ILE B CA 1
ATOM 5797 C C . ILE B 1 321 ? -16.641 14.672 23.875 1 98.81 321 ILE B C 1
ATOM 5799 O O . ILE B 1 321 ? -17.812 14.781 23.516 1 98.81 321 ILE B O 1
ATOM 5803 N N . ALA B 1 322 ? -16.312 14.703 25.109 1 98.38 322 ALA B N 1
ATOM 5804 C CA . ALA B 1 322 ? -17.281 14.891 26.188 1 98.38 322 ALA B CA 1
ATOM 5805 C C . ALA B 1 322 ? -18 16.234 26.047 1 98.38 322 ALA B C 1
ATOM 5807 O O . ALA B 1 322 ? -19.156 16.359 26.438 1 98.38 322 ALA B O 1
ATOM 5808 N N . ALA B 1 323 ? -17.344 17.234 25.484 1 98.12 323 ALA B N 1
ATOM 5809 C CA . ALA B 1 323 ? -17.906 18.578 25.297 1 98.12 323 ALA B CA 1
ATOM 5810 C C . ALA B 1 323 ? -18.891 18.594 24.125 1 98.12 323 ALA B C 1
ATOM 5812 O O . ALA B 1 323 ? -19.578 19.609 23.922 1 98.12 323 ALA B O 1
ATOM 5813 N N . GLY B 1 324 ? -18.906 17.562 23.312 1 97.94 324 GLY B N 1
ATOM 5814 C CA . GLY B 1 324 ? -19.891 17.438 22.25 1 97.94 324 GLY B CA 1
ATOM 5815 C C . GLY B 1 324 ? -19.422 18.031 20.922 1 97.94 324 GLY B C 1
ATOM 5816 O O . GLY B 1 324 ? -20.234 18.266 20.016 1 97.94 324 GLY B O 1
ATOM 5817 N N . LEU B 1 325 ? -18.172 18.297 20.781 1 98.5 325 LEU B N 1
ATOM 5818 C CA . LEU B 1 325 ? -17.609 18.844 19.547 1 98.5 325 LEU B CA 1
ATOM 5819 C C . LEU B 1 325 ? -17.531 17.766 18.469 1 98.5 325 LEU B C 1
ATOM 5821 O O . LEU B 1 325 ? -17.406 16.578 18.781 1 98.5 325 LEU B O 1
ATOM 5825 N N . ARG B 1 326 ? -17.656 18.156 17.219 1 98.62 326 ARG B N 1
ATOM 5826 C CA . ARG B 1 326 ? -17.484 17.25 16.094 1 98.62 326 ARG B CA 1
ATOM 5827 C C . ARG B 1 326 ? -16.016 16.969 15.812 1 98.62 326 ARG B C 1
ATOM 5829 O O . ARG B 1 326 ? -15.266 17.875 15.43 1 98.62 326 ARG B O 1
ATOM 5836 N N . ILE B 1 327 ? -15.625 15.734 15.93 1 98.94 327 ILE B N 1
ATOM 5837 C CA . ILE B 1 327 ? -14.211 15.398 15.773 1 98.94 327 ILE B CA 1
ATOM 5838 C C . ILE B 1 327 ? -14.055 14.32 14.711 1 98.94 327 ILE B C 1
ATOM 5840 O O . ILE B 1 327 ? -14.664 13.25 14.797 1 98.94 327 ILE B O 1
ATOM 5844 N N . TRP B 1 328 ? -13.258 14.586 13.688 1 98.94 328 TRP B N 1
ATOM 5845 C CA . TRP B 1 328 ? -12.922 13.625 12.648 1 98.94 328 TRP B CA 1
ATOM 5846 C C . TRP B 1 328 ? -11.414 13.414 12.562 1 98.94 328 TRP B C 1
ATOM 5848 O O . TRP B 1 328 ? -10.641 14.344 12.797 1 98.94 328 TRP B O 1
ATOM 5858 N N . VAL B 1 329 ? -11.047 12.227 12.359 1 98.94 329 VAL B N 1
ATOM 5859 C CA . VAL B 1 329 ? -9.68 11.859 12.023 1 98.94 329 VAL B CA 1
ATOM 5860 C C . VAL B 1 329 ? -9.648 11.133 10.68 1 98.94 329 VAL B C 1
ATOM 5862 O O . VAL B 1 329 ? -10.492 10.273 10.414 1 98.94 329 VAL B O 1
ATOM 5865 N N . PHE B 1 330 ? -8.789 11.523 9.773 1 98.94 330 PHE B N 1
ATOM 5866 C CA . PHE B 1 330 ? -8.688 10.844 8.484 1 98.94 330 PHE B CA 1
ATOM 5867 C C . PHE B 1 330 ? -7.246 10.469 8.18 1 98.94 330 PHE B C 1
ATOM 5869 O O . PHE B 1 330 ? -6.312 11.016 8.773 1 98.94 330 PHE B O 1
ATOM 5876 N N . SER B 1 331 ? -7.055 9.477 7.387 1 98.81 331 SER B N 1
ATOM 5877 C CA . SER B 1 331 ? -5.715 8.961 7.125 1 98.81 331 SER B CA 1
ATOM 5878 C C . SER B 1 331 ? -5.617 8.367 5.723 1 98.81 331 SER B C 1
ATOM 5880 O O . SER B 1 331 ? -6.449 7.547 5.332 1 98.81 331 SER B O 1
ATOM 5882 N N . GLY B 1 332 ? -4.625 8.906 4.957 1 98.44 332 GLY B N 1
ATOM 5883 C CA . GLY B 1 332 ? -4.246 8.172 3.76 1 98.44 332 GLY B CA 1
ATOM 5884 C C . GLY B 1 332 ? -3.57 6.852 4.059 1 98.44 332 GLY B C 1
ATOM 5885 O O . GLY B 1 332 ? -2.779 6.75 5 1 98.44 332 GLY B O 1
ATOM 5886 N N . ASP B 1 333 ? -3.822 5.859 3.242 1 98 333 ASP B N 1
ATOM 5887 C CA . ASP B 1 333 ? -3.436 4.512 3.652 1 98 333 ASP B CA 1
ATOM 5888 C C . ASP B 1 333 ? -2.137 4.082 2.977 1 98 333 ASP B C 1
ATOM 5890 O O . ASP B 1 333 ? -1.699 2.941 3.129 1 98 333 ASP B O 1
ATOM 5894 N N . THR B 1 334 ? -1.461 4.969 2.232 1 96.38 334 THR B N 1
ATOM 5895 C CA . THR B 1 334 ? -0.141 4.66 1.692 1 96.38 334 THR B CA 1
ATOM 5896 C C . THR B 1 334 ? 0.914 5.598 2.275 1 96.38 334 THR B C 1
ATOM 5898 O O . THR B 1 334 ? 1.979 5.785 1.684 1 96.38 334 THR B O 1
ATOM 5901 N N . ASP B 1 335 ? 0.568 6.258 3.354 1 96.44 335 ASP B N 1
ATOM 5902 C CA . ASP B 1 335 ? 1.479 7.086 4.137 1 96.44 335 ASP B CA 1
ATOM 5903 C C . ASP B 1 335 ? 2.379 6.23 5.023 1 96.44 335 ASP B C 1
ATOM 5905 O O . ASP B 1 335 ? 1.906 5.309 5.688 1 96.44 335 ASP B O 1
ATOM 5909 N N . ALA B 1 336 ? 3.631 6.586 5.062 1 95.94 336 ALA B N 1
ATOM 5910 C CA . ALA B 1 336 ? 4.535 5.824 5.922 1 95.94 336 ALA B CA 1
ATOM 5911 C C . ALA B 1 336 ? 5.082 6.699 7.047 1 95.94 336 ALA B C 1
ATOM 5913 O O . ALA B 1 336 ? 5.816 6.215 7.914 1 95.94 336 ALA B O 1
ATOM 5914 N N . VAL B 1 337 ? 4.711 7.93 7.117 1 95.06 337 VAL B N 1
ATOM 5915 C CA . VAL B 1 337 ? 5.203 8.844 8.141 1 95.06 337 VAL B CA 1
ATOM 5916 C C . VAL B 1 337 ? 4.34 8.719 9.398 1 95.06 337 VAL B C 1
ATOM 5918 O O . VAL B 1 337 ? 4.859 8.508 10.5 1 95.06 337 VAL B O 1
ATOM 5921 N N . VAL B 1 338 ? 3.102 8.859 9.234 1 97.12 338 VAL B N 1
ATOM 5922 C CA . VAL B 1 338 ? 2.088 8.523 10.234 1 97.12 338 VAL B CA 1
ATOM 5923 C C . VAL B 1 338 ? 1.001 7.668 9.594 1 97.12 338 VAL B C 1
ATOM 5925 O O . VAL B 1 338 ? -0.098 8.148 9.312 1 97.12 338 VAL B O 1
ATOM 5928 N N . PRO B 1 339 ? 1.3 6.43 9.484 1 98.25 339 PRO B N 1
ATOM 5929 C CA . PRO B 1 339 ? 0.449 5.559 8.664 1 98.25 339 PRO B CA 1
ATOM 5930 C C . PRO B 1 339 ? -0.916 5.305 9.305 1 98.25 339 PRO B C 1
ATOM 5932 O O . PRO B 1 339 ? -1.123 5.621 10.477 1 98.25 339 PRO B O 1
ATOM 5935 N N . LEU B 1 340 ? -1.798 4.832 8.477 1 98.75 340 LEU B N 1
ATOM 5936 C CA . LEU B 1 340 ? -3.156 4.516 8.906 1 98.75 340 LEU B CA 1
ATOM 5937 C C . LEU B 1 340 ? -3.145 3.615 10.133 1 98.75 340 LEU B C 1
ATOM 5939 O O . LEU B 1 340 ? -3.959 3.789 11.047 1 98.75 340 LEU B O 1
ATOM 5943 N N . ALA B 1 341 ? -2.225 2.621 10.172 1 98.75 341 ALA B N 1
ATOM 5944 C CA . ALA B 1 341 ? -2.139 1.723 11.32 1 98.75 341 ALA B CA 1
ATOM 5945 C C . ALA B 1 341 ? -1.889 2.5 12.609 1 98.75 341 ALA B C 1
ATOM 5947 O O . ALA B 1 341 ? -2.443 2.168 13.664 1 98.75 341 ALA B O 1
ATOM 5948 N N . ALA B 1 342 ? -1.047 3.508 12.562 1 98.69 342 ALA B N 1
ATOM 5949 C CA . ALA B 1 342 ? -0.793 4.363 13.719 1 98.69 342 ALA B CA 1
ATOM 5950 C C . ALA B 1 342 ? -2.07 5.07 14.172 1 98.69 342 ALA B C 1
ATOM 5952 O O . ALA B 1 342 ? -2.398 5.074 15.359 1 98.69 342 ALA B O 1
ATOM 5953 N N . THR B 1 343 ? -2.758 5.652 13.234 1 98.81 343 THR B N 1
ATOM 5954 C CA . THR B 1 343 ? -4.012 6.34 13.516 1 98.81 343 THR B CA 1
ATOM 5955 C C . THR B 1 343 ? -5.012 5.387 14.164 1 98.81 343 THR B C 1
ATOM 5957 O O . THR B 1 343 ? -5.656 5.742 15.156 1 98.81 343 THR B O 1
ATOM 5960 N N . ARG B 1 344 ? -5.094 4.211 13.617 1 98.75 344 ARG B N 1
ATOM 5961 C CA . ARG B 1 344 ? -6.055 3.236 14.125 1 98.75 344 ARG B CA 1
ATOM 5962 C C . ARG B 1 344 ? -5.711 2.822 15.547 1 98.75 344 ARG B C 1
ATOM 5964 O O . ARG B 1 344 ? -6.598 2.699 16.391 1 98.75 344 ARG B O 1
ATOM 5971 N N . HIS B 1 345 ? -4.449 2.576 15.828 1 98.75 345 HIS B N 1
ATOM 5972 C CA . HIS B 1 345 ? -4.039 2.234 17.188 1 98.75 345 HIS B CA 1
ATOM 5973 C C . HIS B 1 345 ? -4.344 3.373 18.156 1 98.75 345 HIS B C 1
ATOM 5975 O O . HIS B 1 345 ? -4.805 3.135 19.266 1 98.75 345 HIS B O 1
ATOM 5981 N N . SER B 1 346 ? -4.078 4.609 17.781 1 98.75 346 SER B N 1
ATOM 5982 C CA . SER B 1 346 ? -4.305 5.766 18.641 1 98.75 346 SER B CA 1
ATOM 5983 C C . SER B 1 346 ? -5.789 5.961 18.922 1 98.75 346 SER B C 1
ATOM 5985 O O . SER B 1 346 ? -6.184 6.184 20.078 1 98.75 346 SER B O 1
ATOM 5987 N N . ILE B 1 347 ? -6.602 5.902 17.891 1 98.69 347 ILE B N 1
ATOM 5988 C CA . ILE B 1 347 ? -8.039 6.066 18.062 1 98.69 347 ILE B CA 1
ATOM 5989 C C . ILE B 1 347 ? -8.594 4.91 18.891 1 98.69 347 ILE B C 1
ATOM 5991 O O . ILE B 1 347 ? -9.477 5.109 19.734 1 98.69 347 ILE B O 1
ATOM 5995 N N . GLY B 1 348 ? -8.039 3.695 18.594 1 98.31 348 GLY B N 1
ATOM 5996 C CA . GLY B 1 348 ? -8.445 2.547 19.391 1 98.31 348 GLY B CA 1
ATOM 5997 C C . GLY B 1 348 ? -8.195 2.736 20.875 1 98.31 348 GLY B C 1
ATOM 5998 O O . GLY B 1 348 ? -8.961 2.242 21.703 1 98.31 348 GLY B O 1
ATOM 5999 N N . ALA B 1 349 ? -7.191 3.428 21.234 1 98.5 349 ALA B N 1
ATOM 6000 C CA . ALA B 1 349 ? -6.793 3.631 22.625 1 98.5 349 ALA B CA 1
ATOM 6001 C C . ALA B 1 349 ? -7.789 4.523 23.359 1 98.5 349 ALA B C 1
ATOM 6003 O O . ALA B 1 349 ? -7.797 4.578 24.594 1 98.5 349 ALA B O 1
ATOM 6004 N N . LEU B 1 350 ? -8.641 5.242 22.641 1 98.62 350 LEU B N 1
ATOM 6005 C CA . LEU B 1 350 ? -9.656 6.078 23.25 1 98.62 350 LEU B CA 1
ATOM 6006 C C . LEU B 1 350 ? -10.766 5.227 23.859 1 98.62 350 LEU B C 1
ATOM 6008 O O . LEU B 1 350 ? -11.523 5.699 24.719 1 98.62 350 LEU B O 1
ATOM 6012 N N . GLY B 1 351 ? -10.93 3.959 23.375 1 98 351 GLY B N 1
ATOM 6013 C CA . GLY B 1 351 ? -11.93 3.051 23.922 1 98 351 GLY B CA 1
ATOM 6014 C C . GLY B 1 351 ? -13.352 3.506 23.656 1 98 351 GLY B C 1
ATOM 6015 O O . GLY B 1 351 ? -14.242 3.281 24.469 1 98 351 GLY B O 1
ATOM 6016 N N . LEU B 1 352 ? -13.594 4.188 22.562 1 98.44 352 LEU B N 1
ATOM 6017 C CA . LEU B 1 352 ? -14.914 4.719 22.234 1 98.44 352 LEU B CA 1
ATOM 6018 C C . LEU B 1 352 ? -15.82 3.625 21.688 1 98.44 352 LEU B C 1
ATOM 6020 O O . LEU B 1 352 ? -15.375 2.764 20.922 1 98.44 352 LEU B O 1
ATOM 6024 N N . PRO B 1 353 ? -17.094 3.637 22.062 1 97.88 353 PRO B N 1
ATOM 6025 C CA . PRO B 1 353 ? -18.031 2.68 21.469 1 97.88 353 PRO B CA 1
ATOM 6026 C C . PRO B 1 353 ? -18.297 2.955 19.984 1 97.88 353 PRO B C 1
ATOM 6028 O O . PRO B 1 353 ? -18.406 4.117 19.578 1 97.88 353 PRO B O 1
ATOM 6031 N N . THR B 1 354 ? -18.422 1.91 19.188 1 97.69 354 THR B N 1
ATOM 6032 C CA . THR B 1 354 ? -18.719 2.02 17.766 1 97.69 354 THR B CA 1
ATOM 6033 C C . THR B 1 354 ? -20.219 2.236 17.562 1 97.69 354 THR B C 1
ATOM 6035 O O . THR B 1 354 ? -21.047 1.532 18.141 1 97.69 354 THR B O 1
ATOM 6038 N N . THR B 1 355 ? -20.625 3.219 16.766 1 97.94 355 THR B N 1
ATOM 6039 C CA . THR B 1 355 ? -22.016 3.449 16.406 1 97.94 355 THR B CA 1
ATOM 6040 C C . THR B 1 355 ? -22.297 2.963 14.992 1 97.94 355 THR B C 1
ATOM 6042 O O . THR B 1 355 ? -23.375 2.467 14.695 1 97.94 355 THR B O 1
ATOM 6045 N N . THR B 1 356 ? -21.422 3.143 14.07 1 97.88 356 THR B N 1
ATOM 6046 C CA . THR B 1 356 ? -21.438 2.578 12.727 1 97.88 356 THR B CA 1
ATOM 6047 C C . THR B 1 356 ? -20.141 1.805 12.453 1 97.88 356 THR B C 1
ATOM 6049 O O . THR B 1 356 ? -19.047 2.371 12.492 1 97.88 356 THR B O 1
ATOM 6052 N N . SER B 1 357 ? -20.297 0.537 12.148 1 97.19 357 SER B N 1
ATOM 6053 C CA . SER B 1 357 ? -19.141 -0.329 11.945 1 97.19 357 SER B CA 1
ATOM 6054 C C . SER B 1 357 ? -18.375 0.057 10.688 1 97.19 357 SER B C 1
ATOM 6056 O O . SER B 1 357 ? -18.922 0.731 9.812 1 97.19 357 SER B O 1
ATOM 6058 N N . TRP B 1 358 ? -17.188 -0.387 10.672 1 97.81 358 TRP B N 1
ATOM 6059 C CA . TRP B 1 358 ? -16.25 -0.158 9.57 1 97.81 358 TRP B CA 1
ATOM 6060 C C . TRP B 1 358 ? -16.891 -0.539 8.234 1 97.81 358 TRP B C 1
ATOM 6062 O O . TRP B 1 358 ? -17.375 -1.664 8.07 1 97.81 358 TRP B O 1
ATOM 6072 N N . TYR B 1 359 ? -16.969 0.432 7.266 1 97.81 359 TYR B N 1
ATOM 6073 C CA . TYR B 1 359 ? -17.625 0.206 5.984 1 97.81 359 TYR B CA 1
ATOM 6074 C C . TYR B 1 359 ? -16.938 0.994 4.875 1 97.81 359 TYR B C 1
ATOM 6076 O O . TYR B 1 359 ? -16.297 2.02 5.133 1 97.81 359 TYR B O 1
ATOM 6084 N N . PRO B 1 360 ? -17.047 0.51 3.623 1 97.5 360 PRO B N 1
ATOM 6085 C CA . PRO B 1 360 ? -16.516 1.28 2.496 1 97.5 360 PRO B CA 1
ATOM 6086 C C . PRO B 1 360 ? -17.391 2.48 2.139 1 97.5 360 PRO B C 1
ATOM 6088 O O . PRO B 1 360 ? -18.625 2.393 2.195 1 97.5 360 PRO B O 1
ATOM 6091 N N . TRP B 1 361 ? -16.766 3.584 1.905 1 97.88 361 TRP B N 1
ATOM 6092 C CA . TRP B 1 361 ? -17.484 4.703 1.303 1 97.88 361 TRP B CA 1
ATOM 6093 C C . TRP B 1 361 ? -17.094 4.879 -0.16 1 97.88 361 TRP B C 1
ATOM 6095 O O . TRP B 1 361 ? -16 4.453 -0.573 1 97.88 361 TRP B O 1
ATOM 6105 N N . TYR B 1 362 ? -17.969 5.488 -0.971 1 94.69 362 TYR B N 1
ATOM 6106 C CA . TYR B 1 362 ? -17.812 5.453 -2.42 1 94.69 362 TYR B CA 1
ATOM 6107 C C . TYR B 1 362 ? -17.719 6.863 -2.992 1 94.69 362 TYR B C 1
ATOM 6109 O O . TYR B 1 362 ? -18.359 7.785 -2.492 1 94.69 362 TYR B O 1
ATOM 6117 N N . ASP B 1 363 ? -16.844 7 -3.914 1 90.19 363 ASP B N 1
ATOM 6118 C CA . ASP B 1 363 ? -16.797 8.133 -4.836 1 90.19 363 ASP B CA 1
ATOM 6119 C C . ASP B 1 363 ? -16.891 7.664 -6.285 1 90.19 363 ASP B C 1
ATOM 6121 O O . ASP B 1 363 ? -15.938 7.086 -6.82 1 90.19 363 ASP B O 1
ATOM 6125 N N . ASP B 1 364 ? -17.906 8 -7 1 83.88 364 ASP B N 1
ATOM 6126 C CA . ASP B 1 364 ? -18.141 7.617 -8.391 1 83.88 364 ASP B CA 1
ATOM 6127 C C . ASP B 1 364 ? -17.969 6.113 -8.586 1 83.88 364 ASP B C 1
ATOM 6129 O O . ASP B 1 364 ? -17.203 5.68 -9.445 1 83.88 364 ASP B O 1
ATOM 6133 N N . GLN B 1 365 ? -18.516 5.273 -7.734 1 83.19 365 GLN B N 1
ATOM 6134 C CA . GLN B 1 365 ? -18.625 3.82 -7.828 1 83.19 365 GLN B CA 1
ATOM 6135 C C . GLN B 1 365 ? -17.312 3.139 -7.457 1 83.19 365 GLN B C 1
ATOM 6137 O O . GLN B 1 365 ? -17.172 1.921 -7.602 1 83.19 365 GLN B O 1
ATOM 6142 N N . GLU B 1 366 ? -16.406 3.877 -7.125 1 88.5 366 GLU B N 1
ATOM 6143 C CA . GLU B 1 366 ? -15.156 3.314 -6.621 1 88.5 366 GLU B CA 1
ATOM 6144 C C . GLU B 1 366 ? -15.039 3.5 -5.113 1 88.5 366 GLU B C 1
ATOM 6146 O O . GLU B 1 366 ? -15.477 4.516 -4.57 1 88.5 366 GLU B O 1
ATOM 6151 N N . VAL B 1 367 ? -14.484 2.543 -4.535 1 93.81 367 VAL B N 1
ATOM 6152 C CA . VAL B 1 367 ? -14.242 2.67 -3.102 1 93.81 367 VAL B CA 1
ATOM 6153 C C . VAL B 1 367 ? -13.219 3.777 -2.846 1 93.81 367 VAL B C 1
ATOM 6155 O O . VAL B 1 367 ? -12.07 3.686 -3.283 1 93.81 367 VAL B O 1
ATOM 6158 N N . GLY B 1 368 ? -13.633 4.828 -2.189 1 96.44 368 GLY B N 1
ATOM 6159 C CA . GLY B 1 368 ? -12.75 5.922 -1.834 1 96.44 368 GLY B CA 1
ATOM 6160 C C . GLY B 1 368 ? -11.906 5.633 -0.605 1 96.44 368 GLY B C 1
ATOM 6161 O O . GLY B 1 368 ? -10.852 6.242 -0.409 1 96.44 368 GLY B O 1
ATOM 6162 N N . GLY B 1 369 ? -12.359 4.742 0.206 1 97.88 369 GLY B N 1
ATOM 6163 C CA . GLY B 1 369 ? -11.773 4.324 1.469 1 97.88 369 GLY B CA 1
ATOM 6164 C C . GLY B 1 369 ? -12.773 3.682 2.41 1 97.88 369 GLY B C 1
ATOM 6165 O O . GLY B 1 369 ? -13.727 3.045 1.966 1 97.88 369 GLY B O 1
ATOM 6166 N N . TRP B 1 370 ? -12.5 3.736 3.646 1 98.69 370 TRP B N 1
ATOM 6167 C CA . TRP B 1 370 ? -13.375 3.145 4.652 1 98.69 370 TRP B CA 1
ATOM 6168 C C . TRP B 1 370 ? -13.594 4.105 5.816 1 98.69 370 TRP B C 1
ATOM 6170 O O . TRP B 1 370 ? -12.852 5.082 5.973 1 98.69 370 TRP B O 1
ATOM 6180 N N . SER B 1 371 ? -14.641 3.842 6.566 1 98.69 371 SER B N 1
ATOM 6181 C CA . SER B 1 371 ? -14.977 4.723 7.68 1 98.69 371 SER B CA 1
ATOM 6182 C C . SER B 1 371 ? -15.609 3.943 8.828 1 98.69 371 SER B C 1
ATOM 6184 O O . SER B 1 371 ? -16.203 2.883 8.617 1 98.69 371 SER B O 1
ATOM 6186 N N . GLN B 1 372 ? -15.391 4.375 9.969 1 98.56 372 GLN B N 1
ATOM 6187 C CA . GLN B 1 372 ? -16.016 3.912 11.195 1 98.56 372 GLN B CA 1
ATOM 6188 C C . GLN B 1 372 ? -16.453 5.086 12.062 1 98.56 372 GLN B C 1
ATOM 6190 O O . GLN B 1 372 ? -15.719 6.062 12.219 1 98.56 372 GLN B O 1
ATOM 6195 N N . VAL B 1 373 ? -17.703 5.066 12.539 1 98.62 373 VAL B N 1
ATOM 6196 C CA . VAL B 1 373 ? -18.219 6.121 13.406 1 98.62 373 VAL B CA 1
ATOM 6197 C C . VAL B 1 373 ? -18.281 5.633 14.852 1 98.62 373 VAL B C 1
ATOM 6199 O O . VAL B 1 373 ? -18.875 4.594 15.141 1 98.62 373 VAL B O 1
ATOM 6202 N N . TYR B 1 374 ? -17.547 6.312 15.664 1 98.5 374 TYR B N 1
ATOM 6203 C CA . TYR B 1 374 ? -17.609 6.125 17.109 1 98.5 374 TYR B CA 1
ATOM 6204 C C . TYR B 1 374 ? -18.5 7.176 17.75 1 98.5 374 TYR B C 1
ATOM 6206 O O . TYR B 1 374 ? -18.844 8.18 17.125 1 98.5 374 TYR B O 1
ATOM 6214 N N . LYS B 1 375 ? -18.938 6.867 18.984 1 98.31 375 LYS B N 1
ATOM 6215 C CA . LYS B 1 375 ? -19.578 7.926 19.75 1 98.31 375 LYS B CA 1
ATOM 6216 C C . LYS B 1 375 ? -18.625 9.102 19.984 1 98.31 375 LYS B C 1
ATOM 6218 O O . LYS B 1 375 ? -17.719 9.023 20.812 1 98.31 375 LYS B O 1
ATOM 6223 N N . GLY B 1 376 ? -18.797 10.164 19.234 1 98.31 376 GLY B N 1
ATOM 6224 C CA . GLY B 1 376 ? -18.047 11.383 19.453 1 98.31 376 GLY B CA 1
ATOM 6225 C C . GLY B 1 376 ? -16.906 11.562 18.453 1 98.31 376 GLY B C 1
ATOM 6226 O O . GLY B 1 376 ? -16.234 12.594 18.438 1 98.31 376 GLY B O 1
ATOM 6227 N N . LEU B 1 377 ? -16.641 10.57 17.625 1 98.81 377 LEU B N 1
ATOM 6228 C CA . LEU B 1 377 ? -15.516 10.664 16.703 1 98.81 377 LEU B CA 1
ATOM 6229 C C . LEU B 1 377 ? -15.766 9.828 15.445 1 98.81 377 LEU B C 1
ATOM 6231 O O . LEU B 1 377 ? -16.297 8.719 15.531 1 98.81 377 LEU B O 1
ATOM 6235 N N . THR B 1 378 ? -15.391 10.336 14.289 1 98.88 378 THR B N 1
ATOM 6236 C CA . THR B 1 378 ? -15.453 9.594 13.039 1 98.88 378 THR B CA 1
ATOM 6237 C C . THR B 1 378 ? -14.055 9.391 12.461 1 98.88 378 THR B C 1
ATOM 6239 O O . THR B 1 378 ? -13.258 10.336 12.383 1 98.88 378 THR B O 1
ATOM 6242 N N . LEU B 1 379 ? -13.734 8.172 12.164 1 98.88 379 LEU B N 1
ATOM 6243 C CA . LEU B 1 379 ? -12.484 7.824 11.5 1 98.88 379 LEU B CA 1
ATOM 6244 C C . LEU B 1 379 ? -12.727 7.523 10.023 1 98.88 379 LEU B C 1
ATOM 6246 O O . LEU B 1 379 ? -13.648 6.785 9.672 1 98.88 379 LEU B O 1
ATOM 6250 N N . VAL B 1 380 ? -11.922 8.125 9.125 1 98.88 380 VAL B N 1
ATOM 6251 C CA . VAL B 1 380 ? -12.055 7.926 7.691 1 98.88 380 VAL B CA 1
ATOM 6252 C C . VAL B 1 380 ? -10.688 7.613 7.078 1 98.88 380 VAL B C 1
ATOM 6254 O O . VAL B 1 380 ? -9.711 8.312 7.348 1 98.88 380 VAL B O 1
ATOM 6257 N N . SER B 1 381 ? -10.602 6.547 6.363 1 98.75 381 SER B N 1
ATOM 6258 C CA . SER B 1 381 ? -9.406 6.301 5.555 1 98.75 381 SER B CA 1
ATOM 6259 C C . SER B 1 381 ? -9.648 6.66 4.094 1 98.75 381 SER B C 1
ATOM 6261 O O . SER B 1 381 ? -10.789 6.633 3.619 1 98.75 381 SER B O 1
ATOM 6263 N N . ILE B 1 382 ? -8.656 7.102 3.41 1 98.5 382 ILE B N 1
ATOM 6264 C CA . ILE B 1 382 ? -8.703 7.395 1.981 1 98.5 382 ILE B CA 1
ATOM 6265 C C . ILE B 1 382 ? -7.762 6.449 1.232 1 98.5 382 ILE B C 1
ATOM 6267 O O . ILE B 1 382 ? -6.547 6.488 1.43 1 98.5 382 ILE B O 1
ATOM 6271 N N . ARG B 1 383 ? -8.281 5.633 0.356 1 96.94 383 ARG B N 1
ATOM 6272 C CA . ARG B 1 383 ? -7.559 4.578 -0.346 1 96.94 383 ARG B CA 1
ATOM 6273 C C . ARG B 1 383 ? -6.574 5.164 -1.351 1 96.94 383 ARG B C 1
ATOM 6275 O O . ARG B 1 383 ? -6.949 5.984 -2.191 1 96.94 383 ARG B O 1
ATOM 6282 N N . GLY B 1 384 ? -5.332 4.75 -1.232 1 95 384 GLY B N 1
ATOM 6283 C CA . GLY B 1 384 ? -4.312 5.129 -2.197 1 95 384 GLY B CA 1
ATOM 6284 C C . GLY B 1 384 ? -3.727 6.504 -1.939 1 95 384 GLY B C 1
ATOM 6285 O O . GLY B 1 384 ? -2.898 6.984 -2.713 1 95 384 GLY B O 1
ATOM 6286 N N . ALA B 1 385 ? -4.129 7.148 -0.875 1 96.31 385 ALA B N 1
ATOM 6287 C CA . ALA B 1 385 ? -3.611 8.484 -0.578 1 96.31 385 ALA B CA 1
ATOM 6288 C C . ALA B 1 385 ? -2.381 8.406 0.322 1 96.31 385 ALA B C 1
ATOM 6290 O O . ALA B 1 385 ? -2.336 7.602 1.256 1 96.31 385 ALA B O 1
ATOM 6291 N N . GLY B 1 386 ? -1.402 9.25 0.037 1 95.06 386 GLY B N 1
ATOM 6292 C CA . GLY B 1 386 ? -0.26 9.422 0.923 1 95.06 386 GLY B CA 1
ATOM 6293 C C . GLY B 1 386 ? -0.555 10.312 2.115 1 95.06 386 GLY B C 1
ATOM 6294 O O . GLY B 1 386 ? -1.695 10.383 2.576 1 95.06 386 GLY B O 1
ATOM 6295 N N . HIS B 1 387 ? 0.455 10.922 2.635 1 95.06 387 HIS B N 1
ATOM 6296 C CA . HIS B 1 387 ? 0.429 11.711 3.865 1 95.06 387 HIS B CA 1
ATOM 6297 C C . HIS B 1 387 ? -0.474 12.93 3.723 1 95.06 387 HIS B C 1
ATOM 6299 O O . HIS B 1 387 ? -1.261 13.234 4.621 1 95.06 387 HIS B O 1
ATOM 6305 N N . GLU B 1 388 ? -0.26 13.648 2.617 1 95.19 388 GLU B N 1
ATOM 6306 C CA . GLU B 1 388 ? -1.092 14.797 2.295 1 95.19 388 GLU B CA 1
ATOM 6307 C C . GLU B 1 388 ? -2.293 14.398 1.443 1 95.19 388 GLU B C 1
ATOM 6309 O O . GLU B 1 388 ? -2.293 14.594 0.227 1 95.19 388 GLU B O 1
ATOM 6314 N N . VAL B 1 389 ? -3.305 13.961 2.113 1 97.56 389 VAL B N 1
ATOM 6315 C CA . VAL B 1 389 ? -4.469 13.375 1.458 1 97.56 389 VAL B CA 1
ATOM 6316 C C . VAL B 1 389 ? -4.996 14.328 0.385 1 97.56 389 VAL B C 1
ATOM 6318 O O . VAL B 1 389 ? -5.227 13.914 -0.755 1 97.56 389 VAL B O 1
ATOM 6321 N N . PRO B 1 390 ? -5.125 15.641 0.637 1 96.69 390 PRO B N 1
ATOM 6322 C CA . PRO B 1 390 ? -5.68 16.516 -0.399 1 96.69 390 PRO B CA 1
ATOM 6323 C C . PRO B 1 390 ? -4.73 16.703 -1.582 1 96.69 390 PRO B C 1
ATOM 6325 O O . PRO B 1 390 ? -5.141 17.203 -2.633 1 96.69 390 PRO B O 1
ATOM 6328 N N . LEU B 1 391 ? -3.461 16.406 -1.386 1 93.38 391 LEU B N 1
ATOM 6329 C CA . LEU B 1 391 ? -2.52 16.453 -2.498 1 93.38 391 LEU B CA 1
ATOM 6330 C C . LEU B 1 391 ? -2.682 15.227 -3.395 1 93.38 391 LEU B C 1
ATOM 6332 O O . LEU B 1 391 ? -2.652 15.344 -4.621 1 93.38 391 LEU B O 1
ATOM 6336 N N . HIS B 1 392 ? -2.924 14.07 -2.812 1 92.44 392 HIS B N 1
ATOM 6337 C CA . HIS B 1 392 ? -2.879 12.805 -3.531 1 92.44 392 HIS B CA 1
ATOM 6338 C C . HIS B 1 392 ? -4.254 12.43 -4.07 1 92.44 392 HIS B C 1
ATOM 6340 O O . HIS B 1 392 ? -4.363 11.734 -5.086 1 92.44 392 HIS B O 1
ATOM 6346 N N . ARG B 1 393 ? -5.238 12.812 -3.303 1 95.5 393 ARG B N 1
ATOM 6347 C CA . ARG B 1 393 ? -6.617 12.5 -3.652 1 95.5 393 ARG B CA 1
ATOM 6348 C C . ARG B 1 393 ? -7.52 13.719 -3.461 1 95.5 393 ARG B C 1
ATOM 6350 O O . ARG B 1 393 ? -8.359 13.734 -2.561 1 95.5 393 ARG B O 1
ATOM 6357 N N . LEU B 1 394 ? -7.473 14.672 -4.379 1 95.56 394 LEU B N 1
ATOM 6358 C CA . LEU B 1 394 ? -8.102 15.977 -4.25 1 95.56 394 LEU B CA 1
ATOM 6359 C C . LEU B 1 394 ? -9.617 15.852 -4.184 1 95.56 394 LEU B C 1
ATOM 6361 O O . LEU B 1 394 ? -10.258 16.469 -3.326 1 95.56 394 LEU B O 1
ATOM 6365 N N . ARG B 1 395 ? -10.133 15.039 -5.066 1 96.06 395 ARG B N 1
ATOM 6366 C CA . ARG B 1 395 ? -11.586 14.891 -5.125 1 96.06 395 ARG B CA 1
ATOM 6367 C C . ARG B 1 395 ? -12.125 14.25 -3.854 1 96.06 395 ARG B C 1
ATOM 6369 O O . ARG B 1 395 ? -13.062 14.758 -3.242 1 96.06 395 ARG B O 1
ATOM 6376 N N . GLN B 1 396 ? -11.523 13.133 -3.498 1 97.38 396 GLN B N 1
ATOM 6377 C CA . GLN B 1 396 ? -11.953 12.414 -2.303 1 97.38 396 GLN B CA 1
ATOM 6378 C C . GLN B 1 396 ? -11.781 13.273 -1.055 1 97.38 396 GLN B C 1
ATOM 6380 O O . GLN B 1 396 ? -12.586 13.188 -0.122 1 97.38 396 GLN B O 1
ATOM 6385 N N . ALA B 1 397 ? -10.766 14.086 -1.017 1 98.38 397 ALA B N 1
ATOM 6386 C CA . ALA B 1 397 ? -10.539 14.984 0.112 1 98.38 397 ALA B CA 1
ATOM 6387 C C . ALA B 1 397 ? -11.664 16.016 0.233 1 98.38 397 ALA B C 1
ATOM 6389 O O . ALA B 1 397 ? -12.086 16.344 1.341 1 98.38 397 ALA B O 1
ATOM 6390 N N . LEU B 1 398 ? -12.117 16.531 -0.887 1 98.31 398 LEU B N 1
ATOM 6391 C CA . LEU B 1 398 ? -13.219 17.484 -0.86 1 98.31 398 LEU B CA 1
ATOM 6392 C C . LEU B 1 398 ? -14.508 16.828 -0.394 1 98.31 398 LEU B C 1
ATOM 6394 O O . LEU B 1 398 ? -15.281 17.422 0.358 1 98.31 398 LEU B O 1
ATOM 6398 N N . VAL B 1 399 ? -14.75 15.562 -0.828 1 97.94 399 VAL B N 1
ATOM 6399 C CA . VAL B 1 399 ? -15.93 14.828 -0.376 1 97.94 399 VAL B CA 1
ATOM 6400 C C . VAL B 1 399 ? -15.875 14.648 1.141 1 97.94 399 VAL B C 1
ATOM 6402 O O . VAL B 1 399 ? -16.875 14.883 1.832 1 97.94 399 VAL B O 1
ATOM 6405 N N . LEU B 1 400 ? -14.734 14.227 1.62 1 98.75 400 LEU B N 1
ATOM 6406 C CA . LEU B 1 400 ? -14.508 14.086 3.055 1 98.75 400 LEU B CA 1
ATOM 6407 C C . LEU B 1 400 ? -14.82 15.391 3.785 1 98.75 400 LEU B C 1
ATOM 6409 O O . LEU B 1 400 ? -15.539 15.383 4.789 1 98.75 400 LEU B O 1
ATOM 6413 N N . PHE B 1 401 ? -14.328 16.484 3.271 1 98.81 401 PHE B N 1
ATOM 6414 C CA . PHE B 1 401 ? -14.461 17.797 3.893 1 98.81 401 PHE B CA 1
ATOM 6415 C C . PHE B 1 401 ? -15.922 18.234 3.924 1 98.81 401 PHE B C 1
ATOM 6417 O O . PHE B 1 401 ? -16.406 18.75 4.941 1 98.81 401 PHE B O 1
ATOM 6424 N N . GLN B 1 402 ? -16.594 18.031 2.871 1 98.5 402 GLN B N 1
ATOM 6425 C CA . GLN B 1 402 ? -18 18.391 2.787 1 98.5 402 GLN B CA 1
ATOM 6426 C C . GLN B 1 402 ? -18.828 17.609 3.793 1 98.5 402 GLN B C 1
ATOM 6428 O O . GLN B 1 402 ? -19.703 18.156 4.465 1 98.5 402 GLN B O 1
ATOM 6433 N N . GLN B 1 403 ? -18.578 16.297 3.848 1 98.62 403 GLN B N 1
ATOM 6434 C CA . GLN B 1 403 ? -19.297 15.461 4.805 1 98.62 403 GLN B CA 1
ATOM 6435 C C . GLN B 1 403 ? -19.016 15.898 6.238 1 98.62 403 GLN B C 1
ATOM 6437 O O . GLN B 1 403 ? -19.922 15.922 7.074 1 98.62 403 GLN B O 1
ATOM 6442 N N . PHE B 1 404 ? -17.812 16.25 6.523 1 98.88 404 PHE B N 1
ATOM 6443 C CA . PHE B 1 404 ? -17.422 16.734 7.844 1 98.88 404 PHE B CA 1
ATOM 6444 C C . PHE B 1 404 ? -18.203 17.984 8.211 1 98.88 404 PHE B C 1
ATOM 6446 O O . PHE B 1 404 ? -18.781 18.062 9.297 1 98.88 404 PHE B O 1
ATOM 6453 N N . LEU B 1 405 ? -18.219 18.969 7.305 1 98.69 405 LEU B N 1
ATOM 6454 C CA . LEU B 1 405 ? -18.891 20.234 7.566 1 98.69 405 LEU B CA 1
ATOM 6455 C C . LEU B 1 405 ? -20.391 20.031 7.781 1 98.69 405 LEU B C 1
ATOM 6457 O O . LEU B 1 405 ? -21 20.734 8.578 1 98.69 405 LEU B O 1
ATOM 6461 N N . GLN B 1 406 ? -20.953 19.016 7.109 1 97.62 406 GLN B N 1
ATOM 6462 C CA . GLN B 1 406 ? -22.375 18.766 7.199 1 97.62 406 GLN B CA 1
ATOM 6463 C C . GLN B 1 406 ? -22.703 17.875 8.391 1 97.62 406 GLN B C 1
ATOM 6465 O O . GLN B 1 406 ? -23.875 17.734 8.773 1 97.62 406 GLN B O 1
ATOM 6470 N N . GLY B 1 407 ? -21.719 17.25 8.961 1 97.38 407 GLY B N 1
ATOM 6471 C CA . GLY B 1 407 ? -21.938 16.328 10.062 1 97.38 407 GLY B CA 1
ATOM 6472 C C . GLY B 1 407 ? -22.609 15.039 9.625 1 97.38 407 GLY B C 1
ATOM 6473 O O . GLY B 1 407 ? -23.422 14.477 10.359 1 97.38 407 GLY B O 1
ATOM 6474 N N . LYS B 1 408 ? -22.312 14.672 8.414 1 97.38 408 LYS B N 1
ATOM 6475 C CA . LYS B 1 408 ? -22.859 13.438 7.859 1 97.38 408 LYS B CA 1
ATOM 6476 C C . LYS B 1 408 ? -21.781 12.383 7.66 1 97.38 408 LYS B C 1
ATOM 6478 O O . LYS B 1 408 ? -20.656 12.703 7.262 1 97.38 408 LYS B O 1
ATOM 6483 N N . PRO B 1 409 ? -22.172 11.141 8.016 1 97.31 409 PRO B N 1
ATOM 6484 C CA . PRO B 1 409 ? -21.188 10.094 7.754 1 97.31 409 PRO B CA 1
ATOM 6485 C C . PRO B 1 409 ? -20.812 9.992 6.277 1 97.31 409 PRO B C 1
ATOM 6487 O O . PRO B 1 409 ? -21.531 10.508 5.418 1 97.31 409 PRO B O 1
ATOM 6490 N N . MET B 1 410 ? -19.703 9.406 6.066 1 98.12 410 MET B N 1
ATOM 6491 C CA . MET B 1 410 ? -19.281 9.203 4.68 1 98.12 410 MET B CA 1
ATOM 6492 C C . MET B 1 410 ? -20.328 8.383 3.92 1 98.12 410 MET B C 1
ATOM 6494 O O . MET B 1 410 ? -20.984 7.508 4.496 1 98.12 410 MET B O 1
ATOM 6498 N N . PRO B 1 411 ? -20.5 8.617 2.635 1 93.31 411 PRO B N 1
ATOM 6499 C CA . PRO B 1 411 ? -21.531 7.906 1.867 1 93.31 411 PRO B CA 1
ATOM 6500 C C . PRO B 1 411 ? -21.141 6.461 1.56 1 93.31 411 PRO B C 1
ATOM 6502 O O . PRO B 1 411 ? -20.109 6.223 0.917 1 93.31 411 PRO B O 1
ATOM 6505 N N . GLY B 1 412 ? -21.953 5.516 2.037 1 90.06 412 GLY B N 1
ATOM 6506 C CA . GLY B 1 412 ? -21.703 4.102 1.812 1 90.06 412 GLY B CA 1
ATOM 6507 C C . GLY B 1 412 ? -22.297 3.592 0.512 1 90.06 412 GLY B C 1
ATOM 6508 O O . GLY B 1 412 ? -23.172 4.223 -0.066 1 90.06 412 GLY B O 1
#